Protein 7R98 (pdb70)

Solvent-accessible surface area: 32495 Å² total; per-residue (Å²): 138,24,3,10,3,56,24,9,42,6,116,31,205,66,69,3,135,25,62,151,22,55,1,9,0,27,12,10,52,20,54,83,49,9,26,0,0,0,0,81,64,44,75,43,103,161,75,114,104,50,30,117,3,64,1,24,2,8,17,10,24,68,25,43,75,36,40,15,38,29,158,107,127,9,18,32,42,4,0,46,115,10,0,8,7,30,72,3,108,125,11,19,41,25,67,79,94,116,37,44,36,9,79,13,45,20,51,77,69,25,75,48,12,160,12,7,164,39,165,108,101,18,2,11,2,53,24,21,38,9,112,35,204,104,74,2,143,22,62,148,20,56,0,5,0,17,12,9,47,19,52,88,44,9,28,0,0,0,0,89,63,37,84,56,138,161,45,24,128,2,74,0,27,2,8,24,8,20,78,27,41,76,33,45,13,45,31,158,103,127,9,17,33,41,3,0,45,111,8,0,9,5,28,67,3,114,121,5,19,41,24,50,73,92,114,26,78,40,13,96,18,52,23,51,93,64,29,80,43,11,179,6,8,1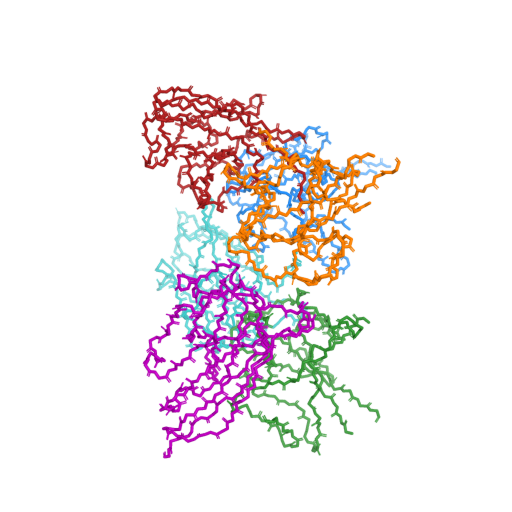68,53,167,101,100,22,3,10,2,50,24,13,43,10,121,30,205,79,66,3,150,24,64,148,19,52,1,7,0,20,12,9,48,20,53,82,50,7,26,0,0,0,0,86,74,36,87,149,98,31,127,2,60,0,29,2,8,20,8,22,77,27,38,76,35,44,15,36,31,154,110,126,10,15,30,38,4,0,44,114,10,0,7,6,32,81,4,104,129,8,21,39,30,43,78,100,105,29,55,43,10,95,19,31,20,48,86,66,23,80,44,17,160,8,6,165,47,172,63,59,56,32,37,1,63,6,49,40,29,28,149,25,121,50,50,63,68,33,128,0,25,0,48,8,62,76,51,16,24,0,38,19,0,5,0,0,0,4,12,50,14,70,86,131,147,54,42,32,0,0,0,7,15,78,54,34,96,44,43,86,51,14,129,71,0,111,69,31,6,76,10,40,40,48,55,104,124,33,10,0,22,0,67,0,40,56,2,104,65,59,5,19,0,8,0,0,0,0,0,0,41,4,32,10,17,51,120,31,86,66,94,53,23,5,22,22,18,0,17,3,18,51,0,30,10,60,128,60,46,60,25,41,0,62,6,48,40,30,26,143,27,99,30,50,66,65,33,124,0,27,0,51,9,60,90,52,20,22,1,40,19,0,2,0,0,0,4,12,46,20,63,82,150,152,54,53,31,0,0,0,6,16,74,58,36,87,46,41,92,44,14,131,66,0,105,73,29,6,75,10,39,37,49,54,102,130,36,10,0,22,0,59,0,39,56,4,107,64,61,3,20,0,6,0,0,0,0,1,0,42,4,32,7,22,47,118,23,80,67,94,51,22,4,23,22,20,0,23,7,17,42,0,31,7,61,93,81,65,38,54,26,43,0,57,4,46,37,30,27,154,23,97,42,52,59,68,34,135,0,27,1,50,12,58,95,56,21,18,1,39,17,0,4,0,0,0,4,12,48,11,64,87,127,152,50,46,31,0,0,0,6,16,73,55,33,91,46,45,85,46,15,131,66,0,104,70,34,7,76,10,41,40,48,52,105,128,38,11,0,24,0,63,0,43,51,2,101,68,56,4,20,1,6,0,0,0,0,1,0,44,4,35,14,23,43,120,38,90,69,95,52,24,5,23,11,17,0,21,5,16,48,0,29,8,55,101,71

InterPro domains:
  IPR001218 Nucleocapsid protein, coronavirus [PF00937] (45-381)
  IPR001218 Nucleocapsid protein, coronavirus [PIRSF003888] (17-413)
  IPR037179 Nucleocapsid protein, C-terminal [SSF103068] (251-364)
  IPR037195 Nucleocapsid protein, N-terminal [SSF110304] (27-180)
  IPR043505 Nucleocapsid protein, betacoronavirus [MF_04096] (7-419)
  IPR044344 Nucleocapsid (N) protein, C-terminal domain, coronavirus [PS51929] (247-364)
  IPR044344 Nucleocapsid (N) protein, C-terminal domain, coronavirus [cd21595] (269-359)
  IPR044345 Nucleocapsid (N) protein, N-terminal domain, coronavirus [PS51928] (48-175)
  IPR044345 Nucleocapsid (N) protein, N-terminal domain, coronavirus [cd21554] (50-173)

CATH classification: 2.60.40.10

GO terms:
  GO:0005737 cytoplasm (C, IDA)
  GO:0140311 protein sequestering activity (F, IDA)
  GO:1900227 positive regulation of NLRP3 inflammasome complex assembly (P, IDA)
  GO:0043655 host extracellular region (C, EXP)
  GO:0005576 extracellular region (C, EXP)
  GO:0030430 host cell cytoplasm (C, EXP)
  GO:1900227 positive regulation of NLRP3 inflammasome complex assembly (P, IMP)
  GO:0005515 protein binding (F, IPI)
  GO:0042802 identical protein binding (F, IPI)
  GO:0035613 RNA stem-loop binding (F, IDA)
  GO:0140693 molecular condensate scaffold activity (F, IDA)
  GO:0052572 response to host immune response (P, IDA)
  GO:0003723 RNA binding (F, EXP)
  GO:0042288 MHC class I protein binding (F, EXP)
  GO:0042803 protein homodimerization activity (F, EXP)
  GO:0042612 MHC class I protein complex (C, EXP)
  GO:0140693 molecular condensate scaffold activity (F, EXP)
  GO:0008266 poly(U) RNA binding (F, IMP)
  GO:0035613 RNA stem-loop binding (F, IMP)
  GO:0003723 RNA binding (F, IPI)

Sequence (740 aa):
TASWFTALTQHGKEDLKFPRGQGVPINTNSSPDDQIGYYRRATRRMKDLSPRWYFYYLGTGPEAGLPYGANKDGIIWVATEGALNTPKDHIGTRNPANNAAIVLQLPQGTTLPKGFYAEATASWFTALTQHGKEDLKFPRGQGVPINTNSSPDDQIGYYRRATRRLSPRWYFYYLGTGPEAGLPYGANKDGIIWVATEGALNTPKDHIGTRNPANNAAIVLQLPQGTTLPKGFYAEATASWFTALTQHGKEDLKFPRGQGVPINTNSSPDDQIGYYRRATRSPRWYFYYLGTGPEAGLPYGANKDGIIWVATEGALNTPKDHIGTRNPANNAAIVLQLPQGTTLPKGFYAEMAEVQLQASGGGLVQAGDSLRLSCVAVSGRTISTFAMGWFRQAPGKEREFVATINWSGSSARYADPVEGRFTISRDDAKNTVYLEMSSLKPGDSAVYYCASGRYLGGITSYSQGDFAPWGQGTQVTVSSMAEVQLQASGGGLVQAGDSLRLSCVAVSGRTISTFAMGWFRQAPGKEREFVATINWSGSSARYADPVEGRFTISRDDAKNTVYLEMSSLKPGDSAVYYCASGRYLGGITSYSQGDFAPWGQGTQVTVSSAMAEVQLQASGGGLVQAGDSLRLSCVAVSGRTISTFAMGWFRQAPGKEREFVATINWSGSSARYADPVEGRFTISRDDAKNTVYLEMSSLKPGDSAVYYCASGRYLGGITSYSQGDFAPWGQGTQVTVSSA

Foldseek 3Di:
DFFQAFWWFQQDPDDWDFPAQFDFFDDPPDDLQFRWWKWAWDWDDVPTDTITTGTDTALADPVNVDFAPDDDPRIYIYGHPRYHRDHPVVVHHDDPVVDHHHYGATDPPTDTDPRTDRD/DFFFLAFWWWFQDDDDWAFPAQWDFFDDPPDDLQFRWFKWAWDDDVHTITTGTDTALEDPVNVDFAPDDDPRIYIYGHPRHHRDHPVVVHGDDVVVDPHDHTDTDPPTDTPPRTDDD/DFAFLAWWWQFQDPDDWAFPAQWDFFDDPPDDLQFFWFKWAWDDCSITTGTDTACEDPVNVDFAPDDDPRIYIYGHPRYDRDHPVVVYGDDPVVDDHDYTDTPPPTDIPPRTDDD/DDDFQKAKDFADEDAAFAKTKMKIAGDDPDFLAQWKKFKWWADVVGDIGGAKIAFRVRPDMDGDPVQPPFWDWDDDRVRRMIMIIGGSHDQRVWTWMWMFTFGRRDTDVPRDPVRTDDIHGTDTHGYHD/DDDFQKAKDFADEEAAFAKTKIKIAGDDPDFLAQWKKFKWWAAVPGDIGGAKIAFRVRPDMDGDPVQPPFWDWGDDRVRRMIMIIGGSHDQVVWTWMWMFTFGRRDDDVPRDPVRTDDIHGTDTHGYHHD/DDDFQWAKDFADEAAAQDKTKMKIAGDDPDFLAQWKKFKWWAAVPGDIGGAKIAFRVNPDMDGDPVNPPFWDKDDDRVRRMIMIIGGSDDQVNFTWMWMFTFGRRDTDVDRDPVRTDDIHGTHGHGYDHD

B-factor: mean 91.0, std 28.35, range [34.23, 205.13]

Nearest PDB structures (foldseek):
  7r98-assembly1_D  TM=1.008E+00  e=1.132E-25  Lama glama
  4gft-assembly1_B  TM=9.327E-01  e=9.422E-17  Lama glama
  6wfx-assembly1_H  TM=9.059E-01  e=6.682E-14  Homo sapiens
  6vo1-assembly1_H  TM=8.785E-01  e=7.629E-13  Macaca mulatta
  8tl2-assembly1_K  TM=8.001E-01  e=1.828E-11  Homo sapiens

Radius of gyration: 28.78 Å; Cα contacts (8 Å, |Δi|>4): 1967; chains: 6; bounding box: 78×80×53 Å

Structure (mmCIF, N/CA/C/O backbone):
data_7R98
#
_entry.id   7R98
#
_cell.length_a   99.613
_cell.length_b   175.061
_cell.length_c   111.964
_cell.angle_alpha   90.000
_cell.angle_beta   90.000
_cell.angle_gamma   90.000
#
_symmetry.space_group_name_H-M   'C 2 2 21'
#
loop_
_entity.id
_entity.type
_entity.pdbx_description
1 polymer Nucleoprotein
2 polymer 'Nanobody B6'
#
loop_
_atom_site.group_PDB
_atom_site.id
_atom_site.type_symbol
_atom_site.label_atom_id
_atom_site.label_alt_id
_atom_site.label_comp_id
_atom_site.label_asym_id
_atom_site.label_entity_id
_atom_site.label_seq_id
_atom_site.pdbx_PDB_ins_code
_atom_site.Cartn_x
_atom_site.Cartn_y
_atom_site.Cartn_z
_atom_site.occupancy
_atom_site.B_iso_or_equiv
_atom_site.auth_seq_id
_atom_site.auth_comp_id
_atom_site.auth_asym_id
_atom_site.auth_atom_id
_atom_site.pdbx_PDB_model_num
ATOM 1 N N . THR A 1 2 ? 24.23443 -70.26593 12.43033 1.000 91.79292 49 THR A N 1
ATOM 2 C CA . THR A 1 2 ? 24.94719 -69.66336 11.30780 1.000 91.80061 49 THR A CA 1
ATOM 3 C C . THR A 1 2 ? 26.05269 -70.64017 10.94831 1.000 94.08833 49 THR A C 1
ATOM 4 O O . THR A 1 2 ? 26.89593 -70.97629 11.78944 1.000 97.98074 49 THR A O 1
ATOM 15 N N . ALA A 1 3 ? 26.12509 -71.00832 9.67442 1.000 76.74041 50 ALA A N 1
ATOM 16 C CA . ALA A 1 3 ? 27.09943 -71.98681 9.21076 1.000 68.98223 50 ALA A CA 1
ATOM 17 C C . ALA A 1 3 ? 27.21132 -71.85858 7.71143 1.000 62.46053 50 ALA A C 1
ATOM 18 O O . ALA A 1 3 ? 26.32696 -71.31222 7.05872 1.000 68.78947 50 ALA A O 1
ATOM 25 N N . SER A 1 4 ? 28.28094 -72.40241 7.16848 1.000 55.20750 51 SER A N 1
ATOM 26 C CA . SER A 1 4 ? 28.40424 -72.44987 5.72244 1.000 61.91160 51 SER A CA 1
ATOM 27 C C . SER A 1 4 ? 27.26336 -73.24419 5.09667 1.000 60.56102 51 SER A C 1
ATOM 28 O O . SER A 1 4 ? 26.73341 -74.18920 5.68847 1.000 63.98126 51 SER A O 1
ATOM 36 N N . TRP A 1 5 ? 26.83180 -72.78129 3.92481 1.000 62.70531 52 TRP A N 1
ATOM 37 C CA . TRP A 1 5 ? 25.79903 -73.46084 3.16700 1.000 64.28797 52 TRP A CA 1
ATOM 38 C C . TRP A 1 5 ? 26.28121 -74.81373 2.67495 1.000 71.20351 52 TRP A C 1
ATOM 39 O O . TRP A 1 5 ? 25.45467 -75.67389 2.34691 1.000 73.11990 52 TRP A O 1
ATOM 60 N N . PHE A 1 6 ? 27.58682 -75.05288 2.67979 1.000 73.36825 53 PHE A N 1
ATOM 61 C CA . PHE A 1 6 ? 28.13364 -76.25514 2.07638 1.000 69.07730 53 PHE A CA 1
ATOM 62 C C . PHE A 1 6 ? 28.97378 -77.01896 3.08058 1.000 69.53421 53 PHE A C 1
ATOM 63 O O . PHE A 1 6 ? 29.17725 -76.58855 4.22680 1.000 65.45383 53 PHE A O 1
ATOM 80 N N . THR A 1 7 ? 29.42091 -78.19574 2.62681 1.000 69.18483 54 THR A N 1
ATOM 81 C CA . THR A 1 7 ? 30.37117 -78.99709 3.38441 1.000 65.98528 54 THR A CA 1
ATOM 82 C C . THR A 1 7 ? 31.78916 -78.54050 3.08353 1.000 65.74478 54 THR A C 1
ATOM 83 O O . THR A 1 7 ? 32.08538 -78.03439 2.00077 1.000 63.60442 54 THR A O 1
ATOM 94 N N . ALA A 1 8 ? 32.68034 -78.80633 4.03467 1.000 71.45728 55 ALA A N 1
ATOM 95 C CA . ALA A 1 8 ? 34.05032 -78.32714 4.00344 1.000 68.28705 55 ALA A CA 1
ATOM 96 C C . ALA A 1 8 ? 34.90532 -79.15862 3.05281 1.000 66.62871 55 ALA A C 1
ATOM 97 O O . ALA A 1 8 ? 34.54725 -80.26077 2.67203 1.000 75.33883 55 ALA A O 1
ATOM 104 N N . LEU A 1 9 ? 36.03561 -78.59859 2.66708 1.000 66.89358 56 LEU A N 1
ATOM 105 C CA . LEU A 1 9 ? 37.08878 -79.28499 1.95813 1.000 62.25264 56 LEU A CA 1
ATOM 106 C C . LEU A 1 9 ? 38.13226 -79.56645 3.02740 1.000 68.78636 56 LEU A C 1
ATOM 107 O O . LEU A 1 9 ? 38.62127 -78.63765 3.67569 1.000 71.47528 56 LEU A O 1
ATOM 123 N N . THR A 1 10 ? 38.42728 -80.83783 3.26916 1.000 77.53148 57 THR A N 1
ATOM 124 C CA . THR A 1 10 ? 39.44959 -81.18028 4.24234 1.000 75.36178 57 THR A CA 1
ATOM 125 C C . THR A 1 10 ? 40.81502 -81.10698 3.58323 1.000 77.11304 57 THR A C 1
ATOM 126 O O . THR A 1 10 ? 41.02963 -81.68059 2.50122 1.000 73.42529 57 THR A O 1
ATOM 137 N N . GLN A 1 11 ? 41.73046 -80.40835 4.26300 1.000 83.43452 58 GLN A N 1
ATOM 138 C CA . GLN A 1 11 ? 43.12296 -80.30104 3.84904 1.000 86.81354 58 GLN A CA 1
ATOM 139 C C . GLN A 1 11 ? 43.83632 -81.53872 4.39405 1.000 84.83554 58 GLN A C 1
ATOM 140 O O . GLN A 1 11 ? 44.05956 -81.67491 5.60734 1.000 85.64308 58 GLN A O 1
ATOM 154 N N . HIS A 1 12 ? 44.17063 -82.45445 3.50403 1.000 87.50310 59 HIS A N 1
ATOM 155 C CA . HIS A 1 12 ? 44.86987 -83.65488 3.92443 1.000 87.93337 59 HIS A CA 1
ATOM 156 C C . HIS A 1 12 ? 46.36173 -83.45272 3.87144 1.000 91.94881 59 HIS A C 1
ATOM 157 O O . HIS A 1 12 ? 47.13429 -84.33656 4.31256 1.000 93.87861 59 HIS A O 1
ATOM 171 N N . GLY A 1 13 ? 46.77785 -82.32276 3.29678 1.000 101.02309 60 GLY A N 1
ATOM 172 C CA . GLY A 1 13 ? 48.16006 -82.07781 3.00788 1.000 104.92402 60 GLY A CA 1
ATOM 173 C C . GLY A 1 13 ? 48.76933 -81.00341 3.86945 1.000 103.99500 60 GLY A C 1
ATOM 174 O O . GLY A 1 13 ? 48.19766 -80.57799 4.87976 1.000 97.99813 60 GLY A O 1
ATOM 178 N N . LYS A 1 14 ? 49.99151 -80.63630 3.49736 1.000 102.86273 61 LYS A N 1
ATOM 179 C CA . LYS A 1 14 ? 50.72600 -79.49564 4.00048 1.000 105.33970 61 LYS A CA 1
ATOM 180 C C . LYS A 1 14 ? 50.28468 -78.22180 3.30646 1.000 102.70712 61 LYS A C 1
ATOM 181 O O . LYS A 1 14 ? 50.24234 -77.17122 3.94719 1.000 95.69292 61 LYS A O 1
ATOM 200 N N . GLU A 1 15 ? 49.90867 -78.31145 2.02664 1.000 109.36864 62 GLU A N 1
ATOM 201 C CA . GLU A 1 15 ? 49.50869 -77.13048 1.27773 1.000 96.14040 62 GLU A CA 1
ATOM 202 C C . GLU A 1 15 ? 48.13355 -76.65235 1.72637 1.000 99.33133 62 GLU A C 1
ATOM 203 O O . GLU A 1 15 ? 47.20712 -77.45037 1.93531 1.000 97.03404 62 GLU A O 1
ATOM 215 N N . ASP A 1 16 ? 48.00868 -75.33870 1.86785 1.000 92.37863 63 ASP A N 1
ATOM 216 C CA . ASP A 1 16 ? 46.77716 -74.66604 2.19769 1.000 85.55928 63 ASP A CA 1
ATOM 217 C C . ASP A 1 16 ? 45.92369 -74.50901 0.95242 1.000 82.71144 63 ASP A C 1
ATOM 218 O O . ASP A 1 16 ? 46.39471 -74.63965 -0.18382 1.000 79.09348 63 ASP A O 1
ATOM 227 N N . LEU A 1 17 ? 44.65340 -74.19156 1.18846 1.000 77.68516 64 LEU A N 1
ATOM 228 C CA . LEU A 1 17 ? 43.69817 -74.04133 0.10200 1.000 78.70583 64 LEU A CA 1
ATOM 229 C C . LEU A 1 17 ? 43.97218 -72.74547 -0.66641 1.000 75.97531 64 LEU A C 1
ATOM 230 O O . LEU A 1 17 ? 44.22531 -71.68460 -0.08241 1.000 68.08571 64 LEU A O 1
ATOM 246 N N . LYS A 1 18 ? 43.97040 -72.86334 -1.98397 1.000 74.55125 65 LYS A N 1
ATOM 247 C CA . LYS A 1 18 ? 44.08222 -71.76028 -2.91119 1.000 70.36770 65 LYS A CA 1
ATOM 248 C C . LYS A 1 18 ? 43.46025 -72.23829 -4.20419 1.000 68.30114 65 LYS A C 1
ATOM 249 O O . LYS A 1 18 ? 43.42569 -73.43008 -4.49468 1.000 69.30759 65 LYS A O 1
ATOM 268 N N . PHE A 1 19 ? 42.95489 -71.29295 -4.96910 1.000 68.80082 66 PHE A N 1
ATOM 269 C CA . PHE A 1 19 ? 42.36841 -71.54413 -6.27307 1.000 68.54774 66 PHE A CA 1
ATOM 270 C C . PHE A 1 19 ? 42.88554 -70.49198 -7.22142 1.000 66.08193 66 PHE A C 1
ATOM 271 O O . PHE A 1 19 ? 43.12237 -69.35286 -6.80928 1.000 62.71175 66 PHE A O 1
ATOM 288 N N . PRO A 1 20 ? 43.10844 -70.83468 -8.48830 1.000 71.33372 67 PRO A N 1
ATOM 289 C CA . PRO A 1 20 ? 43.31756 -69.81766 -9.51610 1.000 69.14171 67 PRO A CA 1
ATOM 290 C C . PRO A 1 20 ? 42.10343 -68.92111 -9.63092 1.000 68.61297 67 PRO A C 1
ATOM 291 O O . PRO A 1 20 ? 40.98386 -69.32104 -9.32832 1.000 71.33088 67 PRO A O 1
ATOM 302 N N . ARG A 1 21 ? 42.32762 -67.72358 -10.14285 1.000 62.00394 68 ARG A N 1
ATOM 303 C CA . ARG A 1 21 ? 41.25124 -66.75255 -10.30976 1.000 62.64892 68 ARG A CA 1
ATOM 304 C C . ARG A 1 21 ? 40.20623 -67.28733 -11.27858 1.000 61.72768 68 ARG A C 1
ATOM 305 O O . ARG A 1 21 ? 40.50607 -67.64086 -12.41637 1.000 58.58765 68 ARG A O 1
ATOM 326 N N . GLY A 1 22 ? 38.97204 -67.23991 -10.86247 1.000 59.80904 69 GLY A N 1
ATOM 327 C CA . GLY A 1 22 ? 37.90237 -67.73509 -11.67045 1.000 57.45169 69 GLY A CA 1
ATOM 328 C C . GLY A 1 22 ? 37.40936 -69.08369 -11.23061 1.000 51.93801 69 GLY A C 1
ATOM 329 O O . GLY A 1 22 ? 36.41587 -69.53978 -11.76524 1.000 46.91892 69 GLY A O 1
ATOM 333 N N . GLN A 1 23 ? 38.04754 -69.67978 -10.22735 1.000 55.37595 70 GLN A N 1
ATOM 334 C CA . GLN A 1 23 ? 37.82105 -71.03320 -9.78788 1.000 60.45922 70 GLN A CA 1
ATOM 335 C C . GLN A 1 23 ? 37.65551 -71.09823 -8.28777 1.000 60.76837 70 GLN A C 1
ATOM 336 O O . GLN A 1 23 ? 38.07027 -70.19275 -7.58722 1.000 60.70000 70 GLN A O 1
ATOM 350 N N . GLY A 1 24 ? 37.07444 -72.21657 -7.80639 1.000 64.65760 71 GLY A N 1
ATOM 351 C CA . GLY A 1 24 ? 36.94205 -72.49478 -6.40184 1.000 58.79884 71 GLY A CA 1
ATOM 352 C C . GLY A 1 24 ? 35.63190 -72.13582 -5.77559 1.000 58.03519 71 GLY A C 1
ATOM 353 O O . GLY A 1 24 ? 35.51797 -72.28585 -4.56674 1.000 58.86551 71 GLY A O 1
ATOM 357 N N . VAL A 1 25 ? 34.64669 -71.65427 -6.53261 1.000 53.67491 72 VAL A N 1
ATOM 358 C CA . VAL A 1 25 ? 33.32205 -71.35021 -5.97583 1.000 55.51917 72 VAL A CA 1
ATOM 359 C C . VAL A 1 25 ? 32.42645 -72.56811 -6.11402 1.000 55.79902 72 VAL A C 1
ATOM 360 O O . VAL A 1 25 ? 32.28779 -73.08112 -7.24661 1.000 54.81118 72 VAL A O 1
ATOM 373 N N . PRO A 1 26 ? 31.82247 -73.02716 -5.00009 1.000 51.95363 73 PRO A N 1
ATOM 374 C CA . PRO A 1 26 ? 30.94085 -74.18230 -5.03475 1.000 53.82767 73 PRO A CA 1
ATOM 375 C C . PRO A 1 26 ? 29.77070 -73.95647 -5.94315 1.000 54.93080 73 PRO A C 1
ATOM 376 O O . PRO A 1 26 ? 29.23577 -72.85495 -6.05762 1.000 62.04523 73 PRO A O 1
ATOM 387 N N . ILE A 1 27 ? 29.34486 -75.03214 -6.56371 1.000 55.65087 74 ILE A N 1
ATOM 388 C CA . ILE A 1 27 ? 28.14672 -75.00090 -7.40029 1.000 59.71031 74 ILE A CA 1
ATOM 389 C C . ILE A 1 27 ? 26.89288 -74.93291 -6.54009 1.000 53.97951 74 ILE A C 1
ATOM 390 O O . ILE A 1 27 ? 26.68356 -75.79889 -5.69709 1.000 58.05546 74 ILE A O 1
ATOM 406 N N . ASN A 1 28 ? 26.04203 -73.92262 -6.78176 1.000 60.39987 75 ASN A N 1
ATOM 407 C CA . ASN A 1 28 ? 24.73956 -73.74166 -6.12503 1.000 59.08837 75 ASN A CA 1
ATOM 408 C C . ASN A 1 28 ? 23.73308 -73.29960 -7.18420 1.000 58.44050 75 ASN A C 1
ATOM 409 O O . ASN A 1 28 ? 23.80926 -72.17909 -7.67448 1.000 64.25830 75 ASN A O 1
ATOM 420 N N . THR A 1 29 ? 22.80566 -74.17239 -7.56286 1.000 61.16953 76 THR A N 1
ATOM 421 C CA . THR A 1 29 ? 21.97446 -73.89316 -8.71128 1.000 60.51425 76 THR A CA 1
ATOM 422 C C . THR A 1 29 ? 20.91054 -72.87061 -8.35797 1.000 62.99328 76 THR A C 1
ATOM 423 O O . THR A 1 29 ? 20.31660 -72.25855 -9.25361 1.000 64.17510 76 THR A O 1
ATOM 434 N N . ASN A 1 30 ? 20.68780 -72.63654 -7.06988 1.000 65.62490 77 ASN A N 1
ATOM 435 C CA . ASN A 1 30 ? 19.81694 -71.58380 -6.56369 1.000 66.77794 77 ASN A CA 1
ATOM 436 C C . ASN A 1 30 ? 20.55518 -70.30274 -6.20419 1.000 64.09544 77 ASN A C 1
ATOM 437 O O . ASN A 1 30 ? 20.25528 -69.65674 -5.19174 1.000 69.09101 77 ASN A O 1
ATOM 448 N N . SER A 1 31 ? 21.55733 -69.96572 -6.99342 1.000 55.50852 78 SER A N 1
ATOM 449 C CA . SER A 1 31 ? 22.32438 -68.75670 -6.91398 1.000 48.12824 78 SER A CA 1
ATOM 450 C C . SER A 1 31 ? 22.59810 -68.33911 -8.35671 1.000 52.46948 78 SER A C 1
ATOM 451 O O . SER A 1 31 ? 22.44145 -69.12030 -9.30397 1.000 52.67054 78 SER A O 1
ATOM 459 N N . SER A 1 32 ? 22.96025 -67.08726 -8.53562 1.000 58.62283 79 SER A N 1
ATOM 460 C CA . SER A 1 32 ? 23.05177 -66.52372 -9.86966 1.000 57.67533 79 SER A CA 1
ATOM 461 C C . SER A 1 32 ? 24.47675 -66.24930 -10.21888 1.000 55.99144 79 SER A C 1
ATOM 462 O O . SER A 1 32 ? 25.34353 -66.18314 -9.33973 1.000 53.30544 79 SER A O 1
ATOM 470 N N . PRO A 1 33 ? 24.74141 -65.94118 -11.48585 1.000 48.09296 80 PRO A N 1
ATOM 471 C CA . PRO A 1 33 ? 26.09640 -65.51409 -11.86629 1.000 49.76809 80 PRO A CA 1
ATOM 472 C C . PRO A 1 33 ? 26.57167 -64.32381 -11.09008 1.000 48.48970 80 PRO A C 1
ATOM 473 O O . PRO A 1 33 ? 27.75106 -64.29174 -10.76599 1.000 51.95679 80 PRO A O 1
ATOM 484 N N . ASP A 1 34 ? 25.69270 -63.37755 -10.75255 1.000 57.03215 81 ASP A N 1
ATOM 485 C CA . ASP A 1 34 ? 26.10451 -62.22074 -9.96272 1.000 55.32307 81 ASP A CA 1
ATOM 486 C C . ASP A 1 34 ? 26.62161 -62.62142 -8.57811 1.000 55.18489 81 ASP A C 1
ATOM 487 O O . ASP A 1 34 ? 27.33210 -61.82753 -7.94012 1.000 57.31723 81 ASP A O 1
ATOM 496 N N . ASP A 1 35 ? 26.23802 -63.80276 -8.06290 1.000 53.71657 82 ASP A N 1
ATOM 497 C CA . ASP A 1 35 ? 26.48491 -64.15502 -6.66493 1.000 48.38400 82 ASP A CA 1
ATOM 498 C C . ASP A 1 35 ? 27.78936 -64.90076 -6.46479 1.000 46.36365 82 ASP A C 1
ATOM 499 O O . ASP A 1 35 ? 28.21123 -65.08603 -5.33866 1.000 45.67936 82 ASP A O 1
ATOM 508 N N . GLN A 1 36 ? 28.47720 -65.26647 -7.53219 1.000 47.11508 83 GLN A N 1
ATOM 509 C CA . GLN A 1 36 ? 29.45029 -66.35724 -7.51290 1.000 43.30414 83 GLN A CA 1
ATOM 510 C C . GLN A 1 36 ? 30.81233 -65.89230 -7.02320 1.000 47.38406 83 GLN A C 1
ATOM 511 O O . GLN A 1 36 ? 31.78053 -65.82977 -7.77680 1.000 48.94461 83 GLN A O 1
ATOM 525 N N . ILE A 1 37 ? 30.87237 -65.55879 -5.73480 1.000 47.67633 84 ILE A N 1
ATOM 526 C CA . ILE A 1 37 ? 32.02312 -64.89214 -5.14890 1.000 44.96624 84 ILE A CA 1
ATOM 527 C C . ILE A 1 37 ? 31.94412 -64.96789 -3.62920 1.000 48.36161 84 ILE A C 1
ATOM 528 O O . ILE A 1 37 ? 30.88935 -64.71929 -3.02356 1.000 46.38465 84 ILE A O 1
ATOM 544 N N . GLY A 1 38 ? 33.10248 -65.20722 -3.01819 1.000 48.42510 85 GLY A N 1
ATOM 545 C CA . GLY A 1 38 ? 33.16445 -65.36674 -1.58239 1.000 49.88372 85 GLY A CA 1
ATOM 546 C C . GLY A 1 38 ? 34.53127 -65.84889 -1.17221 1.000 47.49472 85 GLY A C 1
ATOM 547 O O . GLY A 1 38 ? 35.48793 -65.78232 -1.94101 1.000 42.90719 85 GLY A O 1
ATOM 551 N N . TYR A 1 39 ? 34.58520 -66.35675 0.04568 1.000 48.45025 86 TYR A N 1
ATOM 552 C CA . TYR A 1 39 ? 35.83467 -66.75903 0.66750 1.000 52.67447 86 TYR A CA 1
ATOM 553 C C . TYR A 1 39 ? 35.68520 -68.10869 1.36725 1.000 59.59035 86 TYR A C 1
ATOM 554 O O . TYR A 1 39 ? 34.58368 -68.50589 1.75940 1.000 56.03232 86 TYR A O 1
ATOM 572 N N . TYR A 1 40 ? 36.82844 -68.80453 1.55183 1.000 62.62175 87 TYR A N 1
ATOM 573 C CA . TYR A 1 40 ? 36.90744 -70.00554 2.39297 1.000 64.33454 87 TYR A CA 1
ATOM 574 C C . TYR A 1 40 ? 37.59061 -69.61760 3.71023 1.000 62.61810 87 TYR A C 1
ATOM 575 O O . TYR A 1 40 ? 38.53257 -68.80820 3.71619 1.000 59.95582 87 TYR A O 1
ATOM 593 N N . ARG A 1 41 ? 37.10041 -70.18199 4.82441 1.000 67.82435 88 ARG A N 1
ATOM 594 C CA . ARG A 1 41 ? 37.67361 -69.96279 6.14490 1.000 68.77938 88 ARG A CA 1
ATOM 595 C C . ARG A 1 41 ? 38.20210 -71.27665 6.67286 1.000 66.87014 88 ARG A C 1
ATOM 596 O O . ARG A 1 41 ? 37.46229 -72.23997 6.76143 1.000 69.26831 88 ARG A O 1
ATOM 617 N N . ARG A 1 42 ? 39.47733 -71.32057 6.97273 1.000 69.72962 89 ARG A N 1
ATOM 618 C CA . ARG A 1 42 ? 40.05206 -72.45028 7.67028 1.000 74.43186 89 ARG A CA 1
ATOM 619 C C . ARG A 1 42 ? 39.59710 -72.48385 9.13092 1.000 74.43989 89 ARG A C 1
ATOM 620 O O . ARG A 1 42 ? 39.52355 -71.46633 9.80927 1.000 71.96488 89 ARG A O 1
ATOM 641 N N . ALA A 1 43 ? 39.21309 -73.66461 9.58017 1.000 97.74680 90 ALA A N 1
ATOM 642 C CA . ALA A 1 43 ? 38.90019 -73.96667 10.96802 1.000 99.52732 90 ALA A CA 1
ATOM 643 C C . ALA A 1 43 ? 39.62484 -75.26749 11.25585 1.000 100.59397 90 ALA A C 1
ATOM 644 O O . ALA A 1 43 ? 39.39577 -76.25613 10.56095 1.000 102.30824 90 ALA A O 1
ATOM 651 N N . THR A 1 44 ? 40.47104 -75.29320 12.27006 1.000 93.63671 91 THR A N 1
ATOM 652 C CA . THR A 1 44 ? 41.26559 -76.47281 12.58319 1.000 91.40769 91 THR A CA 1
ATOM 653 C C . THR A 1 44 ? 40.72886 -77.04322 13.88464 1.000 98.82682 91 THR A C 1
ATOM 654 O O . THR A 1 44 ? 40.39980 -76.30020 14.80497 1.000 100.81661 91 THR A O 1
ATOM 665 N N . ARG A 1 45 ? 40.60493 -78.35665 13.95865 1.000 105.82503 92 ARG A N 1
ATOM 666 C CA . ARG A 1 45 ? 40.05466 -78.99663 15.14099 1.000 106.31493 92 ARG A CA 1
ATOM 667 C C . ARG A 1 45 ? 41.20750 -79.57971 15.94483 1.000 112.18606 92 ARG A C 1
ATOM 668 O O . ARG A 1 45 ? 42.26911 -79.87977 15.39402 1.000 115.25000 92 ARG A O 1
ATOM 672 N N . ARG A 1 46 ? 41.02238 -79.64515 17.26593 1.000 100.24837 93 ARG A N 1
ATOM 673 C CA . ARG A 1 46 ? 42.11420 -79.98448 18.17013 1.000 105.32735 93 ARG A CA 1
ATOM 674 C C . ARG A 1 46 ? 41.59192 -80.31306 19.56502 1.000 110.29646 93 ARG A C 1
ATOM 675 O O . ARG A 1 46 ? 40.58354 -80.99221 19.72404 1.000 111.51542 93 ARG A O 1
ATOM 679 N N . MET A 1 54 ? 45.17712 -85.41351 23.29677 1.000 146.22325 101 MET A N 1
ATOM 680 C CA . MET A 1 54 ? 44.71193 -84.29170 22.47802 1.000 138.58883 101 MET A CA 1
ATOM 681 C C . MET A 1 54 ? 45.56075 -84.27599 21.20546 1.000 134.83686 101 MET A C 1
ATOM 682 O O . MET A 1 54 ? 46.79685 -84.31706 21.28881 1.000 137.33311 101 MET A O 1
ATOM 685 N N . LYS A 1 55 ? 44.91167 -84.24462 20.03704 1.000 128.17167 102 LYS A N 1
ATOM 686 C CA . LYS A 1 55 ? 45.60538 -84.22914 18.75462 1.000 125.14272 102 LYS A CA 1
ATOM 687 C C . LYS A 1 55 ? 44.98352 -83.13158 17.88870 1.000 118.22969 102 LYS A C 1
ATOM 688 O O . LYS A 1 55 ? 43.92658 -82.57926 18.20721 1.000 115.94047 102 LYS A O 1
ATOM 692 N N . ASP A 1 56 ? 45.64674 -82.81496 16.77686 1.000 138.03851 103 ASP A N 1
ATOM 693 C CA . ASP A 1 56 ? 45.15760 -81.83260 15.81160 1.000 138.27042 103 ASP A CA 1
ATOM 694 C C . ASP A 1 56 ? 44.59355 -82.58754 14.61249 1.000 132.74274 103 ASP A C 1
ATOM 695 O O . ASP A 1 56 ? 45.33546 -83.24855 13.88007 1.000 132.22522 103 ASP A O 1
ATOM 704 N N . LEU A 1 57 ? 43.28227 -82.49155 14.41998 1.000 121.09687 104 LEU A N 1
ATOM 705 C CA . LEU A 1 57 ? 42.64089 -83.01605 13.22249 1.000 117.69663 104 LEU A CA 1
ATOM 706 C C . LEU A 1 57 ? 43.01178 -82.16754 12.00730 1.000 109.16124 104 LEU A C 1
ATOM 707 O O . LEU A 1 57 ? 43.43483 -81.01604 12.12918 1.000 117.32220 104 LEU A O 1
ATOM 723 N N . SER A 1 58 ? 42.84487 -82.74242 10.82073 1.000 106.86476 105 SER A N 1
ATOM 724 C CA . SER A 1 58 ? 43.17012 -81.99799 9.61148 1.000 106.91787 105 SER A CA 1
ATOM 725 C C . SER A 1 58 ? 42.31455 -80.73785 9.48662 1.000 105.72615 105 SER A C 1
ATOM 726 O O . SER A 1 58 ? 41.12825 -80.73283 9.87159 1.000 107.31138 105 SER A O 1
ATOM 734 N N . PRO A 1 59 ? 42.86757 -79.65994 8.92955 1.000 88.35055 106 PRO A N 1
ATOM 735 C CA . PRO A 1 59 ? 42.09141 -78.42234 8.75820 1.000 88.62780 106 PRO A CA 1
ATOM 736 C C . PRO A 1 59 ? 40.95155 -78.63398 7.78006 1.000 83.55408 106 PRO A C 1
ATOM 737 O O . PRO A 1 59 ? 41.04974 -79.44334 6.84705 1.000 78.02366 106 PRO A O 1
ATOM 748 N N . ARG A 1 60 ? 39.86297 -77.88943 8.01837 1.000 93.55751 107 ARG A N 1
ATOM 749 C CA . ARG A 1 60 ? 38.66086 -77.87967 7.18302 1.000 88.55422 107 ARG A CA 1
ATOM 750 C C . ARG A 1 60 ? 38.44688 -76.45500 6.69040 1.000 83.05107 107 ARG A C 1
ATOM 751 O O . ARG A 1 60 ? 38.59711 -75.50247 7.45183 1.000 81.78096 107 ARG A O 1
ATOM 772 N N . TRP A 1 61 ? 38.24423 -76.31612 5.40080 1.000 67.44069 108 TRP A N 1
ATOM 773 C CA . TRP A 1 61 ? 37.98746 -75.04751 4.77225 1.000 65.93007 108 TRP A CA 1
ATOM 774 C C . TRP A 1 61 ? 36.52501 -74.94603 4.38202 1.000 64.07986 108 TRP A C 1
ATOM 775 O O . TRP A 1 61 ? 36.10474 -75.66414 3.47124 1.000 64.75006 108 TRP A O 1
ATOM 796 N N . TYR A 1 62 ? 35.80599 -73.96215 4.97033 1.000 65.88530 109 TYR A N 1
ATOM 797 C CA . TYR A 1 62 ? 34.38257 -73.70328 4.72188 1.000 66.40438 109 TYR A CA 1
ATOM 798 C C . TYR A 1 62 ? 34.17519 -72.45504 3.85209 1.000 61.66237 109 TYR A C 1
ATOM 799 O O . TYR A 1 62 ? 34.72296 -71.37989 4.13954 1.000 61.24919 109 TYR A O 1
ATOM 817 N N . PHE A 1 63 ? 33.35752 -72.59420 2.81499 1.000 56.49458 110 PHE A N 1
ATOM 818 C CA . PHE A 1 63 ? 33.02214 -71.47208 1.95121 1.000 61.28475 110 PHE A CA 1
ATOM 819 C C . PHE A 1 63 ? 31.83731 -70.66339 2.46672 1.000 57.37163 110 PHE A C 1
ATOM 820 O O . PHE A 1 63 ? 30.82774 -71.20835 2.89237 1.000 58.49444 110 PHE A O 1
ATOM 837 N N . TYR A 1 64 ? 32.00983 -69.35358 2.47558 1.000 59.02933 111 TYR A N 1
ATOM 838 C CA . TYR A 1 64 ? 30.99654 -68.36103 2.81870 1.000 56.81752 111 TYR A CA 1
ATOM 839 C C . TYR A 1 64 ? 30.90487 -67.38172 1.65450 1.000 53.31979 111 TYR A C 1
ATOM 840 O O . TYR A 1 64 ? 31.90516 -67.04323 1.00956 1.000 45.69664 111 TYR A O 1
ATOM 858 N N . TYR A 1 65 ? 29.68852 -66.94232 1.37357 1.000 53.73870 112 TYR A N 1
ATOM 859 C CA . TYR A 1 65 ? 29.50328 -65.97643 0.30448 1.000 52.25947 112 TYR A CA 1
ATOM 860 C C . TYR A 1 65 ? 29.99427 -64.60486 0.78557 1.000 51.07712 112 TYR A C 1
ATOM 861 O O . TYR A 1 65 ? 30.07109 -64.31675 1.99490 1.000 49.11997 112 TYR A O 1
ATOM 879 N N . LEU A 1 66 ? 30.44151 -63.80591 -0.16555 1.000 43.22149 113 LEU A N 1
ATOM 880 C CA . LEU A 1 66 ? 30.97324 -62.50340 0.20798 1.000 51.16226 113 LEU A CA 1
ATOM 881 C C . LEU A 1 66 ? 29.95021 -61.66725 0.97944 1.000 52.96630 113 LEU A C 1
ATOM 882 O O . LEU A 1 66 ? 28.76483 -61.59813 0.62701 1.000 51.98751 113 LEU A O 1
ATOM 898 N N . GLY A 1 67 ? 30.39040 -61.07744 2.07449 1.000 54.21693 114 GLY A N 1
ATOM 899 C CA . GLY A 1 67 ? 29.44041 -60.31272 2.84418 1.000 58.06439 114 GLY A CA 1
ATOM 900 C C . GLY A 1 67 ? 28.62036 -61.09978 3.82290 1.000 53.88840 114 GLY A C 1
ATOM 901 O O . GLY A 1 67 ? 27.71653 -60.53060 4.46502 1.000 56.01681 114 GLY A O 1
ATOM 905 N N . THR A 1 68 ? 28.93712 -62.37020 3.98261 1.000 59.16341 115 THR A N 1
ATOM 906 C CA . THR A 1 68 ? 28.22428 -63.25793 4.88795 1.000 62.68593 115 THR A CA 1
ATOM 907 C C . THR A 1 68 ? 29.26818 -63.98245 5.72617 1.000 61.33692 115 THR A C 1
ATOM 908 O O . THR A 1 68 ? 30.44089 -64.09753 5.33932 1.000 59.19186 115 THR A O 1
ATOM 919 N N . GLY A 1 69 ? 28.82731 -64.53009 6.84596 1.000 61.43074 116 GLY A N 1
ATOM 920 C CA . GLY A 1 69 ? 29.65423 -65.45460 7.59233 1.000 65.61362 116 GLY A CA 1
ATOM 921 C C . GLY A 1 69 ? 30.48192 -64.81637 8.66931 1.000 68.08411 116 GLY A C 1
ATOM 922 O O . GLY A 1 69 ? 30.25153 -63.67255 9.06150 1.000 69.84677 116 GLY A O 1
ATOM 926 N N . PRO A 1 70 ? 31.44950 -65.56550 9.19495 1.000 75.09578 117 PRO A N 1
ATOM 927 C CA . PRO A 1 70 ? 32.32085 -65.01892 10.25365 1.000 73.50545 117 PRO A CA 1
ATOM 928 C C . PRO A 1 70 ? 33.09617 -63.78188 9.84965 1.000 71.17359 117 PRO A C 1
ATOM 929 O O . PRO A 1 70 ? 33.49261 -63.02439 10.73471 1.000 72.47258 117 PRO A O 1
ATOM 940 N N . GLU A 1 71 ? 33.47760 -63.66675 8.57537 1.000 64.83446 118 GLU A N 1
ATOM 941 C CA . GLU A 1 71 ? 34.17025 -62.50611 8.04008 1.000 64.31646 118 GLU A CA 1
ATOM 942 C C . GLU A 1 71 ? 33.26932 -61.77070 7.05036 1.000 64.97943 118 GLU A C 1
ATOM 943 O O . GLU A 1 71 ? 33.69388 -61.37294 5.95329 1.000 63.99230 118 GLU A O 1
ATOM 955 N N . ALA A 1 72 ? 32.01458 -61.56284 7.42525 1.000 62.85394 119 ALA A N 1
ATOM 956 C CA . ALA A 1 72 ? 31.11309 -60.79820 6.56430 1.000 64.25748 119 ALA A CA 1
ATOM 957 C C . ALA A 1 72 ? 31.63270 -59.38457 6.30049 1.000 61.35796 119 ALA A C 1
ATOM 958 O O . ALA A 1 72 ? 31.44053 -58.84015 5.21070 1.000 59.70494 119 ALA A O 1
ATOM 965 N N . GLY A 1 73 ? 32.28164 -58.78799 7.29595 1.000 61.95452 120 GLY A N 1
ATOM 966 C CA . GLY A 1 73 ? 32.82634 -57.43389 7.19459 1.000 64.57884 120 GLY A CA 1
ATOM 967 C C . GLY A 1 73 ? 34.00510 -57.24746 6.24548 1.000 64.38071 120 GLY A C 1
ATOM 968 O O . GLY A 1 73 ? 34.29610 -56.11389 5.84183 1.000 65.92146 120 GLY A O 1
ATOM 972 N N . LEU A 1 74 ? 34.78520 -58.32780 5.98706 1.000 63.11438 121 LEU A N 1
ATOM 973 C CA . LEU A 1 74 ? 35.95739 -58.23036 5.11423 1.000 56.70029 121 LEU A CA 1
ATOM 974 C C . LEU A 1 74 ? 35.53843 -57.93948 3.68478 1.000 51.97936 121 LEU A C 1
ATOM 975 O O . LEU A 1 74 ? 34.68213 -58.61739 3.16289 1.000 51.75968 121 LEU A O 1
ATOM 991 N N . PRO A 1 75 ? 36.11055 -56.94895 3.01825 1.000 63.42543 122 PRO A N 1
ATOM 992 C CA . PRO A 1 75 ? 35.83854 -56.84558 1.58631 1.000 57.86563 122 PRO A CA 1
ATOM 993 C C . PRO A 1 75 ? 36.68305 -57.81057 0.79641 1.000 54.76772 122 PRO A C 1
ATOM 994 O O . PRO A 1 75 ? 37.80016 -58.13481 1.17648 1.000 58.16088 122 PRO A O 1
ATOM 1005 N N . TYR A 1 76 ? 36.12635 -58.24912 -0.32253 1.000 50.91622 123 TYR A N 1
ATOM 1006 C CA . TYR A 1 76 ? 36.83838 -59.12714 -1.21016 1.000 47.47943 123 TYR A CA 1
ATOM 1007 C C . TYR A 1 76 ? 38.26563 -58.62032 -1.39056 1.000 55.87626 123 TYR A C 1
ATOM 1008 O O . TYR A 1 76 ? 38.49740 -57.46711 -1.77927 1.000 61.67160 123 TYR A O 1
ATOM 1026 N N . GLY A 1 77 ? 39.22209 -59.51771 -1.14112 1.000 52.29904 124 GLY A N 1
ATOM 1027 C CA . GLY A 1 77 ? 40.63989 -59.28183 -1.24335 1.000 51.85053 124 GLY A CA 1
ATOM 1028 C C . GLY A 1 77 ? 41.33903 -59.06598 0.07752 1.000 54.46031 124 GLY A C 1
ATOM 1029 O O . GLY A 1 77 ? 42.56168 -59.25068 0.16201 1.000 57.73169 124 GLY A O 1
ATOM 1033 N N . ALA A 1 78 ? 40.61741 -58.70576 1.12533 1.000 56.72779 125 ALA A N 1
ATOM 1034 C CA . ALA A 1 78 ? 41.29721 -58.39203 2.37740 1.000 57.20958 125 ALA A CA 1
ATOM 1035 C C . ALA A 1 78 ? 42.21538 -59.53815 2.77812 1.000 58.26227 125 ALA A C 1
ATOM 1036 O O . ALA A 1 78 ? 41.94800 -60.69080 2.46715 1.000 61.16357 125 ALA A O 1
ATOM 1043 N N . ASN A 1 79 ? 43.32924 -59.20289 3.40958 1.000 66.31206 126 ASN A N 1
ATOM 1044 C CA . ASN A 1 79 ? 44.26385 -60.18825 3.92227 1.000 68.41095 126 ASN A CA 1
ATOM 1045 C C . ASN A 1 79 ? 43.95190 -60.52527 5.37996 1.000 69.44146 126 ASN A C 1
ATOM 1046 O O . ASN A 1 79 ? 44.13541 -59.69162 6.27475 1.000 63.47339 126 ASN A O 1
ATOM 1057 N N . LYS A 1 80 ? 43.57044 -61.78422 5.62528 1.000 68.15444 127 LYS A N 1
ATOM 1058 C CA . LYS A 1 80 ? 43.49812 -62.34551 6.96891 1.000 68.62405 127 LYS A CA 1
ATOM 1059 C C . LYS A 1 80 ? 43.95613 -63.79960 6.92627 1.000 70.56434 127 LYS A C 1
ATOM 1060 O O . LYS A 1 80 ? 43.73327 -64.49609 5.93562 1.000 69.88946 127 LYS A O 1
ATOM 1079 N N . ASP A 1 81 ? 44.64194 -64.23297 7.96782 1.000 81.01101 128 ASP A N 1
ATOM 1080 C CA . ASP A 1 81 ? 45.14195 -65.59846 8.01671 1.000 87.83394 128 ASP A CA 1
ATOM 1081 C C . ASP A 1 81 ? 43.98826 -66.58241 8.01828 1.000 87.20325 128 ASP A C 1
ATOM 1082 O O . ASP A 1 81 ? 43.03949 -66.45950 8.81113 1.000 83.54069 128 ASP A O 1
ATOM 1091 N N . GLY A 1 82 ? 44.09172 -67.57657 7.13890 1.000 79.56314 129 GLY A N 1
ATOM 1092 C CA . GLY A 1 82 ? 43.06539 -68.56944 7.00502 1.000 76.74835 129 GLY A CA 1
ATOM 1093 C C . GLY A 1 82 ? 41.90064 -68.15310 6.13942 1.000 77.56250 129 GLY A C 1
ATOM 1094 O O . GLY A 1 82 ? 40.92404 -68.92278 6.02985 1.000 75.17524 129 GLY A O 1
ATOM 1098 N N . ILE A 1 83 ? 41.93791 -66.94892 5.56103 1.000 71.91232 130 ILE A N 1
ATOM 1099 C CA . ILE A 1 83 ? 40.91880 -66.48557 4.62908 1.000 66.24240 130 ILE A CA 1
ATOM 1100 C C . ILE A 1 83 ? 41.52046 -66.50835 3.23224 1.000 59.63515 130 ILE A C 1
ATOM 1101 O O . ILE A 1 83 ? 42.58237 -65.94432 3.01764 1.000 61.53636 130 ILE A O 1
ATOM 1117 N N . ILE A 1 84 ? 40.91252 -67.22991 2.31765 1.000 53.97921 131 ILE A N 1
ATOM 1118 C CA . ILE A 1 84 ? 41.23426 -67.18135 0.89787 1.000 52.76111 131 ILE A CA 1
ATOM 1119 C C . ILE A 1 84 ? 39.98478 -66.82836 0.10954 1.000 50.47449 131 ILE A C 1
ATOM 1120 O O . ILE A 1 84 ? 38.88641 -67.23315 0.48250 1.000 52.22896 131 ILE A O 1
ATOM 1136 N N . TRP A 1 85 ? 40.17559 -66.21109 -1.05213 1.000 52.19621 132 TRP A N 1
ATOM 1137 C CA . TRP A 1 85 ? 39.14041 -65.50824 -1.80094 1.000 51.16483 132 TRP A CA 1
ATOM 1138 C C . TRP A 1 85 ? 38.94664 -66.18236 -3.13792 1.000 51.09672 132 TRP A C 1
ATOM 1139 O O . TRP A 1 85 ? 39.92963 -66.54796 -3.78401 1.000 54.72566 132 TRP A O 1
ATOM 1160 N N . VAL A 1 86 ? 37.68558 -66.40171 -3.54231 1.000 52.60720 133 VAL A N 1
ATOM 1161 C CA . VAL A 1 86 ? 37.39889 -67.02822 -4.82564 1.000 50.99769 133 VAL A CA 1
ATOM 1162 C C . VAL A 1 86 ? 36.24259 -66.31075 -5.46558 1.000 50.62468 133 VAL A C 1
ATOM 1163 O O . VAL A 1 86 ? 35.38471 -65.73146 -4.78859 1.000 44.67464 133 VAL A O 1
ATOM 1176 N N . ALA A 1 87 ? 36.20912 -66.40533 -6.78124 1.000 53.00086 134 ALA A N 1
ATOM 1177 C CA . ALA A 1 87 ? 35.12954 -65.83151 -7.55948 1.000 54.32560 134 ALA A CA 1
ATOM 1178 C C . ALA A 1 87 ? 35.10787 -66.51521 -8.91632 1.000 49.31596 134 ALA A C 1
ATOM 1179 O O . ALA A 1 87 ? 36.11884 -67.00521 -9.40018 1.000 48.78561 134 ALA A O 1
ATOM 1186 N N . THR A 1 88 ? 33.95363 -66.47775 -9.53451 1.000 46.56435 135 THR A N 1
ATOM 1187 C CA . THR A 1 88 ? 33.71352 -66.97877 -10.86764 1.000 47.69642 135 THR A CA 1
ATOM 1188 C C . THR A 1 88 ? 33.50912 -65.82743 -11.82582 1.000 51.40147 135 THR A C 1
ATOM 1189 O O . THR A 1 88 ? 32.87892 -64.83341 -11.46168 1.000 55.88439 135 THR A O 1
ATOM 1200 N N . GLU A 1 89 ? 33.97268 -65.98085 -13.06709 1.000 52.43194 136 GLU A N 1
ATOM 1201 C CA . GLU A 1 89 ? 33.75206 -64.92625 -14.04604 1.000 59.35975 136 GLU A CA 1
ATOM 1202 C C . GLU A 1 89 ? 32.27502 -64.51212 -14.04071 1.000 56.88661 136 GLU A C 1
ATOM 1203 O O . GLU A 1 89 ? 31.36885 -65.35470 -13.99472 1.000 51.61616 136 GLU A O 1
ATOM 1215 N N . GLY A 1 90 ? 32.04556 -63.19104 -13.97609 1.000 51.15056 137 GLY A N 1
ATOM 1216 C CA . GLY A 1 90 ? 30.71823 -62.63884 -13.96403 1.000 49.85918 137 GLY A CA 1
ATOM 1217 C C . GLY A 1 90 ? 30.21486 -62.23015 -12.60493 1.000 50.76293 137 GLY A C 1
ATOM 1218 O O . GLY A 1 90 ? 29.17613 -61.56290 -12.52725 1.000 51.30793 137 GLY A O 1
ATOM 1222 N N . ALA A 1 91 ? 30.87366 -62.63533 -11.52750 1.000 50.67110 138 ALA A N 1
ATOM 1223 C CA . ALA A 1 91 ? 30.35995 -62.24000 -10.22164 1.000 52.50000 138 ALA A CA 1
ATOM 1224 C C . ALA A 1 91 ? 30.50138 -60.71249 -10.02921 1.000 56.62473 138 ALA A C 1
ATOM 1225 O O . ALA A 1 91 ? 31.30106 -59.99565 -10.69775 1.000 50.37776 138 ALA A O 1
ATOM 1232 N N . LEU A 1 92 ? 29.67954 -60.19727 -9.12754 1.000 54.26450 139 LEU A N 1
ATOM 1233 C CA . LEU A 1 92 ? 29.73901 -58.79683 -8.77467 1.000 48.77660 139 LEU A CA 1
ATOM 1234 C C . LEU A 1 92 ? 30.24511 -58.62930 -7.35039 1.000 50.74126 139 LEU A C 1
ATOM 1235 O O . LEU A 1 92 ? 29.90485 -59.41394 -6.46955 1.000 45.89417 139 LEU A O 1
ATOM 1251 N N . ASN A 1 93 ? 30.97809 -57.52505 -7.10942 1.000 53.41137 140 ASN A N 1
ATOM 1252 C CA . ASN A 1 93 ? 31.58483 -57.29963 -5.80952 1.000 48.32748 140 ASN A CA 1
ATOM 1253 C C . ASN A 1 93 ? 30.62950 -56.52064 -4.90472 1.000 48.54830 140 ASN A C 1
ATOM 1254 O O . ASN A 1 93 ? 30.89437 -55.43250 -4.45064 1.000 46.65058 140 ASN A O 1
ATOM 1265 N N . THR A 1 94 ? 29.53967 -57.18677 -4.56047 1.000 54.72723 141 THR A N 1
ATOM 1266 C CA . THR A 1 94 ? 28.53478 -56.73994 -3.62336 1.000 55.83444 141 THR A CA 1
ATOM 1267 C C . THR A 1 94 ? 28.25005 -57.80544 -2.56330 1.000 56.87539 141 THR A C 1
ATOM 1268 O O . THR A 1 94 ? 28.28902 -58.99796 -2.82411 1.000 50.59859 141 THR A O 1
ATOM 1279 N N . PRO A 1 95 ? 27.87245 -57.38484 -1.37767 1.000 53.89682 142 PRO A N 1
ATOM 1280 C CA . PRO A 1 95 ? 27.51631 -58.34033 -0.33409 1.000 53.46068 142 PRO A CA 1
ATOM 1281 C C . PRO A 1 95 ? 26.30133 -59.18176 -0.70830 1.000 55.73107 142 PRO A C 1
ATOM 1282 O O . PRO A 1 95 ? 25.28954 -58.67751 -1.20438 1.000 59.07306 142 PRO A O 1
ATOM 1293 N N . LYS A 1 96 ? 26.38389 -60.47914 -0.42034 1.000 56.71678 143 LYS A N 1
ATOM 1294 C CA . LYS A 1 96 ? 25.32346 -61.42660 -0.80258 1.000 54.72720 143 LYS A CA 1
ATOM 1295 C C . LYS A 1 96 ? 24.35839 -61.67864 0.36819 1.000 57.28506 143 LYS A C 1
ATOM 1296 O O . LYS A 1 96 ? 24.20028 -62.80124 0.87149 1.000 57.79096 143 LYS A O 1
ATOM 1315 N N . ASP A 1 97 ? 23.73587 -60.58607 0.81532 1.000 64.81396 144 ASP A N 1
ATOM 1316 C CA . ASP A 1 97 ? 22.88106 -60.59375 2.00081 1.000 66.25396 144 ASP A CA 1
ATOM 1317 C C . ASP A 1 97 ? 21.66059 -61.48817 1.79923 1.000 67.72004 144 ASP A C 1
ATOM 1318 O O . ASP A 1 97 ? 21.14350 -62.07091 2.76042 1.000 61.89616 144 ASP A O 1
ATOM 1327 N N . HIS A 1 98 ? 21.16901 -61.56825 0.56059 1.000 60.47644 145 HIS A N 1
ATOM 1328 C CA . HIS A 1 98 ? 20.00175 -62.36872 0.25384 1.000 57.01614 145 HIS A CA 1
ATOM 1329 C C . HIS A 1 98 ? 20.25959 -63.86264 0.45725 1.000 62.02343 145 HIS A C 1
ATOM 1330 O O . HIS A 1 98 ? 19.38347 -64.57802 0.95155 1.000 69.52583 145 HIS A O 1
ATOM 1344 N N . ILE A 1 99 ? 21.45744 -64.34837 0.09481 1.000 57.18987 146 ILE A N 1
ATOM 1345 C CA . ILE A 1 99 ? 21.83710 -65.74143 0.33984 1.000 60.15655 146 ILE A CA 1
ATOM 1346 C C . ILE A 1 99 ? 22.07209 -65.98763 1.82555 1.000 58.95927 146 ILE A C 1
ATOM 1347 O O . ILE A 1 99 ? 21.42586 -66.85929 2.42684 1.000 65.07631 146 ILE A O 1
ATOM 1363 N N . GLY A 1 100 ? 22.91587 -65.16985 2.45358 1.000 56.07168 147 GLY A N 1
ATOM 1364 C CA . GLY A 1 100 ? 23.12675 -65.27032 3.88690 1.000 62.74814 147 GLY A CA 1
ATOM 1365 C C . GLY A 1 100 ? 23.90761 -66.52341 4.28237 1.000 61.71288 147 GLY A C 1
ATOM 1366 O O . GLY A 1 100 ? 24.66506 -67.08324 3.49168 1.000 62.10849 147 GLY A O 1
ATOM 1370 N N . THR A 1 101 ? 23.68646 -66.97429 5.52333 1.000 63.07916 148 THR A N 1
ATOM 1371 C CA . THR A 1 101 ? 24.26153 -68.18516 6.08902 1.000 66.64711 148 THR A CA 1
ATOM 1372 C C . THR A 1 101 ? 23.15335 -69.20459 6.35121 1.000 70.85233 148 THR A C 1
ATOM 1373 O O . THR A 1 101 ? 21.96469 -68.90250 6.26999 1.000 69.23094 148 THR A O 1
ATOM 1384 N N . ARG A 1 102 ? 23.57144 -70.42309 6.69990 1.000 78.29725 149 ARG A N 1
ATOM 1385 C CA . ARG A 1 102 ? 22.67539 -71.54645 6.92249 1.000 78.07736 149 ARG A CA 1
ATOM 1386 C C . ARG A 1 102 ? 22.38578 -71.76024 8.39187 1.000 76.90939 149 ARG A C 1
ATOM 1387 O O . ARG A 1 102 ? 23.30358 -71.80868 9.20357 1.000 80.42209 149 ARG A O 1
ATOM 1408 N N . ASN A 1 103 ? 21.12140 -71.91421 8.72437 1.000 82.37684 150 ASN A N 1
ATOM 1409 C CA . ASN A 1 103 ? 20.76174 -72.33108 10.06656 1.000 93.88150 150 ASN A CA 1
ATOM 1410 C C . ASN A 1 103 ? 20.63643 -73.84419 10.11830 1.000 99.85878 150 ASN A C 1
ATOM 1411 O O . ASN A 1 103 ? 19.65037 -74.38946 9.60653 1.000 97.38774 150 ASN A O 1
ATOM 1422 N N . PRO A 1 104 ? 21.50597 -74.53721 10.83982 1.000 91.81998 151 PRO A N 1
ATOM 1423 C CA . PRO A 1 104 ? 21.49768 -76.00427 10.79085 1.000 90.97719 151 PRO A CA 1
ATOM 1424 C C . PRO A 1 104 ? 20.16121 -76.67355 11.19550 1.000 97.05062 151 PRO A C 1
ATOM 1425 O O . PRO A 1 104 ? 19.86551 -77.78911 10.72328 1.000 93.16577 151 PRO A O 1
ATOM 1436 N N . ALA A 1 105 ? 19.36197 -76.04619 12.06033 1.000 100.78682 152 ALA A N 1
ATOM 1437 C CA . ALA A 1 105 ? 18.07697 -76.61661 12.44786 1.000 105.03422 152 ALA A CA 1
ATOM 1438 C C . ALA A 1 105 ? 17.06644 -76.62068 11.30182 1.000 109.19785 152 ALA A C 1
ATOM 1439 O O . ALA A 1 105 ? 16.29257 -77.57658 11.14317 1.000 108.26863 152 ALA A O 1
ATOM 1446 N N . ASN A 1 106 ? 17.01982 -75.54841 10.52921 1.000 109.09885 153 ASN A N 1
ATOM 1447 C CA . ASN A 1 106 ? 16.02345 -75.43708 9.47740 1.000 109.77976 153 ASN A CA 1
ATOM 1448 C C . ASN A 1 106 ? 16.49190 -76.03644 8.16384 1.000 108.89704 153 ASN A C 1
ATOM 1449 O O . ASN A 1 106 ? 15.71828 -76.70740 7.47497 1.000 108.77316 153 ASN A O 1
ATOM 1460 N N . ASN A 1 107 ? 17.78158 -75.92410 7.86379 1.000 106.55579 154 ASN A N 1
ATOM 1461 C CA . ASN A 1 107 ? 18.30745 -76.41642 6.60014 1.000 106.49733 154 ASN A CA 1
ATOM 1462 C C . ASN A 1 107 ? 19.62125 -77.17233 6.81024 1.000 104.84449 154 ASN A C 1
ATOM 1463 O O . ASN A 1 107 ? 20.30841 -77.03451 7.82493 1.000 106.71905 154 ASN A O 1
ATOM 1474 N N . ALA A 1 108 ? 19.99489 -77.95910 5.80891 1.000 99.95866 155 ALA A N 1
ATOM 1475 C CA . ALA A 1 108 ? 21.19331 -78.77564 5.90224 1.000 91.31394 155 ALA A CA 1
ATOM 1476 C C . ALA A 1 108 ? 22.14717 -78.46502 4.77276 1.000 90.32157 155 ALA A C 1
ATOM 1477 O O . ALA A 1 108 ? 21.79191 -77.98008 3.69644 1.000 93.94359 155 ALA A O 1
ATOM 1484 N N . ALA A 1 109 ? 23.36770 -78.86404 5.03013 1.000 83.11519 156 ALA A N 1
ATOM 1485 C CA . ALA A 1 109 ? 24.47932 -78.45083 4.20396 1.000 73.75158 156 ALA A CA 1
ATOM 1486 C C . ALA A 1 109 ? 24.43142 -79.05669 2.80999 1.000 72.93245 156 ALA A C 1
ATOM 1487 O O . ALA A 1 109 ? 23.93247 -80.16375 2.58925 1.000 77.51055 156 ALA A O 1
ATOM 1494 N N . ILE A 1 110 ? 24.88702 -78.28232 1.85356 1.000 73.17260 157 ILE A N 1
ATOM 1495 C CA . ILE A 1 110 ? 24.98806 -78.71985 0.47669 1.000 75.64875 157 ILE A CA 1
ATOM 1496 C C . ILE A 1 110 ? 26.36637 -79.31921 0.28866 1.000 79.36622 157 ILE A C 1
ATOM 1497 O O . ILE A 1 110 ? 27.38662 -78.70680 0.63225 1.000 80.41321 157 ILE A O 1
ATOM 1513 N N . VAL A 1 111 ? 26.40021 -80.51376 -0.28574 1.000 75.72495 158 VAL A N 1
ATOM 1514 C CA . VAL A 1 111 ? 27.66857 -81.14785 -0.61595 1.000 71.31654 158 VAL A CA 1
ATOM 1515 C C . VAL A 1 111 ? 28.39769 -80.27956 -1.60973 1.000 66.43899 158 VAL A C 1
ATOM 1516 O O . VAL A 1 111 ? 27.90164 -80.07170 -2.72738 1.000 68.82229 158 VAL A O 1
ATOM 1529 N N . LEU A 1 112 ? 29.59204 -79.81525 -1.22359 1.000 64.66906 159 LEU A N 1
ATOM 1530 C CA . LEU A 1 112 ? 30.38650 -78.93092 -2.05753 1.000 59.83380 159 LEU A CA 1
ATOM 1531 C C . LEU A 1 112 ? 30.76497 -79.62798 -3.33721 1.000 57.00603 159 LEU A C 1
ATOM 1532 O O . LEU A 1 112 ? 31.35399 -80.69822 -3.31967 1.000 76.12064 159 LEU A O 1
ATOM 1548 N N . GLN A 1 113 ? 30.43795 -79.03439 -4.44431 1.000 63.19985 160 GLN A N 1
ATOM 1549 C CA . GLN A 1 113 ? 30.83194 -79.56424 -5.73260 1.000 65.77704 160 GLN A CA 1
ATOM 1550 C C . GLN A 1 113 ? 31.54937 -78.46121 -6.50940 1.000 63.42059 160 GLN A C 1
ATOM 1551 O O . GLN A 1 113 ? 31.10057 -77.30937 -6.54145 1.000 59.25410 160 GLN A O 1
ATOM 1565 N N . LEU A 1 114 ? 32.62999 -78.83918 -7.19131 1.000 63.21555 161 LEU A N 1
ATOM 1566 C CA . LEU A 1 114 ? 33.43088 -77.96540 -8.00578 1.000 66.27502 161 LEU A CA 1
ATOM 1567 C C . LEU A 1 114 ? 33.31106 -78.41179 -9.45352 1.000 64.16783 161 LEU A C 1
ATOM 1568 O O . LEU A 1 114 ? 33.13646 -79.59004 -9.75153 1.000 67.99644 161 LEU A O 1
ATOM 1584 N N . PRO A 1 115 ? 33.31308 -77.47360 -10.37401 1.000 75.10886 162 PRO A N 1
ATOM 1585 C CA . PRO A 1 115 ? 33.20779 -77.85993 -11.77762 1.000 74.65569 162 PRO A CA 1
ATOM 1586 C C . PRO A 1 115 ? 34.36561 -78.74727 -12.21330 1.000 76.15800 162 PRO A C 1
ATOM 1587 O O . PRO A 1 115 ? 35.45995 -78.74131 -11.65558 1.000 77.93409 162 PRO A O 1
ATOM 1598 N N . GLN A 1 116 ? 34.09539 -79.50944 -13.25451 1.000 86.91595 163 GLN A N 1
ATOM 1599 C CA . GLN A 1 116 ? 35.09930 -80.34905 -13.87844 1.000 93.68324 163 GLN A CA 1
ATOM 1600 C C . GLN A 1 116 ? 36.30319 -79.53013 -14.30333 1.000 95.20581 163 GLN A C 1
ATOM 1601 O O . GLN A 1 116 ? 36.16368 -78.39827 -14.78118 1.000 95.26996 163 GLN A O 1
ATOM 1615 N N . GLY A 1 117 ? 37.49455 -80.05488 -14.01078 1.000 84.16575 164 GLY A N 1
ATOM 1616 C CA . GLY A 1 117 ? 38.71875 -79.35183 -14.37921 1.000 84.19467 164 GLY A CA 1
ATOM 1617 C C . GLY A 1 117 ? 39.21674 -78.29305 -13.39664 1.000 83.51144 164 GLY A C 1
ATOM 1618 O O . GLY A 1 117 ? 40.20888 -77.60923 -13.68642 1.000 86.64127 164 GLY A O 1
ATOM 1622 N N . THR A 1 118 ? 38.54245 -78.11267 -12.26563 1.000 81.81891 165 THR A N 1
ATOM 1623 C CA . THR A 1 118 ? 38.99869 -77.19196 -11.23564 1.000 76.35865 165 THR A CA 1
ATOM 1624 C C . THR A 1 118 ? 40.35774 -77.61926 -10.70844 1.000 79.18327 165 THR A C 1
ATOM 1625 O O . THR A 1 118 ? 40.58816 -78.79660 -10.41526 1.000 67.56324 165 THR A O 1
ATOM 1636 N N . THR A 1 119 ? 41.24415 -76.64141 -10.55022 1.000 85.89592 166 THR A N 1
ATOM 1637 C CA . THR A 1 119 ? 42.60225 -76.89596 -10.10562 1.000 82.28567 166 THR A CA 1
ATOM 1638 C C . THR A 1 119 ? 42.67943 -76.78971 -8.58726 1.000 83.59144 166 THR A C 1
ATOM 1639 O O . THR A 1 119 ? 42.42380 -75.71889 -8.01162 1.000 70.70158 166 THR A O 1
ATOM 1650 N N . LEU A 1 120 ? 43.04960 -77.94518 -7.92333 1.000 73.43612 167 LEU A N 1
ATOM 1651 C CA . LEU A 1 120 ? 43.11668 -78.02333 -6.46068 1.000 70.62753 167 LEU A CA 1
ATOM 1652 C C . LEU A 1 120 ? 44.54234 -78.20397 -6.00152 1.000 67.92607 167 LEU A C 1
ATOM 1653 O O . LEU A 1 120 ? 45.34166 -78.78996 -6.72177 1.000 71.15135 167 LEU A O 1
ATOM 1669 N N . PRO A 1 121 ? 44.89843 -77.71978 -4.82087 1.000 76.02451 168 PRO A N 1
ATOM 1670 C CA . PRO A 1 121 ? 46.22957 -78.00933 -4.27162 1.000 80.94535 168 PRO A CA 1
ATOM 1671 C C . PRO A 1 121 ? 46.39655 -79.48379 -3.89058 1.000 85.07572 168 PRO A C 1
ATOM 1672 O O . PRO A 1 121 ? 45.45909 -80.27028 -3.82356 1.000 83.97371 168 PRO A O 1
ATOM 1683 N N . LYS A 1 122 ? 47.63932 -79.85355 -3.63809 1.000 84.35775 169 LYS A N 1
ATOM 1684 C CA . LYS A 1 122 ? 47.93469 -81.18155 -3.15661 1.000 80.54486 169 LYS A CA 1
ATOM 1685 C C . LYS A 1 122 ? 47.31210 -81.44121 -1.78982 1.000 85.16983 169 LYS A C 1
ATOM 1686 O O . LYS A 1 122 ? 47.46761 -80.65450 -0.84132 1.000 83.50793 169 LYS A O 1
ATOM 1705 N N . GLY A 1 123 ? 46.61459 -82.57697 -1.69311 1.000 87.20322 170 GLY A N 1
ATOM 1706 C CA . GLY A 1 123 ? 45.97699 -82.96704 -0.46735 1.000 81.06156 170 GLY A CA 1
ATOM 1707 C C . GLY A 1 123 ? 44.53224 -82.57758 -0.40046 1.000 80.95671 170 GLY A C 1
ATOM 1708 O O . GLY A 1 123 ? 43.90256 -82.76481 0.64312 1.000 85.19403 170 GLY A O 1
ATOM 1712 N N . PHE A 1 124 ? 43.99512 -82.01122 -1.46740 1.000 75.05924 171 PHE A N 1
ATOM 1713 C CA . PHE A 1 124 ? 42.59644 -81.62029 -1.55013 1.000 76.28606 171 PHE A CA 1
ATOM 1714 C C . PHE A 1 124 ? 41.92332 -82.49743 -2.59000 1.000 71.76461 171 PHE A C 1
ATOM 1715 O O . PHE A 1 124 ? 42.42205 -82.65445 -3.71025 1.000 73.10709 171 PHE A O 1
ATOM 1732 N N . TYR A 1 125 ? 40.77703 -83.02935 -2.24533 1.000 71.66808 172 TYR A N 1
ATOM 1733 C CA . TYR A 1 125 ? 40.03453 -83.82496 -3.20279 1.000 73.11919 172 TYR A CA 1
ATOM 1734 C C . TYR A 1 125 ? 38.55760 -83.44331 -3.14120 1.000 75.95576 172 TYR A C 1
ATOM 1735 O O . TYR A 1 125 ? 38.01619 -83.12464 -2.07145 1.000 70.25815 172 TYR A O 1
ATOM 1753 N N . ALA A 1 126 ? 37.94727 -83.42513 -4.32933 1.000 86.41403 173 ALA A N 1
ATOM 1754 C CA . ALA A 1 126 ? 36.52384 -83.18851 -4.55602 1.000 83.29542 173 ALA A CA 1
ATOM 1755 C C . ALA A 1 126 ? 35.89296 -84.45321 -5.14877 1.000 99.73885 173 ALA A C 1
ATOM 1756 O O . ALA A 1 126 ? 36.26641 -84.88630 -6.24731 1.000 103.18389 173 ALA A O 1
ATOM 1763 N N . GLU A 1 127 ? 34.95893 -85.06301 -4.41488 1.000 109.05591 174 GLU A N 1
ATOM 1764 C CA . GLU A 1 127 ? 34.35374 -86.34509 -4.79844 1.000 113.99897 174 GLU A CA 1
ATOM 1765 C C . GLU A 1 127 ? 34.43019 -86.59309 -6.30180 1.000 116.81524 174 GLU A C 1
ATOM 1766 O O . GLU A 1 127 ? 35.11769 -87.49765 -6.72745 1.000 115.43441 174 GLU A O 1
ATOM 1771 N N . ALA B 1 1 ? 20.26707 -44.39323 15.28023 1.000 110.33676 48 ALA B N 1
ATOM 1772 C CA . ALA B 1 1 ? 20.11212 -45.50764 14.33584 1.000 109.21983 48 ALA B CA 1
ATOM 1773 C C . ALA B 1 1 ? 19.33965 -45.06152 13.07275 1.000 112.04050 48 ALA B C 1
ATOM 1774 O O . ALA B 1 1 ? 19.32567 -45.75432 12.04053 1.000 110.22263 48 ALA B O 1
ATOM 1780 N N . THR B 1 2 ? 18.69694 -43.89800 13.17430 1.000 136.12310 49 THR B N 1
ATOM 1781 C CA . THR B 1 2 ? 17.97977 -43.27452 12.07014 1.000 131.91466 49 THR B CA 1
ATOM 1782 C C . THR B 1 2 ? 18.63106 -41.94451 11.73307 1.000 133.10725 49 THR B C 1
ATOM 1783 O O . THR B 1 2 ? 18.97348 -41.16351 12.62737 1.000 132.38222 49 THR B O 1
ATOM 1794 N N . ALA B 1 3 ? 18.84181 -41.70850 10.44762 1.000 109.03681 50 ALA B N 1
ATOM 1795 C CA . ALA B 1 3 ? 19.33928 -40.42267 9.97890 1.000 104.85524 50 ALA B CA 1
ATOM 1796 C C . ALA B 1 3 ? 19.09125 -40.32157 8.47745 1.000 101.82020 50 ALA B C 1
ATOM 1797 O O . ALA B 1 3 ? 18.93379 -41.33651 7.77795 1.000 102.17553 50 ALA B O 1
ATOM 1804 N N . SER B 1 4 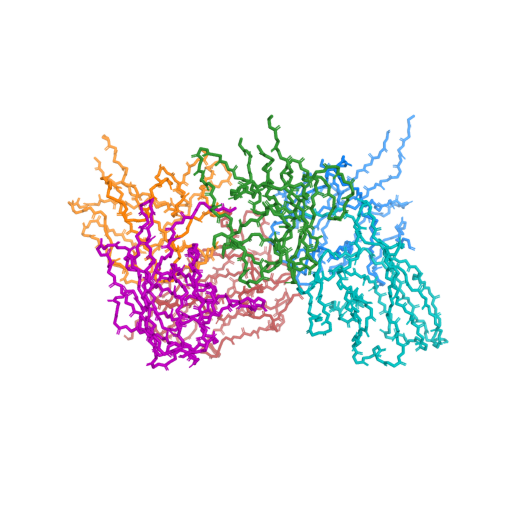? 19.06599 -39.07410 7.98844 1.000 90.85681 51 SER B N 1
ATOM 1805 C CA . SER B 1 4 ? 18.94460 -38.82279 6.55312 1.000 88.03524 51 SER B CA 1
ATOM 1806 C C . SER B 1 4 ? 20.16614 -39.41302 5.86928 1.000 90.51534 51 SER B C 1
ATOM 1807 O O . SER B 1 4 ? 21.28964 -39.24581 6.35232 1.000 91.49020 51 SER B O 1
ATOM 1815 N N . TRP B 1 5 ? 19.95382 -40.09592 4.73135 1.000 100.69570 52 TRP B N 1
ATOM 1816 C CA . TRP B 1 5 ? 21.10153 -40.66584 4.03354 1.000 94.85318 52 TRP B CA 1
ATOM 1817 C C . TRP B 1 5 ? 22.09007 -39.57927 3.59947 1.000 98.32956 52 TRP B C 1
ATOM 1818 O O . TRP B 1 5 ? 23.25478 -39.91540 3.31155 1.000 101.71477 52 TRP B O 1
ATOM 1839 N N . PHE B 1 6 ? 21.69434 -38.29412 3.65337 1.000 98.40393 53 PHE B N 1
ATOM 1840 C CA . PHE B 1 6 ? 22.46902 -37.18655 3.09792 1.000 101.86283 53 PHE B CA 1
ATOM 1841 C C . PHE B 1 6 ? 22.72095 -36.06755 4.12181 1.000 107.68387 53 PHE B C 1
ATOM 1842 O O . PHE B 1 6 ? 22.18175 -36.05870 5.24046 1.000 104.51595 53 PHE B O 1
ATOM 1859 N N . THR B 1 7 ? 23.55868 -35.10254 3.71602 1.000 96.47379 54 THR B N 1
ATOM 1860 C CA . THR B 1 7 ? 23.76388 -33.91661 4.53954 1.000 100.33625 54 THR B CA 1
ATOM 1861 C C . THR B 1 7 ? 22.65433 -32.91258 4.25764 1.000 98.95840 54 THR B C 1
ATOM 1862 O O . THR B 1 7 ? 22.04449 -32.93182 3.18324 1.000 96.99944 54 THR B O 1
ATOM 1873 N N . ALA B 1 8 ? 22.42860 -32.01253 5.22617 1.000 101.73078 55 ALA B N 1
ATOM 1874 C CA . ALA B 1 8 ? 21.32029 -31.06716 5.22038 1.000 102.87252 55 ALA B CA 1
ATOM 1875 C C . ALA B 1 8 ? 21.61953 -29.88552 4.28550 1.000 104.24392 55 ALA B C 1
ATOM 1876 O O . ALA B 1 8 ? 22.74647 -29.72333 3.79967 1.000 104.61155 55 ALA B O 1
ATOM 1883 N N . LEU B 1 9 ? 20.56086 -29.11792 3.95105 1.000 103.11443 56 LEU B N 1
ATOM 1884 C CA . LEU B 1 9 ? 20.65934 -27.84939 3.21560 1.000 104.44635 56 LEU B CA 1
ATOM 1885 C C . LEU B 1 9 ? 20.37060 -26.64252 4.11400 1.000 108.33877 56 LEU B C 1
ATOM 1886 O O . LEU B 1 9 ? 19.28059 -26.55020 4.68403 1.000 108.05183 56 LEU B O 1
ATOM 1902 N N . THR B 1 10 ? 21.32269 -25.70587 4.22150 1.000 112.62077 57 THR B N 1
ATOM 1903 C CA . THR B 1 10 ? 21.12722 -24.52656 5.06427 1.000 116.86012 57 THR B CA 1
ATOM 1904 C C . THR B 1 10 ? 20.34895 -23.40802 4.37555 1.000 117.25395 57 THR B C 1
ATOM 1905 O O . THR B 1 10 ? 20.56976 -23.09975 3.19465 1.000 116.45346 57 THR B O 1
ATOM 1916 N N . GLN B 1 11 ? 19.39660 -22.84514 5.13073 1.000 121.50459 58 GLN B N 1
ATOM 1917 C CA . GLN B 1 11 ? 18.61008 -21.68214 4.71989 1.000 124.27117 58 GLN B CA 1
ATOM 1918 C C . GLN B 1 11 ? 19.29995 -20.39058 5.15639 1.000 132.55491 58 GLN B C 1
ATOM 1919 O O . GLN B 1 11 ? 19.32555 -20.05598 6.35216 1.000 133.44929 58 GLN B O 1
ATOM 1933 N N . HIS B 1 12 ? 19.83795 -19.65774 4.16979 1.000 141.81281 59 HIS B N 1
ATOM 1934 C CA . HIS B 1 12 ? 20.54424 -18.39195 4.36675 1.000 142.06328 59 HIS B CA 1
ATOM 1935 C C . HIS B 1 12 ? 19.61783 -17.15637 4.25407 1.000 144.02570 59 HIS B C 1
ATOM 1936 O O . HIS B 1 12 ? 20.04300 -16.03161 4.58158 1.000 148.70889 59 HIS B O 1
ATOM 1950 N N . GLY B 1 13 ? 18.36062 -17.34734 3.84339 1.000 150.81799 60 GLY B N 1
ATOM 1951 C CA . GLY B 1 13 ? 17.46898 -16.24717 3.54514 1.000 151.51137 60 GLY B CA 1
ATOM 1952 C C . GLY B 1 13 ? 16.22772 -16.16377 4.41316 1.000 151.13834 60 GLY B C 1
ATOM 1953 O O . GLY B 1 13 ? 16.16459 -16.70745 5.51990 1.000 151.88491 60 GLY B O 1
ATOM 1957 N N . LYS B 1 14 ? 15.25714 -15.38631 3.92941 1.000 135.95996 61 LYS B N 1
ATOM 1958 C CA . LYS B 1 14 ? 13.90338 -15.35569 4.47993 1.000 134.54918 61 LYS B CA 1
ATOM 1959 C C . LYS B 1 14 ? 13.02905 -16.50582 3.95213 1.000 129.96717 61 LYS B C 1
ATOM 1960 O O . LYS B 1 14 ? 12.32218 -17.15645 4.72973 1.000 127.01321 61 LYS B O 1
ATOM 1979 N N . GLU B 1 15 ? 13.11642 -16.81926 2.66300 1.000 137.86003 62 GLU B N 1
ATOM 1980 C CA . GLU B 1 15 ? 12.27770 -17.86639 2.09858 1.000 137.33972 62 GLU B CA 1
ATOM 1981 C C . GLU B 1 15 ? 12.69590 -19.28104 2.48501 1.000 133.08943 62 GLU B C 1
ATOM 1982 O O . GLU B 1 15 ? 13.88202 -19.61242 2.55829 1.000 133.31443 62 GLU B O 1
ATOM 1994 N N . ASP B 1 16 ? 11.68288 -20.11761 2.72161 1.000 125.03692 63 ASP B N 1
ATOM 1995 C CA . ASP B 1 16 ? 11.83997 -21.50570 3.11670 1.000 119.15484 63 ASP B CA 1
ATOM 1996 C C . ASP B 1 16 ? 12.08974 -22.39850 1.91236 1.000 112.11858 63 ASP B C 1
ATOM 1997 O O . ASP B 1 16 ? 11.81052 -22.04542 0.75955 1.000 108.95091 63 ASP B O 1
ATOM 2006 N N . LEU B 1 17 ? 12.56013 -23.60394 2.21776 1.000 107.15441 64 LEU B N 1
ATOM 2007 C CA . LEU B 1 17 ? 12.91449 -24.56437 1.19304 1.000 102.38411 64 LEU B CA 1
ATOM 2008 C C . LEU B 1 17 ? 11.67350 -25.03704 0.44928 1.000 100.21196 64 LEU B C 1
ATOM 2009 O O . LEU B 1 17 ? 10.68071 -25.46904 1.05129 1.000 95.42794 64 LEU B O 1
ATOM 2025 N N . LYS B 1 18 ? 11.75709 -24.97137 -0.87152 1.000 94.64776 65 LYS B N 1
ATOM 2026 C CA . LYS B 1 18 ? 10.72271 -25.45112 -1.75503 1.000 89.83520 65 LYS B CA 1
ATOM 2027 C C . LYS B 1 18 ? 11.42549 -25.70280 -3.08310 1.000 90.69332 65 LYS B C 1
ATOM 2028 O O . LYS B 1 18 ? 12.47051 -25.09722 -3.37088 1.000 89.95769 65 LYS B O 1
ATOM 2047 N N . PHE B 1 19 ? 10.84136 -26.58877 -3.89231 1.000 85.75236 66 PHE B N 1
ATOM 2048 C CA . PHE B 1 19 ? 11.35833 -26.88634 -5.21678 1.000 82.48189 66 PHE B CA 1
ATOM 2049 C C . PHE B 1 19 ? 10.19729 -26.95055 -6.17527 1.000 80.49794 66 PHE B C 1
ATOM 2050 O O . PHE B 1 19 ? 9.10120 -27.36721 -5.78896 1.000 79.58699 66 PHE B O 1
ATOM 2067 N N . PRO B 1 20 ? 10.40523 -26.59098 -7.44150 1.000 90.99384 67 PRO B N 1
ATOM 2068 C CA . PRO B 1 20 ? 9.40488 -26.89182 -8.47455 1.000 89.88218 67 PRO B CA 1
ATOM 2069 C C . PRO B 1 20 ? 9.13898 -28.38831 -8.53811 1.000 89.61461 67 PRO B C 1
ATOM 2070 O O . PRO B 1 20 ? 9.91697 -29.20381 -8.05483 1.000 89.95947 67 PRO B O 1
ATOM 2081 N N . ARG B 1 21 ? 8.01221 -28.75499 -9.12089 1.000 85.48464 68 ARG B N 1
ATOM 2082 C CA . ARG B 1 21 ? 7.72145 -30.17366 -9.24990 1.000 76.52029 68 ARG B CA 1
ATOM 2083 C C . ARG B 1 21 ? 8.76028 -30.83948 -10.11802 1.000 79.75683 68 ARG B C 1
ATOM 2084 O O . ARG B 1 21 ? 9.05634 -30.37977 -11.21722 1.000 81.32244 68 ARG B O 1
ATOM 2105 N N . GLY B 1 22 ? 9.31146 -31.93805 -9.63210 1.000 80.23552 69 GLY B N 1
ATOM 2106 C CA . GLY B 1 22 ? 10.30699 -32.67554 -10.36715 1.000 74.04864 69 GLY B CA 1
ATOM 2107 C C . GLY B 1 22 ? 11.71792 -32.38175 -9.95232 1.000 79.28333 69 GLY B C 1
ATOM 2108 O O . GLY B 1 22 ? 12.63273 -32.98896 -10.49693 1.000 78.25186 69 GLY B O 1
ATOM 2112 N N . GLN B 1 23 ? 11.92323 -31.48837 -8.99329 1.000 77.71243 70 GLN B N 1
ATOM 2113 C CA . GLN B 1 23 ? 13.24448 -31.01169 -8.65512 1.000 76.04699 70 GLN B CA 1
ATOM 2114 C C . GLN B 1 23 ? 13.47299 -31.13087 -7.17186 1.000 77.70504 70 GLN B C 1
ATOM 2115 O O . GLN B 1 23 ? 12.52559 -31.24527 -6.41584 1.000 78.78789 70 GLN B O 1
ATOM 2129 N N . GLY B 1 24 ? 14.73940 -31.11623 -6.75462 1.000 76.76804 71 GLY B N 1
ATOM 2130 C CA . GLY B 1 24 ? 15.03370 -31.15602 -5.34774 1.000 76.44150 71 GLY B CA 1
ATOM 2131 C C . GLY B 1 24 ? 15.34813 -32.51524 -4.78617 1.000 77.31320 71 GLY B C 1
ATOM 2132 O O . GLY B 1 24 ? 15.42617 -32.63884 -3.56073 1.000 77.55618 71 GLY B O 1
ATOM 2136 N N . VAL B 1 25 ? 15.49506 -33.54478 -5.62298 1.000 81.68070 72 VAL B N 1
ATOM 2137 C CA . VAL B 1 25 ? 15.81364 -34.87959 -5.11851 1.000 79.41220 72 VAL B CA 1
ATOM 2138 C C . VAL B 1 25 ? 17.31738 -35.10322 -5.12182 1.000 81.46850 72 VAL B C 1
ATOM 2139 O O . VAL B 1 25 ? 17.96020 -34.95224 -6.17421 1.000 81.11821 72 VAL B O 1
ATOM 2152 N N . PRO B 1 26 ? 17.90025 -35.47731 -3.97051 1.000 74.43339 73 PRO B N 1
ATOM 2153 C CA . PRO B 1 26 ? 19.33155 -35.77418 -3.91334 1.000 73.90934 73 PRO B CA 1
ATOM 2154 C C . PRO B 1 26 ? 19.75858 -36.90010 -4.83417 1.000 71.12375 73 PRO B C 1
ATOM 2155 O O . PRO B 1 26 ? 19.15245 -37.95830 -4.89020 1.000 68.76816 73 PRO B O 1
ATOM 2166 N N . ILE B 1 27 ? 20.90930 -36.72107 -5.43389 1.000 72.93243 74 ILE B N 1
ATOM 2167 C CA . ILE B 1 27 ? 21.49645 -37.75449 -6.26412 1.000 70.00531 74 ILE B CA 1
ATOM 2168 C C . ILE B 1 27 ? 22.06884 -38.86487 -5.39204 1.000 70.43164 74 ILE B C 1
ATOM 2169 O O . ILE B 1 27 ? 22.98192 -38.64652 -4.58333 1.000 73.49867 74 ILE B O 1
ATOM 2185 N N . ASN B 1 28 ? 21.57566 -40.07870 -5.63003 1.000 70.81659 75 ASN B N 1
ATOM 2186 C CA . ASN B 1 28 ? 22.03442 -41.31600 -5.01957 1.000 67.41101 75 ASN B CA 1
ATOM 2187 C C . ASN B 1 28 ? 22.12780 -42.31857 -6.15428 1.000 64.58258 75 ASN B C 1
ATOM 2188 O O . ASN B 1 28 ? 21.09617 -42.72887 -6.67475 1.000 70.51293 75 ASN B O 1
ATOM 2199 N N . THR B 1 29 ? 23.34785 -42.68780 -6.57942 1.000 69.78720 76 THR B N 1
ATOM 2200 C CA . THR B 1 29 ? 23.50493 -43.48691 -7.79438 1.000 68.63876 76 THR B CA 1
ATOM 2201 C C . THR B 1 29 ? 23.17495 -44.95554 -7.56782 1.000 67.11536 76 THR B C 1
ATOM 2202 O O . THR B 1 29 ? 22.93105 -45.67607 -8.54308 1.000 65.15470 76 THR B O 1
ATOM 2213 N N . ASN B 1 30 ? 23.11893 -45.38560 -6.30325 1.000 67.01025 77 ASN B N 1
ATOM 2214 C CA . ASN B 1 30 ? 22.66230 -46.68979 -5.83955 1.000 62.14679 77 ASN B CA 1
ATOM 2215 C C . ASN B 1 30 ? 21.18529 -46.71393 -5.51422 1.000 62.31586 77 ASN B C 1
ATOM 2216 O O . ASN B 1 30 ? 20.75100 -47.44964 -4.60741 1.000 60.41061 77 ASN B O 1
ATOM 2227 N N . SER B 1 31 ? 20.41142 -45.93281 -6.25432 1.000 57.94458 78 SER B N 1
ATOM 2228 C CA . SER B 1 31 ? 18.97431 -45.89083 -6.18081 1.000 56.52780 78 SER B CA 1
ATOM 2229 C C . SER B 1 31 ? 18.47617 -45.81234 -7.63834 1.000 56.79009 78 SER B C 1
ATOM 2230 O O . SER B 1 31 ? 19.25611 -45.59666 -8.59145 1.000 53.28958 78 SER B O 1
ATOM 2238 N N . SER B 1 32 ? 17.18010 -46.07335 -7.81539 1.000 68.87240 79 SER B N 1
ATOM 2239 C CA . SER B 1 32 ? 16.57359 -46.20586 -9.12457 1.000 67.74908 79 SER B CA 1
ATOM 2240 C C . SER B 1 32 ? 15.71887 -45.01622 -9.39013 1.000 67.10838 79 SER B C 1
ATOM 2241 O O . SER B 1 32 ? 15.48805 -44.19485 -8.49436 1.000 67.43354 79 SER B O 1
ATOM 2249 N N . PRO B 1 33 ? 15.22540 -44.88401 -10.62442 1.000 54.87783 80 PRO B N 1
ATOM 2250 C CA . PRO B 1 33 ? 14.19165 -43.86018 -10.91519 1.000 53.99387 80 PRO B CA 1
ATOM 2251 C C . PRO B 1 33 ? 12.92235 -44.05677 -10.14111 1.000 54.14602 80 PRO B C 1
ATOM 2252 O O . PRO B 1 33 ? 12.27965 -43.07115 -9.77297 1.000 54.33237 80 PRO B O 1
ATOM 2263 N N . ASP B 1 34 ? 12.55961 -45.29973 -9.87474 1.000 57.90580 81 ASP B N 1
ATOM 2264 C CA . ASP B 1 34 ? 11.35437 -45.56746 -9.11198 1.000 57.21106 81 ASP B CA 1
ATOM 2265 C C . ASP B 1 34 ? 11.44530 -44.98856 -7.72773 1.000 58.89878 81 ASP B C 1
ATOM 2266 O O . ASP B 1 34 ? 10.40967 -44.68418 -7.11160 1.000 59.94623 81 ASP B O 1
ATOM 2275 N N . ASP B 1 35 ? 12.67717 -44.85209 -7.22145 1.000 62.76088 82 ASP B N 1
ATOM 2276 C CA . ASP B 1 35 ? 12.90855 -44.51052 -5.82948 1.000 62.54853 82 ASP B CA 1
ATOM 2277 C C . ASP B 1 35 ? 12.98870 -43.01379 -5.56873 1.000 62.32468 82 ASP B C 1
ATOM 2278 O O . ASP B 1 35 ? 13.09848 -42.61740 -4.41681 1.000 60.90765 82 ASP B O 1
ATOM 2287 N N . GLN B 1 36 ? 12.95099 -42.17874 -6.59930 1.000 56.80036 83 GLN B N 1
ATOM 2288 C CA . GLN B 1 36 ? 13.34408 -40.77313 -6.52233 1.000 57.36044 83 GLN B CA 1
ATOM 2289 C C . GLN B 1 36 ? 12.20220 -39.88697 -6.01260 1.000 61.45371 83 GLN B C 1
ATOM 2290 O O . GLN B 1 36 ? 11.67967 -39.01498 -6.70489 1.000 61.00763 83 GLN B O 1
ATOM 2304 N N . ILE B 1 37 ? 11.88724 -40.05424 -4.72919 1.000 64.42279 84 ILE B N 1
ATOM 2305 C CA . ILE B 1 37 ? 10.71216 -39.43148 -4.15115 1.000 64.41042 84 ILE B CA 1
ATOM 2306 C C . ILE B 1 37 ? 10.84413 -39.40637 -2.62934 1.000 65.77551 84 ILE B C 1
ATOM 2307 O O . ILE B 1 37 ? 11.31426 -40.38353 -2.01157 1.000 62.65164 84 ILE B O 1
ATOM 2323 N N . GLY B 1 38 ? 10.40590 -38.29277 -2.03871 1.000 65.25193 85 GLY B N 1
ATOM 2324 C CA . GLY B 1 38 ? 10.50336 -38.11352 -0.59564 1.000 69.21999 85 GLY B CA 1
ATOM 2325 C C . GLY B 1 38 ? 10.29005 -36.66852 -0.16259 1.000 70.52137 85 GLY B C 1
ATOM 2326 O O . GLY B 1 38 ? 9.78742 -35.82914 -0.91473 1.000 69.28552 85 GLY B O 1
ATOM 2330 N N . TYR B 1 39 ? 10.73211 -36.39580 1.05873 1.000 81.78795 86 TYR B N 1
ATOM 2331 C CA . TYR B 1 39 ? 10.50288 -35.11173 1.70324 1.000 86.61847 86 TYR B CA 1
ATOM 2332 C C . TYR B 1 39 ? 11.75236 -34.56755 2.38565 1.000 88.77914 86 TYR B C 1
ATOM 2333 O O . TYR B 1 39 ? 12.65975 -35.30463 2.74661 1.000 91.83363 86 TYR B O 1
ATOM 2351 N N . TYR B 1 40 ? 11.77797 -33.25104 2.57304 1.000 94.29913 87 TYR B N 1
ATOM 2352 C CA . TYR B 1 40 ? 12.76695 -32.59010 3.41980 1.000 98.61313 87 TYR B CA 1
ATOM 2353 C C . TYR B 1 40 ? 12.04748 -32.18835 4.70682 1.000 94.70169 87 TYR B C 1
ATOM 2354 O O . TYR B 1 40 ? 10.88789 -31.74766 4.66104 1.000 89.31276 87 TYR B O 1
ATOM 2372 N N . ARG B 1 41 ? 12.74831 -32.31407 5.83937 1.000 101.51974 88 ARG B N 1
ATOM 2373 C CA . ARG B 1 41 ? 12.26102 -31.89378 7.14756 1.000 105.68196 88 ARG B CA 1
ATOM 2374 C C . ARG B 1 41 ? 13.15294 -30.75672 7.64298 1.000 105.35773 88 ARG B C 1
ATOM 2375 O O . ARG B 1 41 ? 14.35801 -30.95809 7.82416 1.000 109.51368 88 ARG B O 1
ATOM 2396 N N . ARG B 1 42 ? 12.55855 -29.59332 7.90852 1.000 97.95809 89 ARG B N 1
ATOM 2397 C CA . ARG B 1 42 ? 13.29499 -28.47269 8.50497 1.000 103.12478 89 ARG B CA 1
ATOM 2398 C C . ARG B 1 42 ? 13.77405 -28.80271 9.92745 1.000 105.23714 89 ARG B C 1
ATOM 2399 O O . ARG B 1 42 ? 12.99351 -29.26487 10.76875 1.000 104.55189 89 ARG B O 1
ATOM 2420 N N . ALA B 1 43 ? 15.03196 -28.46853 10.23197 1.000 108.42860 90 ALA B N 1
ATOM 2421 C CA . ALA B 1 43 ? 15.55483 -28.55551 11.59560 1.000 111.17890 90 ALA B CA 1
ATOM 2422 C C . ALA B 1 43 ? 16.20319 -27.21321 11.91844 1.000 115.97217 90 ALA B C 1
ATOM 2423 O O . ALA B 1 43 ? 17.25610 -26.89413 11.36100 1.000 118.21586 90 ALA B O 1
ATOM 2430 N N . THR B 1 44 ? 15.69884 -26.53007 12.94495 1.000 126.03076 91 THR B N 1
ATOM 2431 C CA . THR B 1 44 ? 16.17077 -25.20861 13.33006 1.000 132.04012 91 THR B CA 1
ATOM 2432 C C . THR B 1 44 ? 16.67668 -25.31789 14.76028 1.000 139.87739 91 THR B C 1
ATOM 2433 O O . THR B 1 44 ? 16.06982 -26.00819 15.58595 1.000 142.01913 91 THR B O 1
ATOM 2444 N N . ARG B 1 45 ? 17.81358 -24.70689 15.04830 1.000 136.45306 92 ARG B N 1
ATOM 2445 C CA . ARG B 1 45 ? 18.31415 -24.65379 16.40856 1.000 141.05140 92 ARG B CA 1
ATOM 2446 C C . ARG B 1 45 ? 18.12427 -23.23250 16.92721 1.000 145.44700 92 ARG B C 1
ATOM 2447 O O . ARG B 1 45 ? 18.03649 -22.28337 16.14138 1.000 146.56685 92 ARG B O 1
ATOM 2451 N N . ARG B 1 46 ? 18.03115 -23.09213 18.25134 1.000 142.38913 93 ARG B N 1
ATOM 2452 C CA . ARG B 1 46 ? 17.98455 -21.77670 18.88273 1.000 146.62183 93 ARG B CA 1
ATOM 2453 C C . ARG B 1 46 ? 19.39221 -21.44414 19.38868 1.000 151.19162 93 ARG B C 1
ATOM 2454 O O . ARG B 1 46 ? 20.37071 -22.03596 18.94725 1.000 150.39891 93 ARG B O 1
ATOM 2458 N N . LEU B 1 57 ? 19.69612 -18.98455 14.54458 1.000 153.17033 104 LEU B N 1
ATOM 2459 C CA . LEU B 1 57 ? 20.45763 -19.75703 13.57163 1.000 151.37819 104 LEU B CA 1
ATOM 2460 C C . LEU B 1 57 ? 19.76063 -19.93755 12.22759 1.000 147.24171 104 LEU B C 1
ATOM 2461 O O . LEU B 1 57 ? 18.61787 -19.52060 12.03369 1.000 145.54723 104 LEU B O 1
ATOM 2476 N N . SER B 1 58 ? 20.45872 -20.57419 11.30282 1.000 156.15318 105 SER B N 1
ATOM 2477 C CA . SER B 1 58 ? 19.79866 -20.84823 10.04196 1.000 151.61446 105 SER B CA 1
ATOM 2478 C C . SER B 1 58 ? 19.10841 -22.20240 10.12665 1.000 148.38414 105 SER B C 1
ATOM 2479 O O . SER B 1 58 ? 19.59267 -23.09641 10.82984 1.000 150.29051 105 SER B O 1
ATOM 2487 N N . PRO B 1 59 ? 17.94823 -22.37319 9.50137 1.000 126.84791 106 PRO B N 1
ATOM 2488 C CA . PRO B 1 59 ? 17.35780 -23.71605 9.42366 1.000 121.92023 106 PRO B CA 1
ATOM 2489 C C . PRO B 1 59 ? 18.14804 -24.64226 8.51091 1.000 119.07952 106 PRO B C 1
ATOM 2490 O O . PRO B 1 59 ? 18.67840 -24.22970 7.47721 1.000 118.32079 106 PRO B O 1
ATOM 2501 N N . ARG B 1 60 ? 18.18098 -25.92103 8.88409 1.000 133.66323 107 ARG B N 1
ATOM 2502 C CA . ARG B 1 60 ? 18.81048 -26.96532 8.07930 1.000 134.84648 107 ARG B CA 1
ATOM 2503 C C . ARG B 1 60 ? 17.79591 -28.06034 7.74682 1.000 126.59352 107 ARG B C 1
ATOM 2504 O O . ARG B 1 60 ? 17.25789 -28.72265 8.63878 1.000 127.13061 107 ARG B O 1
ATOM 2525 N N . TRP B 1 61 ? 17.65187 -28.32356 6.46015 1.000 113.71129 108 TRP B N 1
ATOM 2526 C CA . TRP B 1 61 ? 16.66052 -29.23359 5.89350 1.000 110.94125 108 TRP B CA 1
ATOM 2527 C C . TRP B 1 61 ? 17.31578 -30.56849 5.52978 1.000 107.22244 108 TRP B C 1
ATOM 2528 O O . TRP B 1 61 ? 18.30237 -30.59345 4.78034 1.000 102.61043 108 TRP B O 1
ATOM 2549 N N . TYR B 1 62 ? 16.80010 -31.65932 6.10674 1.000 101.96232 109 TYR B N 1
ATOM 2550 C CA . TYR B 1 62 ? 17.29591 -33.01953 5.88729 1.000 96.51554 109 TYR B CA 1
ATOM 2551 C C . TYR B 1 62 ? 16.34303 -33.79774 4.96648 1.000 92.33473 109 TYR B C 1
ATOM 2552 O O . TYR B 1 62 ? 15.13992 -33.89376 5.23362 1.000 91.48461 109 TYR B O 1
ATOM 2570 N N . PHE B 1 63 ? 16.89262 -34.40484 3.91891 1.000 87.13521 110 PHE B N 1
ATOM 2571 C CA . PHE B 1 63 ? 16.09732 -35.20986 2.99944 1.000 82.58990 110 PHE B CA 1
ATOM 2572 C C . PHE B 1 63 ? 15.92990 -36.65650 3.45351 1.000 80.54463 110 PHE B C 1
ATOM 2573 O O . PHE B 1 63 ? 16.90233 -37.33758 3.76504 1.000 83.61859 110 PHE B O 1
ATOM 2590 N N . TYR B 1 64 ? 14.70808 -37.14846 3.39976 1.000 78.37557 111 TYR B N 1
ATOM 2591 C CA . TYR B 1 64 ? 14.35988 -38.54600 3.63911 1.000 77.88085 111 TYR B CA 1
ATOM 2592 C C . TYR B 1 64 ? 13.57538 -39.11307 2.45285 1.000 73.70397 111 TYR B C 1
ATOM 2593 O O . TYR B 1 64 ? 12.93328 -38.36956 1.71668 1.000 72.89005 111 TYR B O 1
ATOM 2611 N N . TYR B 1 65 ? 13.75153 -40.41316 2.19085 1.000 70.87092 112 TYR B N 1
ATOM 2612 C CA . TYR B 1 65 ? 13.02655 -41.08934 1.13001 1.000 70.54257 112 TYR B CA 1
ATOM 2613 C C . TYR B 1 65 ? 11.61793 -41.37629 1.64814 1.000 74.50742 112 TYR B C 1
ATOM 2614 O O . TYR B 1 65 ? 11.39722 -41.51165 2.86502 1.000 70.93454 112 TYR B O 1
ATOM 2632 N N . LEU B 1 66 ? 10.65999 -41.42199 0.70624 1.000 66.52332 113 LEU B N 1
ATOM 2633 C CA . LEU B 1 66 ? 9.26623 -41.64485 1.04551 1.000 65.50781 113 LEU B CA 1
ATOM 2634 C C . LEU B 1 66 ? 9.09475 -42.99014 1.73295 1.000 66.72454 113 LEU B C 1
ATOM 2635 O O . LEU B 1 66 ? 9.64195 -44.00011 1.28518 1.000 70.64721 113 LEU B O 1
ATOM 2651 N N . GLY B 1 67 ? 8.34832 -43.00216 2.82550 1.000 65.87607 114 GLY B N 1
ATOM 2652 C CA . GLY B 1 67 ? 8.18914 -44.20229 3.61535 1.000 66.19523 114 GLY B CA 1
ATOM 2653 C C . GLY B 1 67 ? 9.29268 -44.43094 4.62570 1.000 69.77863 114 GLY B C 1
ATOM 2654 O O . GLY B 1 67 ? 9.29481 -45.45473 5.33478 1.000 70.42210 114 GLY B O 1
ATOM 2658 N N . THR B 1 68 ? 10.21044 -43.48575 4.74840 1.000 75.07819 115 THR B N 1
ATOM 2659 C CA . THR B 1 68 ? 11.33561 -43.60002 5.65714 1.000 80.78326 115 THR B CA 1
ATOM 2660 C C . THR B 1 68 ? 11.37279 -42.32314 6.48142 1.000 84.58857 115 THR B C 1
ATOM 2661 O O . THR B 1 68 ? 10.74873 -41.31373 6.13072 1.000 85.07591 115 THR B O 1
ATOM 2672 N N . GLY B 1 69 ? 12.10524 -42.36810 7.58844 1.000 84.20922 116 GLY B N 1
ATOM 2673 C CA . GLY B 1 69 ? 12.42845 -41.16978 8.33908 1.000 86.40122 116 GLY B CA 1
ATOM 2674 C C . GLY B 1 69 ? 11.43455 -40.81503 9.42997 1.000 88.04980 116 GLY B C 1
ATOM 2675 O O . GLY B 1 69 ? 10.52758 -41.59027 9.76288 1.000 88.07823 116 GLY B O 1
ATOM 2679 N N . PRO B 1 70 ? 11.58385 -39.60188 9.98578 1.000 101.26098 117 PRO B N 1
ATOM 2680 C CA . PRO B 1 70 ? 10.65826 -39.14551 11.05489 1.000 104.96367 117 PRO B CA 1
ATOM 2681 C C . PRO B 1 70 ? 9.20609 -39.13068 10.62997 1.000 102.73250 117 PRO B C 1
ATOM 2682 O O . PRO B 1 70 ? 8.31383 -39.44143 11.42645 1.000 105.57547 117 PRO B O 1
ATOM 2693 N N . GLU B 1 71 ? 8.95585 -38.78774 9.37490 1.000 103.18510 118 GLU B N 1
ATOM 2694 C CA . GLU B 1 71 ? 7.62134 -38.73570 8.81408 1.000 102.32996 118 GLU B CA 1
ATOM 2695 C C . GLU B 1 71 ? 7.46287 -39.88550 7.83313 1.000 100.76402 118 GLU B C 1
ATOM 2696 O O . GLU B 1 71 ? 7.00737 -39.69368 6.69781 1.000 101.61275 118 GLU B O 1
ATOM 2708 N N . ALA B 1 72 ? 7.87250 -41.08289 8.25602 1.000 86.92321 119 ALA B N 1
ATOM 2709 C CA . ALA B 1 72 ? 7.66127 -42.25735 7.41630 1.000 85.42059 119 ALA B CA 1
ATOM 2710 C C . ALA B 1 72 ? 6.17687 -42.50866 7.18759 1.000 77.70557 119 ALA B C 1
ATOM 2711 O O . ALA B 1 72 ? 5.76526 -42.91170 6.09528 1.000 74.97467 119 ALA B O 1
ATOM 2718 N N . GLY B 1 73 ? 5.36252 -42.26830 8.21118 1.000 78.25015 120 GLY B N 1
ATOM 2719 C CA . GLY B 1 73 ? 3.93200 -42.49366 8.08816 1.000 82.21776 120 GLY B CA 1
ATOM 2720 C C . GLY B 1 73 ? 3.26018 -41.60391 7.06290 1.000 76.51197 120 GLY B C 1
ATOM 2721 O O . GLY B 1 73 ? 2.33919 -42.04920 6.36897 1.000 74.71613 120 GLY B O 1
ATOM 2725 N N . LEU B 1 74 ? 3.80363 -40.40211 6.85770 1.000 77.97776 121 LEU B N 1
ATOM 2726 C CA . LEU B 1 74 ? 3.20342 -39.43109 5.95626 1.000 80.69172 121 LEU B CA 1
ATOM 2727 C C . LEU B 1 74 ? 3.08389 -39.94730 4.52644 1.000 77.23205 121 LEU B C 1
ATOM 2728 O O . LEU B 1 74 ? 4.07316 -40.38917 3.94589 1.000 77.16978 121 LEU B O 1
ATOM 2744 N N . PRO B 1 75 ? 1.90663 -39.88661 3.91246 1.000 72.93064 122 PRO B N 1
ATOM 2745 C CA . PRO B 1 75 ? 1.82455 -40.14511 2.47841 1.000 67.39910 122 PRO B CA 1
ATOM 2746 C C . PRO B 1 75 ? 2.18567 -38.91422 1.67599 1.000 67.41910 122 PRO B C 1
ATOM 2747 O O . PRO B 1 75 ? 1.90551 -37.78178 2.05474 1.000 69.43720 122 PRO B O 1
ATOM 2758 N N . TYR B 1 76 ? 2.78493 -39.15442 0.52991 1.000 65.26110 123 TYR B N 1
ATOM 2759 C CA . TYR B 1 76 ? 3.25792 -38.06632 -0.29830 1.000 65.28428 123 TYR B CA 1
ATOM 2760 C C . TYR B 1 76 ? 2.18249 -37.01316 -0.47202 1.000 66.71223 123 TYR B C 1
ATOM 2761 O O . TYR B 1 76 ? 1.02378 -37.33428 -0.75208 1.000 68.64689 123 TYR B O 1
ATOM 2779 N N . GLY B 1 77 ? 2.57233 -35.74934 -0.25006 1.000 68.62263 124 GLY B N 1
ATOM 2780 C CA . GLY B 1 77 ? 1.70857 -34.59570 -0.38839 1.000 70.17942 124 GLY B CA 1
ATOM 2781 C C . GLY B 1 77 ? 1.11789 -34.08613 0.90248 1.000 72.98782 124 GLY B C 1
ATOM 2782 O O . GLY B 1 77 ? 0.67206 -32.93800 0.95337 1.000 75.13883 124 GLY B O 1
ATOM 2786 N N . ALA B 1 78 ? 1.11453 -34.88519 1.95888 1.000 81.08534 125 ALA B N 1
ATOM 2787 C CA . ALA B 1 78 ? 0.46116 -34.46262 3.18831 1.000 86.22689 125 ALA B CA 1
ATOM 2788 C C . ALA B 1 78 ? 0.96689 -33.09570 3.65676 1.000 94.25610 125 ALA B C 1
ATOM 2789 O O . ALA B 1 78 ? 2.16955 -32.80762 3.61664 1.000 94.86506 125 ALA B O 1
ATOM 2796 N N . ASN B 1 79 ? 0.05177 -32.29005 4.21195 1.000 91.30351 126 ASN B N 1
ATOM 2797 C CA . ASN B 1 79 ? 0.38367 -30.95280 4.68389 1.000 91.13487 126 ASN B CA 1
ATOM 2798 C C . ASN B 1 79 ? 0.80650 -31.06653 6.14795 1.000 95.18339 126 ASN B C 1
ATOM 2799 O O . ASN B 1 79 ? -0.01086 -31.40655 7.00830 1.000 95.74239 126 ASN B O 1
ATOM 2810 N N . LYS B 1 80 ? 2.10407 -30.81270 6.41890 1.000 95.01455 127 LYS B N 1
ATOM 2811 C CA . LYS B 1 80 ? 2.61728 -30.58939 7.77155 1.000 96.14839 127 LYS B CA 1
ATOM 2812 C C . LYS B 1 80 ? 3.69271 -29.51049 7.74099 1.000 99.36599 127 LYS B C 1
ATOM 2813 O O . LYS B 1 80 ? 4.47732 -29.44950 6.79567 1.000 100.36930 127 LYS B O 1
ATOM 2832 N N . ASP B 1 81 ? 3.73127 -28.65810 8.76061 1.000 111.68580 128 ASP B N 1
ATOM 2833 C CA . ASP B 1 81 ? 4.68756 -27.55693 8.75458 1.000 114.69928 128 ASP B CA 1
ATOM 2834 C C . ASP B 1 81 ? 6.11341 -28.10213 8.80515 1.000 113.07494 128 ASP B C 1
ATOM 2835 O O . ASP B 1 81 ? 6.43699 -28.95690 9.63634 1.000 113.75602 128 ASP B O 1
ATOM 2844 N N . GLY B 1 82 ? 6.97710 -27.59691 7.93215 1.000 98.07401 129 GLY B N 1
ATOM 2845 C CA . GLY B 1 82 ? 8.35701 -28.04343 7.91548 1.000 98.00247 129 GLY B CA 1
ATOM 2846 C C . GLY B 1 82 ? 8.63915 -29.29883 7.11116 1.000 94.85915 129 GLY B C 1
ATOM 2847 O O . GLY B 1 82 ? 9.81080 -29.73429 7.06213 1.000 93.71234 129 GLY B O 1
ATOM 2851 N N . ILE B 1 83 ? 7.60210 -29.89051 6.49786 1.000 93.56551 130 ILE B N 1
ATOM 2852 C CA . ILE B 1 83 ? 7.69855 -30.98853 5.54375 1.000 87.21060 130 ILE B CA 1
ATOM 2853 C C . ILE B 1 83 ? 7.40336 -30.37085 4.19700 1.000 85.96368 130 ILE B C 1
ATOM 2854 O O . ILE B 1 83 ? 6.42443 -29.64040 4.06576 1.000 86.95981 130 ILE B O 1
ATOM 2870 N N . ILE B 1 84 ? 8.32175 -30.50112 3.26527 1.000 88.62950 131 ILE B N 1
ATOM 2871 C CA . ILE B 1 84 ? 8.08530 -30.21920 1.85859 1.000 90.89725 131 ILE B CA 1
ATOM 2872 C C . ILE B 1 84 ? 8.37778 -31.50381 1.08170 1.000 91.16867 131 ILE B C 1
ATOM 2873 O O . ILE B 1 84 ? 9.10974 -32.38314 1.54649 1.000 90.87673 131 ILE B O 1
ATOM 2889 N N . TRP B 1 85 ? 7.77830 -31.61717 -0.10116 1.000 80.74950 132 TRP B N 1
ATOM 2890 C CA . TRP B 1 85 ? 7.76429 -32.86066 -0.86616 1.000 80.18691 132 TRP B CA 1
ATOM 2891 C C . TRP B 1 85 ? 8.44314 -32.62514 -2.21315 1.000 77.98610 132 TRP B C 1
ATOM 2892 O O . TRP B 1 85 ? 8.16173 -31.62050 -2.90389 1.000 73.64168 132 TRP B O 1
ATOM 2913 N N . VAL B 1 86 ? 9.31697 -33.58085 -2.58349 1.000 74.11882 133 VAL B N 1
ATOM 2914 C CA . VAL B 1 86 ? 10.03396 -33.54877 -3.84626 1.000 73.56324 133 VAL B CA 1
ATOM 2915 C C . VAL B 1 86 ? 9.88006 -34.90948 -4.49908 1.000 74.33678 133 VAL B C 1
ATOM 2916 O O . VAL B 1 86 ? 9.70754 -35.92875 -3.82065 1.000 71.82981 133 VAL B O 1
ATOM 2929 N N . ALA B 1 87 ? 9.99306 -34.93050 -5.82158 1.000 72.07132 134 ALA B N 1
ATOM 2930 C CA . ALA B 1 87 ? 10.08868 -36.18107 -6.56248 1.000 68.12076 134 ALA B CA 1
ATOM 2931 C C . ALA B 1 87 ? 10.72500 -35.84083 -7.89755 1.000 67.62234 134 ALA B C 1
ATOM 2932 O O . ALA B 1 87 ? 10.68886 -34.69754 -8.34355 1.000 70.16573 134 ALA B O 1
ATOM 2939 N N . THR B 1 88 ? 11.33713 -36.83440 -8.51062 1.000 61.27773 135 THR B N 1
ATOM 2940 C CA . THR B 1 88 ? 11.86208 -36.72035 -9.85418 1.000 57.82329 135 THR B CA 1
ATOM 2941 C C . THR B 1 88 ? 10.89481 -37.43550 -10.78276 1.000 58.75474 135 THR B C 1
ATOM 2942 O O . THR B 1 88 ? 10.27277 -38.41736 -10.38487 1.000 57.89295 135 THR B O 1
ATOM 2953 N N . GLU B 1 89 ? 10.73446 -36.93738 -12.00757 1.000 62.65352 136 GLU B N 1
ATOM 2954 C CA . GLU B 1 89 ? 9.93436 -37.66482 -12.97430 1.000 61.29765 136 GLU B CA 1
ATOM 2955 C C . GLU B 1 89 ? 10.36192 -39.13949 -12.99070 1.000 59.92229 136 GLU B C 1
ATOM 2956 O O . GLU B 1 89 ? 11.55469 -39.45730 -12.96128 1.000 60.50534 136 GLU B O 1
ATOM 2968 N N . GLY B 1 90 ? 9.35499 -40.03866 -12.92841 1.000 51.79640 137 GLY B N 1
ATOM 2969 C CA . GLY B 1 90 ? 9.52761 -41.45803 -12.94178 1.000 46.71529 137 GLY B CA 1
ATOM 2970 C C . GLY B 1 90 ? 9.38353 -42.11704 -11.59884 1.000 51.12183 137 GLY B C 1
ATOM 2971 O O . GLY B 1 90 ? 9.24161 -43.34401 -11.54341 1.000 51.92798 137 GLY B O 1
ATOM 2975 N N . ALA B 1 91 ? 9.39822 -41.36216 -10.50567 1.000 55.53182 138 ALA B N 1
ATOM 2976 C CA . ALA B 1 91 ? 9.29905 -42.04101 -9.20836 1.000 56.48574 138 ALA B CA 1
ATOM 2977 C C . ALA B 1 91 ? 7.91793 -42.68565 -9.05627 1.000 51.08171 138 ALA B C 1
ATOM 2978 O O . ALA B 1 91 ? 6.96241 -42.29650 -9.70745 1.000 50.81311 138 ALA B O 1
ATOM 2985 N N . LEU B 1 92 ? 7.82309 -43.70155 -8.21514 1.000 50.10954 139 LEU B N 1
ATOM 2986 C CA . LEU B 1 92 ? 6.57420 -44.38114 -7.95610 1.000 51.61924 139 LEU B CA 1
ATOM 2987 C C . LEU B 1 92 ? 6.20402 -44.04844 -6.52475 1.000 55.26732 139 LEU B C 1
ATOM 2988 O O . LEU B 1 92 ? 7.08314 -43.85228 -5.69429 1.000 55.78981 139 LEU B O 1
ATOM 3004 N N . ASN B 1 93 ? 4.89933 -43.95646 -6.23922 1.000 58.53854 140 ASN B N 1
ATOM 3005 C CA . ASN B 1 93 ? 4.44685 -43.51419 -4.92289 1.000 57.11268 140 ASN B CA 1
ATOM 3006 C C . ASN B 1 93 ? 4.23910 -44.73182 -4.02673 1.000 53.68960 140 ASN B C 1
ATOM 3007 O O . ASN B 1 93 ? 3.15229 -45.06866 -3.61909 1.000 53.32408 140 ASN B O 1
ATOM 3018 N N . THR B 1 94 ? 5.33635 -45.38578 -3.70871 1.000 61.01669 141 THR B N 1
ATOM 3019 C CA . THR B 1 94 ? 5.43766 -46.57339 -2.87711 1.000 58.27613 141 THR B CA 1
ATOM 3020 C C . THR B 1 94 ? 6.47193 -46.34571 -1.78812 1.000 59.08369 141 THR B C 1
ATOM 3021 O O . THR B 1 94 ? 7.41852 -45.57836 -1.98563 1.000 61.57683 141 THR B O 1
ATOM 3032 N N . PRO B 1 95 ? 6.34140 -47.01465 -0.64315 1.000 62.42298 142 PRO B N 1
ATOM 3033 C CA . PRO B 1 95 ? 7.35277 -46.88423 0.40232 1.000 67.88057 142 PRO B CA 1
ATOM 3034 C C . PRO B 1 95 ? 8.68230 -47.42153 -0.10712 1.000 73.00606 142 PRO B C 1
ATOM 3035 O O . PRO B 1 95 ? 8.73235 -48.48284 -0.74392 1.000 73.28354 142 PRO B O 1
ATOM 3046 N N . LYS B 1 96 ? 9.75620 -46.67354 0.16426 1.000 64.59506 143 LYS B N 1
ATOM 3047 C CA . LYS B 1 96 ? 11.11514 -47.06276 -0.23859 1.000 69.39689 143 LYS B CA 1
ATOM 3048 C C . LYS B 1 96 ? 11.80615 -47.78063 0.92782 1.000 71.20639 143 LYS B C 1
ATOM 3049 O O . LYS B 1 96 ? 12.75940 -47.25847 1.51018 1.000 66.40918 143 LYS B O 1
ATOM 3068 N N . ASP B 1 97 ? 11.24588 -48.95609 1.29157 1.000 74.13282 144 ASP B N 1
ATOM 3069 C CA . ASP B 1 97 ? 11.67673 -49.69137 2.47638 1.000 73.18418 144 ASP B CA 1
ATOM 3070 C C . ASP B 1 97 ? 13.14674 -50.09666 2.39045 1.000 78.64199 144 ASP B C 1
ATOM 3071 O O . ASP B 1 97 ? 13.84835 -50.14217 3.40743 1.000 71.90358 144 ASP B O 1
ATOM 3080 N N . HIS B 1 98 ? 13.58866 -50.47983 1.18799 1.000 88.58009 145 HIS B N 1
ATOM 3081 C CA . HIS B 1 98 ? 14.93787 -50.98014 0.93938 1.000 87.25138 145 HIS B CA 1
ATOM 3082 C C . HIS B 1 98 ? 16.00424 -49.90486 1.12991 1.000 91.83463 145 HIS B C 1
ATOM 3083 O O . HIS B 1 98 ? 17.10769 -50.19607 1.59939 1.000 93.54838 145 HIS B O 1
ATOM 3097 N N . ILE B 1 99 ? 15.72215 -48.66010 0.75281 1.000 78.44483 146 ILE B N 1
ATOM 3098 C CA . ILE B 1 99 ? 16.68259 -47.58888 1.01391 1.000 72.72602 146 ILE B CA 1
ATOM 3099 C C . ILE B 1 99 ? 16.73911 -47.30120 2.50155 1.000 76.29614 146 ILE B C 1
ATOM 3100 O O . ILE B 1 99 ? 17.82371 -47.26339 3.09646 1.000 85.09993 146 ILE B O 1
ATOM 3116 N N . GLY B 1 100 ? 15.58102 -47.12720 3.13459 1.000 68.54296 147 GLY B N 1
ATOM 3117 C CA . GLY B 1 100 ? 15.56149 -47.06008 4.58806 1.000 71.40024 147 GLY B CA 1
ATOM 3118 C C . GLY B 1 100 ? 16.22749 -45.80782 5.11284 1.000 75.22793 147 GLY B C 1
ATOM 3119 O O . GLY B 1 100 ? 16.27882 -44.76636 4.44314 1.000 76.62592 147 GLY B O 1
ATOM 3123 N N . THR B 1 101 ? 16.75195 -45.91288 6.33047 1.000 88.40532 148 THR B N 1
ATOM 3124 C CA . THR B 1 101 ? 17.51255 -44.83403 6.93041 1.000 91.27225 148 THR B CA 1
ATOM 3125 C C . THR B 1 101 ? 18.95145 -45.26158 7.20475 1.000 101.00249 148 THR B C 1
ATOM 3126 O O . THR B 1 101 ? 19.31146 -46.45244 7.23541 1.000 97.47352 148 THR B O 1
ATOM 3137 N N . ARG B 1 102 ? 19.76240 -44.24062 7.44422 1.000 119.99203 149 ARG B N 1
ATOM 3138 C CA . ARG B 1 102 ? 21.18342 -44.41467 7.63558 1.000 119.91018 149 ARG B CA 1
ATOM 3139 C C . ARG B 1 102 ? 21.46334 -44.59597 9.11127 1.000 126.46664 149 ARG B C 1
ATOM 3140 O O . ARG B 1 102 ? 20.92859 -43.86538 9.94587 1.000 130.03911 149 ARG B O 1
ATOM 3161 N N . ASN B 1 103 ? 22.30584 -45.56617 9.42258 1.000 120.62083 150 ASN B N 1
ATOM 3162 C CA . ASN B 1 103 ? 22.79301 -45.74779 10.78319 1.000 120.77360 150 ASN B CA 1
ATOM 3163 C C . ASN B 1 103 ? 24.07919 -44.97598 10.92241 1.000 124.75206 150 ASN B C 1
ATOM 3164 O O . ASN B 1 103 ? 25.09007 -45.32280 10.29171 1.000 127.19618 150 ASN B O 1
ATOM 3175 N N . PRO B 1 104 ? 24.13577 -43.92649 11.76234 1.000 114.19919 151 PRO B N 1
ATOM 3176 C CA . PRO B 1 104 ? 25.36469 -43.11185 11.84066 1.000 115.21921 151 PRO B CA 1
ATOM 3177 C C . PRO B 1 104 ? 26.63377 -43.90488 12.24542 1.000 118.31791 151 PRO B C 1
ATOM 3178 O O . PRO B 1 104 ? 27.75668 -43.54206 11.86223 1.000 117.48976 151 PRO B O 1
ATOM 3189 N N . ALA B 1 105 ? 26.48052 -44.96494 13.03570 1.000 131.81729 152 ALA B N 1
ATOM 3190 C CA . ALA B 1 105 ? 27.61581 -45.77274 13.44888 1.000 133.57889 152 ALA B CA 1
ATOM 3191 C C . ALA B 1 105 ? 28.20492 -46.56859 12.28936 1.000 132.11386 152 ALA B C 1
ATOM 3192 O O . ALA B 1 105 ? 29.43346 -46.65518 12.15049 1.000 134.77019 152 ALA B O 1
ATOM 3199 N N . ASN B 1 106 ? 27.35779 -47.19539 11.46248 1.000 118.77840 153 ASN B N 1
ATOM 3200 C CA . ASN B 1 106 ? 27.91231 -48.01127 10.37089 1.000 122.79281 153 ASN B CA 1
ATOM 3201 C C . ASN B 1 106 ? 28.16057 -47.22335 9.08106 1.000 121.78688 153 ASN B C 1
ATOM 3202 O O . ASN B 1 106 ? 28.81912 -47.75327 8.16792 1.000 119.15727 153 ASN B O 1
ATOM 3213 N N . ASN B 1 107 ? 27.53359 -46.05688 8.91491 1.000 139.48038 154 ASN B N 1
ATOM 3214 C CA . ASN B 1 107 ? 27.74718 -45.25689 7.71993 1.000 136.62157 154 ASN B CA 1
ATOM 3215 C C . ASN B 1 107 ? 27.82604 -43.77506 8.08014 1.000 139.53803 154 ASN B C 1
ATOM 3216 O O . ASN B 1 107 ? 27.48821 -43.36940 9.18785 1.000 142.25490 154 ASN B O 1
ATOM 3227 N N . ALA B 1 108 ? 28.27561 -42.95765 7.12946 1.000 107.17678 155 ALA B N 1
ATOM 3228 C CA . ALA B 1 108 ? 28.31484 -41.50193 7.24609 1.000 107.22171 155 ALA B CA 1
ATOM 3229 C C . ALA B 1 108 ? 27.45921 -40.94163 6.11397 1.000 104.21614 155 ALA B C 1
ATOM 3230 O O . ALA B 1 108 ? 27.12083 -41.65133 5.16200 1.000 100.35115 155 ALA B O 1
ATOM 3237 N N . ALA B 1 109 ? 27.07731 -39.67554 6.23725 1.000 117.81798 156 ALA B N 1
ATOM 3238 C CA . ALA B 1 109 ? 26.16779 -39.06105 5.27584 1.000 116.84835 156 ALA B CA 1
ATOM 3239 C C . ALA B 1 109 ? 26.84105 -38.79071 3.93024 1.000 111.90371 156 ALA B C 1
ATOM 3240 O O . ALA B 1 109 ? 28.04701 -38.60602 3.83303 1.000 114.17714 156 ALA B O 1
ATOM 3247 N N . ILE B 1 110 ? 26.04386 -38.83030 2.88370 1.000 104.42385 157 ILE B N 1
ATOM 3248 C CA . ILE B 1 110 ? 26.46790 -38.50694 1.52493 1.000 103.89271 157 ILE B CA 1
ATOM 3249 C C . ILE B 1 110 ? 26.29965 -36.99527 1.33608 1.000 107.03566 157 ILE B C 1
ATOM 3250 O O . ILE B 1 110 ? 25.22174 -36.42959 1.59159 1.000 105.45579 157 ILE B O 1
ATOM 3266 N N . VAL B 1 111 ? 27.33691 -36.33820 0.82173 1.000 122.34820 158 VAL B N 1
ATOM 3267 C CA . VAL B 1 111 ? 27.18168 -34.91885 0.51017 1.000 122.39361 158 VAL B CA 1
ATOM 3268 C C . VAL B 1 111 ? 26.00446 -34.75589 -0.43944 1.000 118.53472 158 VAL B C 1
ATOM 3269 O O . VAL B 1 111 ? 25.99283 -35.32785 -1.53409 1.000 120.93907 158 VAL B O 1
ATOM 3282 N N . LEU B 1 112 ? 24.98464 -34.01474 -0.01237 1.000 106.53261 159 LEU B N 1
ATOM 3283 C CA . LEU B 1 112 ? 23.78145 -33.83976 -0.82571 1.000 104.57397 159 LEU B CA 1
ATOM 3284 C C . LEU B 1 112 ? 24.16493 -33.17162 -2.14912 1.000 105.01965 159 LEU B C 1
ATOM 3285 O O . LEU B 1 112 ? 24.97566 -32.23492 -2.17320 1.000 113.40218 159 LEU B O 1
ATOM 3301 N N . GLN B 1 113 ? 23.68810 -33.72825 -3.26217 1.000 104.24288 160 GLN B N 1
ATOM 3302 C CA . GLN B 1 113 ? 23.96305 -33.15369 -4.57230 1.000 106.27725 160 GLN B CA 1
ATOM 3303 C C . GLN B 1 113 ? 22.65505 -33.04293 -5.33214 1.000 101.09029 160 GLN B C 1
ATOM 3304 O O . GLN B 1 113 ? 21.79160 -33.90967 -5.19028 1.000 99.73538 160 GLN B O 1
ATOM 3318 N N . LEU B 1 114 ? 22.49761 -31.95940 -6.10726 1.000 85.38343 161 LEU B N 1
ATOM 3319 C CA . LEU B 1 114 ? 21.34663 -31.69924 -6.96161 1.000 88.19962 161 LEU B CA 1
ATOM 3320 C C . LEU B 1 114 ? 21.76898 -31.52772 -8.41751 1.000 83.30582 161 LEU B C 1
ATOM 3321 O O . LEU B 1 114 ? 22.85452 -31.06007 -8.68477 1.000 83.15895 161 LEU B O 1
ATOM 3337 N N . PRO B 1 115 ? 20.94451 -31.91053 -9.37850 1.000 92.00990 162 PRO B N 1
ATOM 3338 C CA . PRO B 1 115 ? 21.35025 -31.74981 -10.78166 1.000 88.89858 162 PRO B CA 1
ATOM 3339 C C . PRO B 1 115 ? 21.60089 -30.30113 -11.14791 1.000 93.47941 162 PRO B C 1
ATOM 3340 O O . PRO B 1 115 ? 20.93595 -29.39448 -10.64571 1.000 94.76701 162 PRO B O 1
ATOM 3351 N N . GLN B 1 116 ? 22.49357 -30.09511 -12.11379 1.000 105.71516 163 GLN B N 1
ATOM 3352 C CA . GLN B 1 116 ? 22.71958 -28.74512 -12.62176 1.000 106.04767 163 GLN B CA 1
ATOM 3353 C C . GLN B 1 116 ? 21.43838 -28.13883 -13.20569 1.000 106.75946 163 GLN B C 1
ATOM 3354 O O . GLN B 1 116 ? 20.76907 -28.77430 -14.01797 1.000 106.24071 163 GLN B O 1
ATOM 3368 N N . GLY B 1 117 ? 21.13776 -26.86704 -12.83501 1.000 104.54078 164 GLY B N 1
ATOM 3369 C CA . GLY B 1 117 ? 19.92966 -26.15524 -13.25516 1.000 103.17336 164 GLY B CA 1
ATOM 3370 C C . GLY B 1 117 ? 18.73779 -26.24323 -12.31337 1.000 105.89899 164 GLY B C 1
ATOM 3371 O O . GLY B 1 117 ? 17.65389 -25.73948 -12.64649 1.000 96.85411 164 GLY B O 1
ATOM 3375 N N . THR B 1 118 ? 18.90567 -26.90147 -11.17348 1.000 106.66286 165 THR B N 1
ATOM 3376 C CA . THR B 1 118 ? 17.91227 -26.92855 -10.11058 1.000 101.16894 165 THR B CA 1
ATOM 3377 C C . THR B 1 118 ? 17.68595 -25.52719 -9.55114 1.000 102.53264 165 THR B C 1
ATOM 3378 O O . THR B 1 118 ? 18.63490 -24.77046 -9.29691 1.000 93.07708 165 THR B O 1
ATOM 3389 N N . THR B 1 119 ? 16.41477 -25.18775 -9.37615 1.000 98.38306 166 THR B N 1
ATOM 3390 C CA . THR B 1 119 ? 16.00341 -23.87521 -8.91155 1.000 94.90149 166 THR B CA 1
ATOM 3391 C C . THR B 1 119 ? 15.78344 -23.89774 -7.40356 1.000 97.13426 166 THR B C 1
ATOM 3392 O O . THR B 1 119 ? 14.85971 -24.55704 -6.89973 1.000 89.08453 166 THR B O 1
ATOM 3403 N N . LEU B 1 120 ? 16.55116 -23.08816 -6.71498 1.000 112.63823 167 LEU B N 1
ATOM 3404 C CA . LEU B 1 120 ? 16.50549 -23.01767 -5.27421 1.000 113.75898 167 LEU B CA 1
ATOM 3405 C C . LEU B 1 120 ? 15.90355 -21.69550 -4.83722 1.000 113.74833 167 LEU B C 1
ATOM 3406 O O . LEU B 1 120 ? 15.92190 -20.72363 -5.59533 1.000 117.16021 167 LEU B O 1
ATOM 3422 N N . PRO B 1 121 ? 15.28203 -21.63273 -3.66737 1.000 107.93856 168 PRO B N 1
ATOM 3423 C CA . PRO B 1 121 ? 14.81101 -20.33531 -3.18134 1.000 111.15713 168 PRO B CA 1
ATOM 3424 C C . PRO B 1 121 ? 16.00167 -19.43518 -2.84504 1.000 116.57015 168 PRO B C 1
ATOM 3425 O O . PRO B 1 121 ? 17.13817 -19.90076 -2.67695 1.000 112.90939 168 PRO B O 1
ATOM 3436 N N . LYS B 1 122 ? 15.72242 -18.12463 -2.71438 1.000 129.83641 169 LYS B N 1
ATOM 3437 C CA . LYS B 1 122 ? 16.77546 -17.18663 -2.32885 1.000 134.46769 169 LYS B CA 1
ATOM 3438 C C . LYS B 1 122 ? 17.27195 -17.47389 -0.91212 1.000 137.65755 169 LYS B C 1
ATOM 3439 O O . LYS B 1 122 ? 16.48924 -17.52005 0.04822 1.000 137.55504 169 LYS B O 1
ATOM 3458 N N . GLY B 1 123 ? 18.58930 -17.57370 -0.76193 1.000 123.94394 170 GLY B N 1
ATOM 3459 C CA . GLY B 1 123 ? 19.15478 -17.98265 0.50398 1.000 125.22052 170 GLY B CA 1
ATOM 3460 C C . GLY B 1 123 ? 19.48708 -19.46542 0.57925 1.000 121.65545 170 GLY B C 1
ATOM 3461 O O . GLY B 1 123 ? 19.88000 -19.94982 1.64109 1.000 123.02250 170 GLY B O 1
ATOM 3465 N N . PHE B 1 124 ? 19.26618 -20.21462 -0.48576 1.000 117.48147 171 PHE B N 1
ATOM 3466 C CA . PHE B 1 124 ? 19.69075 -21.59677 -0.59593 1.000 113.89485 171 PHE B CA 1
ATOM 3467 C C . PHE B 1 124 ? 20.75697 -21.57302 -1.67507 1.000 113.33829 171 PHE B C 1
ATOM 3468 O O . PHE B 1 124 ? 20.57890 -20.91957 -2.71368 1.000 113.44839 171 PHE B O 1
ATOM 3485 N N . TYR B 1 125 ? 21.88127 -22.20637 -1.41480 1.000 113.86088 172 TYR B N 1
ATOM 3486 C CA . TYR B 1 125 ? 22.88249 -22.30881 -2.46295 1.000 114.23246 172 TYR B CA 1
ATOM 3487 C C . TYR B 1 125 ? 23.48883 -23.70038 -2.45484 1.000 110.93738 172 TYR B C 1
ATOM 3488 O O . TYR B 1 125 ? 23.76802 -24.25851 -1.38436 1.000 111.57760 172 TYR B O 1
ATOM 3506 N N . ALA B 1 126 ? 23.64972 -24.26524 -3.65780 1.000 108.97620 173 ALA B N 1
ATOM 3507 C CA . ALA B 1 126 ? 24.34141 -25.54074 -3.86567 1.000 110.41033 173 ALA B CA 1
ATOM 3508 C C . ALA B 1 126 ? 25.46894 -25.37852 -4.88841 1.000 117.67606 173 ALA B C 1
ATOM 3509 O O . ALA B 1 126 ? 25.20423 -25.25973 -6.08963 1.000 115.63162 173 ALA B O 1
ATOM 3516 N N . GLU B 1 127 ? 26.72581 -25.43493 -4.42602 1.000 134.12568 174 GLU B N 1
ATOM 3517 C CA . GLU B 1 127 ? 27.88996 -25.22224 -5.28476 1.000 129.86504 174 GLU B CA 1
ATOM 3518 C C . GLU B 1 127 ? 28.07131 -26.29358 -6.37028 1.000 134.39350 174 GLU B C 1
ATOM 3519 O O . GLU B 1 127 ? 29.13736 -26.90951 -6.44595 1.000 135.58413 174 GLU B O 1
ATOM 3524 N N . ALA C 1 1 ? 0.00981 -60.54882 15.22446 1.000 109.37016 48 ALA C N 1
ATOM 3525 C CA . ALA C 1 1 ? 0.72399 -59.91400 14.13675 1.000 107.73780 48 ALA C CA 1
ATOM 3526 C C . ALA C 1 1 ? 0.83477 -60.85618 12.92592 1.000 113.38946 48 ALA C C 1
ATOM 3527 O O . ALA C 1 1 ? 1.79135 -60.75518 12.12914 1.000 114.07869 48 ALA C O 1
ATOM 3533 N N . THR C 1 2 ? -0.15811 -61.74195 12.77344 1.000 111.80859 49 THR C N 1
ATOM 3534 C CA . THR C 1 2 ? -0.22977 -62.65390 11.63518 1.000 108.38612 49 THR C CA 1
ATOM 3535 C C . THR C 1 2 ? -1.69440 -62.95415 11.34672 1.000 107.87269 49 THR C C 1
ATOM 3536 O O . THR C 1 2 ? -2.47286 -63.21730 12.27477 1.000 107.81296 49 THR C O 1
ATOM 3547 N N . ALA C 1 3 ? -2.06815 -62.90586 10.06702 1.000 113.76529 50 ALA C N 1
ATOM 3548 C CA . ALA C 1 3 ? -3.43870 -63.20297 9.65481 1.000 109.76168 50 ALA C CA 1
ATOM 3549 C C . ALA C 1 3 ? -3.46719 -63.47041 8.15777 1.000 107.25674 50 ALA C C 1
ATOM 3550 O O . ALA C 1 3 ? -2.51975 -63.14448 7.43180 1.000 108.07410 50 ALA C O 1
ATOM 3557 N N . SER C 1 4 ? -4.56708 -64.08410 7.70751 1.000 87.65532 51 SER C N 1
ATOM 3558 C CA . SER C 1 4 ? -4.81768 -64.22178 6.27234 1.000 85.68119 51 SER C CA 1
ATOM 3559 C C . SER C 1 4 ? -4.99095 -62.83256 5.62465 1.000 87.69025 51 SER C C 1
ATOM 3560 O O . SER C 1 4 ? -5.64723 -61.93901 6.18051 1.000 86.03069 51 SER C O 1
ATOM 3568 N N . TRP C 1 5 ? -4.37638 -62.65627 4.44398 1.000 89.48657 52 TRP C N 1
ATOM 3569 C CA . TRP C 1 5 ? -4.49888 -61.41642 3.71120 1.000 84.95826 52 TRP C CA 1
ATOM 3570 C C . TRP C 1 5 ? -5.93491 -61.20389 3.28203 1.000 91.30473 52 TRP C C 1
ATOM 3571 O O . TRP C 1 5 ? -6.29987 -60.06719 2.94340 1.000 89.19961 52 TRP C O 1
ATOM 3592 N N . PHE C 1 6 ? -6.78040 -62.23138 3.35659 1.000 97.40616 53 PHE C N 1
ATOM 3593 C CA . PHE C 1 6 ? -8.12749 -62.07746 2.83847 1.000 99.75911 53 PHE C CA 1
ATOM 3594 C C . PHE C 1 6 ? -9.19604 -62.48026 3.84346 1.000 102.30616 53 PHE C C 1
ATOM 3595 O O . PHE C 1 6 ? -8.92665 -63.01280 4.92585 1.000 100.12482 53 PHE C O 1
ATOM 3612 N N . THR C 1 7 ? -10.43453 -62.18268 3.45587 1.000 104.69036 54 THR C N 1
ATOM 3613 C CA . THR C 1 7 ? -11.59627 -62.60605 4.22016 1.000 107.57814 54 THR C CA 1
ATOM 3614 C C . THR C 1 7 ? -11.86659 -64.04811 3.87741 1.000 103.43795 54 THR C C 1
ATOM 3615 O O . THR C 1 7 ? -11.44390 -64.52441 2.82548 1.000 104.69796 54 THR C O 1
ATOM 3626 N N . ALA C 1 8 ? -12.55241 -64.74575 4.78577 1.000 99.83735 55 ALA C N 1
ATOM 3627 C CA . ALA C 1 8 ? -12.77345 -66.19078 4.65065 1.000 99.21316 55 ALA C CA 1
ATOM 3628 C C . ALA C 1 8 ? -13.96167 -66.48348 3.72727 1.000 98.12316 55 ALA C C 1
ATOM 3629 O O . ALA C 1 8 ? -14.78511 -65.61129 3.43976 1.000 103.86794 55 ALA C O 1
ATOM 3636 N N . LEU C 1 9 ? -14.04236 -67.73896 3.27404 1.000 105.44122 56 LEU C N 1
ATOM 3637 C CA . LEU C 1 9 ? -15.20467 -68.26325 2.56067 1.000 109.57515 56 LEU C CA 1
ATOM 3638 C C . LEU C 1 9 ? -16.03825 -69.07417 3.55999 1.000 110.03757 56 LEU C C 1
ATOM 3639 O O . LEU C 1 9 ? -15.63634 -70.16971 3.96849 1.000 113.50054 56 LEU C O 1
ATOM 3655 N N . THR C 1 10 ? -17.24364 -68.59362 3.87796 1.000 108.01297 57 THR C N 1
ATOM 3656 C CA . THR C 1 10 ? -18.08015 -69.27686 4.85832 1.000 111.38444 57 THR C CA 1
ATOM 3657 C C . THR C 1 10 ? -18.77376 -70.45574 4.19843 1.000 112.97326 57 THR C C 1
ATOM 3658 O O . THR C 1 10 ? -19.37848 -70.32171 3.12840 1.000 113.04269 57 THR C O 1
ATOM 3669 N N . GLN C 1 11 ? -18.68692 -71.60576 4.85850 1.000 114.56845 58 GLN C N 1
ATOM 3670 C CA . GLN C 1 11 ? -19.32727 -72.83377 4.41603 1.000 117.02017 58 GLN C CA 1
ATOM 3671 C C . GLN C 1 11 ? -20.76538 -72.88459 4.93384 1.000 122.39547 58 GLN C C 1
ATOM 3672 O O . GLN C 1 11 ? -21.00964 -73.04518 6.14028 1.000 124.53748 58 GLN C O 1
ATOM 3686 N N . HIS C 1 12 ? -21.71607 -72.73393 4.01601 1.000 127.43546 59 HIS C N 1
ATOM 3687 C CA . HIS C 1 12 ? -23.10648 -72.81555 4.39162 1.000 133.09809 59 HIS C CA 1
ATOM 3688 C C . HIS C 1 12 ? -23.66785 -74.23562 4.23932 1.000 135.68322 59 HIS C C 1
ATOM 3689 O O . HIS C 1 12 ? -24.77056 -74.51344 4.73867 1.000 139.31097 59 HIS C O 1
ATOM 3703 N N . GLY C 1 13 ? -22.92724 -75.15857 3.62552 1.000 149.16934 60 GLY C N 1
ATOM 3704 C CA . GLY C 1 13 ? -23.44986 -76.47149 3.33324 1.000 153.03802 60 GLY C CA 1
ATOM 3705 C C . GLY C 1 13 ? -22.76169 -77.58338 4.11311 1.000 156.99165 60 GLY C C 1
ATOM 3706 O O . GLY C 1 13 ? -21.87768 -77.37163 4.93545 1.000 156.13012 60 GLY C O 1
ATOM 3710 N N . LYS C 1 14 ? -23.10132 -78.80945 3.72042 1.000 136.98611 61 LYS C N 1
ATOM 3711 C CA . LYS C 1 14 ? -22.45418 -79.99171 4.28068 1.000 137.67195 61 LYS C CA 1
ATOM 3712 C C . LYS C 1 14 ? -21.07682 -80.23005 3.67165 1.000 134.27087 61 LYS C C 1
ATOM 3713 O O . LYS C 1 14 ? -20.18999 -80.76857 4.34810 1.000 132.07700 61 LYS C O 1
ATOM 3732 N N . GLU C 1 15 ? -20.88640 -79.87840 2.39935 1.000 158.58618 62 GLU C N 1
ATOM 3733 C CA . GLU C 1 15 ? -19.60771 -80.12712 1.74885 1.000 150.29275 62 GLU C CA 1
ATOM 3734 C C . GLU C 1 15 ? -18.54081 -79.14414 2.21440 1.000 147.92596 62 GLU C C 1
ATOM 3735 O O . GLU C 1 15 ? -18.77995 -77.92929 2.29326 1.000 150.86374 62 GLU C O 1
ATOM 3747 N N . ASP C 1 16 ? -17.34047 -79.66667 2.45669 1.000 131.60414 63 ASP C N 1
ATOM 3748 C CA . ASP C 1 16 ? -16.18086 -78.85441 2.78605 1.000 125.66350 63 ASP C CA 1
ATOM 3749 C C . ASP C 1 16 ? -15.60383 -78.23168 1.51809 1.000 119.32696 63 ASP C C 1
ATOM 3750 O O . ASP C 1 16 ? -15.94861 -78.60380 0.38884 1.000 117.75616 63 ASP C O 1
ATOM 3759 N N . LEU C 1 17 ? -14.69548 -77.28178 1.72672 1.000 106.63959 64 LEU C N 1
ATOM 3760 C CA . LEU C 1 17 ? -14.07521 -76.54254 0.63383 1.000 103.15391 64 LEU C CA 1
ATOM 3761 C C . LEU C 1 17 ? -13.06674 -77.39510 -0.14051 1.000 102.09901 64 LEU C C 1
ATOM 3762 O O . LEU C 1 17 ? -12.21313 -78.07352 0.44710 1.000 100.66280 64 LEU C O 1
ATOM 3778 N N . LYS C 1 18 ? -13.16002 -77.31783 -1.46667 1.000 105.29730 65 LYS C N 1
ATOM 3779 C CA . LYS C 1 18 ? -12.25734 -77.95415 -2.41129 1.000 100.77560 65 LYS C CA 1
ATOM 3780 C C . LYS C 1 18 ? -12.36038 -77.15819 -3.71263 1.000 97.69637 65 LYS C C 1
ATOM 3781 O O . LYS C 1 18 ? -13.34904 -76.44915 -3.95208 1.000 96.24306 65 LYS C O 1
ATOM 3800 N N . PHE C 1 19 ? -11.31529 -77.24023 -4.52919 1.000 92.64289 66 PHE C N 1
ATOM 3801 C CA . PHE C 1 19 ? -11.35115 -76.59127 -5.82350 1.000 90.76570 66 PHE C CA 1
ATOM 3802 C C . PHE C 1 19 ? -10.73974 -77.50606 -6.87266 1.000 90.34013 66 PHE C C 1
ATOM 3803 O O . PHE C 1 19 ? -9.74093 -78.16338 -6.58467 1.000 89.76800 66 PHE C O 1
ATOM 3820 N N . PRO C 1 20 ? -11.21590 -77.45427 -8.12176 1.000 97.13804 67 PRO C N 1
ATOM 3821 C CA . PRO C 1 20 ? -10.46929 -78.11822 -9.20815 1.000 94.67303 67 PRO C CA 1
ATOM 3822 C C . PRO C 1 20 ? -9.04398 -77.58356 -9.31935 1.000 98.79956 67 PRO C C 1
ATOM 3823 O O . PRO C 1 20 ? -8.72173 -76.46297 -8.91649 1.000 94.55601 67 PRO C O 1
ATOM 3834 N N . ARG C 1 21 ? -8.17677 -78.38185 -9.91884 1.000 96.61611 68 ARG C N 1
ATOM 3835 C CA . ARG C 1 21 ? -6.80410 -77.91590 -10.09152 1.000 93.64287 68 ARG C CA 1
ATOM 3836 C C . ARG C 1 21 ? -6.74598 -76.68260 -10.97480 1.000 91.05940 68 ARG C C 1
ATOM 3837 O O . ARG C 1 21 ? -7.28715 -76.66505 -12.08586 1.000 85.34845 68 ARG C O 1
ATOM 3858 N N . GLY C 1 22 ? -6.03694 -75.67160 -10.48301 1.000 86.62216 69 GLY C N 1
ATOM 3859 C CA . GLY C 1 22 ? -5.88156 -74.40800 -11.16280 1.000 87.31392 69 GLY C CA 1
ATOM 3860 C C . GLY C 1 22 ? -6.78046 -73.30328 -10.67419 1.000 85.55048 69 GLY C C 1
ATOM 3861 O O . GLY C 1 22 ? -6.56710 -72.14562 -11.08347 1.000 76.57215 69 GLY C O 1
ATOM 3865 N N . GLN C 1 23 ? -7.66874 -73.60871 -9.71759 1.000 86.01775 70 GLN C N 1
ATOM 3866 C CA . GLN C 1 23 ? -8.69649 -72.71074 -9.24437 1.000 87.16972 70 GLN C CA 1
ATOM 3867 C C . GLN C 1 23 ? -8.66177 -72.57999 -7.72716 1.000 85.53044 70 GLN C C 1
ATOM 3868 O O . GLN C 1 23 ? -8.11408 -73.42868 -7.03827 1.000 86.03267 70 GLN C O 1
ATOM 3882 N N . GLY C 1 24 ? -9.27822 -71.50650 -7.21074 1.000 90.40768 71 GLY C N 1
ATOM 3883 C CA . GLY C 1 24 ? -9.45685 -71.28790 -5.79204 1.000 86.04426 71 GLY C CA 1
ATOM 3884 C C . GLY C 1 24 ? -8.47032 -70.38426 -5.08881 1.000 90.39157 71 GLY C C 1
ATOM 3885 O O . GLY C 1 24 ? -8.58765 -70.26689 -3.86723 1.000 88.61715 71 GLY C O 1
ATOM 3889 N N . VAL C 1 25 ? -7.52505 -69.74105 -5.80155 1.000 85.48035 72 VAL C N 1
ATOM 3890 C CA . VAL C 1 25 ? -6.54204 -68.79716 -5.24059 1.000 82.94699 72 VAL C CA 1
ATOM 3891 C C . VAL C 1 25 ? -7.12665 -67.39756 -5.29166 1.000 77.24655 72 VAL C C 1
ATOM 3892 O O . VAL C 1 25 ? -7.53830 -66.96165 -6.38109 1.000 74.43887 72 VAL C O 1
ATOM 3905 N N . PRO C 1 26 ? -7.15016 -66.66136 -4.16962 1.000 75.07660 73 PRO C N 1
ATOM 3906 C CA . PRO C 1 26 ? -7.72252 -65.29617 -4.17907 1.000 79.36569 73 PRO C CA 1
ATOM 3907 C C . PRO C 1 26 ? -7.02447 -64.32799 -5.11464 1.000 74.03480 73 PRO C C 1
ATOM 3908 O O . PRO C 1 26 ? -5.80605 -64.34620 -5.29089 1.000 75.11999 73 PRO C O 1
ATOM 3919 N N . ILE C 1 27 ? -7.81104 -63.44090 -5.67579 1.000 79.64116 74 ILE C N 1
ATOM 3920 C CA . ILE C 1 27 ? -7.25989 -62.38717 -6.50913 1.000 86.42536 74 ILE C CA 1
ATOM 3921 C C . ILE C 1 27 ? -6.59163 -61.34625 -5.61667 1.000 76.87629 74 ILE C C 1
ATOM 3922 O O . ILE C 1 27 ? -7.20542 -60.83059 -4.67294 1.000 78.88310 74 ILE C O 1
ATOM 3938 N N . ASN C 1 28 ? -5.31380 -61.08758 -5.88726 1.000 69.75282 75 ASN C N 1
ATOM 3939 C CA . ASN C 1 28 ? -4.50350 -60.05440 -5.24030 1.000 69.57707 75 ASN C CA 1
ATOM 3940 C C . ASN C 1 28 ? -3.64781 -59.39971 -6.30753 1.000 66.86711 75 ASN C C 1
ATOM 3941 O O . ASN C 1 28 ? -2.71529 -60.02235 -6.80657 1.000 72.53363 75 ASN C O 1
ATOM 3952 N N . THR C 1 29 ? -3.93929 -58.15887 -6.66510 1.000 68.68246 76 THR C N 1
ATOM 3953 C CA . THR C 1 29 ? -3.25638 -57.57799 -7.80299 1.000 66.57710 76 THR C CA 1
ATOM 3954 C C . THR C 1 29 ? -1.82602 -57.14508 -7.46722 1.000 69.72066 76 THR C C 1
ATOM 3955 O O . THR C 1 29 ? -1.05376 -56.82882 -8.39165 1.000 68.02546 76 THR C O 1
ATOM 3966 N N . ASN C 1 30 ? -1.44309 -57.12538 -6.18233 1.000 67.28133 77 ASN C N 1
ATOM 3967 C CA . ASN C 1 30 ? -0.07476 -56.84818 -5.76737 1.000 64.09361 77 ASN C CA 1
ATOM 3968 C C . ASN C 1 30 ? 0.75259 -58.10791 -5.59034 1.000 64.82497 77 ASN C C 1
ATOM 3969 O O . ASN C 1 30 ? 1.56120 -58.19145 -4.66585 1.000 68.85151 77 ASN C O 1
ATOM 3980 N N . SER C 1 31 ? 0.49126 -59.12546 -6.39086 1.000 61.78171 78 SER C N 1
ATOM 3981 C CA . SER C 1 31 ? 1.22546 -60.37344 -6.40960 1.000 61.11664 78 SER C CA 1
ATOM 3982 C C . SER C 1 31 ? 1.29443 -60.81068 -7.86547 1.000 60.01954 78 SER C C 1
ATOM 3983 O O . SER C 1 31 ? 0.55529 -60.30540 -8.72162 1.000 59.79000 78 SER C O 1
ATOM 3991 N N . SER C 1 32 ? 2.19108 -61.74102 -8.12903 1.000 67.58238 79 SER C N 1
ATOM 3992 C CA . SER C 1 32 ? 2.54806 -62.15131 -9.46436 1.000 63.78736 79 SER C CA 1
ATOM 3993 C C . SER C 1 32 ? 2.01843 -63.51041 -9.74154 1.000 69.42690 79 SER C C 1
ATOM 3994 O O . SER C 1 32 ? 1.66097 -64.25467 -8.82236 1.000 63.49200 79 SER C O 1
ATOM 4002 N N . PRO C 1 33 ? 2.11029 -63.92827 -11.00212 1.000 65.42318 80 PRO C N 1
ATOM 4003 C CA . PRO C 1 33 ? 1.81690 -65.33282 -11.36191 1.000 61.25131 80 PRO C CA 1
ATOM 4004 C C . PRO C 1 33 ? 2.64916 -66.35474 -10.60422 1.000 63.92202 80 PRO C C 1
ATOM 4005 O O . PRO C 1 33 ? 2.10061 -67.39811 -10.23688 1.000 63.03527 80 PRO C O 1
ATOM 4016 N N . ASP C 1 34 ? 3.91105 -66.07176 -10.29569 1.000 63.18249 81 ASP C N 1
ATOM 4017 C CA . ASP C 1 34 ? 4.70512 -67.02299 -9.52575 1.000 62.19743 81 ASP C CA 1
ATOM 4018 C C . ASP C 1 34 ? 4.14577 -67.25962 -8.12369 1.000 62.22395 81 ASP C C 1
ATOM 4019 O O . ASP C 1 34 ? 4.35304 -68.33480 -7.54485 1.000 63.21904 81 ASP C O 1
ATOM 4028 N N . ASP C 1 35 ? 3.42020 -66.27831 -7.57507 1.000 70.21705 82 ASP C N 1
ATOM 4029 C CA . ASP C 1 35 ? 3.01834 -66.26155 -6.16851 1.000 68.16021 82 ASP C CA 1
ATOM 4030 C C . ASP C 1 35 ? 1.68755 -66.96221 -5.92619 1.000 64.67540 82 ASP C C 1
ATOM 4031 O O . ASP C 1 35 ? 1.23199 -67.01779 -4.78954 1.000 64.36091 82 ASP C O 1
ATOM 4040 N N . GLN C 1 36 ? 1.01692 -67.41418 -6.97511 1.000 61.82632 83 GLN C N 1
ATOM 4041 C CA . GLN C 1 36 ? -0.37243 -67.84063 -6.93082 1.000 63.45683 83 GLN C CA 1
ATOM 4042 C C . GLN C 1 36 ? -0.51143 -69.29451 -6.42114 1.000 66.88660 83 GLN C C 1
ATOM 4043 O O . GLN C 1 36 ? -0.93773 -70.22367 -7.11428 1.000 65.77671 83 GLN C O 1
ATOM 4057 N N . ILE C 1 37 ? -0.19584 -69.48555 -5.14569 1.000 66.72876 84 ILE C N 1
ATOM 4058 C CA . ILE C 1 37 ? -0.14941 -70.82885 -4.60187 1.000 72.37290 84 ILE C CA 1
ATOM 4059 C C . ILE C 1 37 ? -0.24085 -70.74979 -3.08321 1.000 76.08759 84 ILE C C 1
ATOM 4060 O O . ILE C 1 37 ? 0.25539 -69.80337 -2.45751 1.000 71.86053 84 ILE C O 1
ATOM 4076 N N . GLY C 1 38 ? -0.96306 -71.71404 -2.51359 1.000 89.50396 85 GLY C N 1
ATOM 4077 C CA . GLY C 1 38 ? -1.18991 -71.75615 -1.08441 1.000 91.74659 85 GLY C CA 1
ATOM 4078 C C . GLY C 1 38 ? -2.34396 -72.68208 -0.75181 1.000 92.64663 85 GLY C C 1
ATOM 4079 O O . GLY C 1 38 ? -2.69917 -73.57642 -1.52883 1.000 85.25346 85 GLY C O 1
ATOM 4083 N N . TYR C 1 39 ? -2.88017 -72.44351 0.44248 1.000 86.55629 86 TYR C N 1
ATOM 4084 C CA . TYR C 1 39 ? -3.89901 -73.27885 1.04909 1.000 86.91026 86 TYR C CA 1
ATOM 4085 C C . TYR C 1 39 ? -4.95436 -72.46269 1.77543 1.000 88.66484 86 TYR C C 1
ATOM 4086 O O . TYR C 1 39 ? -4.72977 -71.30915 2.11953 1.000 89.12063 86 TYR C O 1
ATOM 4104 N N . TYR C 1 40 ? -6.10188 -73.09432 2.03584 1.000 105.07598 87 TYR C N 1
ATOM 4105 C CA . TYR C 1 40 ? -7.11483 -72.57480 2.95056 1.000 108.54220 87 TYR C CA 1
ATOM 4106 C C . TYR C 1 40 ? -7.10729 -73.39684 4.24779 1.000 108.22592 87 TYR C C 1
ATOM 4107 O O . TYR C 1 40 ? -7.04357 -74.62934 4.20573 1.000 104.40796 87 TYR C O 1
ATOM 4125 N N . ARG C 1 41 ? -7.23296 -72.72207 5.39487 1.000 105.83079 88 ARG C N 1
ATOM 4126 C CA . ARG C 1 41 ? -7.35295 -73.36152 6.70967 1.000 107.87450 88 ARG C CA 1
ATOM 4127 C C . ARG C 1 41 ? -8.75411 -73.07248 7.28092 1.000 110.92849 88 ARG C C 1
ATOM 4128 O O . ARG C 1 41 ? -9.13190 -71.90121 7.48263 1.000 106.56378 88 ARG C O 1
ATOM 4149 N N . ARG C 1 42 ? -9.51380 -74.13897 7.55342 1.000 103.03625 89 ARG C N 1
ATOM 4150 C CA . ARG C 1 42 ? -10.81605 -74.01669 8.20565 1.000 108.13211 89 ARG C CA 1
ATOM 4151 C C . ARG C 1 42 ? -10.67922 -73.56647 9.66938 1.000 112.90915 89 ARG C C 1
ATOM 4152 O O . ARG C 1 42 ? -9.82397 -74.06144 10.41036 1.000 112.24668 89 ARG C O 1
ATOM 4173 N N . ALA C 1 43 ? -11.53222 -72.61562 10.08563 1.000 115.73517 90 ALA C N 1
ATOM 4174 C CA . ALA C 1 43 ? -11.61393 -72.12929 11.47163 1.000 116.01857 90 ALA C CA 1
ATOM 4175 C C . ALA C 1 43 ? -13.07075 -72.09065 11.93572 1.000 118.45838 90 ALA C C 1
ATOM 4176 O O . ALA C 1 43 ? -13.92194 -71.54641 11.22799 1.000 123.06890 90 ALA C O 1
ATOM 4183 N N . THR C 1 44 ? -13.38630 -72.73644 13.06809 1.000 134.71841 91 THR C N 1
ATOM 4184 C CA . THR C 1 44 ? -14.77219 -72.77532 13.53531 1.000 145.30694 91 THR C CA 1
ATOM 4185 C C . THR C 1 44 ? -14.88049 -72.65633 15.04992 1.000 149.58030 91 THR C C 1
ATOM 4186 O O . THR C 1 44 ? -14.07488 -73.24092 15.77418 1.000 154.01410 91 THR C O 1
ATOM 4197 N N . ARG C 1 45 ? -15.91399 -71.96224 15.53105 1.000 130.39855 92 ARG C N 1
ATOM 4198 C CA . ARG C 1 45 ? -16.11746 -71.85176 16.97343 1.000 133.29055 92 ARG C CA 1
ATOM 4199 C C . ARG C 1 45 ? -17.24277 -72.77802 17.38113 1.000 137.70821 92 ARG C C 1
ATOM 4200 O O . ARG C 1 45 ? -18.26314 -72.82406 16.70645 1.000 139.15222 92 ARG C O 1
ATOM 4204 N N . SER C 1 58 ? -20.98836 -71.35163 11.51651 1.000 133.10846 105 SER C N 1
ATOM 4205 C CA . SER C 1 58 ? -20.51817 -71.97118 10.27962 1.000 129.64588 105 SER C CA 1
ATOM 4206 C C . SER C 1 58 ? -19.00344 -71.85402 10.07480 1.000 125.23118 105 SER C C 1
ATOM 4207 O O . SER C 1 58 ? -18.38736 -70.83470 10.40425 1.000 125.76533 105 SER C O 1
ATOM 4214 N N . PRO C 1 59 ? -18.39802 -72.86809 9.46271 1.000 123.68169 106 PRO C N 1
ATOM 4215 C CA . PRO C 1 59 ? -16.94057 -72.82633 9.26264 1.000 119.47915 106 PRO C CA 1
ATOM 4216 C C . PRO C 1 59 ? -16.50690 -71.71372 8.33568 1.000 116.17576 106 PRO C C 1
ATOM 4217 O O . PRO C 1 59 ? -17.17289 -71.39881 7.35379 1.000 115.39070 106 PRO C O 1
ATOM 4228 N N . ARG C 1 60 ? -15.32988 -71.17665 8.62296 1.000 146.93517 107 ARG C N 1
ATOM 4229 C CA . ARG C 1 60 ? -14.71123 -70.11884 7.83918 1.000 143.85799 107 ARG C CA 1
ATOM 4230 C C . ARG C 1 60 ? -13.35498 -70.61086 7.34946 1.000 140.38783 107 ARG C C 1
ATOM 4231 O O . ARG C 1 60 ? -12.50275 -71.00614 8.15229 1.000 140.85237 107 ARG C O 1
ATOM 4252 N N . TRP C 1 61 ? -13.15101 -70.56385 6.03922 1.000 109.34766 108 TRP C N 1
ATOM 4253 C CA . TRP C 1 61 ? -11.91477 -71.00787 5.39705 1.000 104.27388 108 TRP C CA 1
ATOM 4254 C C . TRP C 1 61 ? -11.09123 -69.76601 5.02135 1.000 99.38365 108 TRP C C 1
ATOM 4255 O O . TRP C 1 61 ? -11.55048 -68.90905 4.24742 1.000 94.54118 108 TRP C O 1
ATOM 4276 N N . TYR C 1 62 ? -9.89740 -69.65965 5.60600 1.000 97.78383 109 TYR C N 1
ATOM 4277 C CA . TYR C 1 62 ? -8.96956 -68.56350 5.37481 1.000 91.67484 109 TYR C CA 1
ATOM 4278 C C . TYR C 1 62 ? -7.78698 -69.02751 4.51446 1.000 89.56868 109 TYR C C 1
ATOM 4279 O O . TYR C 1 62 ? -7.16491 -70.06887 4.79473 1.000 96.98893 109 TYR C O 1
ATOM 4297 N N . PHE C 1 63 ? -7.49580 -68.26111 3.46376 1.000 87.49732 110 PHE C N 1
ATOM 4298 C CA . PHE C 1 63 ? -6.35899 -68.50894 2.58311 1.000 84.96585 110 PHE C CA 1
ATOM 4299 C C . PHE C 1 63 ? -5.06482 -67.83751 3.06513 1.000 80.67774 110 PHE C C 1
ATOM 4300 O O . PHE C 1 63 ? -5.05173 -66.68385 3.44698 1.000 80.87896 110 PHE C O 1
ATOM 4317 N N . TYR C 1 64 ? -3.97995 -68.58342 3.04951 1.000 90.03620 111 TYR C N 1
ATOM 4318 C CA . TYR C 1 64 ? -2.63496 -68.12807 3.37503 1.000 91.15084 111 TYR C CA 1
ATOM 4319 C C . TYR C 1 64 ? -1.74752 -68.52787 2.19857 1.000 87.91931 111 TYR C C 1
ATOM 4320 O O . TYR C 1 64 ? -2.02527 -69.51415 1.52961 1.000 79.42317 111 TYR C O 1
ATOM 4338 N N . TYR C 1 65 ? -0.72524 -67.71895 1.90068 1.000 87.53839 112 TYR C N 1
ATOM 4339 C CA . TYR C 1 65 ? 0.22016 -67.99172 0.81869 1.000 78.86371 112 TYR C CA 1
ATOM 4340 C C . TYR C 1 65 ? 1.12888 -69.10432 1.30929 1.000 80.99862 112 TYR C C 1
ATOM 4341 O O . TYR C 1 65 ? 1.25813 -69.29276 2.51849 1.000 81.25943 112 TYR C O 1
ATOM 4359 N N . LEU C 1 66 ? 1.64141 -69.91573 0.36325 1.000 83.39378 113 LEU C N 1
ATOM 4360 C CA . LEU C 1 66 ? 2.51095 -71.05998 0.65639 1.000 75.56733 113 LEU C CA 1
ATOM 4361 C C . LEU C 1 66 ? 3.82003 -70.62221 1.30327 1.000 74.46206 113 LEU C C 1
ATOM 4362 O O . LEU C 1 66 ? 4.57642 -69.84697 0.73291 1.000 78.13447 113 LEU C O 1
ATOM 4378 N N . GLY C 1 67 ? 4.17323 -71.23199 2.41705 1.000 76.26608 114 GLY C N 1
ATOM 4379 C CA . GLY C 1 67 ? 5.31081 -70.74386 3.18131 1.000 80.10334 114 GLY C CA 1
ATOM 4380 C C . GLY C 1 67 ? 4.97554 -69.68295 4.20938 1.000 79.35329 114 GLY C C 1
ATOM 4381 O O . GLY C 1 67 ? 5.89381 -69.01940 4.71837 1.000 75.48771 114 GLY C O 1
ATOM 4385 N N . THR C 1 68 ? 3.68083 -69.45068 4.44790 1.000 90.50032 115 THR C N 1
ATOM 4386 C CA . THR C 1 68 ? 3.13600 -68.46712 5.37567 1.000 95.62580 115 THR C CA 1
ATOM 4387 C C . THR C 1 68 ? 1.99330 -69.09072 6.17827 1.000 95.17112 115 THR C C 1
ATOM 4388 O O . THR C 1 68 ? 1.42614 -70.12259 5.80442 1.000 94.81226 115 THR C O 1
ATOM 4399 N N . GLY C 1 69 ? 1.63543 -68.43500 7.27495 1.000 96.09591 116 GLY C N 1
ATOM 4400 C CA . GLY C 1 69 ? 0.40877 -68.74957 7.97072 1.000 98.01565 116 GLY C CA 1
ATOM 4401 C C . GLY C 1 69 ? 0.56904 -69.79718 9.04861 1.000 100.48733 116 GLY C C 1
ATOM 4402 O O . GLY C 1 69 ? 1.68904 -70.16463 9.43511 1.000 97.55514 116 GLY C O 1
ATOM 4406 N N . PRO C 1 70 ? -0.57130 -70.31006 9.54886 1.000 114.73332 117 PRO C N 1
ATOM 4407 C CA . PRO C 1 70 ? -0.51328 -71.37119 10.58171 1.000 115.88721 117 PRO C CA 1
ATOM 4408 C C . PRO C 1 70 ? 0.20796 -72.63528 10.13311 1.000 118.01322 117 PRO C C 1
ATOM 4409 O O . PRO C 1 70 ? 0.95877 -73.23598 10.91147 1.000 113.56070 117 PRO C O 1
ATOM 4420 N N . GLU C 1 71 ? 0.02276 -73.01692 8.87576 1.000 110.29039 118 GLU C N 1
ATOM 4421 C CA . GLU C 1 71 ? 0.61623 -74.18872 8.25495 1.000 106.39430 118 GLU C CA 1
ATOM 4422 C C . GLU C 1 71 ? 1.68925 -73.75034 7.25778 1.000 107.71212 118 GLU C C 1
ATOM 4423 O O . GLU C 1 71 ? 1.77479 -74.23950 6.12487 1.000 104.68057 118 GLU C O 1
ATOM 4435 N N . ALA C 1 72 ? 2.52493 -72.80189 7.69212 1.000 98.80245 119 ALA C N 1
ATOM 4436 C CA . ALA C 1 72 ? 3.62974 -72.33092 6.85977 1.000 90.96985 119 ALA C CA 1
ATOM 4437 C C . ALA C 1 72 ? 4.63433 -73.42440 6.56480 1.000 85.39270 119 ALA C C 1
ATOM 4438 O O . ALA C 1 72 ? 5.19611 -73.47178 5.46799 1.000 83.26640 119 ALA C O 1
ATOM 4445 N N . GLY C 1 73 ? 4.88718 -74.28764 7.54930 1.000 85.73842 120 GLY C N 1
ATOM 4446 C CA . GLY C 1 73 ? 5.83770 -75.38361 7.38895 1.000 93.55259 120 GLY C CA 1
ATOM 4447 C C . GLY C 1 73 ? 5.43505 -76.43915 6.38385 1.000 87.87405 120 GLY C C 1
ATOM 4448 O O . GLY C 1 73 ? 6.29206 -76.95924 5.66795 1.000 85.66010 120 GLY C O 1
ATOM 4452 N N . LEU C 1 74 ? 4.13470 -76.66334 6.24211 1.000 91.60178 121 LEU C N 1
ATOM 4453 C CA . LEU C 1 74 ? 3.60435 -77.65824 5.33719 1.000 89.59091 121 LEU C CA 1
ATOM 4454 C C . LEU C 1 74 ? 4.04385 -77.38446 3.90339 1.000 88.34057 121 LEU C C 1
ATOM 4455 O O . LEU C 1 74 ? 3.82451 -76.28166 3.40179 1.000 87.39374 121 LEU C O 1
ATOM 4471 N N . PRO C 1 75 ? 4.59232 -78.37612 3.19153 1.000 89.55214 122 PRO C N 1
ATOM 4472 C CA . PRO C 1 75 ? 4.85295 -78.20626 1.75665 1.000 85.03899 122 PRO C CA 1
ATOM 4473 C C . PRO C 1 75 ? 3.59544 -78.44818 0.94691 1.000 84.46116 122 PRO C C 1
ATOM 4474 O O . PRO C 1 75 ? 2.72502 -79.23875 1.32472 1.000 84.22911 122 PRO C O 1
ATOM 4485 N N . TYR C 1 76 ? 3.50637 -77.74881 -0.18328 1.000 82.94694 123 TYR C N 1
ATOM 4486 C CA . TYR C 1 76 ? 2.29974 -77.85172 -0.98118 1.000 81.32634 123 TYR C CA 1
ATOM 4487 C C . TYR C 1 76 ? 1.90274 -79.32068 -1.17373 1.000 82.23858 123 TYR C C 1
ATOM 4488 O O . TYR C 1 76 ? 2.73735 -80.15949 -1.50423 1.000 89.15265 123 TYR C O 1
ATOM 4506 N N . GLY C 1 77 ? 0.62604 -79.63948 -0.91384 1.000 83.60068 124 GLY C N 1
ATOM 4507 C CA . GLY C 1 77 ? 0.04235 -80.95985 -1.14639 1.000 89.85502 124 GLY C CA 1
ATOM 4508 C C . GLY C 1 77 ? -0.18025 -81.82173 0.08208 1.000 89.92993 124 GLY C C 1
ATOM 4509 O O . GLY C 1 77 ? -1.04189 -82.70870 0.04101 1.000 92.61120 124 GLY C O 1
ATOM 4513 N N . ALA C 1 78 ? 0.50080 -81.53003 1.19387 1.000 90.77657 125 ALA C N 1
ATOM 4514 C CA . ALA C 1 78 ? 0.43645 -82.35953 2.39058 1.000 93.60694 125 ALA C CA 1
ATOM 4515 C C . ALA C 1 78 ? -1.00514 -82.63544 2.81244 1.000 96.20152 125 ALA C C 1
ATOM 4516 O O . ALA C 1 78 ? -1.91585 -81.83425 2.58961 1.000 94.74103 125 ALA C O 1
ATOM 4523 N N . ASN C 1 79 ? -1.22166 -83.80282 3.40352 1.000 101.58452 126 ASN C N 1
ATOM 4524 C CA . ASN C 1 79 ? -2.52243 -84.16459 3.94195 1.000 104.70186 126 ASN C CA 1
ATOM 4525 C C . ASN C 1 79 ? -2.48130 -83.69824 5.40470 1.000 105.74581 126 ASN C C 1
ATOM 4526 O O . ASN C 1 79 ? -1.62943 -84.14182 6.17795 1.000 108.92747 126 ASN C O 1
ATOM 4537 N N . LYS C 1 80 ? -3.29506 -82.68937 5.74041 1.000 111.33015 127 LYS C N 1
ATOM 4538 C CA . LYS C 1 80 ? -3.61560 -82.32741 7.11990 1.000 106.76929 127 LYS C CA 1
ATOM 4539 C C . LYS C 1 80 ? -5.08180 -81.90871 7.16769 1.000 109.11841 127 LYS C C 1
ATOM 4540 O O . LYS C 1 80 ? -5.56829 -81.22217 6.25995 1.000 103.31051 127 LYS C O 1
ATOM 4559 N N . ASP C 1 81 ? -5.76185 -82.27930 8.25451 1.000 136.26195 128 ASP C N 1
ATOM 4560 C CA . ASP C 1 81 ? -7.19710 -82.04856 8.38039 1.000 138.74173 128 ASP C CA 1
ATOM 4561 C C . ASP C 1 81 ? -7.49128 -80.54883 8.32985 1.000 131.60206 128 ASP C C 1
ATOM 4562 O O . ASP C 1 81 ? -6.81909 -79.74086 8.97831 1.000 131.18413 128 ASP C O 1
ATOM 4571 N N . GLY C 1 82 ? -8.44753 -80.16837 7.48927 1.000 109.44232 129 GLY C N 1
ATOM 4572 C CA . GLY C 1 82 ? -8.83238 -78.77330 7.37831 1.000 109.91998 129 GLY C CA 1
ATOM 4573 C C . GLY C 1 82 ? -7.96902 -77.88673 6.49983 1.000 104.97744 129 GLY C C 1
ATOM 4574 O O . GLY C 1 82 ? -8.27573 -76.69263 6.37522 1.000 103.93663 129 GLY C O 1
ATOM 4578 N N . ILE C 1 83 ? -6.92112 -78.42188 5.88073 1.000 100.23052 130 ILE C N 1
ATOM 4579 C CA . ILE C 1 83 ? -6.05823 -77.67855 4.97584 1.000 95.95782 130 ILE C CA 1
ATOM 4580 C C . ILE C 1 83 ? -6.36940 -78.15271 3.57141 1.000 94.53076 130 ILE C C 1
ATOM 4581 O O . ILE C 1 83 ? -5.98252 -79.24820 3.19687 1.000 95.70321 130 ILE C O 1
ATOM 4597 N N . ILE C 1 84 ? -6.87221 -77.30020 2.72413 1.000 106.20821 131 ILE C N 1
ATOM 4598 C CA . ILE C 1 84 ? -7.02799 -77.68522 1.33102 1.000 105.97389 131 ILE C CA 1
ATOM 4599 C C . ILE C 1 84 ? -6.04982 -76.83042 0.53681 1.000 104.64977 131 ILE C C 1
ATOM 4600 O O . ILE C 1 84 ? -5.64435 -75.76056 0.99938 1.000 101.57182 131 ILE C O 1
ATOM 4616 N N . TRP C 1 85 ? -5.60672 -77.33783 -0.61917 1.000 86.75527 132 TRP C N 1
ATOM 4617 C CA . TRP C 1 85 ? -4.51365 -76.73672 -1.36668 1.000 83.32871 132 TRP C CA 1
ATOM 4618 C C . TRP C 1 85 ? -5.09895 -76.34461 -2.70843 1.000 83.92565 132 TRP C C 1
ATOM 4619 O O . TRP C 1 85 ? -5.81809 -77.15465 -3.33156 1.000 83.85929 132 TRP C O 1
ATOM 4640 N N . VAL C 1 86 ? -4.79868 -75.07065 -3.10670 1.000 81.27519 133 VAL C N 1
ATOM 4641 C CA . VAL C 1 86 ? -5.19633 -74.41561 -4.34251 1.000 77.99310 133 VAL C CA 1
ATOM 4642 C C . VAL C 1 86 ? -3.93130 -73.84246 -4.93776 1.000 78.55117 133 VAL C C 1
ATOM 4643 O O . VAL C 1 86 ? -2.98345 -73.50200 -4.21912 1.000 77.13096 133 VAL C O 1
ATOM 4656 N N . ALA C 1 87 ? -3.94604 -73.67999 -6.25415 1.000 74.42438 134 ALA C N 1
ATOM 4657 C CA . ALA C 1 87 ? -2.84478 -73.06005 -6.97858 1.000 75.56558 134 ALA C CA 1
ATOM 4658 C C . ALA C 1 87 ? -3.39913 -72.57446 -8.31005 1.000 70.39412 134 ALA C C 1
ATOM 4659 O O . ALA C 1 87 ? -4.34487 -73.14469 -8.83850 1.000 73.62903 134 ALA C O 1
ATOM 4666 N N . THR C 1 88 ? -2.76898 -71.55780 -8.87844 1.000 68.13363 135 THR C N 1
ATOM 4667 C CA . THR C 1 88 ? -3.14568 -71.07173 -10.19057 1.000 67.77241 135 THR C CA 1
ATOM 4668 C C . THR C 1 88 ? -2.10375 -71.46661 -11.22179 1.000 66.19526 135 THR C C 1
ATOM 4669 O O . THR C 1 88 ? -0.91338 -71.44024 -10.93499 1.000 64.91274 135 THR C O 1
ATOM 4680 N N . GLU C 1 89 ? -2.55154 -71.76958 -12.44416 1.000 72.54468 136 GLU C N 1
ATOM 4681 C CA . GLU C 1 89 ? -1.62745 -72.08562 -13.51953 1.000 77.22067 136 GLU C CA 1
ATOM 4682 C C . GLU C 1 89 ? -0.57988 -70.99494 -13.56647 1.000 77.64520 136 GLU C C 1
ATOM 4683 O O . GLU C 1 89 ? -0.90468 -69.79988 -13.57486 1.000 86.12382 136 GLU C O 1
ATOM 4695 N N . GLY C 1 90 ? 0.67865 -71.42617 -13.56066 1.000 62.57915 137 GLY C N 1
ATOM 4696 C CA . GLY C 1 90 ? 1.84677 -70.58940 -13.54753 1.000 62.96800 137 GLY C CA 1
ATOM 4697 C C . GLY C 1 90 ? 2.53492 -70.45422 -12.20308 1.000 60.34702 137 GLY C C 1
ATOM 4698 O O . GLY C 1 90 ? 3.68752 -70.01230 -12.15868 1.000 60.54461 137 GLY C O 1
ATOM 4702 N N . ALA C 1 91 ? 1.88641 -70.80499 -11.10340 1.000 61.54009 138 ALA C N 1
ATOM 4703 C CA . ALA C 1 91 ? 2.57862 -70.65128 -9.83090 1.000 61.42275 138 ALA C CA 1
ATOM 4704 C C . ALA C 1 91 ? 3.81527 -71.59207 -9.76500 1.000 63.45865 138 ALA C C 1
ATOM 4705 O O . ALA C 1 91 ? 3.89436 -72.65576 -10.42096 1.000 62.61265 138 ALA C O 1
ATOM 4712 N N . LEU C 1 92 ? 4.78389 -71.17829 -8.95590 1.000 61.13960 139 LEU C N 1
ATOM 4713 C CA . LEU C 1 92 ? 5.98834 -71.92514 -8.68720 1.000 61.66126 139 LEU C CA 1
ATOM 4714 C C . LEU C 1 92 ? 5.93508 -72.42296 -7.24568 1.000 64.94556 139 LEU C C 1
ATOM 4715 O O . LEU C 1 92 ? 5.29595 -71.79562 -6.39450 1.000 63.37942 139 LEU C O 1
ATOM 4731 N N . ASN C 1 93 ? 6.57515 -73.58996 -6.97945 1.000 64.77960 140 ASN C N 1
ATOM 4732 C CA . ASN C 1 93 ? 6.47872 -74.20939 -5.65377 1.000 66.74671 140 ASN C CA 1
ATOM 4733 C C . ASN C 1 93 ? 7.64715 -73.78710 -4.75849 1.000 66.69688 140 ASN C C 1
ATOM 4734 O O . ASN C 1 93 ? 8.44324 -74.58061 -4.26345 1.000 68.24041 140 ASN C O 1
ATOM 4745 N N . THR C 1 94 ? 7.66562 -72.50494 -4.45851 1.000 65.29520 141 THR C N 1
ATOM 4746 C CA . THR C 1 94 ? 8.64288 -71.88652 -3.57435 1.000 65.36134 141 THR C CA 1
ATOM 4747 C C . THR C 1 94 ? 7.93947 -71.13942 -2.44693 1.000 66.21698 141 THR C C 1
ATOM 4748 O O . THR C 1 94 ? 6.82945 -70.59957 -2.62667 1.000 68.70807 141 THR C O 1
ATOM 4759 N N . PRO C 1 95 ? 8.57712 -71.03823 -1.28942 1.000 67.06153 142 PRO C N 1
ATOM 4760 C CA . PRO C 1 95 ? 7.96781 -70.28770 -0.18956 1.000 72.52099 142 PRO C CA 1
ATOM 4761 C C . PRO C 1 95 ? 7.78854 -68.81560 -0.57608 1.000 69.29426 142 PRO C C 1
ATOM 4762 O O . PRO C 1 95 ? 8.69727 -68.17464 -1.11414 1.000 68.22901 142 PRO C O 1
ATOM 4773 N N . LYS C 1 96 ? 6.60884 -68.28209 -0.26948 1.000 69.86013 143 LYS C N 1
ATOM 4774 C CA . LYS C 1 96 ? 6.26141 -66.90239 -0.61456 1.000 76.63091 143 LYS C CA 1
ATOM 4775 C C . LYS C 1 96 ? 6.51346 -65.97188 0.57621 1.000 79.73309 143 LYS C C 1
ATOM 4776 O O . LYS C 1 96 ? 5.60568 -65.29622 1.07119 1.000 77.42878 143 LYS C O 1
ATOM 4795 N N . ASP C 1 97 ? 7.77452 -65.93761 1.02853 1.000 89.30205 144 ASP C N 1
ATOM 4796 C CA . ASP C 1 97 ? 8.07979 -65.20616 2.25637 1.000 89.11124 144 ASP C CA 1
ATOM 4797 C C . ASP C 1 97 ? 7.83802 -63.71893 2.09361 1.000 89.58274 144 ASP C C 1
ATOM 4798 O O . ASP C 1 97 ? 7.48101 -63.04171 3.06089 1.000 85.10754 144 ASP C O 1
ATOM 4807 N N . HIS C 1 98 ? 8.04960 -63.19384 0.88512 1.000 88.95259 145 HIS C N 1
ATOM 4808 C CA . HIS C 1 98 ? 7.92611 -61.76014 0.65923 1.000 88.13167 145 HIS C CA 1
ATOM 4809 C C . HIS C 1 98 ? 6.48839 -61.25718 0.89890 1.000 89.03260 145 HIS C C 1
ATOM 4810 O O . HIS C 1 98 ? 6.30142 -60.20195 1.51532 1.000 88.53967 145 HIS C O 1
ATOM 4824 N N . ILE C 1 99 ? 5.46093 -62.03431 0.51941 1.000 78.73847 146 ILE C N 1
ATOM 4825 C CA . ILE C 1 99 ? 4.07697 -61.65377 0.83762 1.000 73.51473 146 ILE C CA 1
ATOM 4826 C C . ILE C 1 99 ? 3.80388 -61.77779 2.33532 1.000 76.01569 146 ILE C C 1
ATOM 4827 O O . ILE C 1 99 ? 3.26061 -60.85281 2.95234 1.000 83.43135 146 ILE C O 1
ATOM 4843 N N . GLY C 1 100 ? 4.17071 -62.90822 2.94661 1.000 72.84301 147 GLY C N 1
ATOM 4844 C CA . GLY C 1 100 ? 4.06279 -62.99464 4.39726 1.000 73.93238 147 GLY C CA 1
ATOM 4845 C C . GLY C 1 100 ? 2.62741 -63.10032 4.88829 1.000 82.27328 147 GLY C C 1
ATOM 4846 O O . GLY C 1 100 ? 1.74582 -63.70054 4.23358 1.000 83.61180 147 GLY C O 1
ATOM 4850 N N . THR C 1 101 ? 2.40904 -62.58763 6.10335 1.000 106.02406 148 THR C N 1
ATOM 4851 C CA . THR C 1 101 ? 1.08550 -62.57019 6.70116 1.000 112.29164 148 THR C CA 1
ATOM 4852 C C . THR C 1 101 ? 0.67427 -61.12369 6.92664 1.000 112.50955 148 THR C C 1
ATOM 4853 O O . THR C 1 101 ? 1.50696 -60.21565 6.90975 1.000 108.01040 148 THR C O 1
ATOM 4864 N N . ARG C 1 102 ? -0.61128 -60.93643 7.22145 1.000 120.75986 149 ARG C N 1
ATOM 4865 C CA . ARG C 1 102 ? -1.19647 -59.61425 7.40608 1.000 122.99753 149 ARG C CA 1
ATOM 4866 C C . ARG C 1 102 ? -1.14924 -59.24173 8.88059 1.000 127.09070 149 ARG C C 1
ATOM 4867 O O . ARG C 1 102 ? -1.48684 -60.05946 9.73109 1.000 127.90367 149 ARG C O 1
ATOM 4888 N N . ASN C 1 103 ? -0.73799 -58.01614 9.18343 1.000 120.42616 150 ASN C N 1
ATOM 4889 C CA . ASN C 1 103 ? -0.78224 -57.50118 10.55499 1.000 121.34069 150 ASN C CA 1
ATOM 4890 C C . ASN C 1 103 ? -2.10504 -56.77712 10.76768 1.000 120.52315 150 ASN C C 1
ATOM 4891 O O . ASN C 1 103 ? -2.44138 -55.89268 9.96667 1.000 119.24537 150 ASN C O 1
ATOM 4902 N N . PRO C 1 104 ? -2.92977 -57.18212 11.74379 1.000 133.99328 151 PRO C N 1
ATOM 4903 C CA . PRO C 1 104 ? -4.27240 -56.55790 11.86425 1.000 133.96467 151 PRO C CA 1
ATOM 4904 C C . PRO C 1 104 ? -4.30197 -55.05076 12.18189 1.000 134.40614 151 PRO C C 1
ATOM 4905 O O . PRO C 1 104 ? -5.17776 -54.32340 11.68139 1.000 132.59219 151 PRO C O 1
ATOM 4916 N N . ALA C 1 105 ? -3.37761 -54.55912 13.00906 1.000 124.70929 152 ALA C N 1
ATOM 4917 C CA . ALA C 1 105 ? -3.33445 -53.13833 13.32330 1.000 120.09600 152 ALA C CA 1
ATOM 4918 C C . ALA C 1 105 ? -2.88725 -52.32655 12.12529 1.000 121.18144 152 ALA C C 1
ATOM 4919 O O . ALA C 1 105 ? -3.44281 -51.25323 11.84565 1.000 120.51597 152 ALA C O 1
ATOM 4926 N N . ASN C 1 106 ? -1.89703 -52.84423 11.39287 1.000 111.29336 153 ASN C N 1
ATOM 4927 C CA . ASN C 1 106 ? -1.29253 -52.08320 10.30263 1.000 112.49959 153 ASN C CA 1
ATOM 4928 C C . ASN C 1 106 ? -2.06973 -52.17651 8.99083 1.000 110.16090 153 ASN C C 1
ATOM 4929 O O . ASN C 1 106 ? -2.13615 -51.19468 8.24392 1.000 108.07501 153 ASN C O 1
ATOM 4940 N N . ASN C 1 107 ? -2.69729 -53.31145 8.71980 1.000 112.41772 154 ASN C N 1
ATOM 4941 C CA . ASN C 1 107 ? -3.43362 -53.53633 7.48181 1.000 109.62937 154 ASN C CA 1
ATOM 4942 C C . ASN C 1 107 ? -4.79801 -54.15600 7.76420 1.000 110.99424 154 ASN C C 1
ATOM 4943 O O . ASN C 1 107 ? -5.07504 -54.62812 8.86378 1.000 112.82506 154 ASN C O 1
ATOM 4954 N N . ALA C 1 108 ? -5.68453 -54.06125 6.77283 1.000 103.11474 155 ALA C N 1
ATOM 4955 C CA . ALA C 1 108 ? -7.00686 -54.65246 6.85036 1.000 99.12142 155 ALA C CA 1
ATOM 4956 C C . ALA C 1 108 ? -7.18672 -55.74510 5.79834 1.000 102.41441 155 ALA C C 1
ATOM 4957 O O . ALA C 1 108 ? -6.43081 -55.83802 4.83210 1.000 101.68701 155 ALA C O 1
ATOM 4964 N N . ALA C 1 109 ? -8.18327 -56.60231 6.00894 1.000 116.73887 156 ALA C N 1
ATOM 4965 C CA . ALA C 1 109 ? -8.34528 -57.75062 5.12085 1.000 116.58481 156 ALA C CA 1
ATOM 4966 C C . ALA C 1 109 ? -9.01779 -57.36125 3.80840 1.000 106.48141 156 ALA C C 1
ATOM 4967 O O . ALA C 1 109 ? -9.98494 -56.60813 3.78544 1.000 114.03662 156 ALA C O 1
ATOM 4974 N N . ILE C 1 110 ? -8.57301 -57.99249 2.74419 1.000 96.19028 157 ILE C N 1
ATOM 4975 C CA . ILE C 1 110 ? -9.08566 -57.81839 1.39589 1.000 92.76068 157 ILE C CA 1
ATOM 4976 C C . ILE C 1 110 ? -10.25379 -58.78575 1.19781 1.000 94.57333 157 ILE C C 1
ATOM 4977 O O . ILE C 1 110 ? -10.19414 -59.96629 1.60277 1.000 102.04178 157 ILE C O 1
ATOM 4993 N N . VAL C 1 111 ? -11.34786 -58.26963 0.63486 1.000 101.85982 158 VAL C N 1
ATOM 4994 C CA . VAL C 1 111 ? -12.47058 -59.14062 0.27839 1.000 105.92153 158 VAL C CA 1
ATOM 4995 C C . VAL C 1 111 ? -12.01861 -60.15435 -0.76514 1.000 102.84531 158 VAL C C 1
ATOM 4996 O O . VAL C 1 111 ? -11.64129 -59.78694 -1.88872 1.000 98.02473 158 VAL C O 1
ATOM 5009 N N . LEU C 1 112 ? -12.10039 -61.43922 -0.40063 1.000 95.16312 159 LEU C N 1
ATOM 5010 C CA . LEU C 1 112 ? -11.65913 -62.53239 -1.24443 1.000 89.78397 159 LEU C CA 1
ATOM 5011 C C . LEU C 1 112 ? -12.39628 -62.51253 -2.55962 1.000 92.03405 159 LEU C C 1
ATOM 5012 O O . LEU C 1 112 ? -13.61216 -62.30314 -2.60700 1.000 99.08195 159 LEU C O 1
ATOM 5028 N N . GLN C 1 113 ? -11.64269 -62.64718 -3.63180 1.000 101.41785 160 GLN C N 1
ATOM 5029 C CA . GLN C 1 113 ? -12.21315 -62.62421 -4.96445 1.000 104.80390 160 GLN C CA 1
ATOM 5030 C C . GLN C 1 113 ? -11.70952 -63.81093 -5.75482 1.000 100.01782 160 GLN C C 1
ATOM 5031 O O . GLN C 1 113 ? -10.53172 -64.15038 -5.68135 1.000 100.65234 160 GLN C O 1
ATOM 5045 N N . LEU C 1 114 ? -12.59260 -64.40871 -6.53066 1.000 88.91933 161 LEU C N 1
ATOM 5046 C CA . LEU C 1 114 ? -12.25341 -65.49998 -7.40294 1.000 92.13189 161 LEU C CA 1
ATOM 5047 C C . LEU C 1 114 ? -12.58174 -65.11654 -8.83396 1.000 89.97784 161 LEU C C 1
ATOM 5048 O O . LEU C 1 114 ? -13.56235 -64.41297 -9.07104 1.000 86.25463 161 LEU C O 1
ATOM 5064 N N . PRO C 1 115 ? -11.79242 -65.56611 -9.81169 1.000 88.92408 162 PRO C N 1
ATOM 5065 C CA . PRO C 1 115 ? -12.12816 -65.25444 -11.21024 1.000 90.79308 162 PRO C CA 1
ATOM 5066 C C . PRO C 1 115 ? -13.52161 -65.77708 -11.57001 1.000 94.96228 162 PRO C C 1
ATOM 5067 O O . PRO C 1 115 ? -14.00216 -66.78448 -11.03168 1.000 90.22512 162 PRO C O 1
ATOM 5078 N N . GLN C 1 116 ? -14.16822 -65.07919 -12.50556 1.000 99.44376 163 GLN C N 1
ATOM 5079 C CA . GLN C 1 116 ? -15.49278 -65.47694 -12.97210 1.000 99.59388 163 GLN C CA 1
ATOM 5080 C C . GLN C 1 116 ? -15.42881 -66.88632 -13.56047 1.000 103.89616 163 GLN C C 1
ATOM 5081 O O . GLN C 1 116 ? -14.57347 -67.18447 -14.40496 1.000 102.57826 163 GLN C O 1
ATOM 5095 N N . GLY C 1 117 ? -16.38444 -67.73808 -13.14298 1.000 105.25579 164 GLY C N 1
ATOM 5096 C CA . GLY C 1 117 ? -16.42649 -69.13703 -13.53501 1.000 106.25790 164 GLY C CA 1
ATOM 5097 C C . GLY C 1 117 ? -15.76747 -70.13742 -12.59233 1.000 104.28505 164 GLY C C 1
ATOM 5098 O O . GLY C 1 117 ? -15.73915 -71.34473 -12.89426 1.000 101.19787 164 GLY C O 1
ATOM 5102 N N . THR C 1 118 ? -15.24134 -69.68459 -11.46883 1.000 90.98958 165 THR C N 1
ATOM 5103 C CA . THR C 1 118 ? -14.70571 -70.60514 -10.48286 1.000 90.00053 165 THR C CA 1
ATOM 5104 C C . THR C 1 118 ? -15.82199 -71.47183 -9.92271 1.000 93.05077 165 THR C C 1
ATOM 5105 O O . THR C 1 118 ? -16.82980 -70.95915 -9.43423 1.000 95.11682 165 THR C O 1
ATOM 5116 N N . THR C 1 119 ? -15.53770 -72.78464 -9.89345 1.000 102.76729 166 THR C N 1
ATOM 5117 C CA . THR C 1 119 ? -16.45386 -73.84551 -9.50176 1.000 99.48492 166 THR C CA 1
ATOM 5118 C C . THR C 1 119 ? -16.33240 -74.06039 -8.00187 1.000 101.23087 166 THR C C 1
ATOM 5119 O O . THR C 1 119 ? -15.26145 -74.39770 -7.49438 1.000 101.45343 166 THR C O 1
ATOM 5130 N N . LEU C 1 120 ? -17.41232 -73.85042 -7.30878 1.000 107.21696 167 LEU C N 1
ATOM 5131 C CA . LEU C 1 120 ? -17.43077 -73.93700 -5.86053 1.000 110.59895 167 LEU C CA 1
ATOM 5132 C C . LEU C 1 120 ? -18.27822 -75.12576 -5.39442 1.000 112.34598 167 LEU C C 1
ATOM 5133 O O . LEU C 1 120 ? -19.29391 -75.47106 -6.01511 1.000 108.69375 167 LEU C O 1
ATOM 5149 N N . PRO C 1 121 ? -17.92008 -75.73065 -4.26446 1.000 116.25435 168 PRO C N 1
ATOM 5150 C CA . PRO C 1 121 ? -18.74837 -76.80624 -3.72764 1.000 124.90889 168 PRO C CA 1
ATOM 5151 C C . PRO C 1 121 ? -20.12292 -76.27422 -3.34754 1.000 125.21843 168 PRO C C 1
ATOM 5152 O O . PRO C 1 121 ? -20.37714 -75.07110 -3.32365 1.000 122.47522 168 PRO C O 1
ATOM 5163 N N . LYS C 1 122 ? -21.04275 -77.19440 -3.10903 1.000 118.54027 169 LYS C N 1
ATOM 5164 C CA . LYS C 1 122 ? -22.34883 -76.79148 -2.62995 1.000 123.29768 169 LYS C CA 1
ATOM 5165 C C . LYS C 1 122 ? -22.19527 -76.13471 -1.26694 1.000 126.00237 169 LYS C C 1
ATOM 5166 O O . LYS C 1 122 ? -21.45918 -76.63290 -0.39286 1.000 126.34187 169 LYS C O 1
ATOM 5185 N N . GLY C 1 123 ? -22.85420 -74.97849 -1.11968 1.000 122.84215 170 GLY C N 1
ATOM 5186 C CA . GLY C 1 123 ? -22.83216 -74.21739 0.10390 1.000 123.17272 170 GLY C CA 1
ATOM 5187 C C . GLY C 1 123 ? -21.81470 -73.10709 0.13888 1.000 118.91979 170 GLY C C 1
ATOM 5188 O O . GLY C 1 123 ? -21.76084 -72.37830 1.13608 1.000 120.36530 170 GLY C O 1
ATOM 5192 N N . PHE C 1 124 ? -21.05257 -72.91833 -0.93320 1.000 115.13744 171 PHE C N 1
ATOM 5193 C CA . PHE C 1 124 ? -20.06593 -71.84931 -1.06287 1.000 117.64428 171 PHE C CA 1
ATOM 5194 C C . PHE C 1 124 ? -20.58579 -70.91595 -2.14903 1.000 115.80777 171 PHE C C 1
ATOM 5195 O O . PHE C 1 124 ? -21.12371 -71.38489 -3.16341 1.000 119.07107 171 PHE C O 1
ATOM 5212 N N . TYR C 1 125 ? -20.51155 -69.60905 -1.90519 1.000 110.34501 172 TYR C N 1
ATOM 5213 C CA . TYR C 1 125 ? -20.87304 -68.61750 -2.91579 1.000 111.03814 172 TYR C CA 1
ATOM 5214 C C . TYR C 1 125 ? -19.88418 -67.44279 -2.89174 1.000 107.02484 172 TYR C C 1
ATOM 5215 O O . TYR C 1 125 ? -19.41936 -67.01563 -1.82603 1.000 105.53618 172 TYR C O 1
ATOM 5233 N N . ALA C 1 126 ? -19.55354 -66.93505 -4.07914 1.000 117.88533 173 ALA C N 1
ATOM 5234 C CA . ALA C 1 126 ? -18.68316 -65.77364 -4.25323 1.000 122.59515 173 ALA C CA 1
ATOM 5235 C C . ALA C 1 126 ? -19.43093 -64.64351 -4.95826 1.000 127.17374 173 ALA C C 1
ATOM 5236 O O . ALA C 1 126 ? -20.00585 -64.85315 -6.03251 1.000 129.47645 173 ALA C O 1
ATOM 5243 N N . GLU C 1 127 ? -19.51264 -63.47923 -4.30743 1.000 122.30966 174 GLU C N 1
ATOM 5244 C CA . GLU C 1 127 ? -20.31279 -62.37011 -4.83023 1.000 122.00195 174 GLU C CA 1
ATOM 5245 C C . GLU C 1 127 ? -20.15941 -62.10476 -6.32438 1.000 121.56375 174 GLU C C 1
ATOM 5246 O O . GLU C 1 127 ? -19.08635 -61.95811 -6.85551 1.000 119.35770 174 GLU C O 1
ATOM 5251 N N . MET D 2 1 ? 20.20046 -49.15616 2.03209 1.000 102.86342 -1 MET D N 1
ATOM 5252 C CA . MET D 2 1 ? 21.28944 -49.28684 1.00980 1.000 100.41350 -1 MET D CA 1
ATOM 5253 C C . MET D 2 1 ? 22.63918 -49.34768 1.74747 1.000 100.44330 -1 MET D C 1
ATOM 5254 O O . MET D 2 1 ? 22.68122 -49.78354 2.91263 1.000 105.02292 -1 MET D O 1
ATOM 5270 N N . ALA D 2 2 ? 23.72709 -48.88836 1.12716 1.000 112.04234 0 ALA D N 1
ATOM 5271 C CA . ALA D 2 2 ? 25.05190 -48.99947 1.72667 1.000 112.94052 0 ALA D CA 1
ATOM 5272 C C . ALA D 2 2 ? 25.82703 -47.69384 1.64176 1.000 116.31665 0 ALA D C 1
ATOM 5273 O O . ALA D 2 2 ? 25.44621 -46.76601 0.94132 1.000 114.49332 0 ALA D O 1
ATOM 5280 N N . GLU D 2 3 ? 26.89102 -47.58824 2.43403 1.000 105.90445 1 GLU D N 1
ATOM 5281 C CA . GLU D 2 3 ? 27.81963 -46.48096 2.24619 1.000 101.54715 1 GLU D CA 1
ATOM 5282 C C . GLU D 2 3 ? 28.46836 -46.53392 0.86060 1.000 95.39156 1 GLU D C 1
ATOM 5283 O O . GLU D 2 3 ? 28.56800 -47.58697 0.22326 1.000 91.15702 1 GLU D O 1
ATOM 5295 N N . VAL D 2 4 ? 28.84859 -45.34466 0.37877 1.000 93.90201 2 VAL D N 1
ATOM 5296 C CA . VAL D 2 4 ? 29.55388 -45.21078 -0.89120 1.000 88.21806 2 VAL D CA 1
ATOM 5297 C C . VAL D 2 4 ? 30.94242 -45.80961 -0.75521 1.000 81.59799 2 VAL D C 1
ATOM 5298 O O . VAL D 2 4 ? 31.63819 -45.60845 0.24521 1.000 77.60997 2 VAL D O 1
ATOM 5311 N N . GLN D 2 5 ? 31.32220 -46.58408 -1.74494 1.000 69.35937 3 GLN D N 1
ATOM 5312 C CA . GLN D 2 5 ? 32.57837 -47.30144 -1.77757 1.000 68.37207 3 GLN D CA 1
ATOM 5313 C C . GLN D 2 5 ? 33.39507 -46.91626 -3.00833 1.000 67.00287 3 GLN D C 1
ATOM 5314 O O . GLN D 2 5 ? 34.55852 -47.34420 -3.14205 1.000 62.07735 3 GLN D O 1
ATOM 5328 N N . LEU D 2 6 ? 32.81503 -46.07570 -3.88435 1.000 65.96420 4 LEU D N 1
ATOM 5329 C CA . LEU D 2 6 ? 33.44428 -45.55650 -5.09108 1.000 66.25055 4 LEU D CA 1
ATOM 5330 C C . LEU D 2 6 ? 33.17268 -44.06469 -5.20397 1.000 63.54760 4 LEU D C 1
ATOM 5331 O O . LEU D 2 6 ? 32.02674 -43.63276 -5.07755 1.000 64.70582 4 LEU D O 1
ATOM 5347 N N . GLN D 2 7 ? 34.19795 -43.27341 -5.46662 1.000 66.85114 5 GLN D N 1
ATOM 5348 C CA . GLN D 2 7 ? 34.02944 -41.82945 -5.38772 1.000 65.47697 5 GLN D CA 1
ATOM 5349 C C . GLN D 2 7 ? 34.70104 -41.17164 -6.56495 1.000 63.10549 5 GLN D C 1
ATOM 5350 O O . GLN D 2 7 ? 35.89912 -41.33843 -6.76518 1.000 69.13885 5 GLN D O 1
ATOM 5364 N N . ALA D 2 8 ? 33.94061 -40.44848 -7.34427 1.000 53.24820 6 ALA D N 1
ATOM 5365 C CA . ALA D 2 8 ? 34.46785 -39.72401 -8.48474 1.000 54.05953 6 ALA D CA 1
ATOM 5366 C C . ALA D 2 8 ? 34.75825 -38.28367 -8.09770 1.000 61.20824 6 ALA D C 1
ATOM 5367 O O . ALA D 2 8 ? 34.09388 -37.72655 -7.22107 1.000 57.80733 6 ALA D O 1
ATOM 5374 N N . SER D 2 9 ? 35.72186 -37.68695 -8.82166 1.000 67.86918 7 SER D N 1
ATOM 5375 C CA . SER D 2 9 ? 36.35810 -36.38701 -8.59494 1.000 61.35587 7 SER D CA 1
ATOM 5376 C C . SER D 2 9 ? 36.93687 -35.89294 -9.91446 1.000 66.63409 7 SER D C 1
ATOM 5377 O O . SER D 2 9 ? 36.95260 -36.60615 -10.92654 1.000 61.46732 7 SER D O 1
ATOM 5385 N N . GLY D 2 10 ? 37.37716 -34.62367 -9.89634 1.000 72.40716 8 GLY D N 1
ATOM 5386 C CA . GLY D 2 10 ? 37.98236 -33.99961 -11.04839 1.000 66.20457 8 GLY D CA 1
ATOM 5387 C C . GLY D 2 10 ? 37.02853 -33.29326 -11.98471 1.000 73.06726 8 GLY D C 1
ATOM 5388 O O . GLY D 2 10 ? 37.46247 -32.85206 -13.05726 1.000 73.65288 8 GLY D O 1
ATOM 5392 N N . GLY D 2 11 ? 35.74888 -33.18392 -11.62609 1.000 71.86196 9 GLY D N 1
ATOM 5393 C CA . GLY D 2 11 ? 34.81448 -32.46304 -12.44904 1.000 73.32213 9 GLY D CA 1
ATOM 5394 C C . GLY D 2 11 ? 34.97166 -30.97493 -12.23616 1.000 76.16047 9 GLY D C 1
ATOM 5395 O O . GLY D 2 11 ? 35.38383 -30.52085 -11.17033 1.000 72.50308 9 GLY D O 1
ATOM 5399 N N . GLY D 2 12 ? 34.64519 -30.21125 -13.27351 1.000 72.48386 10 GLY D N 1
ATOM 5400 C CA . GLY D 2 12 ? 34.60824 -28.77327 -13.10266 1.000 76.95144 10 GLY D CA 1
ATOM 5401 C C . GLY D 2 12 ? 33.84817 -28.09078 -14.21501 1.000 83.06761 10 GLY D C 1
ATOM 5402 O O . GLY D 2 12 ? 33.19174 -28.73824 -15.03080 1.000 86.21976 10 GLY D O 1
ATOM 5406 N N . LEU D 2 13 ? 33.92847 -26.75340 -14.22327 1.000 92.55579 11 LEU D N 1
ATOM 5407 C CA . LEU D 2 13 ? 33.44766 -25.95137 -15.34340 1.000 91.40834 11 LEU D CA 1
ATOM 5408 C C . LEU D 2 13 ? 34.53749 -25.74377 -16.36565 1.000 92.81765 11 LEU D C 1
ATOM 5409 O O . LEU D 2 13 ? 35.60537 -25.24466 -16.03066 1.000 91.70071 11 LEU D O 1
ATOM 5425 N N . VAL D 2 14 ? 34.24944 -26.09390 -17.61385 1.000 100.23135 12 VAL D N 1
ATOM 5426 C CA . VAL D 2 14 ? 35.21731 -26.03768 -18.69760 1.000 102.70348 12 VAL D CA 1
ATOM 5427 C C . VAL D 2 14 ? 34.52056 -25.48406 -19.92148 1.000 106.80096 12 VAL D C 1
ATOM 5428 O O . VAL D 2 14 ? 33.29392 -25.40848 -19.97117 1.000 106.10228 12 VAL D O 1
ATOM 5441 N N . GLN D 2 15 ? 35.31697 -25.07752 -20.90980 1.000 128.84077 13 GLN D N 1
ATOM 5442 C CA . GLN D 2 15 ? 34.79863 -24.50521 -22.14291 1.000 123.30675 13 GLN D CA 1
ATOM 5443 C C . GLN D 2 15 ? 34.88739 -25.52752 -23.26668 1.000 125.58959 13 GLN D C 1
ATOM 5444 O O . GLN D 2 15 ? 35.65245 -26.49224 -23.20257 1.000 130.21661 13 GLN D O 1
ATOM 5458 N N . ALA D 2 16 ? 34.08621 -25.32518 -24.30273 1.000 100.72067 14 ALA D N 1
ATOM 5459 C CA . ALA D 2 16 ? 34.02605 -26.31936 -25.37244 1.000 101.93766 14 ALA D CA 1
ATOM 5460 C C . ALA D 2 16 ? 35.38894 -26.50603 -26.03849 1.000 100.35603 14 ALA D C 1
ATOM 5461 O O . ALA D 2 16 ? 36.07804 -25.54291 -26.37747 1.000 106.14683 14 ALA D O 1
ATOM 5468 N N . GLY D 2 17 ? 35.75543 -27.74867 -26.28874 1.000 111.51793 15 GLY D N 1
ATOM 5469 C CA . GLY D 2 17 ? 37.05681 -28.04433 -26.84400 1.000 115.73397 15 GLY D CA 1
ATOM 5470 C C . GLY D 2 17 ? 38.13309 -28.32525 -25.82014 1.000 114.33646 15 GLY D C 1
ATOM 5471 O O . GLY D 2 17 ? 39.22638 -28.77922 -26.20025 1.000 112.81713 15 GLY D O 1
ATOM 5475 N N . ASP D 2 18 ? 37.88373 -28.00180 -24.55288 1.000 107.07366 16 ASP D N 1
ATOM 5476 C CA . ASP D 2 18 ? 38.83139 -28.25897 -23.48729 1.000 102.42168 16 ASP D CA 1
ATOM 5477 C C . ASP D 2 18 ? 38.76147 -29.73914 -23.12638 1.000 101.78454 16 ASP D C 1
ATOM 5478 O O . ASP D 2 18 ? 37.78895 -30.42619 -23.41533 1.000 99.14075 16 ASP D O 1
ATOM 5487 N N . SER D 2 19 ? 39.80399 -30.22070 -22.47855 1.000 93.77275 17 SER D N 1
ATOM 5488 C CA . SER D 2 19 ? 39.89415 -31.58083 -21.97909 1.000 90.00627 17 SER D CA 1
ATOM 5489 C C . SER D 2 19 ? 39.86935 -31.59230 -20.44283 1.000 89.37032 17 SER D C 1
ATOM 5490 O O . SER D 2 19 ? 40.26387 -30.62850 -19.78775 1.000 88.25734 17 SER D O 1
ATOM 5498 N N . LEU D 2 20 ? 39.32320 -32.66472 -19.86514 1.000 88.60855 18 LEU D N 1
ATOM 5499 C CA . LEU D 2 20 ? 39.23791 -32.84609 -18.42064 1.000 82.74123 18 LEU D CA 1
ATOM 5500 C C . LEU D 2 20 ? 39.62691 -34.28683 -18.08385 1.000 82.87596 18 LEU D C 1
ATOM 5501 O O . LEU D 2 20 ? 39.57419 -35.19171 -18.92793 1.000 82.38535 18 LEU D O 1
ATOM 5517 N N . ARG D 2 21 ? 40.05444 -34.50804 -16.84652 1.000 80.44878 19 ARG D N 1
ATOM 5518 C CA . ARG D 2 21 ? 40.40072 -35.86357 -16.42112 1.000 79.31140 19 ARG D CA 1
ATOM 5519 C C . ARG D 2 21 ? 39.75083 -36.26950 -15.10882 1.000 77.97591 19 ARG D C 1
ATOM 5520 O O . ARG D 2 21 ? 40.06152 -35.69940 -14.05741 1.000 75.58636 19 ARG D O 1
ATOM 5541 N N . LEU D 2 22 ? 38.91972 -37.31057 -15.15392 1.000 73.98964 20 LEU D N 1
ATOM 5542 C CA . LEU D 2 22 ? 38.15775 -37.74328 -13.99309 1.000 68.65595 20 LEU D CA 1
ATOM 5543 C C . LEU D 2 22 ? 38.79834 -38.96310 -13.35778 1.000 66.15267 20 LEU D C 1
ATOM 5544 O O . LEU D 2 22 ? 39.43445 -39.76831 -14.02554 1.000 67.70811 20 LEU D O 1
ATOM 5560 N N . SER D 2 23 ? 38.60219 -39.10658 -12.06304 1.000 65.71257 21 SER D N 1
ATOM 5561 C CA . SER D 2 23 ? 39.05159 -40.28428 -11.35378 1.000 68.62958 21 SER D CA 1
ATOM 5562 C C . SER D 2 23 ? 37.95670 -40.81104 -10.42529 1.000 66.70478 21 SER D C 1
ATOM 5563 O O . SER D 2 23 ? 37.07993 -40.07679 -9.97858 1.000 62.04791 21 SER D O 1
ATOM 5571 N N . CYS D 2 24 ? 37.91442 -42.13603 -10.30742 1.000 69.74711 22 CYS D N 1
ATOM 5572 C CA . CYS D 2 24 ? 36.99762 -42.82101 -9.40568 1.000 65.03445 22 CYS D CA 1
ATOM 5573 C C . CYS D 2 24 ? 37.81252 -43.76626 -8.54034 1.000 58.11899 22 CYS D C 1
ATOM 5574 O O . CYS D 2 24 ? 38.49850 -44.62714 -9.06540 1.000 56.86054 22 CYS D O 1
ATOM 5581 N N . VAL D 2 25 ? 37.74690 -43.58379 -7.23293 1.000 58.66327 23 VAL D N 1
ATOM 5582 C CA . VAL D 2 25 ? 38.60278 -44.23531 -6.26319 1.000 57.60633 23 VAL D CA 1
ATOM 5583 C C . VAL D 2 25 ? 37.73788 -45.15113 -5.43396 1.000 61.49663 23 VAL D C 1
ATOM 5584 O O . VAL D 2 25 ? 36.70692 -44.71391 -4.90969 1.000 58.97419 23 VAL D O 1
ATOM 5597 N N . ALA D 2 26 ? 38.14795 -46.41459 -5.32717 1.000 62.82036 24 ALA D N 1
ATOM 5598 C CA . ALA D 2 26 ? 37.52525 -47.36473 -4.42478 1.000 58.70224 24 ALA D CA 1
ATOM 5599 C C . ALA D 2 26 ? 38.00968 -47.03217 -3.03008 1.000 55.95855 24 ALA D C 1
ATOM 5600 O O . ALA D 2 26 ? 39.18964 -46.83476 -2.82589 1.000 58.58688 24 ALA D O 1
ATOM 5607 N N . VAL D 2 27 ? 37.11303 -47.00245 -2.06071 1.000 54.42059 25 VAL D N 1
ATOM 5608 C CA . VAL D 2 27 ? 37.50768 -46.74675 -0.68315 1.000 58.87309 25 VAL D CA 1
ATOM 5609 C C . VAL D 2 27 ? 36.98320 -47.79208 0.30601 1.000 64.38816 25 VAL D C 1
ATOM 5610 O O . VAL D 2 27 ? 36.11239 -48.60756 0.01777 1.000 62.93370 25 VAL D O 1
ATOM 5623 N N . SER D 2 28 ? 37.50125 -47.72710 1.51174 1.000 69.31849 26 SER D N 1
ATOM 5624 C CA . SER D 2 28 ? 36.91539 -48.46644 2.60547 1.000 66.47758 26 SER D CA 1
ATOM 5625 C C . SER D 2 28 ? 37.16802 -49.95609 2.45340 1.000 67.93329 26 SER D C 1
ATOM 5626 O O . SER D 2 28 ? 36.39909 -50.78579 2.95468 1.000 69.50374 26 SER D O 1
ATOM 5634 N N . GLY D 2 29 ? 38.30790 -50.30069 1.82461 1.000 65.69552 27 GLY D N 1
ATOM 5635 C CA . GLY D 2 29 ? 38.69983 -51.68286 1.54036 1.000 58.01518 27 GLY D CA 1
ATOM 5636 C C . GLY D 2 29 ? 38.33149 -52.17576 0.15230 1.000 49.53984 27 GLY D C 1
ATOM 5637 O O . GLY D 2 29 ? 38.84501 -53.15107 -0.28198 1.000 50.10008 27 GLY D O 1
ATOM 5641 N N . ARG D 2 30 ? 37.54175 -51.46950 -0.60414 1.000 57.00873 28 ARG D N 1
ATOM 5642 C CA . ARG D 2 30 ? 37.15862 -51.97691 -1.89773 1.000 52.63727 28 ARG D CA 1
ATOM 5643 C C . ARG D 2 30 ? 38.31641 -51.99753 -2.84322 1.000 54.26161 28 ARG D C 1
ATOM 5644 O O . ARG D 2 30 ? 39.10255 -51.05997 -2.87618 1.000 65.81062 28 ARG D O 1
ATOM 5665 N N . THR D 2 31 ? 38.36744 -53.02936 -3.66193 1.000 56.44808 29 THR D N 1
ATOM 5666 C CA . THR D 2 31 ? 39.36673 -53.26082 -4.68701 1.000 54.46864 29 THR D CA 1
ATOM 5667 C C . THR D 2 31 ? 38.68781 -53.29911 -6.04008 1.000 55.54950 29 THR D C 1
ATOM 5668 O O . THR D 2 31 ? 37.53453 -53.72981 -6.14929 1.000 57.65602 29 THR D O 1
ATOM 5679 N N . ILE D 2 32 ? 39.37259 -52.79862 -7.05979 1.000 56.09493 30 ILE D N 1
ATOM 5680 C CA . ILE D 2 32 ? 38.89927 -52.88680 -8.43697 1.000 55.76040 30 ILE D CA 1
ATOM 5681 C C . ILE D 2 32 ? 39.67020 -53.94153 -9.19591 1.000 54.88282 30 ILE D C 1
ATOM 5682 O O . ILE D 2 32 ? 39.40503 -54.16649 -10.38956 1.000 53.29153 30 ILE D O 1
ATOM 5698 N N . SER D 2 33 ? 40.66196 -54.54750 -8.57476 1.000 55.29196 31 SER D N 1
ATOM 5699 C CA . SER D 2 33 ? 41.53555 -55.41891 -9.35252 1.000 62.27495 31 SER D CA 1
ATOM 5700 C C . SER D 2 33 ? 40.79419 -56.72028 -9.66462 1.000 56.37067 31 SER D C 1
ATOM 5701 O O . SER D 2 33 ? 39.97880 -57.20711 -8.86597 1.000 51.59713 31 SER D O 1
ATOM 5709 N N . THR D 2 34 ? 41.00784 -57.18857 -10.90078 1.000 56.14335 32 THR D N 1
ATOM 5710 C CA . THR D 2 34 ? 40.45536 -58.40265 -11.49062 1.000 58.31557 32 THR D CA 1
ATOM 5711 C C . THR D 2 34 ? 38.95594 -58.27203 -11.64197 1.000 59.90615 32 THR D C 1
ATOM 5712 O O . THR D 2 34 ? 38.29344 -59.27536 -11.93748 1.000 56.05292 32 THR D O 1
ATOM 5723 N N . PHE D 2 35 ? 38.47249 -56.96956 -11.66659 1.000 55.20973 33 PHE D N 1
ATOM 5724 C CA . PHE D 2 35 ? 37.07039 -56.62093 -11.96889 1.000 53.63543 33 PHE D CA 1
ATOM 5725 C C . PHE D 2 35 ? 37.04501 -55.67957 -13.14894 1.000 49.16615 33 PHE D C 1
ATOM 5726 O O . PHE D 2 35 ? 37.84846 -54.78080 -13.19655 1.000 51.38137 33 PHE D O 1
ATOM 5743 N N . ALA D 2 36 ? 36.11000 -55.84896 -14.07841 1.000 54.73060 34 ALA D N 1
ATOM 5744 C CA . ALA D 2 36 ? 35.85408 -54.82532 -15.09538 1.000 58.51112 34 ALA D CA 1
ATOM 5745 C C . ALA D 2 36 ? 35.28198 -53.56744 -14.41648 1.000 51.23978 34 ALA D C 1
ATOM 5746 O O . ALA D 2 36 ? 34.86660 -53.58652 -13.26946 1.000 52.88603 34 ALA D O 1
ATOM 5753 N N . MET D 2 37 ? 35.31620 -52.44500 -15.09992 1.000 54.46446 35 MET D N 1
ATOM 5754 C CA . MET D 2 37 ? 34.85615 -51.19620 -14.47278 1.000 54.28978 35 MET D CA 1
ATOM 5755 C C . MET D 2 37 ? 34.14182 -50.33837 -15.50845 1.000 59.30969 35 MET D C 1
ATOM 5756 O O . MET D 2 37 ? 34.43749 -50.44449 -16.71428 1.000 62.50534 35 MET D O 1
ATOM 5770 N N . GLY D 2 38 ? 33.20549 -49.48094 -15.04744 1.000 57.94601 36 GLY D N 1
ATOM 5771 C CA . GLY D 2 38 ? 32.51630 -48.58931 -15.96561 1.000 61.08745 36 GLY D CA 1
ATOM 5772 C C . GLY D 2 38 ? 32.41492 -47.14379 -15.50334 1.000 56.88689 36 GLY D C 1
ATOM 5773 O O . GLY D 2 38 ? 32.43166 -46.82780 -14.30726 1.000 51.96625 36 GLY D O 1
ATOM 5777 N N . TRP D 2 39 ? 32.25104 -46.26921 -16.51141 1.000 53.16698 37 TRP D N 1
ATOM 5778 C CA . TRP D 2 39 ? 31.87230 -44.87764 -16.33825 1.000 50.66680 37 TRP D CA 1
ATOM 5779 C C . TRP D 2 39 ? 30.48608 -44.70020 -16.94701 1.000 54.15146 37 TRP D C 1
ATOM 5780 O O . TRP D 2 39 ? 30.26425 -45.05005 -18.10084 1.000 56.50425 37 TRP D O 1
ATOM 5801 N N . PHE D 2 40 ? 29.57427 -44.09176 -16.20001 1.000 51.08951 38 PHE D N 1
ATOM 5802 C CA . PHE D 2 40 ? 28.22211 -43.72359 -16.66603 1.000 59.48338 38 PHE D CA 1
ATOM 5803 C C . PHE D 2 40 ? 27.97017 -42.21477 -16.46392 1.000 55.14057 38 PHE D C 1
ATOM 5804 O O . PHE D 2 40 ? 28.64811 -41.57645 -15.65813 1.000 52.64881 38 PHE D O 1
ATOM 5821 N N . ARG D 2 41 ? 27.04182 -41.62677 -17.22606 1.000 60.96568 39 ARG D N 1
ATOM 5822 C CA . ARG D 2 41 ? 26.72097 -40.21287 -17.00787 1.000 67.95858 39 ARG D C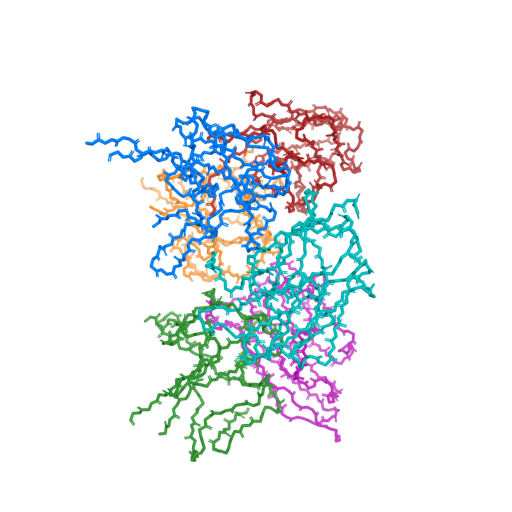A 1
ATOM 5823 C C . ARG D 2 41 ? 25.23104 -39.90166 -17.05266 1.000 68.84953 39 ARG D C 1
ATOM 5824 O O . ARG D 2 41 ? 24.50720 -40.50618 -17.83724 1.000 71.05877 39 ARG D O 1
ATOM 5845 N N . GLN D 2 42 ? 24.79761 -38.90382 -16.24830 1.000 63.46925 40 GLN D N 1
ATOM 5846 C CA . GLN D 2 42 ? 23.41661 -38.41385 -16.19921 1.000 64.47128 40 GLN D CA 1
ATOM 5847 C C . GLN D 2 42 ? 23.37879 -36.94611 -16.64127 1.000 66.52185 40 GLN D C 1
ATOM 5848 O O . GLN D 2 42 ? 23.72843 -36.03654 -15.87893 1.000 59.85168 40 GLN D O 1
ATOM 5862 N N . ALA D 2 43 ? 22.91685 -36.70776 -17.84715 1.000 68.46078 41 ALA D N 1
ATOM 5863 C CA . ALA D 2 43 ? 22.69440 -35.35043 -18.26863 1.000 70.60233 41 ALA D CA 1
ATOM 5864 C C . ALA D 2 43 ? 21.50128 -34.77656 -17.51006 1.000 75.24734 41 ALA D C 1
ATOM 5865 O O . ALA D 2 43 ? 20.64224 -35.52002 -17.02516 1.000 73.86773 41 ALA D O 1
ATOM 5872 N N . PRO D 2 44 ? 21.44481 -33.45542 -17.35375 1.000 79.02328 42 PRO D N 1
ATOM 5873 C CA . PRO D 2 44 ? 20.33304 -32.86391 -16.58788 1.000 82.21031 42 PRO D CA 1
ATOM 5874 C C . PRO D 2 44 ? 18.99401 -33.18017 -17.23963 1.000 78.51373 42 PRO D C 1
ATOM 5875 O O . PRO D 2 44 ? 18.81936 -33.05967 -18.44949 1.000 77.77210 42 PRO D O 1
ATOM 5886 N N . GLY D 2 45 ? 18.08439 -33.71378 -16.43727 1.000 79.86924 43 GLY D N 1
ATOM 5887 C CA . GLY D 2 45 ? 16.83888 -34.21234 -16.98523 1.000 82.35368 43 GLY D CA 1
ATOM 5888 C C . GLY D 2 45 ? 16.96667 -35.36422 -17.95951 1.000 82.84800 43 GLY D C 1
ATOM 5889 O O . GLY D 2 45 ? 16.21918 -35.42877 -18.93776 1.000 86.81441 43 GLY D O 1
ATOM 5893 N N . LYS D 2 46 ? 17.90713 -36.26606 -17.73737 1.000 78.08929 44 LYS D N 1
ATOM 5894 C CA . LYS D 2 46 ? 18.11301 -37.34735 -18.68945 1.000 80.19963 44 LYS D CA 1
ATOM 5895 C C . LYS D 2 46 ? 18.54677 -38.61852 -17.96702 1.000 82.12901 44 LYS D C 1
ATOM 5896 O O . LYS D 2 46 ? 19.11432 -38.59192 -16.86383 1.000 76.48340 44 LYS D O 1
ATOM 5915 N N . GLU D 2 47 ? 18.35126 -39.73348 -18.65913 1.000 86.68202 45 GLU D N 1
ATOM 5916 C CA . GLU D 2 47 ? 18.63340 -41.01144 -18.05424 1.000 85.39116 45 GLU D CA 1
ATOM 5917 C C . GLU D 2 47 ? 20.12002 -41.29668 -18.01261 1.000 79.47506 45 GLU D C 1
ATOM 5918 O O . GLU D 2 47 ? 20.90889 -40.75904 -18.77803 1.000 83.94936 45 GLU D O 1
ATOM 5930 N N . ARG D 2 48 ? 20.46667 -42.21422 -17.12842 1.000 70.13552 46 ARG D N 1
ATOM 5931 C CA . ARG D 2 48 ? 21.81208 -42.74682 -17.01525 1.000 69.96962 46 ARG D CA 1
ATOM 5932 C C . ARG D 2 48 ? 22.20735 -43.29721 -18.36383 1.000 71.86938 46 ARG D C 1
ATOM 5933 O O . ARG D 2 48 ? 21.38576 -43.89250 -19.06203 1.000 73.71803 46 ARG D O 1
ATOM 5954 N N . GLU D 2 49 ? 23.45933 -43.04173 -18.73574 1.000 72.14346 47 GLU D N 1
ATOM 5955 C CA . GLU D 2 49 ? 24.01625 -43.36498 -20.03821 1.000 74.28102 47 GLU D CA 1
ATOM 5956 C C . GLU D 2 49 ? 25.34201 -44.09578 -19.87131 1.000 78.54189 47 GLU D C 1
ATOM 5957 O O . GLU D 2 49 ? 26.21505 -43.63506 -19.12670 1.000 77.71539 47 GLU D O 1
ATOM 5969 N N . PHE D 2 50 ? 25.50822 -45.20661 -20.59216 1.000 75.13279 48 PHE D N 1
ATOM 5970 C CA . PHE D 2 50 ? 26.80026 -45.85562 -20.64543 1.000 69.44781 48 PHE D CA 1
ATOM 5971 C C . PHE D 2 50 ? 27.74589 -44.90989 -21.37859 1.000 72.54807 48 PHE D C 1
ATOM 5972 O O . PHE D 2 50 ? 27.40748 -44.36513 -22.44230 1.000 71.66231 48 PHE D O 1
ATOM 5989 N N . VAL D 2 51 ? 28.91545 -44.67918 -20.76655 1.000 68.41125 49 VAL D N 1
ATOM 5990 C CA . VAL D 2 51 ? 29.99839 -43.88763 -21.34772 1.000 66.80114 49 VAL D CA 1
ATOM 5991 C C . VAL D 2 51 ? 31.13732 -44.78026 -21.80225 1.000 63.52047 49 VAL D C 1
ATOM 5992 O O . VAL D 2 51 ? 31.50908 -44.77912 -22.96593 1.000 64.49931 49 VAL D O 1
ATOM 6005 N N . ALA D 2 52 ? 31.72900 -45.53801 -20.87940 1.000 69.97097 50 ALA D N 1
ATOM 6006 C CA . ALA D 2 52 ? 32.86349 -46.37310 -21.24301 1.000 68.69512 50 ALA D CA 1
ATOM 6007 C C . ALA D 2 52 ? 32.96328 -47.53961 -20.27951 1.000 68.16651 50 ALA D C 1
ATOM 6008 O O . ALA D 2 52 ? 32.58614 -47.41139 -19.10758 1.000 64.87514 50 ALA D O 1
ATOM 6015 N N . THR D 2 53 ? 33.47410 -48.68912 -20.79405 1.000 68.93556 51 THR D N 1
ATOM 6016 C CA . THR D 2 53 ? 33.81226 -49.83404 -19.95102 1.000 65.57772 51 THR D CA 1
ATOM 6017 C C . THR D 2 53 ? 35.17633 -50.35454 -20.34076 1.000 62.94493 51 THR D C 1
ATOM 6018 O O . THR D 2 53 ? 35.50575 -50.47533 -21.52727 1.000 64.71449 51 THR D O 1
ATOM 6030 N N . ILE D 2 54 ? 35.94422 -50.69718 -19.32505 1.000 55.99021 52 ILE D N 1
ATOM 6031 C CA . ILE D 2 54 ? 37.28782 -51.21981 -19.49167 1.000 55.03845 52 ILE D CA 1
ATOM 6032 C C . ILE D 2 54 ? 37.25348 -52.59232 -18.85998 1.000 54.88076 52 ILE D C 1
ATOM 6033 O O . ILE D 2 54 ? 36.60384 -52.76005 -17.83002 1.000 56.00465 52 ILE D O 1
ATOM 6049 N N . ASN D 2 55 ? 37.86565 -53.57949 -19.48939 1.000 65.37232 53 ASN D N 1
ATOM 6050 C CA . ASN D 2 55 ? 37.80064 -54.92887 -18.93550 1.000 67.85815 53 ASN D CA 1
ATOM 6051 C C . ASN D 2 55 ? 38.74700 -55.07962 -17.73224 1.000 69.91850 53 ASN D C 1
ATOM 6052 O O . ASN D 2 55 ? 39.51900 -54.15353 -17.38219 1.000 64.14094 53 ASN D O 1
ATOM 6063 N N . TRP D 2 56 ? 38.71307 -56.29672 -17.13824 1.000 61.72800 54 TRP D N 1
ATOM 6064 C CA . TRP D 2 56 ? 39.41505 -56.58379 -15.88153 1.000 62.70782 54 TRP D CA 1
ATOM 6065 C C . TRP D 2 56 ? 40.93898 -56.37955 -15.97197 1.000 60.73376 54 TRP D C 1
ATOM 6066 O O . TRP D 2 56 ? 41.59881 -56.02336 -14.97324 1.000 54.99077 54 TRP D O 1
ATOM 6087 N N . SER D 2 57 ? 41.51576 -56.66347 -17.13317 1.000 61.64187 55 SER D N 1
ATOM 6088 C CA . SER D 2 57 ? 42.95499 -56.54502 -17.32964 1.000 65.04660 55 SER D CA 1
ATOM 6089 C C . SER D 2 57 ? 43.42312 -55.19310 -17.89455 1.000 68.45106 55 SER D C 1
ATOM 6090 O O . SER D 2 57 ? 44.59745 -54.82564 -17.72498 1.000 68.54102 55 SER D O 1
ATOM 6098 N N . GLY D 2 58 ? 42.52760 -54.43356 -18.49521 1.000 71.47985 56 GLY D N 1
ATOM 6099 C CA . GLY D 2 58 ? 42.88380 -53.22731 -19.16349 1.000 74.10322 56 GLY D CA 1
ATOM 6100 C C . GLY D 2 58 ? 43.20703 -53.38503 -20.62112 1.000 79.59166 56 GLY D C 1
ATOM 6101 O O . GLY D 2 58 ? 43.51219 -52.36548 -21.27369 1.000 80.02194 56 GLY D O 1
ATOM 6105 N N . SER D 2 59 ? 43.18611 -54.61531 -21.14285 1.000 78.27636 57 SER D N 1
ATOM 6106 C CA . SER D 2 59 ? 43.51347 -54.82556 -22.54872 1.000 83.47347 57 SER D CA 1
ATOM 6107 C C . SER D 2 59 ? 42.51274 -54.16996 -23.49221 1.000 88.86271 57 SER D C 1
ATOM 6108 O O . SER D 2 59 ? 42.86283 -53.84989 -24.63192 1.000 94.33381 57 SER D O 1
ATOM 6116 N N . SER D 2 60 ? 41.25340 -54.06668 -23.07734 1.000 71.57815 58 SER D N 1
ATOM 6117 C CA . SER D 2 60 ? 40.12162 -53.80827 -23.95061 1.000 67.18825 58 SER D CA 1
ATOM 6118 C C . SER D 2 60 ? 39.17318 -52.79518 -23.32923 1.000 68.25580 58 SER D C 1
ATOM 6119 O O . SER D 2 60 ? 38.94932 -52.75746 -22.10678 1.000 64.57368 58 SER D O 1
ATOM 6127 N N . ALA D 2 61 ? 38.58536 -51.98903 -24.20346 1.000 69.52845 59 ALA D N 1
ATOM 6128 C CA . ALA D 2 61 ? 37.68131 -50.92521 -23.78584 1.000 67.98968 59 ALA D CA 1
ATOM 6129 C C . ALA D 2 61 ? 36.62591 -50.70863 -24.86318 1.000 66.29778 59 ALA D C 1
ATOM 6130 O O . ALA D 2 61 ? 36.85651 -50.94155 -26.04799 1.000 67.56987 59 ALA D O 1
ATOM 6137 N N . ARG D 2 62 ? 35.45533 -50.28848 -24.41870 1.000 65.96702 60 ARG D N 1
ATOM 6138 C CA . ARG D 2 62 ? 34.31467 -49.96136 -25.26220 1.000 70.02104 60 ARG D CA 1
ATOM 6139 C C . ARG D 2 62 ? 33.82959 -48.57526 -24.83616 1.000 67.82608 60 ARG D C 1
ATOM 6140 O O . ARG D 2 62 ? 33.95076 -48.17965 -23.67388 1.000 61.85879 60 ARG D O 1
ATOM 6161 N N . TYR D 2 63 ? 33.41624 -47.79556 -25.81843 1.000 64.99597 61 TYR D N 1
ATOM 6162 C CA . TYR D 2 63 ? 32.93100 -46.44737 -25.60508 1.000 66.64867 61 TYR D CA 1
ATOM 6163 C C . TYR D 2 63 ? 31.54968 -46.31245 -26.23060 1.000 70.44954 61 TYR D C 1
ATOM 6164 O O . TYR D 2 63 ? 31.21401 -47.00839 -27.18660 1.000 72.63648 61 TYR D O 1
ATOM 6182 N N . ALA D 2 64 ? 30.75623 -45.38988 -25.69234 1.000 74.54966 62 ALA D N 1
ATOM 6183 C CA . ALA D 2 64 ? 29.49824 -45.01027 -26.31406 1.000 73.35219 62 ALA D CA 1
ATOM 6184 C C . ALA D 2 64 ? 29.77265 -44.32170 -27.64034 1.000 81.06971 62 ALA D C 1
ATOM 6185 O O . ALA D 2 64 ? 30.87097 -43.81438 -27.88278 1.000 84.36015 62 ALA D O 1
ATOM 6192 N N . ASP D 2 65 ? 28.77126 -44.34478 -28.52404 1.000 91.31489 63 ASP D N 1
ATOM 6193 C CA . ASP D 2 65 ? 28.97618 -43.72391 -29.83111 1.000 91.68841 63 ASP D CA 1
ATOM 6194 C C . ASP D 2 65 ? 29.31695 -42.25471 -29.69763 1.000 94.72199 63 ASP D C 1
ATOM 6195 O O . ASP D 2 65 ? 30.31969 -41.81626 -30.29726 1.000 97.44972 63 ASP D O 1
ATOM 6204 N N . PRO D 2 66 ? 28.58888 -41.44566 -28.92373 1.000 93.36510 64 PRO D N 1
ATOM 6205 C CA . PRO D 2 66 ? 28.91464 -40.00570 -28.84932 1.000 92.32943 64 PRO D CA 1
ATOM 6206 C C . PRO D 2 66 ? 30.30795 -39.70106 -28.32670 1.000 92.40606 64 PRO D C 1
ATOM 6207 O O . PRO D 2 66 ? 30.96889 -38.76144 -28.78229 1.000 94.98530 64 PRO D O 1
ATOM 6218 N N . VAL D 2 67 ? 30.74504 -40.47391 -27.34393 1.000 88.94179 65 VAL D N 1
ATOM 6219 C CA . VAL D 2 67 ? 32.04184 -40.35234 -26.71784 1.000 84.43230 65 VAL D CA 1
ATOM 6220 C C . VAL D 2 67 ? 33.14555 -40.96712 -27.54566 1.000 85.12219 65 VAL D C 1
ATOM 6221 O O . VAL D 2 67 ? 34.32361 -40.74191 -27.25858 1.000 82.27433 65 VAL D O 1
ATOM 6234 N N . GLU D 2 68 ? 32.80495 -41.75612 -28.54835 1.000 100.59291 66 GLU D N 1
ATOM 6235 C CA . GLU D 2 68 ? 33.82556 -42.46242 -29.30050 1.000 105.83930 66 GLU D CA 1
ATOM 6236 C C . GLU D 2 68 ? 34.84636 -41.49749 -29.85737 1.000 106.93119 66 GLU D C 1
ATOM 6237 O O . GLU D 2 68 ? 34.49618 -40.45371 -30.40145 1.000 106.30559 66 GLU D O 1
ATOM 6249 N N . GLY D 2 69 ? 36.11358 -41.83064 -29.65125 1.000 99.77462 67 GLY D N 1
ATOM 6250 C CA . GLY D 2 69 ? 37.23115 -41.11050 -30.22594 1.000 94.02565 67 GLY D CA 1
ATOM 6251 C C . GLY D 2 69 ? 37.73449 -39.95970 -29.39946 1.000 88.85217 67 GLY D C 1
ATOM 6252 O O . GLY D 2 69 ? 38.83675 -39.47639 -29.65453 1.000 88.31992 67 GLY D O 1
ATOM 6256 N N . ARG D 2 70 ? 36.98996 -39.55409 -28.38679 1.000 79.41591 68 ARG D N 1
ATOM 6257 C CA . ARG D 2 70 ? 37.27370 -38.36960 -27.59978 1.000 79.66335 68 ARG D CA 1
ATOM 6258 C C . ARG D 2 70 ? 37.55124 -38.65897 -26.13597 1.000 79.81443 68 ARG D C 1
ATOM 6259 O O . ARG D 2 70 ? 38.26106 -37.89232 -25.48496 1.000 78.22198 68 ARG D O 1
ATOM 6280 N N . PHE D 2 71 ? 37.01494 -39.74140 -25.59952 1.000 80.51885 69 PHE D N 1
ATOM 6281 C CA . PHE D 2 71 ? 37.23779 -40.15044 -24.22773 1.000 73.59612 69 PHE D CA 1
ATOM 6282 C C . PHE D 2 71 ? 38.15545 -41.37507 -24.24351 1.000 74.81518 69 PHE D C 1
ATOM 6283 O O . PHE D 2 71 ? 38.21130 -42.11565 -25.23968 1.000 71.34279 69 PHE D O 1
ATOM 6300 N N . THR D 2 72 ? 38.90488 -41.56385 -23.14684 1.000 83.62076 70 THR D N 1
ATOM 6301 C CA . THR D 2 72 ? 39.80622 -42.70867 -22.99712 1.000 79.75722 70 THR D CA 1
ATOM 6302 C C . THR D 2 72 ? 39.72036 -43.24257 -21.57082 1.000 79.31582 70 THR D C 1
ATOM 6303 O O . THR D 2 72 ? 39.95902 -42.50616 -20.60835 1.000 76.77192 70 THR D O 1
ATOM 6314 N N . ILE D 2 73 ? 39.39119 -44.50552 -21.41430 1.000 68.47536 71 ILE D N 1
ATOM 6315 C CA . ILE D 2 73 ? 39.23202 -45.08438 -20.08040 1.000 68.06952 71 ILE D CA 1
ATOM 6316 C C . ILE D 2 73 ? 40.50872 -45.82099 -19.70498 1.000 64.67965 71 ILE D C 1
ATOM 6317 O O . ILE D 2 73 ? 41.17763 -46.39820 -20.56493 1.000 66.08646 71 ILE D O 1
ATOM 6333 N N . SER D 2 74 ? 40.85738 -45.76306 -18.42128 1.000 63.88125 72 SER D N 1
ATOM 6334 C CA . SER D 2 74 ? 42.09506 -46.30394 -17.89236 1.000 64.01326 72 SER D CA 1
ATOM 6335 C C . SER D 2 74 ? 41.89425 -46.75856 -16.45692 1.000 59.96280 72 SER D C 1
ATOM 6336 O O . SER D 2 74 ? 40.96518 -46.34541 -15.77220 1.000 63.47004 72 SER D O 1
ATOM 6344 N N . ARG D 2 75 ? 42.82009 -47.57768 -15.99194 1.000 63.76932 73 ARG D N 1
ATOM 6345 C CA . ARG D 2 75 ? 42.78097 -48.16294 -14.66481 1.000 62.61831 73 ARG D CA 1
ATOM 6346 C C . ARG D 2 75 ? 44.19510 -48.22503 -14.10898 1.000 63.90895 73 ARG D C 1
ATOM 6347 O O . ARG D 2 75 ? 45.17307 -48.30490 -14.85429 1.000 63.44071 73 ARG D O 1
ATOM 6368 N N . ASP D 2 76 ? 44.27514 -48.10504 -12.79097 1.000 67.48568 74 ASP D N 1
ATOM 6369 C CA . ASP D 2 76 ? 45.47940 -48.29166 -12.00552 1.000 66.15094 74 ASP D CA 1
ATOM 6370 C C . ASP D 2 76 ? 44.99472 -49.08079 -10.80251 1.000 69.14657 74 ASP D C 1
ATOM 6371 O O . ASP D 2 76 ? 44.53412 -48.46335 -9.83886 1.000 70.67730 74 ASP D O 1
ATOM 6380 N N . ASP D 2 77 ? 45.17522 -50.41538 -10.83366 1.000 66.64192 75 ASP D N 1
ATOM 6381 C CA . ASP D 2 77 ? 44.70038 -51.26747 -9.74955 1.000 63.44759 75 ASP D CA 1
ATOM 6382 C C . ASP D 2 77 ? 45.46781 -51.04001 -8.45790 1.000 63.52674 75 ASP D C 1
ATOM 6383 O O . ASP D 2 77 ? 44.91140 -51.24817 -7.37702 1.000 65.12594 75 ASP D O 1
ATOM 6392 N N . ALA D 2 78 ? 46.74373 -50.63533 -8.53883 1.000 62.62835 76 ALA D N 1
ATOM 6393 C CA . ALA D 2 78 ? 47.54303 -50.44759 -7.33269 1.000 62.40669 76 ALA D CA 1
ATOM 6394 C C . ALA D 2 78 ? 46.98096 -49.34032 -6.44145 1.000 69.62041 76 ALA D C 1
ATOM 6395 O O . ALA D 2 78 ? 47.00846 -49.45795 -5.20963 1.000 72.82433 76 ALA D O 1
ATOM 6402 N N . LYS D 2 79 ? 46.41236 -48.28628 -7.04658 1.000 76.85573 77 LYS D N 1
ATOM 6403 C CA . LYS D 2 79 ? 45.77908 -47.17038 -6.36675 1.000 77.32531 77 LYS D CA 1
ATOM 6404 C C . LYS D 2 79 ? 44.25731 -47.25965 -6.30595 1.000 79.47291 77 LYS D C 1
ATOM 6405 O O . LYS D 2 79 ? 43.61023 -46.37082 -5.75851 1.000 81.76331 77 LYS D O 1
ATOM 6424 N N . ASN D 2 80 ? 43.68348 -48.29913 -6.86334 1.000 67.57357 78 ASN D N 1
ATOM 6425 C CA . ASN D 2 80 ? 42.26205 -48.51191 -6.89233 1.000 68.39739 78 ASN D CA 1
ATOM 6426 C C . ASN D 2 80 ? 41.51707 -47.35136 -7.52539 1.000 66.05374 78 ASN D C 1
ATOM 6427 O O . ASN D 2 80 ? 40.51973 -46.84501 -6.98980 1.000 63.67343 78 ASN D O 1
ATOM 6438 N N . THR D 2 81 ? 41.96561 -46.95739 -8.70318 1.000 60.39043 79 THR D N 1
ATOM 6439 C CA . THR D 2 81 ? 41.32532 -45.81050 -9.29863 1.000 63.23588 79 THR D CA 1
ATOM 6440 C C . THR D 2 81 ? 41.10779 -46.10803 -10.76185 1.000 60.52638 79 THR D C 1
ATOM 6441 O O . THR D 2 81 ? 41.93223 -46.73951 -11.39133 1.000 64.01362 79 THR D O 1
ATOM 6452 N N . VAL D 2 82 ? 39.98285 -45.68462 -11.28593 1.000 65.62922 80 VAL D N 1
ATOM 6453 C CA . VAL D 2 82 ? 39.69426 -45.68395 -12.71336 1.000 69.00413 80 VAL D CA 1
ATOM 6454 C C . VAL D 2 82 ? 39.68570 -44.22766 -13.18499 1.000 73.15890 80 VAL D C 1
ATOM 6455 O O . VAL D 2 82 ? 39.45773 -43.28224 -12.40401 1.000 67.70584 80 VAL D O 1
ATOM 6468 N N . TYR D 2 83 ? 39.90608 -44.04153 -14.48617 1.000 63.26952 81 TYR D N 1
ATOM 6469 C CA . TYR D 2 83 ? 40.09599 -42.70294 -15.01067 1.000 64.33140 81 TYR D CA 1
ATOM 6470 C C . TYR D 2 83 ? 39.35821 -42.56018 -16.32734 1.000 63.07013 81 TYR D C 1
ATOM 6471 O O . TYR D 2 83 ? 39.29806 -43.49543 -17.10913 1.000 64.09165 81 TYR D O 1
ATOM 6489 N N . LEU D 2 84 ? 38.82583 -41.36711 -16.57927 1.000 69.49636 82 LEU D N 1
ATOM 6490 C CA . LEU D 2 84 ? 38.16267 -41.03815 -17.84242 1.000 72.04141 82 LEU D CA 1
ATOM 6491 C C . LEU D 2 84 ? 38.75666 -39.73249 -18.35314 1.000 72.87613 82 LEU D C 1
ATOM 6492 O O . LEU D 2 84 ? 38.47551 -38.66098 -17.80465 1.000 74.70639 82 LEU D O 1
ATOM 6508 N N . GLU D 2 85 ? 39.55374 -39.82849 -19.40498 1.000 77.35475 83 GLU D N 1
ATOM 6509 C CA . GLU D 2 85 ? 40.24514 -38.70082 -20.00806 1.000 83.82366 83 GLU D CA 1
ATOM 6510 C C . GLU D 2 85 ? 39.31768 -38.16192 -21.09053 1.000 85.89861 83 GLU D C 1
ATOM 6511 O O . GLU D 2 85 ? 39.00466 -38.86661 -22.04586 1.000 81.97267 83 GLU D O 1
ATOM 6523 N N . MET D 2 86 ? 38.82216 -36.94691 -20.9166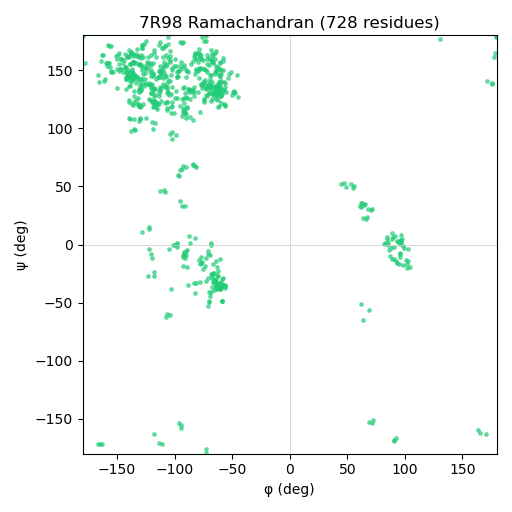9 1.000 81.71199 84 MET D N 1
ATOM 6524 C CA . MET D 2 86 ? 37.85758 -36.35490 -21.83691 1.000 83.98600 84 MET D CA 1
ATOM 6525 C C . MET D 2 86 ? 38.53546 -35.26229 -22.66386 1.000 88.05915 84 MET D C 1
ATOM 6526 O O . MET D 2 86 ? 39.25074 -34.41670 -22.11159 1.000 88.70482 84 MET D O 1
ATOM 6540 N N . SER D 2 87 ? 38.26881 -35.24668 -23.97562 1.000 92.41243 85 SER D N 1
ATOM 6541 C CA . SER D 2 87 ? 38.89417 -34.28440 -24.88076 1.000 94.20623 85 SER D CA 1
ATOM 6542 C C . SER D 2 87 ? 37.88528 -33.70107 -25.87885 1.000 96.83703 85 SER D C 1
ATOM 6543 O O . SER D 2 87 ? 36.84625 -34.32023 -26.19218 1.000 88.45333 85 SER D O 1
ATOM 6551 N N . SER D 2 88 ? 38.23109 -32.48465 -26.38450 1.000 99.66291 86 SER D N 1
ATOM 6552 C CA . SER D 2 88 ? 37.40053 -31.72664 -27.33454 1.000 99.05179 86 SER D CA 1
ATOM 6553 C C . SER D 2 88 ? 35.94990 -31.77957 -26.86374 1.000 99.64730 86 SER D C 1
ATOM 6554 O O . SER D 2 88 ? 35.02663 -32.18946 -27.57701 1.000 97.70927 86 SER D O 1
ATOM 6562 N N . LEU D 2 89 ? 35.78119 -31.40892 -25.59982 1.000 89.85304 87 LEU D N 1
ATOM 6563 C CA . LEU D 2 89 ? 34.49725 -31.51122 -24.93762 1.000 88.66938 87 LEU D CA 1
ATOM 6564 C C . LEU D 2 89 ? 33.46054 -30.60389 -25.58763 1.000 92.59002 87 LEU D C 1
ATOM 6565 O O . LEU D 2 89 ? 33.77125 -29.52549 -26.11853 1.000 92.97061 87 LEU D O 1
ATOM 6581 N N . LYS D 2 90 ? 32.20409 -31.04993 -25.50239 1.000 109.02992 88 LYS D N 1
ATOM 6582 C CA . LYS D 2 90 ? 31.05381 -30.42800 -26.12150 1.000 110.38867 88 LYS D CA 1
ATOM 6583 C C . LYS D 2 90 ? 30.06522 -30.05505 -25.03735 1.000 110.95099 88 LYS D C 1
ATOM 6584 O O . LYS D 2 90 ? 30.07070 -30.66414 -23.96954 1.000 109.47977 88 LYS D O 1
ATOM 6603 N N . PRO D 2 91 ? 29.20820 -29.05903 -25.26493 1.000 100.00651 89 PRO D N 1
ATOM 6604 C CA . PRO D 2 91 ? 28.20718 -28.74655 -24.23139 1.000 100.41394 89 PRO D CA 1
ATOM 6605 C C . PRO D 2 91 ? 27.33878 -29.94289 -23.85229 1.000 100.75909 89 PRO D C 1
ATOM 6606 O O . PRO D 2 91 ? 26.98661 -30.09137 -22.67045 1.000 96.26860 89 PRO D O 1
ATOM 6617 N N . GLY D 2 92 ? 27.01998 -30.82327 -24.80988 1.000 104.94087 90 GLY D N 1
ATOM 6618 C CA . GLY D 2 92 ? 26.21192 -32.00415 -24.51135 1.000 98.42422 90 GLY D CA 1
ATOM 6619 C C . GLY D 2 92 ? 26.86534 -33.02760 -23.59074 1.000 98.96504 90 GLY D C 1
ATOM 6620 O O . GLY D 2 92 ? 26.17255 -33.80287 -22.92768 1.000 103.02136 90 GLY D O 1
ATOM 6624 N N . ASP D 2 93 ? 28.19851 -33.05712 -23.53404 1.000 83.79073 91 ASP D N 1
ATOM 6625 C CA . ASP D 2 93 ? 28.93767 -33.87170 -22.55785 1.000 81.43123 91 ASP D CA 1
ATOM 6626 C C . ASP D 2 93 ? 28.76045 -33.36736 -21.11320 1.000 80.41718 91 ASP D C 1
ATOM 6627 O O . ASP D 2 93 ? 29.31459 -33.97283 -20.16206 1.000 76.26030 91 ASP D O 1
ATOM 6636 N N . SER D 2 94 ? 27.99698 -32.28486 -20.95375 1.000 91.48449 92 SER D N 1
ATOM 6637 C CA . SER D 2 94 ? 27.68210 -31.71983 -19.65266 1.000 93.08268 92 SER D CA 1
ATOM 6638 C C . SER D 2 94 ? 26.77645 -32.68293 -18.88094 1.000 84.45089 92 SER D C 1
ATOM 6639 O O . SER D 2 94 ? 25.72518 -33.10021 -19.37775 1.000 84.69529 92 SER D O 1
ATOM 6647 N N . ALA D 2 95 ? 27.22359 -33.08346 -17.68841 1.000 78.27763 93 ALA D N 1
ATOM 6648 C CA . ALA D 2 95 ? 26.54792 -34.12352 -16.91658 1.000 77.69025 93 ALA D CA 1
ATOM 6649 C C . ALA D 2 95 ? 27.19868 -34.47731 -15.57473 1.000 71.03874 93 ALA D C 1
ATOM 6650 O O . ALA D 2 95 ? 28.21192 -33.90146 -15.19299 1.000 71.07550 93 ALA D O 1
ATOM 6657 N N . VAL D 2 96 ? 26.60308 -35.41523 -14.84673 1.000 63.05017 94 VAL D N 1
ATOM 6658 C CA . VAL D 2 96 ? 27.19394 -36.00586 -13.64937 1.000 61.75286 94 VAL D CA 1
ATOM 6659 C C . VAL D 2 96 ? 27.78634 -37.34445 -14.05214 1.000 58.09189 94 VAL D C 1
ATOM 6660 O O . VAL D 2 96 ? 27.11137 -38.13417 -14.72299 1.000 55.98150 94 VAL D O 1
ATOM 6673 N N . TYR D 2 97 ? 29.07663 -37.53844 -13.73771 1.000 59.89247 95 TYR D N 1
ATOM 6674 C CA . TYR D 2 97 ? 29.85814 -38.70404 -14.13370 1.000 55.77898 95 TYR D CA 1
ATOM 6675 C C . TYR D 2 97 ? 30.17598 -39.51410 -12.88168 1.000 57.69663 95 TYR D C 1
ATOM 6676 O O . TYR D 2 97 ? 30.54399 -38.96485 -11.83983 1.000 54.66657 95 TYR D O 1
ATOM 6694 N N . TYR D 2 98 ? 30.00048 -40.82344 -12.96727 1.000 66.14011 96 TYR D N 1
ATOM 6695 C CA . TYR D 2 98 ? 30.29859 -41.69147 -11.83974 1.000 62.85097 96 TYR D CA 1
ATOM 6696 C C . TYR D 2 98 ? 30.75741 -42.98214 -12.43274 1.000 56.93133 96 TYR D C 1
ATOM 6697 O O . TYR D 2 98 ? 30.36172 -43.33043 -13.54327 1.000 58.18588 96 TYR D O 1
ATOM 6715 N N . CYS D 2 99 ? 31.53912 -43.72498 -11.66604 1.000 55.37190 97 CYS D N 1
ATOM 6716 C CA . CYS D 2 99 ? 31.95047 -45.05990 -12.11117 1.000 53.56092 97 CYS D CA 1
ATOM 6717 C C . CYS D 2 99 ? 31.16575 -46.15619 -11.37313 1.000 47.44693 97 CYS D C 1
ATOM 6718 O O . CYS D 2 99 ? 30.45674 -45.93107 -10.39310 1.000 46.76433 97 CYS D O 1
ATOM 6725 N N . ALA D 2 100 ? 31.25941 -47.35296 -11.90123 1.000 44.11813 98 ALA D N 1
ATOM 6726 C CA . ALA D 2 100 ? 30.69560 -48.53033 -11.25686 1.000 49.75776 98 ALA D CA 1
ATOM 6727 C C . ALA D 2 100 ? 31.61401 -49.75509 -11.42023 1.000 47.81105 98 ALA D C 1
ATOM 6728 O O . ALA D 2 100 ? 32.30269 -49.95611 -12.44665 1.000 42.27660 98 ALA D O 1
ATOM 6735 N N . SER D 2 101 ? 31.59844 -50.57853 -10.37613 1.000 48.29676 99 SER D N 1
ATOM 6736 C CA . SER D 2 101 ? 32.31990 -51.83395 -10.39947 1.000 46.35608 99 SER D CA 1
ATOM 6737 C C . SER D 2 101 ? 31.60889 -52.82139 -11.29731 1.000 46.89354 99 SER D C 1
ATOM 6738 O O . SER D 2 101 ? 30.41192 -53.02913 -11.16724 1.000 49.90822 99 SER D O 1
ATOM 6746 N N . GLY D 2 102 ? 32.35095 -53.41118 -12.22308 1.000 50.70154 100 GLY D N 1
ATOM 6747 C CA . GLY D 2 102 ? 31.81518 -54.31320 -13.19562 1.000 55.82948 100 GLY D CA 1
ATOM 6748 C C . GLY D 2 102 ? 31.94602 -55.74768 -12.74794 1.000 54.36758 100 GLY D C 1
ATOM 6749 O O . GLY D 2 102 ? 32.11451 -56.04389 -11.55535 1.000 53.16269 100 GLY D O 1
ATOM 6753 N N . ARG D 2 103 ? 31.91021 -56.64020 -13.71216 1.000 54.68946 101 ARG D N 1
ATOM 6754 C CA . ARG D 2 103 ? 31.84646 -58.05035 -13.39033 1.000 60.21349 101 ARG D CA 1
ATOM 6755 C C . ARG D 2 103 ? 33.24995 -58.62742 -13.26740 1.000 57.46489 101 ARG D C 1
ATOM 6756 O O . ARG D 2 103 ? 34.17883 -58.20298 -13.97127 1.000 60.43756 101 ARG D O 1
ATOM 6777 N N . TYR D 2 104 ? 33.36774 -59.66043 -12.40175 1.000 55.93514 102 TYR D N 1
ATOM 6778 C CA . TYR D 2 104 ? 34.63196 -60.38905 -12.18989 1.000 52.23209 102 TYR D CA 1
ATOM 6779 C C . TYR D 2 104 ? 35.11905 -60.94442 -13.50534 1.000 55.91593 102 TYR D C 1
ATOM 6780 O O . TYR D 2 104 ? 34.38957 -61.65524 -14.18643 1.000 56.96788 102 TYR D O 1
ATOM 6798 N N . LEU D 2 105 ? 36.33601 -60.52799 -13.89230 1.000 64.31778 103 LEU D N 1
ATOM 6799 C CA . LEU D 2 105 ? 37.06659 -61.06849 -15.03733 1.000 62.71302 103 LEU D CA 1
ATOM 6800 C C . LEU D 2 105 ? 36.30684 -60.84969 -16.33689 1.000 64.11729 103 LEU D C 1
ATOM 6801 O O . LEU D 2 105 ? 36.45695 -61.62464 -17.26771 1.000 70.09418 103 LEU D O 1
ATOM 6817 N N . GLY D 2 106 ? 35.57075 -59.72636 -16.43706 1.000 65.49377 104 GLY D N 1
ATOM 6818 C CA . GLY D 2 106 ? 34.72173 -59.44491 -17.57666 1.000 64.71382 104 GLY D CA 1
ATOM 6819 C C . GLY D 2 106 ? 35.27898 -58.38847 -18.50350 1.000 65.94675 104 GLY D C 1
ATOM 6820 O O . GLY D 2 106 ? 36.27697 -57.78881 -18.19864 1.000 69.51866 104 GLY D O 1
ATOM 6824 N N . GLY D 2 107 ? 34.55721 -58.10389 -19.58730 1.000 84.80428 105 GLY D N 1
ATOM 6825 C CA . GLY D 2 107 ? 34.74150 -56.84276 -20.30955 1.000 94.32814 105 GLY D CA 1
ATOM 6826 C C . GLY D 2 107 ? 33.86292 -56.72663 -21.54323 1.000 96.55517 105 GLY D C 1
ATOM 6827 O O . GLY D 2 107 ? 33.27089 -57.68727 -22.01435 1.000 99.45318 105 GLY D O 1
ATOM 6831 N N . ILE D 2 108 ? 33.75422 -55.50736 -22.03184 1.000 90.86732 106 ILE D N 1
ATOM 6832 C CA . ILE D 2 108 ? 33.34533 -55.17839 -23.40244 1.000 88.42802 106 ILE D CA 1
ATOM 6833 C C . ILE D 2 108 ? 31.94189 -55.56453 -23.81878 1.000 93.30340 106 ILE D C 1
ATOM 6834 O O . ILE D 2 108 ? 31.09763 -54.70933 -24.11590 1.000 92.91295 106 ILE D O 1
ATOM 6850 N N . THR D 2 109 ? 31.70406 -56.87455 -23.84852 1.000 90.80046 107 THR D N 1
ATOM 6851 C CA . THR D 2 109 ? 30.40401 -57.44244 -24.19122 1.000 87.16033 107 THR D CA 1
ATOM 6852 C C . THR D 2 109 ? 29.36718 -57.11378 -23.14302 1.000 85.17380 107 THR D C 1
ATOM 6853 O O . THR D 2 109 ? 28.17968 -57.02405 -23.44687 1.000 88.71950 107 THR D O 1
ATOM 6864 N N . SER D 2 110 ? 29.81227 -56.85652 -21.93108 1.000 89.01035 108 SER D N 1
ATOM 6865 C CA . SER D 2 110 ? 28.94873 -56.51263 -20.81816 1.000 85.55275 108 SER D CA 1
ATOM 6866 C C . SER D 2 110 ? 29.03794 -55.01838 -20.61697 1.000 86.00206 108 SER D C 1
ATOM 6867 O O . SER D 2 110 ? 29.85856 -54.54493 -19.82881 1.000 90.82194 108 SER D O 1
ATOM 6875 N N . TYR D 2 111 ? 28.16534 -54.26147 -21.26777 1.000 94.96914 109 TYR D N 1
ATOM 6876 C CA . TYR D 2 111 ? 28.16534 -52.81370 -21.08541 1.000 94.01439 109 TYR D CA 1
ATOM 6877 C C . TYR D 2 111 ? 26.80857 -52.33171 -20.60211 1.000 90.76329 109 TYR D C 1
ATOM 6878 O O . TYR D 2 111 ? 26.55511 -51.12614 -20.60173 1.000 92.98798 109 TYR D O 1
ATOM 6896 N N . SER D 2 112 ? 25.94390 -53.24025 -20.16564 1.000 74.85676 110 SER D N 1
ATOM 6897 C CA . SER D 2 112 ? 24.63889 -52.87721 -19.65203 1.000 72.19544 110 SER D CA 1
ATOM 6898 C C . SER D 2 112 ? 24.70575 -52.45168 -18.20095 1.000 72.41981 110 SER D C 1
ATOM 6899 O O . SER D 2 112 ? 25.60105 -52.83377 -17.45991 1.000 74.00097 110 SER D O 1
ATOM 6907 N N . GLN D 2 113 ? 23.67857 -51.73105 -17.76438 1.000 76.85710 111 GLN D N 1
ATOM 6908 C CA . GLN D 2 113 ? 23.68026 -51.19771 -16.40118 1.000 77.28602 111 GLN D CA 1
ATOM 6909 C C . GLN D 2 113 ? 23.61436 -52.30979 -15.35236 1.000 72.84026 111 GLN D C 1
ATOM 6910 O O . GLN D 2 113 ? 24.21357 -52.21098 -14.26865 1.000 70.68661 111 GLN D O 1
ATOM 6924 N N . GLY D 2 114 ? 22.92013 -53.39405 -15.67795 1.000 64.76243 112 GLY D N 1
ATOM 6925 C CA . GLY D 2 114 ? 22.87468 -54.55317 -14.80971 1.000 61.63373 112 GLY D CA 1
ATOM 6926 C C . GLY D 2 114 ? 24.19343 -55.30034 -14.71404 1.000 62.79625 112 GLY D C 1
ATOM 6927 O O . GLY D 2 114 ? 24.32172 -56.21972 -13.89954 1.000 56.21694 112 GLY D O 1
ATOM 6931 N N . ASP D 2 115 ? 25.16401 -54.94197 -15.54796 1.000 61.64767 113 ASP D N 1
ATOM 6932 C CA . ASP D 2 115 ? 26.48906 -55.53271 -15.50410 1.000 58.10322 113 ASP D CA 1
ATOM 6933 C C . ASP D 2 115 ? 27.42128 -54.82198 -14.53989 1.000 52.43984 113 ASP D C 1
ATOM 6934 O O . ASP D 2 115 ? 28.60768 -55.11477 -14.52715 1.000 50.41839 113 ASP D O 1
ATOM 6943 N N . PHE D 2 116 ? 26.93083 -53.88459 -13.75212 1.000 52.83460 114 PHE D N 1
ATOM 6944 C CA . PHE D 2 116 ? 27.77020 -53.12585 -12.82922 1.000 50.91002 114 PHE D CA 1
ATOM 6945 C C . PHE D 2 116 ? 27.11361 -52.97179 -11.46671 1.000 47.05988 114 PHE D C 1
ATOM 6946 O O . PHE D 2 116 ? 25.90330 -52.91620 -11.35054 1.000 41.02076 114 PHE D O 1
ATOM 6963 N N . ALA D 2 117 ? 27.91421 -52.93751 -10.45648 1.000 50.57101 115 ALA D N 1
ATOM 6964 C CA . ALA D 2 117 ? 27.44659 -52.71254 -9.10442 1.000 51.94380 115 ALA D CA 1
ATOM 6965 C C . ALA D 2 117 ? 28.64716 -52.95273 -8.17676 1.000 51.97742 115 ALA D C 1
ATOM 6966 O O . ALA D 2 117 ? 29.47332 -53.84405 -8.42262 1.000 52.28354 115 ALA D O 1
ATOM 6973 N N . PRO D 2 118 ? 28.80942 -52.15634 -7.13597 1.000 50.11370 116 PRO D N 1
ATOM 6974 C CA . PRO D 2 118 ? 28.03302 -50.96540 -6.77151 1.000 49.13159 116 PRO D CA 1
ATOM 6975 C C . PRO D 2 118 ? 28.32783 -49.76541 -7.69465 1.000 54.29425 116 PRO D C 1
ATOM 6976 O O . PRO D 2 118 ? 29.06934 -49.83223 -8.69567 1.000 47.42823 116 PRO D O 1
ATOM 6987 N N . TRP D 2 119 ? 27.70311 -48.64465 -7.34476 1.000 53.80194 117 TRP D N 1
ATOM 6988 C CA . TRP D 2 119 ? 27.75026 -47.42589 -8.13092 1.000 50.12550 117 TRP D CA 1
ATOM 6989 C C . TRP D 2 119 ? 28.39488 -46.36399 -7.25082 1.000 50.08537 117 TRP D C 1
ATOM 6990 O O . TRP D 2 119 ? 28.16570 -46.32593 -6.03928 1.000 52.55411 117 TRP D O 1
ATOM 7011 N N . GLY D 2 120 ? 29.14302 -45.46985 -7.89652 1.000 47.73327 118 GLY D N 1
ATOM 7012 C CA . GLY D 2 120 ? 29.88162 -44.42734 -7.21038 1.000 58.43952 118 GLY D CA 1
ATOM 7013 C C . GLY D 2 120 ? 29.13820 -43.08795 -7.11265 1.000 55.73584 118 GLY D C 1
ATOM 7014 O O . GLY D 2 120 ? 28.24023 -42.78497 -7.87680 1.000 56.01377 118 GLY D O 1
ATOM 7018 N N . GLN D 2 121 ? 29.53763 -42.29491 -6.13310 1.000 61.49626 119 GLN D N 1
ATOM 7019 C CA . GLN D 2 121 ? 29.10767 -40.90972 -6.07243 1.000 67.20020 119 GLN D CA 1
ATOM 7020 C C . GLN D 2 121 ? 29.77792 -40.15076 -7.21743 1.000 60.03436 119 GLN D C 1
ATOM 7021 O O . GLN D 2 121 ? 30.93303 -40.39992 -7.55587 1.000 57.88213 119 GLN D O 1
ATOM 7035 N N . GLY D 2 122 ? 29.02110 -39.28034 -7.88228 1.000 60.43271 120 GLY D N 1
ATOM 7036 C CA . GLY D 2 122 ? 29.50014 -38.61663 -9.08262 1.000 60.17912 120 GLY D CA 1
ATOM 7037 C C . GLY D 2 122 ? 30.12093 -37.20673 -8.86032 1.000 57.70595 120 GLY D C 1
ATOM 7038 O O . GLY D 2 122 ? 30.07929 -36.62872 -7.78076 1.000 54.40933 120 GLY D O 1
ATOM 7042 N N . THR D 2 123 ? 30.66741 -36.66733 -9.94976 1.000 60.22804 121 THR D N 1
ATOM 7043 C CA . THR D 2 123 ? 31.30705 -35.36228 -10.02460 1.000 65.00671 121 THR D CA 1
ATOM 7044 C C . THR D 2 123 ? 30.74321 -34.60792 -11.22878 1.000 63.89367 121 THR D C 1
ATOM 7045 O O . THR D 2 123 ? 30.69675 -35.14688 -12.32986 1.000 67.17406 121 THR D O 1
ATOM 7056 N N . GLN D 2 124 ? 30.34255 -33.36137 -11.04423 1.000 74.25251 122 GLN D N 1
ATOM 7057 C CA . GLN D 2 124 ? 29.63600 -32.62320 -12.08987 1.000 78.32115 122 GLN D CA 1
ATOM 7058 C C . GLN D 2 124 ? 30.64086 -32.00734 -13.05655 1.000 82.26268 122 GLN D C 1
ATOM 7059 O O . GLN D 2 124 ? 31.67061 -31.44671 -12.64820 1.000 77.50862 122 GLN D O 1
ATOM 7073 N N . VAL D 2 125 ? 30.36405 -32.18472 -14.34281 1.000 76.45048 123 VAL D N 1
ATOM 7074 C CA . VAL D 2 125 ? 31.13837 -31.63190 -15.44307 1.000 73.99516 123 VAL D CA 1
ATOM 7075 C C . VAL D 2 125 ? 30.22722 -30.70047 -16.21663 1.000 81.53664 123 VAL D C 1
ATOM 7076 O O . VAL D 2 125 ? 29.15468 -31.11546 -16.65611 1.000 84.88296 123 VAL D O 1
ATOM 7089 N N . THR D 2 126 ? 30.61758 -29.43715 -16.34516 1.000 88.48222 124 THR D N 1
ATOM 7090 C CA . THR D 2 126 ? 29.84718 -28.47245 -17.11806 1.000 91.54959 124 THR D CA 1
ATOM 7091 C C . THR D 2 126 ? 30.68260 -27.90157 -18.26053 1.000 94.92175 124 THR D C 1
ATOM 7092 O O . THR D 2 126 ? 31.81476 -27.45392 -18.02675 1.000 94.22791 124 THR D O 1
ATOM 7103 N N . VAL D 2 127 ? 30.11743 -27.89967 -19.48255 1.000 90.40441 125 VAL D N 1
ATOM 7104 C CA . VAL D 2 127 ? 30.78234 -27.36672 -20.68066 1.000 87.31628 125 VAL D CA 1
ATOM 7105 C C . VAL D 2 127 ? 29.98547 -26.21281 -21.29760 1.000 91.95768 125 VAL D C 1
ATOM 7106 O O . VAL D 2 127 ? 28.82178 -26.38285 -21.66709 1.000 89.46299 125 VAL D O 1
ATOM 7119 N N . SER D 2 128 ? 30.62064 -25.04970 -21.42914 1.000 117.23917 126 SER D N 1
ATOM 7120 C CA . SER D 2 128 ? 30.01597 -23.89096 -22.06415 1.000 123.03003 126 SER D CA 1
ATOM 7121 C C . SER D 2 128 ? 30.44004 -23.79179 -23.53602 1.000 128.81993 126 SER D C 1
ATOM 7122 O O . SER D 2 128 ? 31.54742 -24.17887 -23.92945 1.000 126.97406 126 SER D O 1
ATOM 7130 N N . SER D 2 129 ? 29.54450 -23.23844 -24.34618 1.000 110.21500 127 SER D N 1
ATOM 7131 C CA . SER D 2 129 ? 29.80644 -22.99561 -25.77889 1.000 111.55544 127 SER D CA 1
ATOM 7132 C C . SER D 2 129 ? 30.57266 -21.68883 -26.05097 1.000 116.34805 127 SER D C 1
ATOM 7133 O O . SER D 2 129 ? 30.50360 -20.75655 -25.25821 1.000 118.36771 127 SER D O 1
ATOM 7141 N N . MET E 2 1 ? 3.70676 -57.74417 1.60418 1.000 109.47191 -1 MET E N 1
ATOM 7142 C CA . MET E 2 1 ? 2.53499 -57.07896 0.96150 1.000 107.15863 -1 MET E CA 1
ATOM 7143 C C . MET E 2 1 ? 2.18342 -55.74172 1.62460 1.000 106.33914 -1 MET E C 1
ATOM 7144 O O . MET E 2 1 ? 2.85719 -55.30590 2.58630 1.000 106.28664 -1 MET E O 1
ATOM 7160 N N . ALA E 2 2 ? 1.09090 -55.12293 1.15084 1.000 105.15021 0 ALA E N 1
ATOM 7161 C CA . ALA E 2 2 ? 0.59442 -53.86126 1.70627 1.000 101.85272 0 ALA E CA 1
ATOM 7162 C C . ALA E 2 2 ? -0.93484 -53.81461 1.66524 1.000 97.64843 0 ALA E C 1
ATOM 7163 O O . ALA E 2 2 ? -1.55242 -54.43429 0.80887 1.000 94.27752 0 ALA E O 1
ATOM 7170 N N . GLU E 2 3 ? -1.54311 -53.00418 2.54977 1.000 111.88674 1 GLU E N 1
ATOM 7171 C CA . GLU E 2 3 ? -2.99041 -52.72915 2.49698 1.000 104.65299 1 GLU E CA 1
ATOM 7172 C C . GLU E 2 3 ? -3.37851 -52.09311 1.17859 1.000 95.29787 1 GLU E C 1
ATOM 7173 O O . GLU E 2 3 ? -2.60619 -51.35637 0.57222 1.000 93.71733 1 GLU E O 1
ATOM 7185 N N . VAL E 2 4 ? -4.61460 -52.34837 0.76237 1.000 92.47563 2 VAL E N 1
ATOM 7186 C CA . VAL E 2 4 ? -5.11362 -51.76961 -0.48186 1.000 91.05581 2 VAL E CA 1
ATOM 7187 C C . VAL E 2 4 ? -5.18600 -50.25212 -0.36791 1.000 86.95255 2 VAL E C 1
ATOM 7188 O O . VAL E 2 4 ? -5.68065 -49.69330 0.62640 1.000 85.35140 2 VAL E O 1
ATOM 7201 N N . GLN E 2 5 ? -4.69905 -49.58775 -1.40039 1.000 65.67335 3 GLN E N 1
ATOM 7202 C CA . GLN E 2 5 ? -4.60513 -48.14737 -1.44206 1.000 69.64383 3 GLN E CA 1
ATOM 7203 C C . GLN E 2 5 ? -5.39065 -47.52226 -2.59289 1.000 62.38491 3 GLN E C 1
ATOM 7204 O O . GLN E 2 5 ? -5.49665 -46.31230 -2.65522 1.000 58.25929 3 GLN E O 1
ATOM 7218 N N . LEU E 2 6 ? -5.91582 -48.32884 -3.49389 1.000 58.73412 4 LEU E N 1
ATOM 7219 C CA . LEU E 2 6 ? -6.70397 -47.97236 -4.64540 1.000 54.38183 4 LEU E CA 1
ATOM 7220 C C . LEU E 2 6 ? -7.83142 -48.99519 -4.75493 1.000 61.07370 4 LEU E C 1
ATOM 7221 O O . LEU E 2 6 ? -7.61565 -50.19948 -4.51910 1.000 62.33044 4 LEU E O 1
ATOM 7237 N N . GLN E 2 7 ? -9.05437 -48.50872 -5.03111 1.000 64.92853 5 GLN E N 1
ATOM 7238 C CA . GLN E 2 7 ? -10.23639 -49.37080 -5.03817 1.000 60.42861 5 GLN E CA 1
ATOM 7239 C C . GLN E 2 7 ? -11.13134 -49.09077 -6.23668 1.000 56.09367 5 GLN E C 1
ATOM 7240 O O . GLN E 2 7 ? -11.64239 -47.99275 -6.38847 1.000 56.68536 5 GLN E O 1
ATOM 7254 N N . ALA E 2 8 ? -11.35229 -50.09558 -7.06193 1.000 56.17431 6 ALA E N 1
ATOM 7255 C CA . ALA E 2 8 ? -12.16887 -49.98382 -8.26357 1.000 54.84347 6 ALA E CA 1
ATOM 7256 C C . ALA E 2 8 ? -13.60204 -50.35966 -7.91808 1.000 55.28809 6 ALA E C 1
ATOM 7257 O O . ALA E 2 8 ? -13.85982 -51.08745 -6.96114 1.000 50.75077 6 ALA E O 1
ATOM 7264 N N . SER E 2 9 ? -14.52921 -49.80446 -8.68141 1.000 58.17371 7 SER E N 1
ATOM 7265 C CA . SER E 2 9 ? -15.94702 -49.85851 -8.40956 1.000 52.24165 7 SER E CA 1
ATOM 7266 C C . SER E 2 9 ? -16.63247 -49.68830 -9.74711 1.000 56.56843 7 SER E C 1
ATOM 7267 O O . SER E 2 9 ? -15.99821 -49.36707 -10.76424 1.000 58.41551 7 SER E O 1
ATOM 7275 N N . GLY E 2 10 ? -17.94107 -49.90366 -9.73817 1.000 59.80411 8 GLY E N 1
ATOM 7276 C CA . GLY E 2 10 ? -18.77638 -49.68841 -10.88810 1.000 55.68762 8 GLY E CA 1
ATOM 7277 C C . GLY E 2 10 ? -18.90211 -50.87456 -11.78444 1.000 61.14917 8 GLY E C 1
ATOM 7278 O O . GLY E 2 10 ? -19.49898 -50.75345 -12.85032 1.000 63.85325 8 GLY E O 1
ATOM 7282 N N . GLY E 2 11 ? -18.33413 -52.00769 -11.40969 1.000 64.31284 9 GLY E N 1
ATOM 7283 C CA . GLY E 2 11 ? -18.44341 -53.17392 -12.23172 1.000 60.37429 9 GLY E CA 1
ATOM 7284 C C . GLY E 2 11 ? -19.75741 -53.87345 -12.02615 1.000 67.37649 9 GLY E C 1
ATOM 7285 O O . GLY E 2 11 ? -20.32803 -53.86297 -10.94283 1.000 64.48626 9 GLY E O 1
ATOM 7289 N N . GLY E 2 12 ? -20.20736 -54.53459 -13.08168 1.000 77.42347 10 GLY E N 1
ATOM 7290 C CA . GLY E 2 12 ? -21.36954 -55.38081 -12.93255 1.000 82.81313 10 GLY E CA 1
ATOM 7291 C C . GLY E 2 12 ? -21.53045 -56.33801 -14.09332 1.000 86.95140 10 GLY E C 1
ATOM 7292 O O . GLY E 2 12 ? -20.68754 -56.42703 -14.98626 1.000 88.27129 10 GLY E O 1
ATOM 7296 N N . LEU E 2 13 ? -22.66706 -57.02468 -14.09500 1.000 92.19258 11 LEU E N 1
ATOM 7297 C CA . LEU E 2 13 ? -23.07539 -57.82748 -15.23794 1.000 91.51190 11 LEU E CA 1
ATOM 7298 C C . LEU E 2 13 ? -23.82924 -56.95529 -16.22566 1.000 89.45440 11 LEU E C 1
ATOM 7299 O O . LEU E 2 13 ? -24.77869 -56.27039 -15.85465 1.000 89.73365 11 LEU E O 1
ATOM 7315 N N . VAL E 2 14 ? -23.38336 -56.94331 -17.47385 1.000 82.46978 12 VAL E N 1
ATOM 7316 C CA . VAL E 2 14 ? -23.97751 -56.10161 -18.51127 1.000 85.42167 12 VAL E CA 1
ATOM 7317 C C . VAL E 2 14 ? -24.07876 -56.90331 -19.79571 1.000 82.95165 12 VAL E C 1
ATOM 7318 O O . VAL E 2 14 ? -23.46421 -57.95114 -19.94422 1.000 89.02261 12 VAL E O 1
ATOM 7331 N N . GLN E 2 15 ? -24.85276 -56.39247 -20.73080 1.000 86.32823 13 GLN E N 1
ATOM 7332 C CA . GLN E 2 15 ? -25.09258 -57.09436 -21.97927 1.000 93.10131 13 GLN E CA 1
ATOM 7333 C C . GLN E 2 15 ? -24.27136 -56.45455 -23.08373 1.000 92.87105 13 GLN E C 1
ATOM 7334 O O . GLN E 2 15 ? -23.88169 -55.28332 -23.01337 1.000 93.04314 13 GLN E O 1
ATOM 7348 N N . ALA E 2 16 ? -24.00704 -57.23626 -24.12022 1.000 94.29166 14 ALA E N 1
ATOM 7349 C CA . ALA E 2 16 ? -23.13857 -56.73813 -25.17386 1.000 96.59217 14 ALA E CA 1
ATOM 7350 C C . ALA E 2 16 ? -23.75973 -55.49525 -25.80222 1.000 91.79218 14 ALA E C 1
ATOM 7351 O O . ALA E 2 16 ? -24.97369 -55.43250 -26.03804 1.000 92.78953 14 ALA E O 1
ATOM 7358 N N . GLY E 2 17 ? -22.91162 -54.50880 -26.06944 1.000 84.20728 15 GLY E N 1
ATOM 7359 C CA . GLY E 2 17 ? -23.31119 -53.22638 -26.60388 1.000 85.58496 15 GLY E CA 1
ATOM 7360 C C . GLY E 2 17 ? -23.53399 -52.13950 -25.57725 1.000 85.84495 15 GLY E C 1
ATOM 7361 O O . GLY E 2 17 ? -23.52967 -50.95967 -25.93737 1.000 89.48196 15 GLY E O 1
ATOM 7365 N N . ASP E 2 18 ? -23.68311 -52.48802 -24.31507 1.000 86.99757 16 ASP E N 1
ATOM 7366 C CA . ASP E 2 18 ? -23.89565 -51.49072 -23.28812 1.000 84.85167 16 ASP E CA 1
ATOM 7367 C C . ASP E 2 18 ? -22.58506 -50.80259 -22.94997 1.000 82.23996 16 ASP E C 1
ATOM 7368 O O . ASP E 2 18 ? -21.49526 -51.27904 -23.27064 1.000 79.92678 16 ASP E O 1
ATOM 7377 N N . SER E 2 19 ? -22.71057 -49.66001 -22.29157 1.000 77.05393 17 SER E N 1
ATOM 7378 C CA . SER E 2 19 ? -21.59581 -48.87995 -21.77713 1.000 64.80189 17 SER E CA 1
ATOM 7379 C C . SER E 2 19 ? -21.61830 -48.99838 -20.25561 1.000 61.32073 17 SER E C 1
ATOM 7380 O O . SER E 2 19 ? -22.65978 -49.23919 -19.67729 1.000 64.49838 17 SER E O 1
ATOM 7388 N N . LEU E 2 20 ? -20.45278 -48.97755 -19.61787 1.000 72.50988 18 LEU E N 1
ATOM 7389 C CA . LEU E 2 20 ? -20.30193 -49.10560 -18.17182 1.000 67.74277 18 LEU E CA 1
ATOM 7390 C C . LEU E 2 20 ? -19.29353 -48.06350 -17.77475 1.000 59.24069 18 LEU E C 1
ATOM 7391 O O . LEU E 2 20 ? -18.55267 -47.58121 -18.62644 1.000 62.32574 18 LEU E O 1
ATOM 7407 N N . ARG E 2 21 ? -19.30207 -47.64709 -16.51058 1.000 57.36857 19 ARG E N 1
ATOM 7408 C CA . ARG E 2 21 ? -18.28469 -46.68384 -16.05175 1.000 61.01373 19 ARG E CA 1
ATOM 7409 C C . ARG E 2 21 ? -17.59758 -47.08778 -14.75716 1.000 57.11111 19 ARG E C 1
ATOM 7410 O O . ARG E 2 21 ? -18.24973 -47.18538 -13.71274 1.000 54.84387 19 ARG E O 1
ATOM 7431 N N . LEU E 2 22 ? -16.27662 -47.27923 -14.81630 1.000 57.66273 20 LEU E N 1
ATOM 7432 C CA . LEU E 2 22 ? -15.50038 -47.74987 -13.67815 1.000 58.82520 20 LEU E CA 1
ATOM 7433 C C . LEU E 2 22 ? -14.87313 -46.55111 -12.97349 1.000 52.95406 20 LEU E C 1
ATOM 7434 O O . LEU E 2 22 ? -14.63063 -45.51965 -13.58847 1.000 53.93069 20 LEU E O 1
ATOM 7450 N N . SER E 2 23 ? -14.69156 -46.65824 -11.66837 1.000 45.96982 21 SER E N 1
ATOM 7451 C CA . SER E 2 23 ? -14.09008 -45.59586 -10.91265 1.000 46.26982 21 SER E CA 1
ATOM 7452 C C . SER E 2 23 ? -13.12888 -46.25500 -9.93491 1.000 49.82086 21 SER E C 1
ATOM 7453 O O . SER E 2 23 ? -13.43092 -47.31623 -9.39447 1.000 53.37537 21 SER E O 1
ATOM 7461 N N . CYS E 2 24 ? -11.96182 -45.63745 -9.73969 1.000 55.03159 22 CYS E N 1
ATOM 7462 C CA . CYS E 2 24 ? -10.91803 -46.12839 -8.84226 1.000 59.42328 22 CYS E CA 1
ATOM 7463 C C . CYS E 2 24 ? -10.45246 -44.99974 -7.94422 1.000 47.59645 22 CYS E C 1
ATOM 7464 O O . CYS E 2 24 ? -9.87359 -44.05156 -8.42282 1.000 49.21510 22 CYS E O 1
ATOM 7471 N N . VAL E 2 25 ? -10.57345 -45.18547 -6.66329 1.000 45.32909 23 VAL E N 1
ATOM 7472 C CA . VAL E 2 25 ? -10.41862 -44.18099 -5.64525 1.000 47.94398 23 VAL E CA 1
ATOM 7473 C C . VAL E 2 25 ? -9.15996 -44.48880 -4.84062 1.000 51.94691 23 VAL E C 1
ATOM 7474 O O . VAL E 2 25 ? -9.08644 -45.52080 -4.15805 1.000 46.98665 23 VAL E O 1
ATOM 7487 N N . ALA E 2 26 ? -8.25792 -43.50733 -4.79183 1.000 57.45369 24 ALA E N 1
ATOM 7488 C CA . ALA E 2 26 ? -7.11177 -43.54022 -3.89758 1.000 56.15776 24 ALA E CA 1
ATOM 7489 C C . ALA E 2 26 ? -7.60466 -43.33346 -2.46143 1.000 55.54714 24 ALA E C 1
ATOM 7490 O O . ALA E 2 26 ? -8.48572 -42.51265 -2.21497 1.000 54.50119 24 ALA E O 1
ATOM 7497 N N . VAL E 2 27 ? -7.06331 -44.10476 -1.5100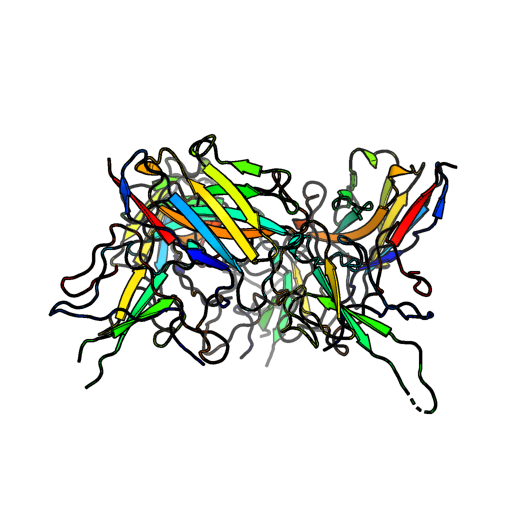8 1.000 53.69035 25 VAL E N 1
ATOM 7498 C CA . VAL E 2 27 ? -7.49299 -43.99458 -0.11745 1.000 61.85184 25 VAL E CA 1
ATOM 7499 C C . VAL E 2 27 ? -6.31455 -43.81604 0.85537 1.000 62.13765 25 VAL E C 1
ATOM 7500 O O . VAL E 2 27 ? -5.14501 -43.86950 0.49794 1.000 60.01579 25 VAL E O 1
ATOM 7513 N N . SER E 2 28 ? -6.66015 -43.54182 2.09804 1.000 65.53320 26 SER E N 1
ATOM 7514 C CA . SER E 2 28 ? -5.74129 -43.63617 3.21522 1.000 69.37225 26 SER E CA 1
ATOM 7515 C C . SER E 2 28 ? -4.64773 -42.58074 3.14160 1.000 66.37734 26 SER E C 1
ATOM 7516 O O . SER E 2 28 ? -3.55983 -42.77847 3.68108 1.000 73.18910 26 SER E O 1
ATOM 7524 N N . GLY E 2 29 ? -4.96636 -41.42382 2.55363 1.000 67.20954 27 GLY E N 1
ATOM 7525 C CA . GLY E 2 29 ? -4.03400 -40.32791 2.32883 1.000 65.49218 27 GLY E CA 1
ATOM 7526 C C . GLY E 2 29 ? -3.41400 -40.31753 0.94507 1.000 62.00210 27 GLY E C 1
ATOM 7527 O O . GLY E 2 29 ? -2.68800 -39.39275 0.60205 1.000 64.39939 27 GLY E O 1
ATOM 7531 N N . ARG E 2 30 ? -3.64397 -41.34092 0.15310 1.000 57.74596 28 ARG E N 1
ATOM 7532 C CA . ARG E 2 30 ? -2.98081 -41.45114 -1.12421 1.000 53.27954 28 ARG E CA 1
ATOM 7533 C C . ARG E 2 30 ? -3.52068 -40.41733 -2.04736 1.000 53.01192 28 ARG E C 1
ATOM 7534 O O . ARG E 2 30 ? -4.72430 -40.18210 -2.06006 1.000 59.70209 28 ARG E O 1
ATOM 7555 N N . THR E 2 31 ? -2.62325 -39.81874 -2.81886 1.000 54.11400 29 THR E N 1
ATOM 7556 C CA . THR E 2 31 ? -2.90868 -38.80470 -3.80931 1.000 51.84525 29 THR E CA 1
ATOM 7557 C C . THR E 2 31 ? -2.56152 -39.39905 -5.16851 1.000 50.69401 29 THR E C 1
ATOM 7558 O O . THR E 2 31 ? -1.63120 -40.20582 -5.28321 1.000 52.85915 29 THR E O 1
ATOM 7569 N N . ILE E 2 32 ? -3.34730 -39.04562 -6.18073 1.000 49.67410 30 ILE E N 1
ATOM 7570 C CA . ILE E 2 32 ? -3.03594 -39.35660 -7.54250 1.000 45.77434 30 ILE E CA 1
ATOM 7571 C C . ILE E 2 32 ? -2.48143 -38.15056 -8.24108 1.000 50.54310 30 ILE E C 1
ATOM 7572 O O . ILE E 2 32 ? -2.19969 -38.21621 -9.44006 1.000 50.17104 30 ILE E O 1
ATOM 7588 N N . SER E 2 33 ? -2.36741 -37.02177 -7.56073 1.000 51.77398 31 SER E N 1
ATOM 7589 C CA . SER E 2 33 ? -2.04668 -35.79797 -8.29817 1.000 54.94823 31 SER E CA 1
ATOM 7590 C C . SER E 2 33 ? -0.55061 -35.76651 -8.65849 1.000 51.81012 31 SER E C 1
ATOM 7591 O O . SER E 2 33 ? 0.31242 -36.08833 -7.84747 1.000 51.07127 31 SER E O 1
ATOM 7599 N N . THR E 2 34 ? -0.26608 -35.35920 -9.89641 1.000 60.65407 32 THR E N 1
ATOM 7600 C CA . THR E 2 34 ? 1.06929 -35.25878 -10.48789 1.000 59.64556 32 THR E CA 1
ATOM 7601 C C . THR E 2 34 ? 1.69050 -36.65884 -10.66578 1.000 58.84130 32 THR E C 1
ATOM 7602 O O . THR E 2 34 ? 2.91398 -36.80914 -10.90845 1.000 57.00794 32 THR E O 1
ATOM 7613 N N . PHE E 2 35 ? 0.80384 -37.68978 -10.74460 1.000 54.06908 33 PHE E N 1
ATOM 7614 C CA . PHE E 2 35 ? 1.22056 -39.04249 -11.11526 1.000 49.67603 33 PHE E CA 1
ATOM 7615 C C . PHE E 2 35 ? 0.39411 -39.51175 -12.30117 1.000 44.04395 33 PHE E C 1
ATOM 7616 O O . PHE E 2 35 ? -0.81115 -39.33001 -12.32327 1.000 47.85821 33 PHE E O 1
ATOM 7633 N N . ALA E 2 36 ? 1.00311 -40.16311 -13.27556 1.000 52.03231 34 ALA E N 1
ATOM 7634 C CA . ALA E 2 36 ? 0.16293 -40.84094 -14.26386 1.000 53.02398 34 ALA E CA 1
ATOM 7635 C C . ALA E 2 36 ? -0.56751 -42.00174 -13.60503 1.000 46.72869 34 ALA E C 1
ATOM 7636 O O . ALA E 2 36 ? -0.21422 -42.48342 -12.55106 1.000 46.10501 34 ALA E O 1
ATOM 7643 N N . MET E 2 37 ? -1.62337 -42.43130 -14.23277 1.000 47.10039 35 MET E N 1
ATOM 7644 C CA . MET E 2 37 ? -2.49488 -43.44731 -13.66828 1.000 42.84847 35 MET E CA 1
ATOM 7645 C C . MET E 2 37 ? -2.89643 -44.35656 -14.82288 1.000 48.27028 35 MET E C 1
ATOM 7646 O O . MET E 2 37 ? -3.08007 -43.87337 -15.95298 1.000 47.49624 35 MET E O 1
ATOM 7660 N N . GLY E 2 38 ? -3.07219 -45.66185 -14.51970 1.000 47.08042 36 GLY E N 1
ATOM 7661 C CA . GLY E 2 38 ? -3.36854 -46.63999 -15.55237 1.000 49.67419 36 GLY E CA 1
ATOM 7662 C C . GLY E 2 38 ? -4.47921 -47.59904 -15.17814 1.000 45.24458 36 GLY E C 1
ATOM 7663 O O . GLY E 2 38 ? -4.75095 -47.87840 -14.01645 1.000 44.76017 36 GLY E O 1
ATOM 7667 N N . TRP E 2 39 ? -5.09311 -48.14455 -16.19994 1.000 44.08118 37 TRP E N 1
ATOM 7668 C CA . TRP E 2 39 ? -6.11943 -49.15864 -16.01203 1.000 43.71200 37 TRP E CA 1
ATOM 7669 C C . TRP E 2 39 ? -5.66643 -50.44708 -16.67702 1.000 44.30897 37 TRP E C 1
ATOM 7670 O O . TRP E 2 39 ? -5.22441 -50.42802 -17.82932 1.000 43.39367 37 TRP E O 1
ATOM 7691 N N . PHE E 2 40 ? -5.81634 -51.55684 -15.94898 1.000 50.34562 38 PHE E N 1
ATOM 7692 C CA . PHE E 2 40 ? -5.48143 -52.89748 -16.42567 1.000 60.31134 38 PHE E CA 1
ATOM 7693 C C . PHE E 2 40 ? -6.64142 -53.89460 -16.19700 1.000 61.20709 38 PHE E C 1
ATOM 7694 O O . PHE E 2 40 ? -7.46840 -53.72547 -15.29484 1.000 56.25979 38 PHE E O 1
ATOM 7711 N N . ARG E 2 41 ? -6.68789 -54.96233 -16.99884 1.000 56.47554 39 ARG E N 1
ATOM 7712 C CA . ARG E 2 41 ? -7.73262 -55.94623 -16.83522 1.000 60.45743 39 ARG E CA 1
ATOM 7713 C C . ARG E 2 41 ? -7.11834 -57.31577 -16.89419 1.000 64.89640 39 ARG E C 1
ATOM 7714 O O . ARG E 2 41 ? -6.13145 -57.52919 -17.60791 1.000 63.59032 39 ARG E O 1
ATOM 7735 N N . GLN E 2 42 ? -7.71480 -58.21608 -16.10623 1.000 67.10639 40 GLN E N 1
ATOM 7736 C CA . GLN E 2 42 ? -7.38954 -59.64479 -16.02096 1.000 71.44156 40 GLN E CA 1
ATOM 7737 C C . GLN E 2 42 ? -8.64631 -60.42969 -16.40697 1.000 74.32599 40 GLN E C 1
ATOM 7738 O O . GLN E 2 42 ? -9.62222 -60.47039 -15.65108 1.000 70.91373 40 GLN E O 1
ATOM 7752 N N . ALA E 2 43 ? -8.65370 -60.99874 -17.60280 1.000 86.36997 41 ALA E N 1
ATOM 7753 C CA . ALA E 2 43 ? -9.70715 -61.91672 -18.00485 1.000 81.89207 41 ALA E CA 1
ATOM 7754 C C . ALA E 2 43 ? -9.58218 -63.25701 -17.28227 1.000 91.00795 41 ALA E C 1
ATOM 7755 O O . ALA E 2 43 ? -8.50912 -63.62286 -16.79950 1.000 93.22612 41 ALA E O 1
ATOM 7762 N N . PRO E 2 44 ? -10.68755 -63.98837 -17.14535 1.000 89.96733 42 PRO E N 1
ATOM 7763 C CA . PRO E 2 44 ? -10.62277 -65.28343 -16.44538 1.000 87.06525 42 PRO E CA 1
ATOM 7764 C C . PRO E 2 44 ? -9.73390 -66.26403 -17.19236 1.000 89.79527 42 PRO E C 1
ATOM 7765 O O . PRO E 2 44 ? -9.92683 -66.51823 -18.38426 1.000 91.30597 42 PRO E O 1
ATOM 7776 N N . GLY E 2 45 ? -8.74694 -66.79871 -16.47512 1.000 88.97372 43 GLY E N 1
ATOM 7777 C CA . GLY E 2 45 ? -7.70254 -67.62593 -17.06757 1.000 90.14077 43 GLY E CA 1
ATOM 7778 C C . GLY E 2 45 ? -6.79253 -66.91817 -18.06134 1.000 89.88784 43 GLY E C 1
ATOM 7779 O O . GLY E 2 45 ? -6.30504 -67.53392 -19.00913 1.000 94.82658 43 GLY E O 1
ATOM 7783 N N . LYS E 2 46 ? -6.50422 -65.65263 -17.85869 1.000 90.12245 44 LYS E N 1
ATOM 7784 C CA . LYS E 2 46 ? -5.67862 -64.97154 -18.83911 1.000 93.89352 44 LYS E CA 1
ATOM 7785 C C . LYS E 2 46 ? -4.74904 -64.04197 -18.09262 1.000 82.48887 44 LYS E C 1
ATOM 7786 O O . LYS E 2 46 ? -4.97115 -63.69445 -16.92921 1.000 83.79981 44 LYS E O 1
ATOM 7805 N N . GLU E 2 47 ? -3.69767 -63.65026 -18.77865 1.000 80.85130 45 GLU E N 1
ATOM 7806 C CA . GLU E 2 47 ? -2.72941 -62.74295 -18.17887 1.000 81.07839 45 GLU E CA 1
ATOM 7807 C C . GLU E 2 47 ? -3.29808 -61.31668 -18.04260 1.000 72.67536 45 GLU E C 1
ATOM 7808 O O . GLU E 2 47 ? -4.35046 -60.97116 -18.57512 1.000 71.99303 45 GLU E O 1
ATOM 7820 N N . ARG E 2 48 ? -2.64036 -60.53224 -17.19830 1.000 69.48302 46 ARG E N 1
ATOM 7821 C CA . ARG E 2 48 ? -2.92135 -59.11141 -17.02791 1.000 61.43555 46 ARG E CA 1
ATOM 7822 C C . ARG E 2 48 ? -2.69798 -58.36206 -18.33112 1.000 61.46186 46 ARG E C 1
ATOM 7823 O O . ARG E 2 48 ? -1.76444 -58.63907 -19.07202 1.000 63.76962 46 ARG E O 1
ATOM 7844 N N . GLU E 2 49 ? -3.56764 -57.42731 -18.61367 1.000 62.58742 47 GLU E N 1
ATOM 7845 C CA . GLU E 2 49 ? -3.58081 -56.69977 -19.86615 1.000 64.04491 47 GLU E CA 1
ATOM 7846 C C . GLU E 2 49 ? -3.63112 -55.19152 -19.62168 1.000 60.67675 47 GLU E C 1
ATOM 7847 O O . GLU E 2 49 ? -4.33134 -54.72104 -18.73086 1.000 60.41369 47 GLU E O 1
ATOM 7859 N N . PHE E 2 50 ? -2.78183 -54.44468 -20.32515 1.000 59.54851 48 PHE E N 1
ATOM 7860 C CA . PHE E 2 50 ? -2.86025 -52.98407 -20.31326 1.000 56.22630 48 PHE E CA 1
ATOM 7861 C C . PHE E 2 50 ? -4.13471 -52.59052 -21.07853 1.000 57.23561 48 PHE E C 1
ATOM 7862 O O . PHE E 2 50 ? -4.44320 -53.12233 -22.15384 1.000 58.26430 48 PHE E O 1
ATOM 7879 N N . VAL E 2 51 ? -4.91800 -51.73641 -20.46071 1.000 53.92552 49 VAL E N 1
ATOM 7880 C CA . VAL E 2 51 ? -6.11564 -51.15514 -21.04499 1.000 56.68230 49 VAL E CA 1
ATOM 7881 C C . VAL E 2 51 ? -5.84517 -49.72216 -21.45224 1.000 50.15001 49 VAL E C 1
ATOM 7882 O O . VAL E 2 51 ? -5.94000 -49.36273 -22.62218 1.000 44.78329 49 VAL E O 1
ATOM 7895 N N . ALA E 2 52 ? -5.49483 -48.88518 -20.47353 1.000 53.82227 50 ALA E N 1
ATOM 7896 C CA . ALA E 2 52 ? -5.31431 -47.46114 -20.72846 1.000 53.81957 50 ALA E CA 1
ATOM 7897 C C . ALA E 2 52 ? -4.39321 -46.81389 -19.72334 1.000 47.26583 50 ALA E C 1
ATOM 7898 O O . ALA E 2 52 ? -4.40471 -47.14234 -18.52425 1.000 42.46002 50 ALA E O 1
ATOM 7905 N N . THR E 2 53 ? -3.68475 -45.80768 -20.21363 1.000 51.50554 51 THR E N 1
ATOM 7906 C CA . THR E 2 53 ? -2.96201 -44.94207 -19.28829 1.000 53.37644 51 THR E CA 1
ATOM 7907 C C . THR E 2 53 ? -3.19530 -43.48958 -19.62825 1.000 48.83849 51 THR E C 1
ATOM 7908 O O . THR E 2 53 ? -3.34008 -43.12852 -20.80144 1.000 48.74863 51 THR E O 1
ATOM 7920 N N . ILE E 2 54 ? -3.31070 -42.68161 -18.58135 1.000 44.17834 52 ILE E N 1
ATOM 7921 C CA . ILE E 2 54 ? -3.55036 -41.24774 -18.70513 1.000 45.55892 52 ILE E CA 1
ATOM 7922 C C . ILE E 2 54 ? -2.37968 -40.53375 -18.01223 1.000 48.54061 52 ILE E C 1
ATOM 7923 O O . ILE E 2 54 ? -1.92891 -40.95438 -16.93901 1.000 45.28787 52 ILE E O 1
ATOM 7939 N N . ASN E 2 55 ? -1.87223 -39.47335 -18.62821 1.000 46.53216 53 ASN E N 1
ATOM 7940 C CA . ASN E 2 55 ? -0.70741 -38.80644 -18.07660 1.000 50.62860 53 ASN E CA 1
ATOM 7941 C C . ASN E 2 55 ? -1.09630 -37.99827 -16.84823 1.000 51.63190 53 ASN E C 1
ATOM 7942 O O . ASN E 2 55 ? -2.28672 -37.93986 -16.45623 1.000 50.52085 53 ASN E O 1
ATOM 7953 N N . TRP E 2 56 ? -0.05669 -37.43366 -16.20574 1.000 51.31461 54 TRP E N 1
ATOM 7954 C CA . TRP E 2 56 ? -0.22120 -36.78261 -14.89983 1.000 55.53538 54 TRP E CA 1
ATOM 7955 C C . TRP E 2 56 ? -1.20288 -35.60920 -14.97421 1.000 54.96531 54 TRP E C 1
ATOM 7956 O O . TRP E 2 56 ? -1.93885 -35.30957 -14.01145 1.000 54.65405 54 TRP E O 1
ATOM 7977 N N . SER E 2 57 ? -1.21653 -34.92469 -16.10299 1.000 59.38467 55 SER E N 1
ATOM 7978 C CA . SER E 2 57 ? -2.01383 -33.71297 -16.23534 1.000 60.61724 55 SER E CA 1
ATOM 7979 C C . SER E 2 57 ? -3.42151 -33.90982 -16.79730 1.000 60.47707 55 SER E C 1
ATOM 7980 O O . SER E 2 57 ? -4.18823 -32.93277 -16.79973 1.000 56.92520 55 SER E O 1
ATOM 7988 N N . GLY E 2 58 ? -3.74033 -35.11661 -17.32746 1.000 58.09396 56 GLY E N 1
ATOM 7989 C CA 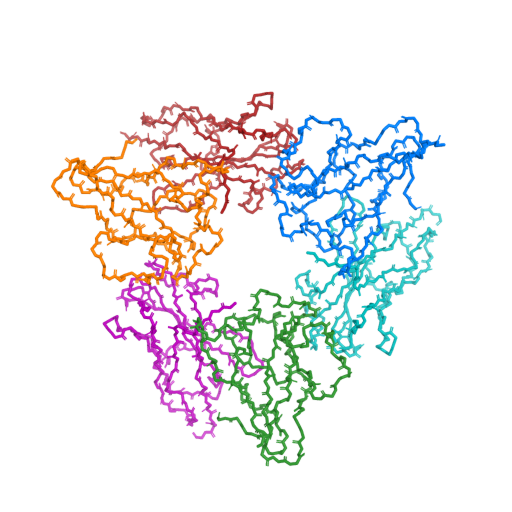. GLY E 2 58 ? -4.98548 -35.43848 -18.00215 1.000 54.63514 56 GLY E CA 1
ATOM 7990 C C . GLY E 2 58 ? -4.99979 -35.14121 -19.49891 1.000 60.66837 56 GLY E C 1
ATOM 7991 O O . GLY E 2 58 ? -6.03394 -35.41688 -20.16747 1.000 55.94298 56 GLY E O 1
ATOM 7995 N N . SER E 2 59 ? -3.89347 -34.56605 -20.01746 1.000 58.69548 57 SER E N 1
ATOM 7996 C CA . SER E 2 59 ? -3.74044 -34.13044 -21.40629 1.000 56.19535 57 SER E CA 1
ATOM 7997 C C . SER E 2 59 ? -3.79173 -35.26066 -22.41219 1.000 61.81180 57 SER E C 1
ATOM 7998 O O . SER E 2 59 ? -4.18900 -35.02836 -23.55761 1.000 66.04722 57 SER E O 1
ATOM 8006 N N . SER E 2 60 ? -3.22429 -36.42656 -22.07004 1.000 53.22971 58 SER E N 1
ATOM 8007 C CA . SER E 2 60 ? -2.95027 -37.46087 -23.05249 1.000 51.61257 58 SER E CA 1
ATOM 8008 C C . SER E 2 60 ? -3.21549 -38.82321 -22.46850 1.000 51.79293 58 SER E C 1
ATOM 8009 O O . SER E 2 60 ? -3.08597 -39.05108 -21.25533 1.000 49.36327 58 SER E O 1
ATOM 8017 N N . ALA E 2 61 ? -3.55207 -39.72506 -23.36875 1.000 46.75855 59 ALA E N 1
ATOM 8018 C CA . ALA E 2 61 ? -3.93549 -41.07582 -23.01314 1.000 51.68169 59 ALA E CA 1
ATOM 8019 C C . ALA E 2 61 ? -3.47620 -42.02278 -24.10317 1.000 52.55270 59 ALA E C 1
ATOM 8020 O O . ALA E 2 61 ? -3.26169 -41.61994 -25.24604 1.000 48.22463 59 ALA E O 1
ATOM 8027 N N . ARG E 2 62 ? -3.20185 -43.25779 -23.70721 1.000 56.14266 60 ARG E N 1
ATOM 8028 C CA . ARG E 2 62 ? -2.82553 -44.31397 -24.63665 1.000 54.38583 60 ARG E CA 1
ATOM 8029 C C . ARG E 2 62 ? -3.73759 -45.47833 -24.30749 1.000 53.72575 60 ARG E C 1
ATOM 8030 O O . ARG E 2 62 ? -3.90920 -45.83240 -23.12973 1.000 51.24015 60 ARG E O 1
ATOM 8051 N N . TYR E 2 63 ? -4.25340 -46.12088 -25.35695 1.000 58.26460 61 TYR E N 1
ATOM 8052 C CA . TYR E 2 63 ? -5.18820 -47.23319 -25.21583 1.000 54.55321 61 TYR E CA 1
ATOM 8053 C C . TYR E 2 63 ? -4.56972 -48.46057 -25.87129 1.000 53.77423 61 TYR E C 1
ATOM 8054 O O . TYR E 2 63 ? -3.74455 -48.35172 -26.78215 1.000 53.88436 61 TYR E O 1
ATOM 8072 N N . ALA E 2 64 ? -4.93225 -49.62992 -25.33491 1.000 62.00844 62 ALA E N 1
ATOM 8073 C CA . ALA E 2 64 ? -4.60921 -50.93170 -25.90170 1.000 57.03590 62 ALA E CA 1
ATOM 8074 C C . ALA E 2 64 ? -5.36158 -51.13137 -27.19656 1.000 58.45571 62 ALA E C 1
ATOM 8075 O O . ALA E 2 64 ? -6.43348 -50.57901 -27.39099 1.000 67.60510 62 ALA E O 1
ATOM 8082 N N . ASP E 2 65 ? -4.85943 -52.01453 -28.04457 1.000 70.67703 63 ASP E N 1
ATOM 8083 C CA . ASP E 2 65 ? -5.50395 -52.20365 -29.34401 1.000 72.58368 63 ASP E CA 1
ATOM 8084 C C . ASP E 2 65 ? -6.95448 -52.63782 -29.21622 1.000 68.43842 63 ASP E C 1
ATOM 8085 O O . ASP E 2 65 ? -7.80790 -52.06086 -29.90185 1.000 72.75625 63 ASP E O 1
ATOM 8094 N N . PRO E 2 66 ? -7.30652 -53.63294 -28.40301 1.000 67.99867 64 PRO E N 1
ATOM 8095 C CA . PRO E 2 66 ? -8.72901 -54.07686 -28.38181 1.000 64.86786 64 PRO E CA 1
ATOM 8096 C C . PRO E 2 66 ? -9.70752 -53.00144 -27.91949 1.000 68.85846 64 PRO E C 1
ATOM 8097 O O . PRO E 2 66 ? -10.84474 -52.94700 -28.39732 1.000 73.22083 64 PRO E O 1
ATOM 8108 N N . VAL E 2 67 ? -9.28386 -52.17370 -26.96311 1.000 62.16818 65 VAL E N 1
ATOM 8109 C CA . VAL E 2 67 ? -10.00949 -51.04611 -26.38259 1.000 59.45467 65 VAL E CA 1
ATOM 8110 C C . VAL E 2 67 ? -10.06399 -49.77757 -27.20313 1.000 60.22064 65 VAL E C 1
ATOM 8111 O O . VAL E 2 67 ? -10.87814 -48.89739 -26.87766 1.000 55.52729 65 VAL E O 1
ATOM 8124 N N . GLU E 2 68 ? -9.21287 -49.63000 -28.20574 1.000 68.09168 66 GLU E N 1
ATOM 8125 C CA . GLU E 2 68 ? -9.10801 -48.34484 -28.87523 1.000 68.11301 66 GLU E CA 1
ATOM 8126 C C . GLU E 2 68 ? -10.46077 -47.93960 -29.47637 1.000 70.44556 66 GLU E C 1
ATOM 8127 O O . GLU E 2 68 ? -11.03653 -48.66620 -30.29106 1.000 71.37875 66 GLU E O 1
ATOM 8139 N N . GLY E 2 69 ? -10.90300 -46.71846 -29.17778 1.000 60.61774 67 GLY E N 1
ATOM 8140 C CA . GLY E 2 69 ? -12.13284 -46.18184 -29.72134 1.000 54.06847 67 GLY E CA 1
ATOM 8141 C C . GLY E 2 69 ? -13.37924 -46.44040 -28.87473 1.000 61.78754 67 GLY E C 1
ATOM 8142 O O . GLY E 2 69 ? -14.42478 -45.81339 -29.10291 1.000 68.81114 67 GLY E O 1
ATOM 8146 N N . ARG E 2 70 ? -13.30394 -47.30850 -27.88588 1.000 58.86997 68 ARG E N 1
ATOM 8147 C CA . ARG E 2 70 ? -14.44807 -47.70634 -27.09947 1.000 57.60339 68 ARG E CA 1
ATOM 8148 C C . ARG E 2 70 ? -14.30743 -47.34285 -25.63124 1.000 56.25800 68 ARG E C 1
ATOM 8149 O O . ARG E 2 70 ? -15.31512 -47.22441 -24.92751 1.000 61.22276 68 ARG E O 1
ATOM 8170 N N . PHE E 2 71 ? -13.09319 -47.17822 -25.13971 1.000 54.63782 69 PHE E N 1
ATOM 8171 C CA . PHE E 2 71 ? -12.87393 -46.79884 -23.75262 1.000 58.09135 69 PHE E CA 1
ATOM 8172 C C . PHE E 2 71 ? -12.35567 -45.36145 -23.64339 1.000 52.24471 69 PHE E C 1
ATOM 8173 O O . PHE E 2 71 ? -11.77515 -44.81261 -24.58805 1.000 53.54099 69 PHE E O 1
ATOM 8190 N N . THR E 2 72 ? -12.61503 -44.72972 -22.49590 1.000 54.25566 70 THR E N 1
ATOM 8191 C CA . THR E 2 72 ? -12.08270 -43.39154 -22.24936 1.000 58.14335 70 THR E CA 1
ATOM 8192 C C . THR E 2 72 ? -11.60228 -43.23107 -20.81675 1.000 59.98090 70 THR E C 1
ATOM 8193 O O . THR E 2 72 ? -12.37531 -43.45052 -19.87300 1.000 55.51243 70 THR E O 1
ATOM 8204 N N . ILE E 2 73 ? -10.32329 -42.84312 -20.65887 1.000 45.06159 71 ILE E N 1
ATOM 8205 C CA . ILE E 2 73 ? -9.71598 -42.68494 -19.33264 1.000 45.97855 71 ILE E CA 1
ATOM 8206 C C . ILE E 2 73 ? -9.77623 -41.20349 -18.94476 1.000 47.36628 71 ILE E C 1
ATOM 8207 O O . ILE E 2 73 ? -9.78195 -40.32701 -19.81512 1.000 49.97708 71 ILE E O 1
ATOM 8223 N N . SER E 2 74 ? -9.97708 -40.93778 -17.65724 1.000 44.09107 72 SER E N 1
ATOM 8224 C CA . SER E 2 74 ? -10.24316 -39.61557 -17.15308 1.000 44.11091 72 SER E CA 1
ATOM 8225 C C . SER E 2 74 ? -9.70855 -39.58334 -15.73959 1.000 48.39860 72 SER E C 1
ATOM 8226 O O . SER E 2 74 ? -9.52925 -40.63158 -15.11037 1.000 49.52419 72 SER E O 1
ATOM 8234 N N . ARG E 2 75 ? -9.51034 -38.37432 -15.21725 1.000 50.76411 73 ARG E N 1
ATOM 8235 C CA . ARG E 2 75 ? -9.01515 -38.20735 -13.85827 1.000 47.76288 73 ARG E CA 1
ATOM 8236 C C . ARG E 2 75 ? -9.61428 -36.94753 -13.26091 1.000 48.28640 73 ARG E C 1
ATOM 8237 O O . ARG E 2 75 ? -9.92722 -36.01293 -13.97358 1.000 49.06472 73 ARG E O 1
ATOM 8258 N N . ASP E 2 76 ? -9.77021 -36.96917 -11.94672 1.000 47.13365 74 ASP E N 1
ATOM 8259 C CA . ASP E 2 76 ? -10.23249 -35.89787 -11.09468 1.000 46.83798 74 ASP E CA 1
ATOM 8260 C C . ASP E 2 76 ? -9.25341 -35.91992 -9.93326 1.000 50.39835 74 ASP E C 1
ATOM 8261 O O . ASP E 2 76 ? -9.42407 -36.72519 -9.01889 1.000 54.47942 74 ASP E O 1
ATOM 8270 N N . ASP E 2 77 ? -8.24509 -35.03311 -9.94988 1.000 55.70277 75 ASP E N 1
ATOM 8271 C CA . ASP E 2 77 ? -7.25706 -35.04416 -8.87459 1.000 55.21011 75 ASP E CA 1
ATOM 8272 C C . ASP E 2 77 ? -7.84098 -34.53956 -7.57228 1.000 53.86288 75 ASP E C 1
ATOM 8273 O O . ASP E 2 77 ? -7.38860 -34.93879 -6.49607 1.000 55.10385 75 ASP E O 1
ATOM 8282 N N . ALA E 2 78 ? -8.82871 -33.66754 -7.63934 1.000 51.83244 76 ALA E N 1
ATOM 8283 C CA . ALA E 2 78 ? -9.44601 -33.19062 -6.40601 1.000 59.05494 76 ALA E CA 1
ATOM 8284 C C . ALA E 2 78 ? -10.14335 -34.33422 -5.65996 1.000 58.05280 76 ALA E C 1
ATOM 8285 O O . ALA E 2 78 ? -10.13618 -34.40349 -4.41075 1.000 55.75717 76 ALA E O 1
ATOM 8292 N N . LYS E 2 79 ? -10.72493 -35.25613 -6.41138 1.000 64.11115 77 LYS E N 1
ATOM 8293 C CA . LYS E 2 79 ? -11.38902 -36.37240 -5.77853 1.000 69.40960 77 LYS E CA 1
ATOM 8294 C C . LYS E 2 79 ? -10.52582 -37.61210 -5.71530 1.000 61.91025 77 LYS E C 1
ATOM 8295 O O . LYS E 2 79 ? -10.93534 -38.59245 -5.13934 1.000 67.36789 77 LYS E O 1
ATOM 8314 N N . ASN E 2 80 ? -9.33367 -37.57140 -6.24952 1.000 52.14923 78 ASN E N 1
ATOM 8315 C CA . ASN E 2 80 ? -8.39846 -38.69468 -6.20858 1.000 56.30489 78 ASN E CA 1
ATOM 8316 C C . ASN E 2 80 ? -8.97826 -39.99201 -6.76674 1.000 51.71743 78 ASN E C 1
ATOM 8317 O O . ASN E 2 80 ? -8.91655 -41.06416 -6.12784 1.000 43.42866 78 ASN E O 1
ATOM 8328 N N . THR E 2 81 ? -9.58473 -39.87281 -7.94861 1.000 47.23792 79 THR E N 1
ATOM 8329 C CA . THR E 2 81 ? -10.24776 -41.00974 -8.54800 1.000 46.68625 79 THR E CA 1
ATOM 8330 C C . THR E 2 81 ? -9.92434 -40.99473 -10.03977 1.000 43.90806 79 THR E C 1
ATOM 8331 O O . THR E 2 81 ? -9.67494 -39.96560 -10.60304 1.000 43.43374 79 THR E O 1
ATOM 8342 N N . VAL E 2 82 ? -9.75272 -42.14562 -10.63847 1.000 53.62664 80 VAL E N 1
ATOM 8343 C CA . VAL E 2 82 ? -9.59631 -42.28722 -12.07586 1.000 51.40682 80 VAL E CA 1
ATOM 8344 C C . VAL E 2 82 ? -10.86967 -42.96810 -12.57409 1.000 50.44389 80 VAL E C 1
ATOM 8345 O O . VAL E 2 82 ? -11.60403 -43.59700 -11.80526 1.000 49.06128 80 VAL E O 1
ATOM 8358 N N . TYR E 2 83 ? -11.12594 -42.86802 -13.87567 1.000 46.33823 81 TYR E N 1
ATOM 8359 C CA . TYR E 2 83 ? -12.37374 -43.36126 -14.44018 1.000 43.82141 81 TYR E CA 1
ATOM 8360 C C . TYR E 2 83 ? -12.07702 -44.06950 -15.74116 1.000 44.61439 81 TYR E C 1
ATOM 8361 O O . TYR E 2 83 ? -11.20280 -43.65031 -16.50240 1.000 46.34918 81 TYR E O 1
ATOM 8379 N N . LEU E 2 84 ? -12.83810 -45.11487 -16.01973 1.000 52.99153 82 LEU E N 1
ATOM 8380 C CA . LEU E 2 84 ? -12.74869 -45.84817 -17.28945 1.000 57.96067 82 LEU E CA 1
ATOM 8381 C C . LEU E 2 84 ? -14.16861 -45.99121 -17.83141 1.000 57.19700 82 LEU E C 1
ATOM 8382 O O . LEU E 2 84 ? -14.97478 -46.74321 -17.28585 1.000 59.78940 82 LEU E O 1
ATOM 8398 N N . GLU E 2 85 ? -14.48492 -45.22762 -18.85279 1.000 60.52392 83 GLU E N 1
ATOM 8399 C CA . GLU E 2 85 ? -15.78321 -45.23647 -19.47136 1.000 63.20763 83 GLU E CA 1
ATOM 8400 C C . GLU E 2 85 ? -15.72528 -46.21579 -20.63285 1.000 66.51951 83 GLU E C 1
ATOM 8401 O O . GLU E 2 85 ? -15.11110 -45.93588 -21.66510 1.000 66.59071 83 GLU E O 1
ATOM 8413 N N . MET E 2 86 ? -16.42464 -47.33602 -20.48980 1.000 64.67353 84 MET E N 1
ATOM 8414 C CA . MET E 2 86 ? -16.42250 -48.42833 -21.45428 1.000 63.32319 84 MET E CA 1
ATOM 8415 C C . MET E 2 86 ? -17.70563 -48.33449 -22.24879 1.000 67.79643 84 MET E C 1
ATOM 8416 O O . MET E 2 86 ? -18.76312 -48.10205 -21.67339 1.000 67.80637 84 MET E O 1
ATOM 8430 N N . SER E 2 87 ? -17.61715 -48.48599 -23.56026 1.000 76.99917 85 SER E N 1
ATOM 8431 C CA . SER E 2 87 ? -18.78164 -48.36282 -24.41751 1.000 81.12768 85 SER E CA 1
ATOM 8432 C C . SER E 2 87 ? -18.74832 -49.47109 -25.46090 1.000 80.52397 85 SER E C 1
ATOM 8433 O O . SER E 2 87 ? -17.67739 -50.00665 -25.77709 1.000 79.15237 85 SER E O 1
ATOM 8441 N N . SER E 2 88 ? -19.94485 -49.81238 -25.98564 1.000 72.97273 86 SER E N 1
ATOM 8442 C CA . SER E 2 88 ? -20.11757 -50.87828 -26.98237 1.000 74.64219 86 SER E CA 1
ATOM 8443 C C . SER E 2 88 ? -19.35877 -52.12114 -26.53368 1.000 74.61100 86 SER E C 1
ATOM 8444 O O . SER E 2 88 ? -18.48785 -52.65984 -27.22445 1.000 74.97884 86 SER E O 1
ATOM 8452 N N . LEU E 2 89 ? -19.65652 -52.53241 -25.30977 1.000 71.58355 87 LEU E N 1
ATOM 8453 C CA . LEU E 2 89 ? -18.93641 -53.62948 -24.69203 1.000 73.34570 87 LEU E CA 1
ATOM 8454 C C . LEU E 2 89 ? -19.14384 -54.93601 -25.46295 1.000 75.68969 87 LEU E C 1
ATOM 8455 O O . LEU E 2 89 ? -20.10543 -55.11499 -26.20532 1.000 77.53706 87 LEU E O 1
ATOM 8471 N N . LYS E 2 90 ? -18.16080 -55.80578 -25.37704 1.000 88.81735 88 LYS E N 1
ATOM 8472 C CA . LYS E 2 90 ? -18.12383 -57.08066 -26.06461 1.000 92.19814 88 LYS E CA 1
ATOM 8473 C C . LYS E 2 90 ? -17.95979 -58.11967 -24.96812 1.000 92.39437 88 LYS E C 1
ATOM 8474 O O . LYS E 2 90 ? -17.46789 -57.79429 -23.89037 1.000 91.61761 88 LYS E O 1
ATOM 8493 N N . PRO E 2 91 ? -18.36078 -59.36104 -25.21375 1.000 87.81331 89 PRO E N 1
ATOM 8494 C CA . PRO E 2 91 ? -18.08602 -60.35891 -24.16256 1.000 90.18812 89 PRO E CA 1
ATOM 8495 C C . PRO E 2 91 ? -16.59477 -60.41977 -23.82062 1.000 87.72178 89 PRO E C 1
ATOM 8496 O O . PRO E 2 91 ? -16.25092 -60.44675 -22.63850 1.000 88.06953 89 PRO E O 1
ATOM 8507 N N . GLY E 2 92 ? -15.70081 -60.28033 -24.79955 1.000 90.15222 90 GLY E N 1
ATOM 8508 C CA . GLY E 2 92 ? -14.25745 -60.33110 -24.55183 1.000 88.45820 90 GLY E CA 1
ATOM 8509 C C . GLY E 2 92 ? -13.70139 -59.22521 -23.65201 1.000 88.30317 90 GLY E C 1
ATOM 8510 O O . GLY E 2 92 ? -12.53038 -59.29340 -23.22101 1.000 88.04893 90 GLY E O 1
ATOM 8514 N N . ASP E 2 93 ? -14.43802 -58.12955 -23.48893 1.000 77.25059 91 ASP E N 1
ATOM 8515 C CA . ASP E 2 93 ? -14.09166 -57.15370 -22.45882 1.000 70.44526 91 ASP E CA 1
ATOM 8516 C C . ASP E 2 93 ? -14.36740 -57.68836 -21.06584 1.000 70.02386 91 ASP E C 1
ATOM 8517 O O . ASP E 2 93 ? -14.03889 -57.03173 -20.08532 1.000 69.88106 91 ASP E O 1
ATOM 8526 N N . SER E 2 94 ? -14.96766 -58.86037 -20.96066 1.000 79.16827 92 SER E N 1
ATOM 8527 C CA . SER E 2 94 ? -15.31123 -59.41877 -19.66679 1.000 81.65489 92 SER E CA 1
ATOM 8528 C C . SER E 2 94 ? -14.04183 -59.78378 -18.90811 1.000 75.99654 92 SER E C 1
ATOM 8529 O O . SER E 2 94 ? -13.17840 -60.48993 -19.42301 1.000 80.66318 92 SER E O 1
ATOM 8537 N N . ALA E 2 95 ? -13.91404 -59.24849 -17.69702 1.000 72.91194 93 ALA E N 1
ATOM 8538 C CA . ALA E 2 95 ? -12.69011 -59.37140 -16.90778 1.000 73.17700 93 ALA E CA 1
ATOM 8539 C C . ALA E 2 95 ? -12.74472 -58.68849 -15.54033 1.000 66.04093 93 ALA E C 1
ATOM 8540 O O . ALA E 2 95 ? -13.73590 -58.03072 -15.19762 1.000 61.88145 93 ALA E O 1
ATOM 8547 N N . VAL E 2 96 ? -11.65555 -58.77760 -14.77590 1.000 64.16220 94 VAL E N 1
ATOM 8548 C CA . VAL E 2 96 ? -11.51133 -57.94488 -13.59048 1.000 63.27238 94 VAL E CA 1
ATOM 8549 C C . VAL E 2 96 ? -10.65916 -56.76245 -13.98453 1.000 58.00479 94 VAL E C 1
ATOM 8550 O O . VAL E 2 96 ? -9.57607 -56.94495 -14.55204 1.000 59.96812 94 VAL E O 1
ATOM 8563 N N . TYR E 2 97 ? -11.18738 -55.55381 -13.72032 1.000 58.16287 95 TYR E N 1
ATOM 8564 C CA . TYR E 2 97 ? -10.58483 -54.26031 -14.08754 1.000 48.62946 95 TYR E CA 1
ATOM 8565 C C . TYR E 2 97 ? -10.03363 -53.59284 -12.82867 1.000 46.96874 95 TYR E C 1
ATOM 8566 O O . TYR E 2 97 ? -10.69486 -53.56707 -11.78829 1.000 51.77061 95 TYR E O 1
ATOM 8584 N N . TYR E 2 98 ? -8.82063 -53.07085 -12.90072 1.000 57.37076 96 TYR E N 1
ATOM 8585 C CA . TYR E 2 98 ? -8.28120 -52.36056 -11.75360 1.000 58.26607 96 TYR E CA 1
ATOM 8586 C C . TYR E 2 98 ? -7.40208 -51.23301 -12.23868 1.000 55.35133 96 TYR E C 1
ATOM 8587 O O . TYR E 2 98 ? -6.93264 -51.23441 -13.37755 1.000 54.34690 96 TYR E O 1
ATOM 8605 N N . CYS E 2 99 ? -7.18337 -50.25573 -11.37228 1.000 50.54853 97 CYS E N 1
ATOM 8606 C CA . CYS E 2 99 ? -6.26157 -49.17041 -11.71583 1.000 50.68367 97 CYS E CA 1
ATOM 8607 C C . CYS E 2 99 ? -4.95357 -49.28505 -10.93036 1.000 49.91010 97 CYS E C 1
ATOM 8608 O O . CYS E 2 99 ? -4.84544 -49.96331 -9.88958 1.000 49.37896 97 CYS E O 1
ATOM 8615 N N . ALA E 2 100 ? -3.95582 -48.56483 -11.42200 1.000 44.99112 98 ALA E N 1
ATOM 8616 C CA . ALA E 2 100 ? -2.69464 -48.46695 -10.71822 1.000 45.06842 98 ALA E CA 1
ATOM 8617 C C . ALA E 2 100 ? -2.11950 -47.05972 -10.82597 1.000 44.46874 98 ALA E C 1
ATOM 8618 O O . ALA E 2 100 ? -2.24785 -46.38434 -11.85891 1.000 34.22923 98 ALA E O 1
ATOM 8625 N N . SER E 2 101 ? -1.40690 -46.69856 -9.75508 1.000 43.80986 99 SER E N 1
ATOM 8626 C CA . SER E 2 101 ? -0.65957 -45.47270 -9.67938 1.000 44.32226 99 SER E CA 1
ATOM 8627 C C . SER E 2 101 ? 0.55639 -45.54205 -10.55367 1.000 47.16109 99 SER E C 1
ATOM 8628 O O . SER E 2 101 ? 1.39387 -46.40785 -10.35387 1.000 49.80894 99 SER E O 1
ATOM 8636 N N . GLY E 2 102 ? 0.72560 -44.55290 -11.41957 1.000 52.69807 100 GLY E N 1
ATOM 8637 C CA . GLY E 2 102 ? 1.81130 -44.51543 -12.36961 1.000 50.03158 100 GLY E CA 1
ATOM 8638 C C . GLY E 2 102 ? 2.97557 -43.69201 -11.87209 1.000 52.62909 100 GLY E C 1
ATOM 8639 O O . GLY E 2 102 ? 3.22963 -43.56212 -10.65860 1.000 50.44186 100 GLY E O 1
ATOM 8643 N N . ARG E 2 103 ? 3.71595 -43.16547 -12.82477 1.000 49.66891 101 ARG E N 1
ATOM 8644 C CA . ARG E 2 103 ? 4.96089 -42.49431 -12.51383 1.000 54.01183 101 ARG E CA 1
ATOM 8645 C C . ARG E 2 103 ? 4.73517 -41.01630 -12.25111 1.000 54.30023 101 ARG E C 1
ATOM 8646 O O . ARG E 2 103 ? 3.81450 -40.38475 -12.81762 1.000 49.03683 101 ARG E O 1
ATOM 8667 N N . TYR E 2 104 ? 5.60287 -40.47650 -11.36473 1.000 53.80330 102 TYR E N 1
ATOM 8668 C CA . TYR E 2 104 ? 5.61014 -39.05991 -11.07912 1.000 53.97469 102 TYR E CA 1
ATOM 8669 C C . TYR E 2 104 ? 5.79621 -38.32275 -12.38544 1.000 55.08052 102 TYR E C 1
ATOM 8670 O O . TYR E 2 104 ? 6.77687 -38.53348 -13.08543 1.000 56.67158 102 TYR E O 1
ATOM 8688 N N . LEU E 2 105 ? 4.83215 -37.48301 -12.74335 1.000 56.13394 103 LEU E N 1
ATOM 8689 C CA . LEU E 2 105 ? 5.01928 -36.59866 -13.88286 1.000 57.59593 103 LEU E CA 1
ATOM 8690 C C . LEU E 2 105 ? 5.21454 -37.41128 -15.15754 1.000 53.79181 103 LEU E C 1
ATOM 8691 O O . LEU E 2 105 ? 5.83894 -36.95328 -16.08349 1.000 53.29521 103 LEU E O 1
ATOM 8707 N N . GLY E 2 106 ? 4.52895 -38.54542 -15.29871 1.000 49.02599 104 GLY E N 1
ATOM 8708 C CA . GLY E 2 106 ? 4.76126 -39.41636 -16.43501 1.000 47.17564 104 GLY E CA 1
ATOM 8709 C C . GLY E 2 106 ? 3.64843 -39.32488 -17.42300 1.000 43.23717 104 GLY E C 1
ATOM 8710 O O . GLY E 2 106 ? 2.62325 -38.68511 -17.17678 1.000 47.35431 104 GLY E O 1
ATOM 8714 N N . GLY E 2 107 ? 3.84713 -39.96200 -18.56645 1.000 52.16541 105 GLY E N 1
ATOM 8715 C CA . GLY E 2 107 ? 2.69603 -40.32151 -19.37619 1.000 61.93556 105 GLY E CA 1
ATOM 8716 C C . GLY E 2 107 ? 3.01326 -41.09214 -20.63619 1.000 60.41336 105 GLY E C 1
ATOM 8717 O O . GLY E 2 107 ? 4.08888 -40.96264 -21.18403 1.000 75.51734 105 GLY E O 1
ATOM 8721 N N . ILE E 2 108 ? 2.02220 -41.82940 -21.11064 1.000 72.27944 106 ILE E N 1
ATOM 8722 C CA . ILE E 2 108 ? 1.87377 -42.34714 -22.48322 1.000 74.09816 106 ILE E CA 1
ATOM 8723 C C . ILE E 2 108 ? 2.92670 -43.30541 -23.01047 1.000 67.42427 106 ILE E C 1
ATOM 8724 O O . ILE E 2 108 ? 2.59303 -44.22537 -23.76456 1.000 72.26792 106 ILE E O 1
ATOM 8740 N N . THR E 2 109 ? 4.19176 -42.90488 -22.88685 1.000 57.04645 107 THR E N 1
ATOM 8741 C CA . THR E 2 109 ? 5.35858 -43.74081 -23.16591 1.000 59.09649 107 THR E CA 1
ATOM 8742 C C . THR E 2 109 ? 5.57016 -44.78083 -22.09722 1.000 56.66522 107 THR E C 1
ATOM 8743 O O . THR E 2 109 ? 6.39876 -45.66712 -22.28812 1.000 60.68279 107 THR E O 1
ATOM 8754 N N . SER E 2 110 ? 4.97587 -44.59317 -20.92895 1.000 62.01721 108 SER E N 1
ATOM 8755 C CA . SER E 2 110 ? 5.02427 -45.55754 -19.84240 1.000 58.81885 108 SER E CA 1
ATOM 8756 C C . SER E 2 110 ? 3.70292 -46.27328 -19.75975 1.000 58.21803 108 SER E C 1
ATOM 8757 O O . SER E 2 110 ? 2.77108 -45.76441 -19.13943 1.000 60.98846 108 SER E O 1
ATOM 8765 N N . TYR E 2 111 ? 3.62461 -47.45093 -20.41110 1.000 51.33866 109 TYR E N 1
ATOM 8766 C CA . TYR E 2 111 ? 2.44499 -48.32099 -20.35791 1.000 55.13985 109 TYR E CA 1
ATOM 8767 C C . TYR E 2 111 ? 2.77850 -49.76497 -19.98039 1.000 52.28555 109 TYR E C 1
ATOM 8768 O O . TYR E 2 111 ? 1.87984 -50.59601 -19.94460 1.000 52.33337 109 TYR E O 1
ATOM 8786 N N . SER E 2 112 ? 3.99892 -50.03339 -19.53484 1.000 55.53146 110 SER E N 1
ATOM 8787 C CA . SER E 2 112 ? 4.33978 -51.34885 -19.04171 1.000 55.15641 110 SER E CA 1
ATOM 8788 C C . SER E 2 112 ? 3.92980 -51.54313 -17.59063 1.000 59.24063 110 SER E C 1
ATOM 8789 O O . SER E 2 112 ? 3.69033 -50.61214 -16.83970 1.000 56.08940 110 SER E O 1
ATOM 8797 N N . GLN E 2 113 ? 3.87022 -52.80131 -17.19098 1.000 73.20310 111 GLN E N 1
ATOM 8798 C CA . GLN E 2 113 ? 3.45003 -53.13690 -15.84076 1.000 69.22485 111 GLN E CA 1
ATOM 8799 C C . GLN E 2 113 ? 4.44270 -52.65156 -14.82076 1.000 62.52569 111 GLN E C 1
ATOM 8800 O O . GLN E 2 113 ? 4.06456 -52.25495 -13.73343 1.000 63.51072 111 GLN E O 1
ATOM 8814 N N . GLY E 2 114 ? 5.70087 -52.62081 -15.16330 1.000 57.12130 112 GLY E N 1
ATOM 8815 C CA . GLY E 2 114 ? 6.69042 -52.00438 -14.28377 1.000 56.38857 112 GLY E CA 1
ATOM 8816 C C . GLY E 2 114 ? 6.61794 -50.47782 -14.18968 1.000 57.60474 112 GLY E C 1
ATOM 8817 O O . GLY E 2 114 ? 7.33276 -49.90054 -13.36782 1.000 55.41822 112 GLY E O 1
ATOM 8821 N N . ASP E 2 115 ? 5.80178 -49.82576 -15.01324 1.000 53.73146 113 ASP E N 1
ATOM 8822 C CA . ASP E 2 115 ? 5.57728 -48.39088 -14.94538 1.000 52.27250 113 ASP E CA 1
ATOM 8823 C C . ASP E 2 115 ? 4.47809 -47.99168 -13.96926 1.000 51.55071 113 ASP E C 1
ATOM 8824 O O . ASP E 2 115 ? 4.26012 -46.78795 -13.78135 1.000 52.77918 113 ASP E O 1
ATOM 8833 N N . PHE E 2 116 ? 3.84607 -48.94323 -13.26570 1.000 47.88402 114 PHE E N 1
ATOM 8834 C CA . PHE E 2 116 ? 2.76511 -48.64448 -12.32534 1.000 43.16861 114 PHE E CA 1
ATOM 8835 C C . PHE E 2 116 ? 3.03906 -49.39204 -11.02534 1.000 48.29664 114 PHE E C 1
ATOM 8836 O O . PHE E 2 116 ? 3.55501 -50.51826 -11.03477 1.000 45.74310 114 PHE E O 1
ATOM 8853 N N . ALA E 2 117 ? 2.69449 -48.76263 -9.90550 1.000 48.68170 115 ALA E N 1
ATOM 8854 C CA . ALA E 2 117 ? 2.74726 -49.35914 -8.58060 1.000 50.60432 115 ALA E CA 1
ATOM 8855 C C . ALA E 2 117 ? 2.36272 -48.24444 -7.61336 1.000 50.63013 115 ALA E C 1
ATOM 8856 O O . ALA E 2 117 ? 2.78603 -47.10291 -7.80742 1.000 54.37237 115 ALA E O 1
ATOM 8863 N N . PRO E 2 118 ? 1.55631 -48.50022 -6.59021 1.000 48.39760 116 PRO E N 1
ATOM 8864 C CA . PRO E 2 118 ? 0.87544 -49.76102 -6.30493 1.000 45.65197 116 PRO E CA 1
ATOM 8865 C C . PRO E 2 118 ? -0.29586 -50.08695 -7.23432 1.000 51.53215 116 PRO E C 1
ATOM 8866 O O . PRO E 2 118 ? -0.69756 -49.29095 -8.11871 1.000 41.56399 116 PRO E O 1
ATOM 8877 N N . TRP E 2 119 ? -0.89717 -51.25534 -6.95510 1.000 61.77715 117 TRP E N 1
ATOM 8878 C CA . TRP E 2 119 ? -1.95135 -51.84509 -7.76306 1.000 53.53511 117 TRP E CA 1
ATOM 8879 C C . TRP E 2 119 ? -3.20252 -51.79865 -6.90741 1.000 56.21098 117 TRP E C 1
ATOM 8880 O O . TRP E 2 119 ? -3.13777 -51.95765 -5.69038 1.000 64.88867 117 TRP E O 1
ATOM 8901 N N . GLY E 2 120 ? -4.34645 -51.56076 -7.54037 1.000 52.33235 118 GLY E N 1
ATOM 8902 C CA . GLY E 2 120 ? -5.60833 -51.51748 -6.80414 1.000 52.60366 118 GLY E CA 1
ATOM 8903 C C . GLY E 2 120 ? -6.46677 -52.78267 -6.87485 1.000 54.37879 118 GLY E C 1
ATOM 8904 O O . GLY E 2 120 ? -6.31530 -53.59558 -7.79402 1.000 59.28262 118 GLY E O 1
ATOM 8908 N N . GLN E 2 121 ? -7.37897 -52.94635 -5.92145 1.000 61.34440 119 GLN E N 1
ATOM 8909 C CA . GLN E 2 121 ? -8.33067 -54.04585 -5.96485 1.000 67.89656 119 GLN E CA 1
ATOM 8910 C C . GLN E 2 121 ? -9.34342 -53.85145 -7.08440 1.000 62.35506 119 GLN E C 1
ATOM 8911 O O . GLN E 2 121 ? -9.93438 -52.79473 -7.22900 1.000 61.59068 119 GLN E O 1
ATOM 8925 N N . GLY E 2 122 ? -9.61711 -54.89834 -7.81111 1.000 60.50418 120 GLY E N 1
ATOM 8926 C CA . GLY E 2 122 ? -10.43590 -54.78670 -8.99928 1.000 52.38330 120 GLY E CA 1
ATOM 8927 C C . GLY E 2 122 ? -11.94158 -55.04645 -8.76129 1.000 52.34381 120 GLY E C 1
ATOM 8928 O O . GLY E 2 122 ? -12.43708 -55.42191 -7.66954 1.000 52.12970 120 GLY E O 1
ATOM 8932 N N . THR E 2 123 ? -12.68739 -54.82351 -9.84474 1.000 57.88972 121 THR E N 1
ATOM 8933 C CA . THR E 2 123 ? -14.13812 -54.90335 -9.92471 1.000 53.80215 121 THR E CA 1
ATOM 8934 C C . THR E 2 123 ? -14.46218 -55.74946 -11.13930 1.000 54.13834 121 THR E C 1
ATOM 8935 O O . THR E 2 123 ? -13.82458 -55.60310 -12.17545 1.000 58.16155 121 THR E O 1
ATOM 8946 N N . GLN E 2 124 ? -15.36187 -56.68897 -11.00598 1.000 65.96005 122 GLN E N 1
ATOM 8947 C CA . GLN E 2 124 ? -15.58724 -57.62771 -12.09032 1.000 73.96717 122 GLN E CA 1
ATOM 8948 C C . GLN E 2 124 ? -16.61557 -57.05189 -13.04388 1.000 72.08484 122 GLN E C 1
ATOM 8949 O O . GLN E 2 124 ? -17.67055 -56.58574 -12.61625 1.000 72.70483 122 GLN E O 1
ATOM 8963 N N . VAL E 2 125 ? -16.31556 -57.10772 -14.32958 1.000 64.38137 123 VAL E N 1
ATOM 8964 C CA . VAL E 2 125 ? -17.23998 -56.75946 -15.39565 1.000 64.50908 123 VAL E CA 1
ATOM 89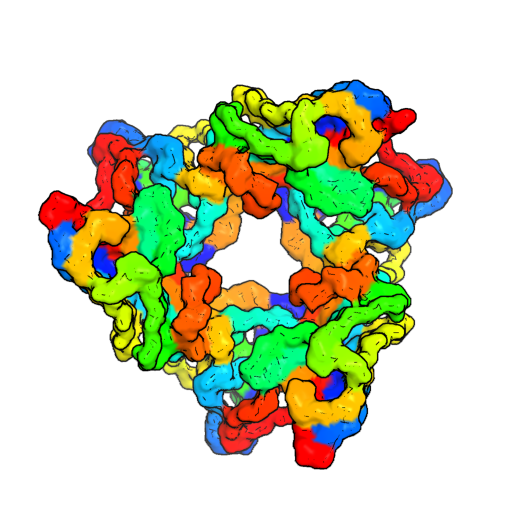65 C C . VAL E 2 125 ? -17.52356 -58.03450 -16.21205 1.000 70.61501 123 VAL E C 1
ATOM 8966 O O . VAL E 2 125 ? -16.60828 -58.66532 -16.75355 1.000 69.25463 123 VAL E O 1
ATOM 8979 N N . THR E 2 126 ? -18.78604 -58.41589 -16.30244 1.000 74.33616 124 THR E N 1
ATOM 8980 C CA . THR E 2 126 ? -19.18650 -59.54025 -17.12935 1.000 76.74846 124 THR E CA 1
ATOM 8981 C C . THR E 2 126 ? -20.10953 -59.02059 -18.22949 1.000 77.69853 124 THR E C 1
ATOM 8982 O O . THR E 2 126 ? -21.09751 -58.32663 -17.93531 1.000 73.38155 124 THR E O 1
ATOM 8993 N N . VAL E 2 127 ? -19.79241 -59.37256 -19.48495 1.000 85.74837 125 VAL E N 1
ATOM 8994 C CA . VAL E 2 127 ? -20.57934 -58.99825 -20.65392 1.000 80.89269 125 VAL E CA 1
ATOM 8995 C C . VAL E 2 127 ? -21.10456 -60.24741 -21.35897 1.000 91.72951 125 VAL E C 1
ATOM 8996 O O . VAL E 2 127 ? -20.31805 -61.05564 -21.87166 1.000 90.05259 125 VAL E O 1
ATOM 9009 N N . SER E 2 128 ? -22.42978 -60.37669 -21.43335 1.000 103.44699 126 SER E N 1
ATOM 9010 C CA . SER E 2 128 ? -23.08052 -61.47649 -22.13103 1.000 116.42978 126 SER E CA 1
ATOM 9011 C C . SER E 2 128 ? -23.51772 -61.01840 -23.52484 1.000 119.36165 126 SER E C 1
ATOM 9012 O O . SER E 2 128 ? -23.78873 -59.83961 -23.76516 1.000 118.62352 126 SER E O 1
ATOM 9020 N N . SER E 2 129 ? -23.61058 -61.97001 -24.43922 1.000 124.27872 127 SER E N 1
ATOM 9021 C CA . SER E 2 129 ? -24.06476 -61.67162 -25.79356 1.000 130.89985 127 SER E CA 1
ATOM 9022 C C . SER E 2 129 ? -25.57689 -61.53282 -25.80923 1.000 135.43802 127 SER E C 1
ATOM 9023 O O . SER E 2 129 ? -26.30128 -62.51841 -25.61571 1.000 141.04327 127 SER E O 1
ATOM 9031 N N . ALA E 2 130 ? -26.05254 -60.32959 -26.08444 1.000 126.73091 128 ALA E N 1
ATOM 9032 C CA . ALA E 2 130 ? -27.45973 -60.03338 -25.96420 1.000 135.50512 128 ALA E CA 1
ATOM 9033 C C . ALA E 2 130 ? -27.82532 -58.79580 -26.75997 1.000 134.31543 128 ALA E C 1
ATOM 9034 O O . ALA E 2 130 ? -27.12638 -57.80056 -26.72430 1.000 125.41604 128 ALA E O 1
ATOM 9041 N N . MET F 2 1 ? 18.21382 -68.28208 0.70916 1.000 96.41098 -1 MET F N 1
ATOM 9042 C CA . MET F 2 1 ? 18.51040 -69.60707 0.12459 1.000 89.31787 -1 MET F CA 1
ATOM 9043 C C . MET F 2 1 ? 17.66788 -70.71243 0.71954 1.000 88.96298 -1 MET F C 1
ATOM 9044 O O . MET F 2 1 ? 16.94247 -70.50278 1.71474 1.000 88.15766 -1 MET F O 1
ATOM 9060 N N . ALA F 2 2 ? 17.86769 -71.92416 0.16611 1.000 92.98091 0 ALA F N 1
ATOM 9061 C CA . ALA F 2 2 ? 17.16100 -73.12831 0.61240 1.000 94.78429 0 ALA F CA 1
ATOM 9062 C C . ALA F 2 2 ? 18.10605 -74.32947 0.72054 1.000 93.85000 0 ALA F C 1
ATOM 9063 O O . ALA F 2 2 ? 19.08491 -74.43616 0.00047 1.000 88.41296 0 ALA F O 1
ATOM 9070 N N . GLU F 2 3 ? 17.80111 -75.26289 1.61390 1.000 111.71200 1 GLU F N 1
ATOM 9071 C CA . GLU F 2 3 ? 18.45994 -76.55673 1.55108 1.000 115.39188 1 GLU F CA 1
ATOM 9072 C C . GLU F 2 3 ? 18.01963 -77.21823 0.24603 1.000 115.12125 1 GLU F C 1
ATOM 9073 O O . GLU F 2 3 ? 17.04567 -76.80456 -0.37409 1.000 115.87164 1 GLU F O 1
ATOM 9085 N N . VAL F 2 4 ? 18.73089 -78.26431 -0.15973 1.000 91.12175 2 VAL F N 1
ATOM 9086 C CA . VAL F 2 4 ? 18.41942 -78.97666 -1.38760 1.000 86.34904 2 VAL F CA 1
ATOM 9087 C C . VAL F 2 4 ? 17.00480 -79.51241 -1.24767 1.000 86.08217 2 VAL F C 1
ATOM 9088 O O . VAL F 2 4 ? 16.65409 -80.12118 -0.22796 1.000 83.76632 2 VAL F O 1
ATOM 9101 N N . GLN F 2 5 ? 16.19893 -79.30589 -2.27530 1.000 86.96078 3 GLN F N 1
ATOM 9102 C CA . GLN F 2 5 ? 14.81425 -79.74533 -2.34304 1.000 85.81992 3 GLN F CA 1
ATOM 9103 C C . GLN F 2 5 ? 14.60572 -80.70584 -3.51520 1.000 82.90984 3 GLN F C 1
ATOM 9104 O O . GLN F 2 5 ? 13.57839 -81.39544 -3.56872 1.000 75.93914 3 GLN F O 1
ATOM 9118 N N . LEU F 2 6 ? 15.59313 -80.80804 -4.40851 1.000 75.28517 4 LEU F N 1
ATOM 9119 C CA . LEU F 2 6 ? 15.62487 -81.69066 -5.56446 1.000 70.10715 4 LEU F CA 1
ATOM 9120 C C . LEU F 2 6 ? 17.05863 -82.16821 -5.68800 1.000 74.10035 4 LEU F C 1
ATOM 9121 O O . LEU F 2 6 ? 17.96470 -81.34087 -5.60986 1.000 80.50382 4 LEU F O 1
ATOM 9137 N N . GLN F 2 7 ? 17.28589 -83.46221 -5.89715 1.000 79.41302 5 GLN F N 1
ATOM 9138 C CA . GLN F 2 7 ? 18.64080 -84.01558 -5.87821 1.000 79.11180 5 GLN F CA 1
ATOM 9139 C C . GLN F 2 7 ? 18.82201 -84.90393 -7.09225 1.000 76.43348 5 GLN F C 1
ATOM 9140 O O . GLN F 2 7 ? 18.06147 -85.83945 -7.28591 1.000 82.88518 5 GLN F O 1
ATOM 9154 N N . ALA F 2 8 ? 19.77644 -84.59363 -7.93154 1.000 72.45180 6 ALA F N 1
ATOM 9155 C CA . ALA F 2 8 ? 20.03328 -85.36036 -9.13923 1.000 76.25669 6 ALA F CA 1
ATOM 9156 C C . ALA F 2 8 ? 21.11312 -86.40076 -8.85997 1.000 75.15695 6 ALA F C 1
ATOM 9157 O O . ALA F 2 8 ? 21.95681 -86.22650 -7.98885 1.000 75.38272 6 ALA F O 1
ATOM 9164 N N . SER F 2 9 ? 21.05871 -87.49883 -9.58515 1.000 83.90613 7 SER F N 1
ATOM 9165 C CA . SER F 2 9 ? 21.93940 -88.63371 -9.33113 1.000 86.32282 7 SER F CA 1
ATOM 9166 C C . SER F 2 9 ? 22.01532 -89.43926 -10.60809 1.000 85.74014 7 SER F C 1
ATOM 9167 O O . SER F 2 9 ? 21.25632 -89.20767 -11.55584 1.000 89.40688 7 SER F O 1
ATOM 9175 N N . GLY F 2 10 ? 22.91827 -90.41782 -10.59947 1.000 90.24012 8 GLY F N 1
ATOM 9176 C CA . GLY F 2 10 ? 23.12432 -91.25972 -11.74346 1.000 90.64306 8 GLY F CA 1
ATOM 9177 C C . GLY F 2 10 ? 24.17800 -90.75657 -12.68244 1.000 91.91821 8 GLY F C 1
ATOM 9178 O O . GLY F 2 10 ? 24.33429 -91.32650 -13.76280 1.000 93.95287 8 GLY F O 1
ATOM 9182 N N . GLY F 2 11 ? 24.89971 -89.70268 -12.31865 1.000 91.49699 9 GLY F N 1
ATOM 9183 C CA . GLY F 2 11 ? 25.97911 -89.26171 -13.14506 1.000 90.70183 9 GLY F CA 1
ATOM 9184 C C . GLY F 2 11 ? 27.18032 -90.17679 -12.95765 1.000 99.24927 9 GLY F C 1
ATOM 9185 O O . GLY F 2 11 ? 27.33497 -90.84139 -11.93604 1.000 99.23924 9 GLY F O 1
ATOM 9189 N N . GLY F 2 12 ? 28.00119 -90.27133 -13.99578 1.000 90.72635 10 GLY F N 1
ATOM 9190 C CA . GLY F 2 12 ? 29.29525 -90.90646 -13.86376 1.000 93.88912 10 GLY F CA 1
ATOM 9191 C C . GLY F 2 12 ? 30.18979 -90.62454 -15.05802 1.000 96.48329 10 GLY F C 1
ATOM 9192 O O . GLY F 2 12 ? 29.85536 -89.85398 -15.96157 1.000 95.64266 10 GLY F O 1
ATOM 9196 N N . LEU F 2 13 ? 31.32144 -91.32567 -15.07684 1.000 111.39666 11 LEU F N 1
ATOM 9197 C CA . LEU F 2 13 ? 32.19423 -91.36749 -16.24267 1.000 115.08810 11 LEU F CA 1
ATOM 9198 C C . LEU F 2 13 ? 31.68193 -92.42081 -17.22244 1.000 115.43935 11 LEU F C 1
ATOM 9199 O O . LEU F 2 13 ? 31.42226 -93.56883 -16.83682 1.000 113.64975 11 LEU F O 1
ATOM 9215 N N . VAL F 2 14 ? 31.50562 -92.01697 -18.48390 1.000 106.70659 12 VAL F N 1
ATOM 9216 C CA . VAL F 2 14 ? 30.97377 -92.87676 -19.53339 1.000 110.16801 12 VAL F CA 1
ATOM 9217 C C . VAL F 2 14 ? 31.80073 -92.63238 -20.79082 1.000 113.66045 12 VAL F C 1
ATOM 9218 O O . VAL F 2 14 ? 32.57576 -91.68328 -20.87047 1.000 112.53260 12 VAL F O 1
ATOM 9231 N N . GLN F 2 15 ? 31.68281 -93.53543 -21.75934 1.000 137.62661 13 GLN F N 1
ATOM 9232 C CA . GLN F 2 15 ? 32.37534 -93.38507 -23.03061 1.000 139.80562 13 GLN F CA 1
ATOM 9233 C C . GLN F 2 15 ? 31.36229 -92.93277 -24.08166 1.000 139.28698 13 GLN F C 1
ATOM 9234 O O . GLN F 2 15 ? 30.14545 -92.98244 -23.87220 1.000 138.38170 13 GLN F O 1
ATOM 9248 N N . ALA F 2 16 ? 31.87696 -92.39811 -25.18309 1.000 129.54737 14 ALA F N 1
ATOM 9249 C CA . ALA F 2 16 ? 31.00443 -91.91047 -26.24432 1.000 127.79384 14 ALA F CA 1
ATOM 9250 C C . ALA F 2 16 ? 30.16090 -93.05687 -26.79063 1.000 126.41141 14 ALA F C 1
ATOM 9251 O O . ALA F 2 16 ? 30.63818 -94.18240 -26.93176 1.000 129.91453 14 ALA F O 1
ATOM 9258 N N . GLY F 2 17 ? 28.89228 -92.77330 -27.07496 1.000 124.32054 15 GLY F N 1
ATOM 9259 C CA . GLY F 2 17 ? 27.94410 -93.77660 -27.51803 1.000 126.53266 15 GLY F CA 1
ATOM 9260 C C . GLY F 2 17 ? 27.13662 -94.40496 -26.40830 1.000 124.79765 15 GLY F C 1
ATOM 9261 O O . GLY F 2 17 ? 26.06642 -94.97051 -26.67891 1.000 125.11085 15 GLY F O 1
ATOM 9265 N N . ASP F 2 18 ? 27.57167 -94.24062 -25.16633 1.000 143.91895 16 ASP F N 1
ATOM 9266 C CA . ASP F 2 18 ? 26.90782 -94.85174 -24.03484 1.000 142.81408 16 ASP F CA 1
ATOM 9267 C C . ASP F 2 18 ? 25.61246 -94.13061 -23.69020 1.000 135.42905 16 ASP F C 1
ATOM 9268 O O . ASP F 2 18 ? 25.39130 -92.97260 -24.03487 1.000 135.42179 16 ASP F O 1
ATOM 9277 N N . SER F 2 19 ? 24.75073 -94.85789 -22.99699 1.000 134.06424 17 SER F N 1
ATOM 9278 C CA . SER F 2 19 ? 23.49797 -94.35857 -22.46463 1.000 128.19546 17 SER F CA 1
ATOM 9279 C C . SER F 2 19 ? 23.65379 -94.31138 -20.94875 1.000 127.21906 17 SER F C 1
ATOM 9280 O O . SER F 2 19 ? 24.25888 -95.21507 -20.35640 1.000 126.07531 17 SER F O 1
ATOM 9288 N N . LEU F 2 20 ? 23.06233 -93.29042 -20.32260 1.000 104.97411 18 LEU F N 1
ATOM 9289 C CA . LEU F 2 20 ? 23.07566 -93.10208 -18.88259 1.000 99.40121 18 LEU F CA 1
ATOM 9290 C C . LEU F 2 20 ? 21.66292 -92.71206 -18.49151 1.000 99.41613 18 LEU F C 1
ATOM 9291 O O . LEU F 2 20 ? 20.88817 -92.20242 -19.31224 1.000 100.48715 18 LEU F O 1
ATOM 9307 N N . ARG F 2 21 ? 21.31348 -92.93459 -17.23222 1.000 99.95533 19 ARG F N 1
ATOM 9308 C CA . ARG F 2 21 ? 20.00030 -92.48843 -16.76132 1.000 100.35299 19 ARG F CA 1
ATOM 9309 C C . ARG F 2 21 ? 20.02047 -91.70581 -15.44819 1.000 91.42637 19 ARG F C 1
ATOM 9310 O O . ARG F 2 21 ? 20.36154 -92.23525 -14.38492 1.000 88.75779 19 ARG F O 1
ATOM 9331 N N . LEU F 2 22 ? 19.55576 -90.46694 -15.50109 1.000 103.02352 20 LEU F N 1
ATOM 9332 C CA . LEU F 2 22 ? 19.58964 -89.61414 -14.32989 1.000 93.94935 20 LEU F CA 1
ATOM 9333 C C . LEU F 2 22 ? 18.23945 -89.62016 -13.64104 1.000 89.61510 20 LEU F C 1
ATOM 9334 O O . LEU F 2 22 ? 17.19414 -89.79194 -14.26415 1.000 89.01255 20 LEU F O 1
ATOM 9350 N N . SER F 2 23 ? 18.28585 -89.46169 -12.33286 1.000 92.30349 21 SER F N 1
ATOM 9351 C CA . SER F 2 23 ? 17.08800 -89.25917 -11.54724 1.000 96.73048 21 SER F CA 1
ATOM 9352 C C . SER F 2 23 ? 17.29821 -88.03101 -10.64610 1.000 93.88908 21 SER F C 1
ATOM 9353 O O . SER F 2 23 ? 18.32285 -87.88643 -9.98026 1.000 92.36474 21 SER F O 1
ATOM 9361 N N . CYS F 2 24 ? 16.26798 -87.20061 -10.58257 1.000 81.80033 22 CYS F N 1
ATOM 9362 C CA . CYS F 2 24 ? 16.17841 -86.00648 -9.75831 1.000 79.74017 22 CYS F CA 1
ATOM 9363 C C . CYS F 2 24 ? 15.01455 -86.31319 -8.81324 1.000 74.80140 22 CYS F C 1
ATOM 9364 O O . CYS F 2 24 ? 13.97076 -86.78936 -9.25792 1.000 71.49141 22 CYS F O 1
ATOM 9371 N N . VAL F 2 25 ? 15.27010 -86.25513 -7.51102 1.000 84.55123 23 VAL F N 1
ATOM 9372 C CA . VAL F 2 25 ? 14.32343 -86.69384 -6.48160 1.000 85.75181 23 VAL F CA 1
ATOM 9373 C C . VAL F 2 25 ? 13.96413 -85.51253 -5.57721 1.000 81.52806 23 VAL F C 1
ATOM 9374 O O . VAL F 2 25 ? 14.84504 -84.93363 -4.93630 1.000 81.56150 23 VAL F O 1
ATOM 9387 N N . ALA F 2 26 ? 12.67427 -85.22328 -5.45589 1.000 74.06158 24 ALA F N 1
ATOM 9388 C CA . ALA F 2 26 ? 12.16926 -84.23096 -4.51198 1.000 78.65996 24 ALA F CA 1
ATOM 9389 C C . ALA F 2 26 ? 12.19496 -84.81224 -3.10490 1.000 83.12898 24 ALA F C 1
ATOM 9390 O O . ALA F 2 26 ? 11.78853 -85.97092 -2.90413 1.000 82.25749 24 ALA F O 1
ATOM 9397 N N . VAL F 2 27 ? 12.57442 -83.97973 -2.11916 1.000 94.41805 25 VAL F N 1
ATOM 9398 C CA . VAL F 2 27 ? 12.67483 -84.41488 -0.73313 1.000 96.61369 25 VAL F CA 1
ATOM 9399 C C . VAL F 2 27 ? 11.90926 -83.50137 0.22746 1.000 100.57111 25 VAL F C 1
ATOM 9400 O O . VAL F 2 27 ? 11.49326 -82.39761 -0.11533 1.000 101.48901 25 VAL F O 1
ATOM 9413 N N . SER F 2 28 ? 11.76809 -83.97401 1.46952 1.000 99.09092 26 SER F N 1
ATOM 9414 C CA . SER F 2 28 ? 11.29064 -83.17371 2.60330 1.000 98.48408 26 SER F CA 1
ATOM 9415 C C . SER F 2 28 ? 9.80783 -82.82801 2.51080 1.000 97.97852 26 SER F C 1
ATOM 9416 O O . SER F 2 28 ? 9.35284 -81.84128 3.09616 1.000 104.38636 26 SER F O 1
ATOM 9424 N N . GLY F 2 29 ? 9.01794 -83.68140 1.87027 1.000 85.23171 27 GLY F N 1
ATOM 9425 C CA . GLY F 2 29 ? 7.60946 -83.40263 1.61345 1.000 78.79764 27 GLY F CA 1
ATOM 9426 C C . GLY F 2 29 ? 7.33102 -82.80787 0.24042 1.000 74.63680 27 GLY F C 1
ATOM 9427 O O . GLY F 2 29 ? 6.14305 -82.73619 -0.16498 1.000 71.55311 27 GLY F O 1
ATOM 9431 N N . ARG F 2 30 ? 8.38680 -82.44246 -0.50390 1.000 73.93200 28 ARG F N 1
ATOM 9432 C CA . ARG F 2 30 ? 8.18687 -81.82853 -1.79656 1.000 74.74499 28 ARG F CA 1
ATOM 9433 C C . ARG F 2 30 ? 7.57536 -82.79026 -2.80432 1.000 77.67225 28 ARG F C 1
ATOM 9434 O O . ARG F 2 30 ? 8.03064 -83.93396 -2.96853 1.000 83.63110 28 ARG F O 1
ATOM 9455 N N . THR F 2 31 ? 6.59230 -82.25853 -3.54734 1.000 74.65493 29 THR F N 1
ATOM 9456 C CA . THR F 2 31 ? 5.86493 -82.93861 -4.60169 1.000 72.67421 29 THR F CA 1
ATOM 9457 C C . THR F 2 31 ? 6.14805 -82.24738 -5.92029 1.000 67.72685 29 THR F C 1
ATOM 9458 O O . THR F 2 31 ? 6.23041 -81.03155 -5.99000 1.000 75.42183 29 THR F O 1
ATOM 9469 N N . ILE F 2 32 ? 6.25200 -83.04642 -6.96802 1.000 69.12268 30 ILE F N 1
ATOM 9470 C CA . ILE F 2 32 ? 6.31844 -82.59280 -8.32995 1.000 68.04526 30 ILE F CA 1
ATOM 9471 C C . ILE F 2 32 ? 4.97939 -82.66655 -8.98908 1.000 69.62346 30 ILE F C 1
ATOM 9472 O O . ILE F 2 32 ? 4.86161 -82.34918 -10.17529 1.000 71.28984 30 ILE F O 1
ATOM 9488 N N . SER F 2 33 ? 3.96115 -83.09214 -8.27326 1.000 72.35419 31 SER F N 1
ATOM 9489 C CA . SER F 2 33 ? 2.74024 -83.45574 -8.96221 1.000 81.56854 31 SER F CA 1
ATOM 9490 C C . SER F 2 33 ? 1.96449 -82.22209 -9.36668 1.000 78.61397 31 SER F C 1
ATOM 9491 O O . SER F 2 33 ? 1.84300 -81.28094 -8.59477 1.000 74.60040 31 SER F O 1
ATOM 9499 N N . THR F 2 34 ? 1.43124 -82.25707 -10.58886 1.000 85.03849 32 THR F N 1
ATOM 9500 C CA . THR F 2 34 ? 0.64030 -81.20738 -11.18367 1.000 78.55379 32 THR F CA 1
ATOM 9501 C C . THR F 2 34 ? 1.48726 -79.94379 -11.34461 1.000 79.60611 32 THR F C 1
ATOM 9502 O O . THR F 2 34 ? 0.94449 -78.83515 -11.53876 1.000 79.05118 32 THR F O 1
ATOM 9513 N N . PHE F 2 35 ? 2.82421 -80.17436 -11.38352 1.000 75.47196 33 PHE F N 1
ATOM 9514 C CA . PHE F 2 35 ? 3.83141 -79.16532 -11.73052 1.000 75.67490 33 PHE F CA 1
ATOM 9515 C C . PHE F 2 35 ? 4.66847 -79.64978 -12.91096 1.000 71.03469 33 PHE F C 1
ATOM 9516 O O . PHE F 2 35 ? 5.05203 -80.80810 -12.95039 1.000 70.82208 33 PHE F O 1
ATOM 9533 N N . ALA F 2 36 ? 4.97096 -78.77861 -13.86943 1.000 68.70218 34 ALA F N 1
ATOM 9534 C CA . ALA F 2 36 ? 5.92575 -79.11513 -14.91745 1.000 67.30243 34 ALA F CA 1
ATOM 9535 C C . ALA F 2 36 ? 7.33233 -79.15055 -14.33497 1.000 67.31621 34 ALA F C 1
ATOM 9536 O O . ALA F 2 36 ? 7.62013 -78.57140 -13.28598 1.000 67.98583 34 ALA F O 1
ATOM 9543 N N . MET F 2 37 ? 8.21718 -79.83373 -15.05274 1.000 74.56858 35 MET F N 1
ATOM 9544 C CA . MET F 2 37 ? 9.57126 -80.13765 -14.60657 1.000 72.93364 35 MET F CA 1
ATOM 9545 C C . MET F 2 37 ? 10.51834 -80.00265 -15.78989 1.000 77.85057 35 MET F C 1
ATOM 9546 O O . MET F 2 37 ? 10.09163 -80.12572 -16.94221 1.000 79.78647 35 MET F O 1
ATOM 9560 N N . GLY F 2 38 ? 11.78372 -79.63562 -15.48976 1.000 75.72629 36 GLY F N 1
ATOM 9561 C CA . GLY F 2 38 ? 12.80035 -79.43324 -16.50845 1.000 72.95983 36 GLY F CA 1
ATOM 9562 C C . GLY F 2 38 ? 14.15347 -79.98727 -16.08997 1.000 70.48665 36 GLY F C 1
ATOM 9563 O O . GLY F 2 38 ? 14.42263 -80.21504 -14.91194 1.000 67.57271 36 GLY F O 1
ATOM 9567 N N . TRP F 2 39 ? 15.01176 -80.18590 -17.08443 1.000 71.98039 37 TRP F N 1
ATOM 9568 C CA . TRP F 2 39 ? 16.40630 -80.58820 -16.86453 1.000 73.87033 37 TRP F CA 1
ATOM 9569 C C . TRP F 2 39 ? 17.32036 -79.53618 -17.46018 1.000 67.36199 37 TRP F C 1
ATOM 9570 O O . TRP F 2 39 ? 17.12197 -79.11571 -18.59521 1.000 71.75669 37 TRP F O 1
ATOM 9591 N N . PHE F 2 40 ? 18.33944 -79.13984 -16.72334 1.000 68.57790 38 PHE F N 1
ATOM 9592 C CA . PHE F 2 40 ? 19.29654 -78.13525 -17.20484 1.000 76.92735 38 PHE F CA 1
ATOM 9593 C C . PHE F 2 40 ? 20.73480 -78.62261 -16.99807 1.000 76.36476 38 PHE F C 1
ATOM 9594 O O . PHE F 2 40 ? 21.00943 -79.45184 -16.12738 1.000 77.13299 38 PHE F O 1
ATOM 9611 N N . ARG F 2 41 ? 21.66596 -78.10384 -17.79042 1.000 69.10831 39 ARG F N 1
ATOM 9612 C CA . ARG F 2 41 ? 23.05767 -78.50901 -17.63143 1.000 74.52736 39 ARG F CA 1
ATOM 9613 C C . ARG F 2 41 ? 24.01212 -77.32913 -17.67509 1.000 76.72496 39 ARG F C 1
ATOM 9614 O O . ARG F 2 41 ? 23.82834 -76.38257 -18.44903 1.000 74.32829 39 ARG F O 1
ATOM 9635 N N . GLN F 2 42 ? 25.06773 -77.43856 -16.87365 1.000 82.42564 40 GLN F N 1
ATOM 9636 C CA . GLN F 2 42 ? 26.16135 -76.47596 -16.83943 1.000 85.54629 40 GLN F CA 1
ATOM 9637 C C . GLN F 2 42 ? 27.46900 -77.15735 -17.22003 1.000 84.69187 40 GLN F C 1
ATOM 9638 O O . GLN F 2 42 ? 28.14507 -77.73603 -16.36632 1.000 80.05154 40 GLN F O 1
ATOM 9652 N N . ALA F 2 43 ? 27.87170 -76.98492 -18.47220 1.000 79.89182 41 ALA F N 1
ATOM 9653 C CA . ALA F 2 43 ? 29.18393 -77.41882 -18.92156 1.000 83.20732 41 ALA F CA 1
ATOM 9654 C C . ALA F 2 43 ? 30.26829 -76.51670 -18.33322 1.000 83.20877 41 ALA F C 1
ATOM 9655 O O . ALA F 2 43 ? 30.07112 -75.31052 -18.16454 1.000 86.18034 41 ALA F O 1
ATOM 9662 N N . PRO F 2 44 ? 31.44652 -77.05797 -18.07847 1.000 85.33759 42 PRO F N 1
ATOM 9663 C CA . PRO F 2 44 ? 32.48512 -76.25744 -17.42190 1.000 85.75909 42 PRO F CA 1
ATOM 9664 C C . PRO F 2 44 ? 32.88878 -75.03972 -18.24596 1.000 86.50525 42 PRO F C 1
ATOM 9665 O O . PRO F 2 44 ? 33.19895 -75.14009 -19.44345 1.000 84.61504 42 PRO F O 1
ATOM 9676 N N . GLY F 2 45 ? 32.87026 -73.87996 -17.57700 1.000 85.51901 43 GLY F N 1
ATOM 9677 C CA . GLY F 2 45 ? 33.10038 -72.59476 -18.21372 1.000 83.28423 43 GLY F CA 1
ATOM 9678 C C . GLY F 2 45 ? 32.04584 -72.19816 -19.21039 1.000 83.62391 43 GLY F C 1
ATOM 9679 O O . GLY F 2 45 ? 32.34900 -71.55581 -20.21788 1.000 86.37819 43 GLY F O 1
ATOM 9683 N N . LYS F 2 46 ? 30.80725 -72.56091 -18.94743 1.000 102.91080 44 LYS F N 1
ATOM 9684 C CA . LYS F 2 46 ? 29.71682 -72.28477 -19.85159 1.000 103.20635 44 LYS F CA 1
ATOM 9685 C C . LYS F 2 46 ? 28.49781 -71.97591 -19.01569 1.000 100.16090 44 LYS F C 1
ATOM 9686 O O . LYS F 2 46 ? 28.42287 -72.31887 -17.83150 1.000 96.99258 44 LYS F O 1
ATOM 9705 N N . GLU F 2 47 ? 27.55689 -71.29152 -19.64398 1.000 100.87846 45 GLU F N 1
ATOM 9706 C CA . GLU F 2 47 ? 26.35434 -70.90460 -18.94109 1.000 98.21903 45 GLU F CA 1
ATOM 9707 C C . GLU F 2 47 ? 25.37708 -72.07284 -18.83961 1.000 95.19396 45 GLU F C 1
ATOM 9708 O O . GLU F 2 47 ? 25.48697 -73.08421 -19.53378 1.000 95.90121 45 GLU F O 1
ATOM 9720 N N . ARG F 2 48 ? 24.42786 -71.91926 -17.92522 1.000 83.53448 46 ARG F N 1
ATOM 9721 C CA . ARG F 2 48 ? 23.34317 -72.85955 -17.78933 1.000 75.03530 46 ARG F CA 1
ATOM 9722 C C . ARG F 2 48 ? 22.65377 -72.92830 -19.13695 1.000 81.59712 46 ARG F C 1
ATOM 9723 O O . ARG F 2 48 ? 22.51429 -71.91844 -19.84179 1.000 81.90746 46 ARG F O 1
ATOM 9744 N N . GLU F 2 49 ? 22.28033 -74.14365 -19.50581 1.000 83.49528 47 GLU F N 1
ATOM 9745 C CA . GLU F 2 49 ? 21.70123 -74.46411 -20.78944 1.000 87.38149 47 GLU F CA 1
ATOM 9746 C C . GLU F 2 49 ? 20.42269 -75.25182 -20.55142 1.000 89.56280 47 GLU F C 1
ATOM 9747 O O . GLU F 2 49 ? 20.41371 -76.19249 -19.75057 1.000 86.83155 47 GLU F O 1
ATOM 9759 N N . PHE F 2 50 ? 19.35196 -74.88241 -21.25097 1.000 82.98581 48 PHE F N 1
ATOM 9760 C CA . PHE F 2 50 ? 18.13822 -75.68522 -21.21645 1.000 82.20775 48 PHE F CA 1
ATOM 9761 C C . PHE F 2 50 ? 18.37918 -77.01156 -21.92208 1.000 82.32115 48 PHE F C 1
ATOM 9762 O O . PHE F 2 50 ? 18.97371 -77.03451 -23.00526 1.000 81.29038 48 PHE F O 1
ATOM 9779 N N . VAL F 2 51 ? 17.97365 -78.11439 -21.26247 1.000 82.87958 49 VAL F N 1
ATOM 9780 C CA . VAL F 2 51 ? 18.04745 -79.46430 -21.81111 1.000 85.20015 49 VAL F CA 1
ATOM 9781 C C . VAL F 2 51 ? 16.66218 -79.98767 -22.18249 1.000 86.72865 49 VAL F C 1
ATOM 9782 O O . VAL F 2 51 ? 16.37232 -80.22458 -23.35086 1.000 90.75902 49 VAL F O 1
ATOM 9795 N N . ALA F 2 52 ? 15.77971 -80.12951 -21.18934 1.000 83.08831 50 ALA F N 1
ATOM 9796 C CA . ALA F 2 52 ? 14.48035 -80.73880 -21.42716 1.000 84.82723 50 ALA F CA 1
ATOM 9797 C C . ALA F 2 52 ? 13.45580 -80.22610 -20.42612 1.000 83.82771 50 ALA F C 1
ATOM 9798 O O . ALA F 2 52 ? 13.78708 -79.86103 -19.28995 1.000 78.25191 50 ALA F O 1
ATOM 9805 N N . THR F 2 53 ? 12.20782 -80.16994 -20.89511 1.000 82.15943 51 THR F N 1
ATOM 9806 C CA . THR F 2 53 ? 11.05822 -79.85477 -20.06161 1.000 83.31729 51 THR F CA 1
ATOM 9807 C C . THR F 2 53 ? 9.90123 -80.77900 -20.39456 1.000 83.88833 51 THR F C 1
ATOM 9808 O O . THR F 2 53 ? 9.71177 -81.13296 -21.55755 1.000 84.02470 51 THR F O 1
ATOM 9819 N N . ILE F 2 54 ? 9.15939 -81.18189 -19.35902 1.000 90.49834 52 ILE F N 1
ATOM 9820 C CA . ILE F 2 54 ? 7.96937 -82.01543 -19.46889 1.000 94.34244 52 ILE F CA 1
ATOM 9821 C C . ILE F 2 54 ? 6.83933 -81.30404 -18.74559 1.000 90.08600 52 ILE F C 1
ATOM 9822 O O . ILE F 2 54 ? 7.04996 -80.76308 -17.65838 1.000 93.61994 52 ILE F O 1
ATOM 9838 N N . ASN F 2 55 ? 5.65161 -81.28095 -19.34910 1.000 87.92444 53 ASN F N 1
ATOM 9839 C CA . ASN F 2 55 ? 4.50849 -80.59188 -18.74535 1.000 86.72975 53 ASN F CA 1
ATOM 9840 C C . ASN F 2 55 ? 3.97475 -81.38906 -17.54873 1.000 86.60104 53 ASN F C 1
ATOM 9841 O O . ASN F 2 55 ? 4.40304 -82.50564 -17.26880 1.000 91.79408 53 ASN F O 1
ATOM 9852 N N . TRP F 2 56 ? 2.99938 -80.81849 -16.85564 1.000 78.40170 54 TRP F N 1
ATOM 9853 C CA . TRP F 2 56 ? 2.52391 -81.38266 -15.58827 1.000 82.78137 54 TRP F CA 1
ATOM 9854 C C . TRP F 2 56 ? 1.93256 -82.80883 -15.72564 1.000 78.97856 54 TRP F C 1
ATOM 9855 O O . TRP F 2 56 ? 2.05164 -83.65091 -14.81198 1.000 78.24242 54 TRP F O 1
ATOM 9876 N N . SER F 2 57 ? 1.27837 -83.08963 -16.83973 1.000 85.65199 55 SER F N 1
ATOM 9877 C CA . SER F 2 57 ? 0.63396 -84.39182 -17.01332 1.000 85.71447 55 SER F CA 1
ATOM 9878 C C . SER F 2 57 ? 1.52917 -85.45239 -17.66715 1.000 88.71824 55 SER F C 1
ATOM 9879 O O . SER F 2 57 ? 1.15932 -86.62990 -17.68413 1.000 88.57320 55 SER F O 1
ATOM 9887 N N . GLY F 2 58 ? 2.67263 -85.06116 -18.22314 1.000 95.96074 56 GLY F N 1
ATOM 9888 C CA . GLY F 2 58 ? 3.50120 -85.96071 -18.96967 1.000 92.28523 56 GLY F CA 1
ATOM 9889 C C . GLY F 2 58 ? 3.10535 -86.04945 -20.41509 1.000 98.63656 56 GLY F C 1
ATOM 9890 O O . GLY F 2 58 ? 3.83881 -86.64973 -21.20621 1.000 107.37673 56 GLY F O 1
ATOM 9894 N N . SER F 2 59 ? 2.01386 -85.39681 -20.79571 1.000 94.94500 57 SER F N 1
ATOM 9895 C CA . SER F 2 59 ? 1.51863 -85.47862 -22.15871 1.000 94.43106 57 SER F CA 1
ATOM 9896 C C . SER F 2 59 ? 2.55495 -85.01851 -23.17553 1.000 99.21209 57 SER F C 1
ATOM 9897 O O . SER F 2 59 ? 2.60652 -85.54953 -24.29167 1.000 96.77647 57 SER F O 1
ATOM 9905 N N . SER F 2 60 ? 3.37241 -84.02085 -22.81019 1.000 105.26879 58 SER F N 1
ATOM 9906 C CA . SER F 2 60 ? 4.17864 -83.26050 -23.75579 1.000 105.19534 58 SER F CA 1
ATOM 9907 C C . SER F 2 60 ? 5.57058 -82.99285 -23.21194 1.000 102.49546 58 SER F C 1
ATOM 9908 O O . SER F 2 60 ? 5.76448 -82.84947 -22.00527 1.000 98.96043 58 SER F O 1
ATOM 9916 N N . ALA F 2 61 ? 6.54385 -82.91868 -24.11282 1.000 94.29294 59 ALA F N 1
ATOM 9917 C CA . ALA F 2 61 ? 7.90481 -82.60874 -23.71262 1.000 97.09794 59 ALA F CA 1
ATOM 9918 C C . ALA F 2 61 ? 8.61335 -81.87804 -24.84914 1.000 102.06239 59 ALA F C 1
ATOM 9919 O O . ALA F 2 61 ? 8.31778 -82.09273 -26.02713 1.000 101.80646 59 ALA F O 1
ATOM 9926 N N . ARG F 2 62 ? 9.57721 -81.02841 -24.46947 1.000 99.51691 60 ARG F N 1
ATOM 9927 C CA . ARG F 2 62 ? 10.39233 -80.24150 -25.38329 1.000 100.34911 60 ARG F CA 1
ATOM 9928 C C . ARG F 2 62 ? 11.85537 -80.43544 -25.05554 1.000 101.49403 60 ARG F C 1
ATOM 9929 O O . ARG F 2 62 ? 12.22028 -80.60599 -23.88921 1.000 98.73978 60 ARG F O 1
ATOM 9950 N N . TYR F 2 63 ? 12.67092 -80.49313 -26.10348 1.000 100.61785 61 TYR F N 1
ATOM 9951 C CA . TYR F 2 63 ? 14.10340 -80.69977 -25.96563 1.000 100.57428 61 TYR F CA 1
ATOM 9952 C C . TYR F 2 63 ? 14.87985 -79.58894 -26.66830 1.000 101.64606 61 TYR F C 1
ATOM 9953 O O . TYR F 2 63 ? 14.43590 -79.02395 -27.67189 1.000 104.51176 61 TYR F O 1
ATOM 9971 N N . ALA F 2 64 ? 16.07780 -79.32121 -26.15562 1.000 100.19114 62 ALA F N 1
ATOM 9972 C CA . ALA F 2 64 ? 17.01277 -78.44427 -26.83896 1.000 102.41392 62 ALA F CA 1
ATOM 9973 C C . ALA F 2 64 ? 17.44191 -79.07828 -28.16644 1.000 112.35151 62 ALA F C 1
ATOM 9974 O O . ALA F 2 64 ? 17.29845 -80.28919 -28.38909 1.000 112.76741 62 ALA F O 1
ATOM 9981 N N . ASP F 2 65 ? 17.94174 -78.24425 -29.07500 1.000 115.14525 63 ASP F N 1
ATOM 9982 C CA . ASP F 2 65 ? 18.34407 -78.77747 -30.37550 1.000 119.10507 63 ASP F CA 1
ATOM 9983 C C . ASP F 2 65 ? 19.42256 -79.85574 -30.25328 1.000 120.05826 63 ASP F C 1
ATOM 9984 O O . ASP F 2 65 ? 19.28152 -80.91731 -30.89134 1.000 120.77831 63 ASP F O 1
ATOM 9993 N N . PRO F 2 66 ? 20.51337 -79.66041 -29.50071 1.000 124.23696 64 PRO F N 1
ATOM 9994 C CA . PRO F 2 66 ? 21.53696 -80.73344 -29.39378 1.000 124.00454 64 PRO F CA 1
ATOM 9995 C C . PRO F 2 66 ? 21.05450 -82.03095 -28.74388 1.000 122.32753 64 PRO F C 1
ATOM 9996 O O . PRO F 2 66 ? 21.49334 -83.11469 -29.12764 1.000 129.71440 64 PRO F O 1
ATOM 10007 N N . VAL F 2 67 ? 20.18062 -81.93914 -27.74598 1.000 124.47357 65 VAL F N 1
ATOM 10008 C CA . VAL F 2 67 ? 19.60456 -83.06848 -27.02891 1.000 122.01165 65 VAL F CA 1
ATOM 10009 C C . VAL F 2 67 ? 18.53417 -83.78741 -27.82742 1.000 123.51077 65 VAL F C 1
ATOM 10010 O O . VAL F 2 67 ? 18.26877 -84.97052 -27.57801 1.000 119.75786 65 VAL F O 1
ATOM 10023 N N . GLU F 2 68 ? 17.95090 -83.11721 -28.81054 1.000 126.63491 66 GLU F N 1
ATOM 10024 C CA . GLU F 2 68 ? 16.82257 -83.67056 -29.54064 1.000 127.25571 66 GLU F CA 1
ATOM 10025 C C . GLU F 2 68 ? 17.20595 -84.94332 -30.26656 1.000 129.26990 66 GLU F C 1
ATOM 10026 O O . GLU F 2 68 ? 18.26816 -85.02488 -30.88965 1.000 127.62947 66 GLU F O 1
ATOM 10038 N N . GLY F 2 69 ? 16.34759 -85.94892 -30.15162 1.000 134.75134 67 GLY F N 1
ATOM 10039 C CA . GLY F 2 69 ? 16.53280 -87.18313 -30.86581 1.000 132.10984 67 GLY F CA 1
ATOM 10040 C C . GLY F 2 69 ? 17.39923 -88.17171 -30.13376 1.000 131.36646 67 GLY F C 1
ATOM 10041 O O . GLY F 2 69 ? 17.56953 -89.30660 -30.60636 1.000 134.96367 67 GLY F O 1
ATOM 10045 N N . ARG F 2 70 ? 18.03442 -87.73787 -29.05915 1.000 120.69034 68 ARG F N 1
ATOM 10046 C CA . ARG F 2 70 ? 18.97169 -88.53720 -28.29054 1.000 119.45074 68 ARG F CA 1
ATOM 10047 C C . ARG F 2 70 ? 18.57849 -88.65530 -26.82328 1.000 116.77981 68 ARG F C 1
ATOM 10048 O O . ARG F 2 70 ? 18.87102 -89.67880 -26.21294 1.000 113.06729 68 ARG F O 1
ATOM 10069 N N . PHE F 2 71 ? 17.85677 -87.67513 -26.27000 1.000 115.51216 69 PHE F N 1
ATOM 10070 C CA . PHE F 2 71 ? 17.44398 -87.65375 -24.87278 1.000 108.08274 69 PHE F CA 1
ATOM 10071 C C . PHE F 2 71 ? 15.93701 -87.78353 -24.76955 1.000 105.59962 69 PHE F C 1
ATOM 10072 O O . PHE F 2 71 ? 15.20484 -87.23733 -25.59862 1.000 103.82362 69 PHE F O 1
ATOM 10089 N N . THR F 2 72 ? 15.48643 -88.39575 -23.67158 1.000 114.72974 70 THR F N 1
ATOM 10090 C CA . THR F 2 72 ? 14.06153 -88.58940 -23.39989 1.000 115.62756 70 THR F CA 1
ATOM 10091 C C . THR F 2 72 ? 13.73718 -88.25698 -21.95237 1.000 115.80509 70 THR F C 1
ATOM 10092 O O . THR F 2 72 ? 14.22962 -88.93664 -21.04663 1.000 116.80682 70 THR F O 1
ATOM 10103 N N . ILE F 2 73 ? 12.81201 -87.31820 -21.73348 1.000 97.70434 71 ILE F N 1
ATOM 10104 C CA . ILE F 2 73 ? 12.45379 -86.86946 -20.38826 1.000 94.35238 71 ILE F CA 1
ATOM 10105 C C . ILE F 2 73 ? 11.20254 -87.60021 -19.93141 1.000 97.04358 71 ILE F C 1
ATOM 10106 O O . ILE F 2 73 ? 10.28406 -87.85087 -20.72989 1.000 101.49314 71 ILE F O 1
ATOM 10122 N N . SER F 2 74 ? 11.14429 -87.91108 -18.63403 1.000 84.43723 72 SER F N 1
ATOM 10123 C CA . SER F 2 74 ? 10.04113 -88.67725 -18.06771 1.000 85.81170 72 SER F CA 1
ATOM 10124 C C . SER F 2 74 ? 9.77365 -88.25894 -16.61798 1.000 82.07965 72 SER F C 1
ATOM 10125 O O . SER F 2 74 ? 10.62185 -87.68346 -15.93245 1.000 79.53831 72 SER F O 1
ATOM 10133 N N . ARG F 2 75 ? 8.60689 -88.65752 -16.12019 1.000 85.53189 73 ARG F N 1
ATOM 10134 C CA . ARG F 2 75 ? 8.20923 -88.41113 -14.73907 1.000 82.10373 73 ARG F CA 1
ATOM 10135 C C . ARG F 2 75 ? 7.42084 -89.59076 -14.16429 1.000 83.82457 73 ARG F C 1
ATOM 10136 O O . ARG F 2 75 ? 6.75910 -90.32497 -14.88161 1.000 86.87398 73 ARG F O 1
ATOM 10157 N N . ASP F 2 76 ? 7.53365 -89.72620 -12.84439 1.000 82.82949 74 ASP F N 1
ATOM 10158 C CA . ASP F 2 76 ? 6.84061 -90.67279 -11.98676 1.000 84.96704 74 ASP F CA 1
ATOM 10159 C C . ASP F 2 76 ? 6.37800 -89.85044 -10.77588 1.000 82.65949 74 ASP F C 1
ATOM 10160 O O . ASP F 2 76 ? 7.15196 -89.56894 -9.86236 1.000 80.86916 74 ASP F O 1
ATOM 10169 N N . ASP F 2 77 ? 5.12123 -89.43378 -10.74089 1.000 82.93406 75 ASP F N 1
ATOM 10170 C CA . ASP F 2 77 ? 4.67487 -88.62076 -9.61017 1.000 84.58585 75 ASP F CA 1
ATOM 10171 C C . ASP F 2 77 ? 4.53033 -89.41442 -8.31706 1.000 82.58285 75 ASP F C 1
ATOM 10172 O O . ASP F 2 77 ? 4.81087 -88.88103 -7.24585 1.000 80.92908 75 ASP F O 1
ATOM 10181 N N . ALA F 2 78 ? 4.18807 -90.70714 -8.37749 1.000 93.31443 76 ALA F N 1
ATOM 10182 C CA . ALA F 2 78 ? 4.00209 -91.46251 -7.13891 1.000 87.76773 76 ALA F CA 1
ATOM 10183 C C . ALA F 2 78 ? 5.28066 -91.49103 -6.29852 1.000 87.76883 76 ALA F C 1
ATOM 10184 O O . ALA F 2 78 ? 5.23523 -91.43738 -5.06023 1.000 90.26674 76 ALA F O 1
ATOM 10191 N N . LYS F 2 79 ? 6.42846 -91.54027 -6.96134 1.000 85.35163 77 LYS F N 1
ATOM 10192 C CA . LYS F 2 79 ? 7.73697 -91.48584 -6.33924 1.000 84.04398 77 LYS F CA 1
ATOM 10193 C C . LYS F 2 79 ? 8.38305 -90.09577 -6.35370 1.000 86.63097 77 LYS F C 1
ATOM 10194 O O . LYS F 2 79 ? 9.53190 -89.97073 -5.91265 1.000 81.99166 77 LYS F O 1
ATOM 10213 N N . ASN F 2 80 ? 7.69915 -89.08125 -6.90744 1.000 86.89189 78 ASN F N 1
ATOM 10214 C CA . ASN F 2 80 ? 8.18122 -87.69464 -6.95194 1.000 88.95433 78 ASN F CA 1
ATOM 10215 C C . ASN F 2 80 ? 9.58179 -87.60268 -7.56084 1.000 85.48465 78 ASN F C 1
ATOM 10216 O O . ASN F 2 80 ? 10.52426 -87.06409 -6.97862 1.000 78.93264 78 ASN F O 1
ATOM 10227 N N . THR F 2 81 ? 9.73621 -88.19569 -8.72875 1.000 86.55478 79 THR F N 1
ATOM 10228 C CA . THR F 2 81 ? 11.03380 -88.20383 -9.37540 1.000 86.55839 79 THR F CA 1
ATOM 10229 C C . THR F 2 81 ? 10.84588 -87.92991 -10.87220 1.000 84.81053 79 THR F C 1
ATOM 10230 O O . THR F 2 81 ? 9.87450 -88.39455 -11.50154 1.000 77.27947 79 THR F O 1
ATOM 10241 N N . VAL F 2 82 ? 11.82026 -87.19527 -11.42288 1.000 76.34987 80 VAL F N 1
ATOM 10242 C CA . VAL F 2 82 ? 11.99143 -86.94884 -12.84976 1.000 78.51002 80 VAL F CA 1
ATOM 10243 C C . VAL F 2 82 ? 13.18597 -87.79074 -13.35091 1.000 81.20981 80 VAL F C 1
ATOM 10244 O O . VAL F 2 82 ? 14.06024 -88.24193 -12.58435 1.000 77.40520 80 VAL F O 1
ATOM 10257 N N . TYR F 2 83 ? 13.22345 -87.99513 -14.66531 1.000 77.90558 81 TYR F N 1
ATOM 10258 C CA . TYR F 2 83 ? 14.19867 -88.86956 -15.28483 1.000 80.55518 81 TYR F CA 1
ATOM 10259 C C . TYR F 2 83 ? 14.62622 -88.19508 -16.55736 1.000 80.44097 81 TYR F C 1
ATOM 10260 O O . TYR F 2 83 ? 13.81031 -87.59831 -17.24502 1.000 80.16119 81 TYR F O 1
ATOM 10278 N N . LEU F 2 84 ? 15.89133 -88.33960 -16.88807 1.000 88.87144 82 LEU F N 1
ATOM 10279 C CA . LEU F 2 84 ? 16.44918 -87.88570 -18.15611 1.000 96.58395 82 LEU F CA 1
ATOM 10280 C C . LEU F 2 84 ? 17.20741 -89.09258 -18.67095 1.000 97.78170 82 LEU F C 1
ATOM 10281 O O . LEU F 2 84 ? 18.24657 -89.44669 -18.10491 1.000 99.48298 82 LEU F O 1
ATOM 10297 N N . GLU F 2 85 ? 16.68085 -89.72584 -19.71439 1.000 114.51178 83 GLU F N 1
ATOM 10298 C CA . GLU F 2 85 ? 17.31425 -90.87850 -20.34490 1.000 123.40601 83 GLU F CA 1
ATOM 10299 C C . GLU F 2 85 ? 18.23310 -90.34955 -21.43428 1.000 125.38406 83 GLU F C 1
ATOM 10300 O O . GLU F 2 85 ? 17.78020 -89.64124 -22.34211 1.000 125.14718 83 GLU F O 1
ATOM 10312 N N . MET F 2 86 ? 19.52724 -90.59731 -21.28560 1.000 107.82106 84 MET F N 1
ATOM 10313 C CA . MET F 2 86 ? 20.52865 -90.12915 -22.23034 1.000 109.97662 84 MET F CA 1
ATOM 10314 C C . MET F 2 86 ? 21.02642 -91.30652 -23.05785 1.000 111.78499 84 MET F C 1
ATOM 10315 O O . MET F 2 86 ? 21.26380 -92.38677 -22.51138 1.000 113.34686 84 MET F O 1
ATOM 10329 N N . SER F 2 87 ? 21.14453 -91.10458 -24.37696 1.000 126.40567 85 SER F N 1
ATOM 10330 C CA . SER F 2 87 ? 21.62535 -92.13188 -25.29931 1.000 131.68208 85 SER F CA 1
ATOM 10331 C C . SER F 2 87 ? 22.57496 -91.52934 -26.32961 1.000 131.58614 85 SER F C 1
ATOM 10332 O O . SER F 2 87 ? 22.48727 -90.34753 -26.66719 1.000 130.19400 85 SER F O 1
ATOM 10340 N N . SER F 2 88 ? 23.45312 -92.37873 -26.86521 1.000 134.97582 86 SER F N 1
ATOM 10341 C CA . SER F 2 88 ? 24.46147 -91.96244 -27.83435 1.000 134.50614 86 SER F CA 1
ATOM 10342 C C . SER F 2 88 ? 25.20615 -90.72383 -27.34081 1.000 134.14095 86 SER F C 1
ATOM 10343 O O . SER F 2 88 ? 25.40425 -89.75023 -28.07499 1.000 132.55231 86 SER F O 1
ATOM 10351 N N . LEU F 2 89 ? 25.67636 -90.79168 -26.09915 1.000 131.28132 87 LEU F N 1
ATOM 10352 C CA . LEU F 2 89 ? 26.23122 -89.61448 -25.44852 1.000 131.96032 87 LEU F CA 1
ATOM 10353 C C . LEU F 2 89 ? 27.46892 -89.12423 -26.18006 1.000 132.15891 87 LEU F C 1
ATOM 10354 O O . LEU F 2 89 ? 28.23910 -89.90711 -26.73180 1.000 133.05240 87 LEU F O 1
ATOM 10370 N N . LYS F 2 90 ? 27.68996 -87.81828 -26.11904 1.000 138.67072 88 LYS F N 1
ATOM 10371 C CA . LYS F 2 90 ? 28.77477 -87.16317 -26.82499 1.000 137.12782 88 LYS F CA 1
ATOM 10372 C C . LYS F 2 90 ? 29.70696 -86.50167 -25.82283 1.000 136.89438 88 LYS F C 1
ATOM 10373 O O . LYS F 2 90 ? 29.31051 -86.22848 -24.68447 1.000 134.63184 88 LYS F O 1
ATOM 10392 N N . PRO F 2 91 ? 30.97249 -86.27700 -26.19092 1.000 121.15824 89 PRO F N 1
ATOM 10393 C CA . PRO F 2 91 ? 31.87811 -85.56498 -25.26714 1.000 120.43663 89 PRO F CA 1
ATOM 10394 C C . PRO F 2 91 ? 31.37720 -84.19479 -24.88916 1.000 117.03967 89 PRO F C 1
ATOM 10395 O O . PRO F 2 91 ? 31.61633 -83.75541 -23.75493 1.000 111.54371 89 PRO F O 1
ATOM 10406 N N . GLY F 2 92 ? 30.71223 -83.49669 -25.81798 1.000 117.13259 90 GLY F N 1
ATOM 10407 C CA . GLY F 2 92 ? 30.11423 -82.20163 -25.50631 1.000 113.23953 90 GLY F CA 1
ATOM 10408 C C . GLY F 2 92 ? 28.94294 -82.24762 -24.53465 1.000 107.62315 90 GLY F C 1
ATOM 10409 O O . GLY F 2 92 ? 28.65547 -81.25324 -23.85942 1.000 105.92125 90 GLY F O 1
ATOM 10413 N N . ASP F 2 93 ? 28.24109 -83.38823 -24.45055 1.000 110.62454 91 ASP F N 1
ATOM 10414 C CA . ASP F 2 93 ? 27.20874 -83.57308 -23.42142 1.000 107.51081 91 ASP F CA 1
ATOM 10415 C C . ASP F 2 93 ? 27.80104 -83.65362 -22.02252 1.000 103.32177 91 ASP F C 1
ATOM 10416 O O . ASP F 2 93 ? 27.05387 -83.87983 -21.05758 1.000 96.91989 91 ASP F O 1
ATOM 10425 N N . SER F 2 94 ? 29.12311 -83.51536 -21.92478 1.000 110.60978 92 SER F N 1
ATOM 10426 C CA . SER F 2 94 ? 29.81295 -83.41313 -20.64800 1.000 109.00072 92 SER F CA 1
ATOM 10427 C C . SER F 2 94 ? 29.40795 -82.12989 -19.92292 1.000 104.98915 92 SER F C 1
ATOM 10428 O O . SER F 2 94 ? 29.44582 -81.03448 -20.49494 1.000 102.45531 92 SER F O 1
ATOM 10436 N N . ALA F 2 95 ? 28.96522 -82.27925 -18.67913 1.000 91.24124 93 ALA F N 1
ATOM 10437 C CA . ALA F 2 95 ? 28.35059 -81.17828 -17.96298 1.000 84.74687 93 ALA F CA 1
ATOM 10438 C C . ALA F 2 95 ? 27.91185 -81.61640 -16.57640 1.000 81.46768 93 ALA F C 1
ATOM 10439 O O . ALA F 2 95 ? 28.08215 -82.78597 -16.21404 1.000 87.30803 93 ALA F O 1
ATOM 10446 N N . VAL F 2 96 ? 27.35439 -80.69849 -15.79563 1.000 74.51290 94 VAL F N 1
ATOM 10447 C CA . VAL F 2 96 ? 26.61031 -81.02742 -14.58195 1.000 73.26352 94 VAL F CA 1
ATOM 10448 C C . VAL F 2 96 ? 25.12667 -80.88851 -14.90020 1.000 72.00794 94 VAL F C 1
ATOM 10449 O O . VAL F 2 96 ? 24.73084 -79.90622 -15.53039 1.000 71.00599 94 VAL F O 1
ATOM 10462 N N . TYR F 2 97 ? 24.33661 -81.92630 -14.57126 1.000 80.03936 95 TYR F N 1
ATOM 10463 C CA . TYR F 2 97 ? 22.91478 -82.02173 -14.89471 1.000 75.30416 95 TYR F CA 1
ATOM 10464 C C . TYR F 2 97 ? 22.11292 -81.86600 -13.60910 1.000 73.34433 95 TYR F C 1
ATOM 10465 O O . TYR F 2 97 ? 22.53553 -82.33406 -12.54763 1.000 70.84429 95 TYR F O 1
ATOM 10483 N N . TYR F 2 98 ? 21.03060 -81.08432 -13.67364 1.000 73.44881 96 TYR F N 1
ATOM 10484 C CA . TYR F 2 98 ? 20.11566 -80.92974 -12.54564 1.000 70.59066 96 TYR F CA 1
ATOM 10485 C C . TYR F 2 98 ? 18.74140 -80.65863 -13.10910 1.000 65.83094 96 TYR F C 1
ATOM 10486 O O . TYR F 2 98 ? 18.58984 -80.33000 -14.28971 1.000 64.94611 96 TYR F O 1
ATOM 10504 N N . CYS F 2 99 ? 17.73086 -80.90211 -12.28810 1.000 72.15779 97 CYS F N 1
ATOM 10505 C CA . CYS F 2 99 ? 16.35576 -80.54777 -12.65116 1.000 76.70257 97 CYS F CA 1
ATOM 10506 C C . CYS F 2 99 ? 15.87099 -79.38537 -11.78704 1.000 71.60522 97 CYS F C 1
ATOM 10507 O O . CYS F 2 99 ? 16.51984 -78.97249 -10.81788 1.000 70.98065 97 CYS F O 1
ATOM 10514 N N . ALA F 2 100 ? 14.73187 -78.83804 -12.18092 1.000 65.72932 98 ALA F N 1
ATOM 10515 C CA . ALA F 2 100 ? 14.04355 -77.82312 -11.41647 1.000 64.66576 98 ALA F CA 1
ATOM 10516 C C . ALA F 2 100 ? 12.53735 -78.00511 -11.55917 1.000 63.22989 98 ALA F C 1
ATOM 10517 O O . ALA F 2 100 ? 12.02914 -78.39700 -12.61621 1.000 60.93330 98 ALA F O 1
ATOM 10524 N N . SER F 2 101 ? 11.83576 -77.63404 -10.48791 1.000 61.04330 99 SER F N 1
ATOM 10525 C CA . SER F 2 101 ? 10.38997 -77.59872 -10.48913 1.000 60.16107 99 SER F CA 1
ATOM 10526 C C . SER F 2 101 ? 9.87480 -76.48123 -11.35286 1.000 59.18067 99 SER F C 1
ATOM 10527 O O . SER F 2 101 ? 10.34096 -75.36958 -11.26072 1.000 59.89864 99 SER F O 1
ATOM 10535 N N . GLY F 2 102 ? 8.92986 -76.79691 -12.23355 1.000 64.75394 100 GLY F N 1
ATOM 10536 C CA . GLY F 2 102 ? 8.33567 -75.82905 -13.14247 1.000 63.91466 100 GLY F CA 1
ATOM 10537 C C . GLY F 2 102 ? 7.04629 -75.20326 -12.62052 1.000 60.73266 100 GLY F C 1
ATOM 10538 O O . GLY F 2 102 ? 6.80715 -75.08667 -11.40827 1.000 60.11077 100 GLY F O 1
ATOM 10542 N N . ARG F 2 103 ? 6.23605 -74.75074 -13.56364 1.000 66.41686 101 ARG F N 1
ATOM 10543 C CA . ARG F 2 103 ? 5.00305 -74.03943 -13.25222 1.000 71.84621 101 ARG F CA 1
ATOM 10544 C C . ARG F 2 103 ? 3.81388 -74.99056 -13.07734 1.000 73.94653 101 ARG F C 1
ATOM 10545 O O . ARG F 2 103 ? 3.68276 -76.07190 -13.71017 1.000 70.92001 101 ARG F O 1
ATOM 10566 N N . TYR F 2 104 ? 2.92485 -74.54366 -12.19780 1.000 75.51170 102 TYR F N 1
ATOM 10567 C CA . TYR F 2 104 ? 1.70653 -75.28208 -11.93472 1.000 77.68459 102 TYR F CA 1
ATOM 10568 C C . TYR F 2 104 ? 0.91109 -75.42609 -13.21695 1.000 81.28013 102 TYR F C 1
ATOM 10569 O O . TYR F 2 104 ? 0.53219 -74.42434 -13.82229 1.000 78.69252 102 TYR F O 1
ATOM 10587 N N . LEU F 2 105 ? 0.62949 -76.67695 -13.61778 1.000 91.75277 103 LEU F N 1
ATOM 10588 C CA . LEU F 2 105 ? -0.30525 -76.96005 -14.71460 1.000 94.08249 103 LEU F CA 1
ATOM 10589 C C . LEU F 2 105 ? 0.17840 -76.35823 -16.03824 1.000 93.05763 103 LEU F C 1
ATOM 10590 O O . LEU F 2 105 ? -0.62750 -75.95168 -16.88390 1.000 93.99810 103 LEU F O 1
ATOM 10606 N N . GLY F 2 106 ? 1.50762 -76.30231 -16.20070 1.000 76.08908 104 GLY F N 1
ATOM 10607 C CA . GLY F 2 106 ? 2.12725 -75.65425 -17.33875 1.000 81.53068 104 GLY F CA 1
ATOM 10608 C C . GLY F 2 106 ? 2.81915 -76.67653 -18.21848 1.000 79.01847 104 GLY F C 1
ATOM 10609 O O . GLY F 2 106 ? 2.97178 -77.82334 -17.83310 1.000 83.44637 104 GLY F O 1
ATOM 10613 N N . GLY F 2 107 ? 3.32178 -76.22424 -19.36321 1.000 91.34286 105 GLY F N 1
ATOM 10614 C CA . GLY F 2 107 ? 4.36002 -76.97086 -20.04517 1.000 97.39772 105 GLY F CA 1
ATOM 10615 C C . GLY F 2 107 ? 4.77105 -76.35323 -21.36550 1.000 100.26393 105 GLY F C 1
ATOM 10616 O O . GLY F 2 107 ? 4.02498 -75.59059 -21.98831 1.000 104.40059 105 GLY F O 1
ATOM 10620 N N . ILE F 2 108 ? 5.95231 -76.76509 -21.80502 1.000 109.33413 106 ILE F N 1
ATOM 10621 C CA . ILE F 2 108 ? 6.45408 -76.71810 -23.17865 1.000 112.59573 106 ILE F CA 1
ATOM 10622 C C . ILE F 2 108 ? 6.73472 -75.33085 -23.71297 1.000 108.81598 106 ILE F C 1
ATOM 10623 O O . ILE F 2 108 ? 7.82600 -75.06788 -24.21880 1.000 113.21779 106 ILE F O 1
ATOM 10639 N N . THR F 2 109 ? 5.72926 -74.46327 -23.69509 1.000 96.86630 107 THR F N 1
ATOM 10640 C CA . THR F 2 109 ? 5.91079 -73.08763 -24.14995 1.000 95.21115 107 THR F CA 1
ATOM 10641 C C . THR F 2 109 ? 6.82143 -72.30775 -23.21376 1.000 97.19895 107 THR F C 1
ATOM 10642 O O . THR F 2 109 ? 7.56049 -71.42308 -23.64844 1.000 96.41004 107 THR F O 1
ATOM 10653 N N . SER F 2 110 ? 6.86319 -72.70414 -21.95218 1.000 111.08975 108 SER F N 1
ATOM 10654 C CA . SER F 2 110 ? 7.69873 -72.07735 -20.93538 1.000 103.80164 108 SER F CA 1
ATOM 10655 C C . SER F 2 110 ? 8.91354 -72.96885 -20.71118 1.000 102.20560 108 SER F C 1
ATOM 10656 O O . SER F 2 110 ? 8.86635 -73.95273 -19.97049 1.000 101.86178 108 SER F O 1
ATOM 10664 N N . TYR F 2 111 ? 10.01252 -72.63658 -21.37423 1.000 94.76894 109 TYR F N 1
ATOM 10665 C CA . TYR F 2 111 ? 11.27414 -73.34970 -21.18481 1.000 93.86613 109 TYR F CA 1
ATOM 10666 C C . TYR F 2 111 ? 12.39015 -72.38997 -20.74755 1.000 91.03920 109 TYR F C 1
ATOM 10667 O O . TYR F 2 111 ? 13.57645 -72.76378 -20.77773 1.000 85.52755 109 TYR F O 1
ATOM 10685 N N . SER F 2 112 ? 12.03560 -71.17156 -20.30989 1.000 88.08308 110 SER F N 1
ATOM 10686 C CA . SER F 2 112 ? 13.01219 -70.21049 -19.82383 1.000 81.87552 110 SER F CA 1
ATOM 10687 C C . SER F 2 112 ? 13.39566 -70.48085 -18.38339 1.000 81.15291 110 SER F C 1
ATOM 10688 O O . SER F 2 112 ? 12.63664 -71.05196 -17.60955 1.000 80.16465 110 SER F O 1
ATOM 10696 N N . GLN F 2 113 ? 14.55368 -69.94555 -18.00045 1.000 76.28140 111 GLN F N 1
ATOM 10697 C CA . GLN F 2 113 ? 15.12257 -70.21611 -16.68666 1.000 71.95888 111 GLN F CA 1
ATOM 10698 C C . GLN F 2 113 ? 14.25002 -69.62715 -15.58085 1.000 70.76650 111 GLN F C 1
ATOM 10699 O O . GLN F 2 113 ? 14.17288 -70.17222 -14.47993 1.000 66.43172 111 GLN F O 1
ATOM 10713 N N . GLY F 2 114 ? 13.56532 -68.53021 -15.84699 1.000 67.35957 112 GLY F N 1
ATOM 10714 C CA . GLY F 2 114 ? 12.57591 -68.02006 -14.89216 1.000 59.28019 112 GLY F CA 1
ATOM 10715 C C . GLY F 2 114 ? 11.29869 -68.83230 -14.81082 1.000 58.31223 112 GLY F C 1
ATOM 10716 O O . GLY F 2 114 ? 10.56162 -68.71037 -13.83913 1.000 56.54509 112 GLY F O 1
ATOM 10720 N N . ASP F 2 115 ? 11.08237 -69.74099 -15.72657 1.000 66.66687 113 ASP F N 1
ATOM 10721 C CA . ASP F 2 115 ? 9.91851 -70.61162 -15.64420 1.000 70.13826 113 ASP F CA 1
ATOM 10722 C C . ASP F 2 115 ? 10.11842 -71.80818 -14.71710 1.000 64.20323 113 ASP F C 1
ATOM 10723 O O . ASP F 2 115 ? 9.20104 -72.59525 -14.57571 1.000 61.64274 113 ASP F O 1
ATOM 10732 N N . PHE F 2 116 ? 11.23482 -71.90491 -13.99365 1.000 59.97229 114 PHE F N 1
ATOM 10733 C CA . PHE F 2 116 ? 11.48903 -73.00240 -13.07565 1.000 60.17702 114 PHE F CA 1
ATOM 10734 C C . PHE F 2 116 ? 11.99046 -72.43652 -11.74976 1.000 57.74265 114 PHE F C 1
ATOM 10735 O O . PHE F 2 116 ? 12.76468 -71.46985 -11.70537 1.000 55.28023 114 PHE F O 1
ATOM 10752 N N . ALA F 2 117 ? 11.58156 -73.10225 -10.66821 1.000 57.95438 115 ALA F N 1
ATOM 10753 C CA . ALA F 2 117 ? 12.13581 -72.86454 -9.33962 1.000 57.50248 115 ALA F CA 1
ATOM 10754 C C . ALA F 2 117 ? 11.38466 -73.70646 -8.31377 1.000 55.79508 115 ALA F C 1
ATOM 10755 O O . ALA F 2 117 ? 10.17401 -73.83094 -8.41469 1.000 62.67900 115 ALA F O 1
ATOM 10762 N N . PRO F 2 118 ? 12.04452 -74.31220 -7.33539 1.000 67.50248 116 PRO F N 1
ATOM 10763 C CA . PRO F 2 118 ? 13.48661 -74.35748 -7.04028 1.000 69.80117 116 PRO F CA 1
ATOM 10764 C C . PRO F 2 118 ? 14.35721 -75.20415 -7.94956 1.000 68.84650 116 PRO F C 1
ATOM 10765 O O . PRO F 2 118 ? 13.90776 -75.84158 -8.87174 1.000 64.23058 116 PRO F O 1
ATOM 10776 N N . TRP F 2 119 ? 15.64472 -75.23097 -7.63501 1.000 67.04885 117 TRP F N 1
ATOM 10777 C CA . TRP F 2 119 ? 16.64743 -75.89775 -8.45423 1.000 64.58786 117 TRP F CA 1
ATOM 10778 C C . TRP F 2 119 ? 17.28477 -76.99590 -7.61823 1.000 69.05779 117 TRP F C 1
ATOM 10779 O O . TRP F 2 119 ? 17.31029 -76.91458 -6.38421 1.000 69.01171 117 TRP F O 1
ATOM 10800 N N . GLY F 2 120 ? 17.68780 -78.08867 -8.29270 1.000 65.31014 118 GLY F N 1
ATOM 10801 C CA . GLY F 2 120 ? 18.26086 -79.24725 -7.62415 1.000 66.80009 118 GLY F CA 1
ATOM 10802 C C . GLY F 2 120 ? 19.77632 -79.30089 -7.70055 1.000 66.47086 118 GLY F C 1
ATOM 10803 O O . GLY F 2 120 ? 20.38443 -78.86129 -8.68134 1.000 72.69427 118 GLY F O 1
ATOM 10807 N N . GLN F 2 121 ? 20.36906 -79.95677 -6.70768 1.000 71.15383 119 GLN F N 1
ATOM 10808 C CA . GLN F 2 121 ?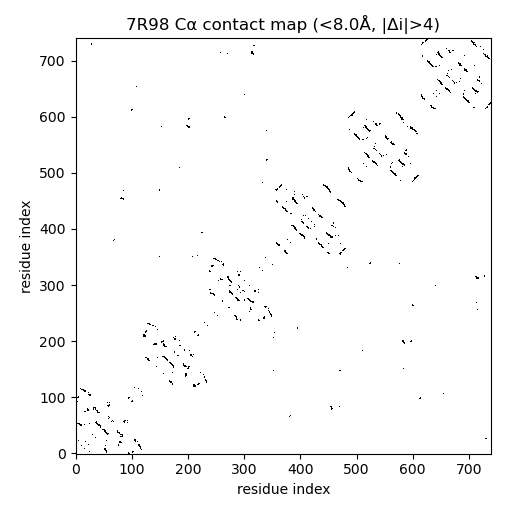 21.78466 -80.24968 -6.77719 1.000 81.33913 119 GLN F CA 1
ATOM 10809 C C . GLN F 2 121 ? 22.05604 -81.26205 -7.89699 1.000 78.53955 119 GLN F C 1
ATOM 10810 O O . GLN F 2 121 ? 21.27006 -82.18277 -8.13894 1.000 79.74145 119 GLN F O 1
ATOM 10824 N N . GLY F 2 122 ? 23.15700 -81.04306 -8.62735 1.000 71.48868 120 GLY F N 1
ATOM 10825 C CA . GLY F 2 122 ? 23.43900 -81.76294 -9.84981 1.000 68.13630 120 GLY F CA 1
ATOM 10826 C C . GLY F 2 122 ? 24.31774 -83.01019 -9.66675 1.000 72.03255 120 GLY F C 1
ATOM 10827 O O . GLY F 2 122 ? 24.83432 -83.31783 -8.59484 1.000 70.16462 120 GLY F O 1
ATOM 10831 N N . THR F 2 123 ? 24.45321 -83.74636 -10.76754 1.000 74.85078 121 THR F N 1
ATOM 10832 C CA . THR F 2 123 ? 25.21398 -84.97837 -10.83700 1.000 79.08230 121 THR F CA 1
ATOM 10833 C C . THR F 2 123 ? 26.12432 -84.85074 -12.05052 1.000 78.20362 121 THR F C 1
ATOM 10834 O O . THR F 2 123 ? 25.67822 -84.43297 -13.12424 1.000 76.49411 121 THR F O 1
ATOM 10845 N N . GLN F 2 124 ? 27.39504 -85.17982 -11.88433 1.000 77.74191 122 GLN F N 1
ATOM 10846 C CA . GLN F 2 124 ? 28.35815 -84.91827 -12.94030 1.000 81.14788 122 GLN F CA 1
ATOM 10847 C C . GLN F 2 124 ? 28.36457 -86.04163 -13.95581 1.000 85.17700 122 GLN F C 1
ATOM 10848 O O . GLN F 2 124 ? 28.48873 -87.21834 -13.59762 1.000 84.44977 122 GLN F O 1
ATOM 10862 N N . VAL F 2 125 ? 28.29155 -85.66257 -15.22427 1.000 88.49135 123 VAL F N 1
ATOM 10863 C CA . VAL F 2 125 ? 28.39590 -86.57251 -16.35064 1.000 87.61375 123 VAL F CA 1
ATOM 10864 C C . VAL F 2 125 ? 29.61320 -86.15321 -17.14595 1.000 92.80542 123 VAL F C 1
ATOM 10865 O O . VAL F 2 125 ? 29.65934 -85.03874 -17.66441 1.000 96.39626 123 VAL F O 1
ATOM 10878 N N . THR F 2 126 ? 30.58297 -87.04636 -17.25969 1.000 106.74519 124 THR F N 1
ATOM 10879 C CA . THR F 2 126 ? 31.77443 -86.83864 -18.07081 1.000 110.01734 124 THR F CA 1
ATOM 10880 C C . THR F 2 126 ? 31.75959 -87.90907 -19.14993 1.000 112.37877 124 THR F C 1
ATOM 10881 O O . THR F 2 126 ? 31.63993 -89.09775 -18.84021 1.000 108.78558 124 THR F O 1
ATOM 10892 N N . VAL F 2 127 ? 31.88758 -87.50287 -20.40579 1.000 101.82586 125 VAL F N 1
ATOM 10893 C CA . VAL F 2 127 ? 31.87023 -88.43180 -21.53097 1.000 104.28662 125 VAL F CA 1
ATOM 10894 C C . VAL F 2 127 ? 33.23857 -88.33616 -22.18258 1.000 109.68020 125 VAL F C 1
ATOM 10895 O O . VAL F 2 127 ? 33.63390 -87.26491 -22.66749 1.000 109.14637 125 VAL F O 1
ATOM 10908 N N . SER F 2 128 ? 33.96303 -89.44307 -22.20107 1.000 139.07471 126 SER F N 1
ATOM 10909 C CA . SER F 2 128 ? 35.30144 -89.43847 -22.74988 1.000 140.91829 126 SER F CA 1
ATOM 10910 C C . SER F 2 128 ? 35.18919 -89.81092 -24.21654 1.000 147.98317 126 SER F C 1
ATOM 10911 O O . SER F 2 128 ? 34.23584 -90.46857 -24.64412 1.000 149.03542 126 SER F O 1
ATOM 10919 N N . SER F 2 129 ? 36.16335 -89.35890 -24.99607 1.000 134.41517 127 SER F N 1
ATOM 10920 C CA . SER F 2 129 ? 36.23230 -89.69790 -26.41632 1.000 138.71277 127 SER F CA 1
ATOM 10921 C C . SER F 2 129 ? 36.85215 -91.08816 -26.57496 1.000 139.22103 127 SER F C 1
ATOM 10922 O O . SER F 2 129 ? 37.96336 -91.28444 -27.08841 1.000 141.69426 127 SER F O 1
ATOM 10930 N N . ALA F 2 130 ? 36.11141 -92.07483 -26.10416 1.000 162.32943 128 ALA F N 1
ATOM 10931 C CA . ALA F 2 130 ? 36.51663 -93.47222 -26.26324 1.000 170.30677 128 ALA F CA 1
ATOM 10932 C C . ALA F 2 130 ? 35.30466 -94.28826 -26.71033 1.000 168.24169 128 ALA F C 1
ATOM 10933 O O . ALA F 2 130 ? 34.21369 -93.73934 -26.89940 1.000 161.36981 128 ALA F O 1
#

Organism: Severe acute respiratory syndrome coronavirus 2 (NCBI:txid2697049)

Secondary structure (DSSP, 8-state):
-B-SBPPEE--SSSPP---TT--PPP-TTS-GGG-EEEEEEE------PPPEEEEEETT-STTTTS-TT---TTEEEEE-TT-BSS--TTT--B-TTT--PBPP---TT----TT----/----SB--EE--SSSPP---TT--PPP-TTS-GGG-EEEEEEE------EEEEEETT-STTSSPPTT---TTEEEEE-TT--SS--TTT----TTT--PBPP---TT----TT----/----SB--EE--SSSPP---TB--PPP-TTS-GGG-EEEEEEE----EEEEEETT-STTSSSPTT---TTEEEEEBTT--SS--TTT----TTT--PBPP---TT----TT----/-----EEEE---EEETT--EEEEEEE-TT---TTEEEEEEEE-TTS-EEEEEEE-SSSS-EEE-TTTTTTEEEEEETTTTEEEEEE-S--GGG-EEEEEEEEEET--TT--SGGG--SB-B-EEEEEE-/-----EEEE---EEETT--EEEEEEE-TT---TTEEEEEEEE-TTS-EEEEEEE-TTSS-EEE-TTTTTTEEEEEETTTTEEEEEE-S--GGG-EEEEEEEEEET--SS--SGGG--SB-B-EEEEEE--/----SEEEE---EEETT--EEEEEEE-TT---TTEEEEEEEE-TTS-EEEEEEE-TTSS-EEE-TTTTTTEEEEEETTTTEEEEEE-S--GGG-EEEEEEEEEET--SS--SGGG--SBPBPEEEEEE--